Protein 5NLM (pdb70)

Organism: NCBI:txid96455

Nearest PDB structures (foldseek):
  5nlm-assembly2_B  TM=1.002E+00  e=1.110E-93  Persicaria tinctoria
  6su7-assembly3_C  TM=9.812E-01  e=5.086E-82  Persicaria tinctoria
  6su7-assembly2_B  TM=9.659E-01  e=2.021E-81  Persicaria tinctoria
  6lg0-assembly1_B  TM=8.823E-01  e=2.483E-30  Scutellaria baicalensis
  6lg0-assembly1_F  TM=8.723E-01  e=7.404E-30  Scutellaria baicalensis

Solvent-accessible surface area: 38593 Å² total; per-residue (Å²): 92,82,77,6,18,3,0,0,0,2,4,4,44,30,61,36,39,3,30,0,0,0,13,0,0,75,99,5,12,42,81,0,6,1,1,0,0,6,14,10,56,18,121,30,53,86,61,34,121,94,34,5,82,72,8,22,21,3,7,65,34,31,49,7,91,108,19,100,25,101,101,17,84,131,114,21,54,101,13,4,47,11,0,33,19,5,57,89,2,32,87,24,2,85,103,26,2,49,49,10,61,92,64,66,36,103,17,4,0,0,0,0,0,11,18,0,0,12,0,0,59,0,0,90,121,79,72,10,43,3,0,0,0,0,12,8,0,0,1,3,0,6,0,3,47,31,0,66,130,9,37,133,94,28,112,41,54,0,58,125,50,104,112,53,9,106,0,57,34,11,50,56,1,89,2,136,13,2,7,50,3,0,61,61,31,158,37,69,0,7,116,50,0,23,66,0,7,85,33,0,101,68,8,71,0,0,0,0,0,0,2,78,40,2,5,18,30,13,1,139,66,8,80,101,115,78,140,52,46,10,172,9,14,21,0,0,0,0,14,59,68,30,55,95,116,174,79,64,147,62,146,7,8,83,36,0,75,145,30,64,183,19,16,1,0,0,0,10,4,17,96,62,3,58,16,31,56,91,10,5,64,48,0,0,29,24,0,10,154,28,163,21,81,0,0,3,2,1,27,33,18,95,136,163,123,52,153,129,53,95,70,18,1,38,128,75,17,52,171,28,2,74,145,89,3,82,65,33,10,49,17,30,58,81,181,5,22,34,18,15,0,2,58,29,113,6,6,3,0,0,0,0,16,0,12,10,30,14,0,0,12,0,0,55,41,3,5,2,0,0,0,7,15,51,87,40,24,5,69,0,0,0,7,13,0,15,106,42,31,140,0,1,18,66,4,73,87,31,222,92,49,15,12,96,11,84,38,1,47,97,1,8,33,58,10,35,121,52,127,60,2,149,153,6,85,60,72,0,43,82,6,86,146,31,0,62,60,18,40,50,194,140,5,66,1,46,145,5,13,62,73,0,0,118,41,0,64,48,210,183,106,30,62,13,15,26,6,0,0,0,3,4,1,44,27,59,37,35,2,29,0,0,0,18,0,0,70,95,5,17,53,52,0,5,1,2,0,0,7,14,11,55,16,121,34,54,77,66,32,105,91,36,2,72,84,21,55,55,6,6,63,44,33,53,10,89,104,24,85,34,99,101,17,67,124,106,16,71,92,19,2,45,11,0,25,19,6,52,101,4,15,79,25,4,82,103,30,13,59,42,14,82,94,0,49,29,98,21,4,0,0,0,0,0,13,20,0,0,10,0,0,58,0,0,92,99,84,75,15,40,2,0,0,0,0,13,10,0,0,8,4,0,3,1,3,43,21,0,64,115,15,38,119,92,45,113,66,40,11,44,146,119,18,138,9,53,40,18,72,85,28,107,6,142,56,1,6,39,7,0,57,66,36,151,30,52,0,10,104,50,0,28,73,1,6,73,31,1,101,68,6,73,0,0,0,0,0,0,3,78,42,1,6,16,35,11,0,119,44,6,84,94,132,74,146,55,39,15,164,8,16,19,0,0,1,2,18,58,55,74,163,105,139,10,13,127,52,0,75,164,27,66,182,15,9,0,0,0,0,8,3,14,99,56,2,52,18,29,36,88,15,3,59,29,0,0,28,23,2,13,146,29,176,20,80,0,0,2,2,2,24,62,15,101,82,17,178,94,133,112,7,43,156,44,15,50,180,36,5,69,143,98,5,66,73,51,8,51,15,20,58,101,185,9,25,28,25,54,0,1,68,40,98,3,10,10,0,0,2,0,16,0,12,11,34,10,0,0,12,0,0,34,30,13,3,4,0,1,0,10,23,53,95,32,30,6,72,11,0,0,28,17,0,25,116,45,29,151,0,3,19,99,4,69,84,43,221,71,56,23,14,106,18,80,39,2,52,114,1,10,32,47,10,23,126,20,129,73,5,128,143,5,112,75,71,0,40,99,5,79,153,27,0,48,68,16,33,68,200,84,7,74,1,36,140,8,10,85,76,0,0,129,38,0,66,43,200

InterPro domains:
  IPR002213 UDP-glucuronosyl/UDP-glucosyltransferase [PF00201] (276-403)
  IPR002213 UDP-glucuronosyl/UDP-glucosyltransferase [cd03784] (16-455)
  IPR035595 UDP-glycosyltransferase family, conserved site [PS00375] (353-396)

Structure (mmCIF, N/CA/C/O backbone):
data_5NLM
#
_entry.id   5NLM
#
_cell.length_a   121.000
_cell.length_b   172.820
_cell.length_c   48.410
_cell.angle_alpha   90.00
_cell.angle_beta   90.00
_cell.angle_gamma   90.00
#
_symmetry.space_group_name_H-M   'P 21 21 2'
#
loop_
_entity.id
_entity.type
_entity.pdbx_description
1 polymer 'indoxyl UDP-glucosyltransferase'
2 non-polymer 3-SULFOOXY-1H-INDOLE
3 non-polymer 'MAGNESIUM ION'
4 water water
#
loop_
_atom_site.group_PDB
_atom_site.id
_atom_site.type_symbol
_atom_site.label_atom_id
_atom_site.label_alt_id
_atom_site.label_comp_id
_atom_site.label_asym_id
_atom_site.label_entity_id
_atom_site.label_seq_id
_atom_site.pdbx_PDB_ins_code
_atom_site.Cartn_x
_atom_site.Cartn_y
_atom_site.Cartn_z
_atom_site.occupancy
_atom_site.B_iso_or_equiv
_atom_site.auth_seq_id
_atom_site.auth_comp_id
_atom_site.auth_asym_id
_atom_site.auth_atom_id
_atom_site.pdbx_PDB_model_num
ATOM 1 N N . THR A 1 11 ? -52.870 65.976 -0.514 1.00 80.37 10 THR A N 1
ATOM 2 C CA . THR A 1 11 ? -51.845 65.097 0.034 1.00 77.73 10 THR A CA 1
ATOM 3 C C . THR A 1 11 ? -52.311 63.646 -0.018 1.00 72.67 10 THR A C 1
ATOM 4 O O . THR A 1 11 ? -53.311 63.284 0.602 1.00 74.93 10 THR A O 1
ATOM 14 N N . ALA A 1 12 ? -51.582 62.822 -0.761 1.00 67.98 11 ALA A N 1
ATOM 15 C CA . ALA A 1 12 ? -51.939 61.423 -0.927 1.00 62.77 11 ALA A CA 1
ATOM 16 C C . ALA A 1 12 ? -51.357 60.583 0.201 1.00 58.06 11 ALA A C 1
ATOM 17 O O . ALA A 1 12 ? -50.357 60.959 0.819 1.00 61.31 11 ALA A O 1
ATOM 24 N N . PRO A 1 13 ? -51.959 59.434 0.500 1.00 54.13 12 PRO A N 1
ATOM 25 C CA . PRO A 1 13 ? -51.388 58.550 1.517 1.00 48.23 12 PRO A CA 1
ATOM 26 C C . PRO A 1 13 ? -50.106 57.922 1.008 1.00 48.93 12 PRO A C 1
ATOM 27 O O . PRO A 1 13 ? -50.052 57.457 -0.141 1.00 50.68 12 PRO A O 1
ATOM 38 N N . PRO A 1 14 ? -49.052 57.889 1.817 1.00 48.33 13 PRO A N 1
ATOM 39 C CA . PRO A 1 14 ? -47.808 57.277 1.367 1.00 40.20 13 PRO A CA 1
ATOM 40 C C . PRO A 1 14 ? -47.966 55.772 1.238 1.00 41.81 13 PRO A C 1
ATOM 41 O O . PRO A 1 14 ? -48.438 55.110 2.174 1.00 43.11 13 PRO A O 1
ATOM 52 N N . PRO A 1 15 ? -47.622 55.197 0.086 1.00 41.04 14 PRO A N 1
ATOM 53 C CA . PRO A 1 15 ? -47.547 53.736 -0.003 1.00 39.51 14 PRO A CA 1
ATOM 54 C C . PRO A 1 15 ? -46.464 53.196 0.917 1.00 40.58 14 PRO A C 1
ATOM 55 O O . PRO A 1 15 ? -45.501 53.886 1.258 1.00 39.72 14 PRO A O 1
ATOM 66 N N . HIS A 1 16 ? -46.624 51.937 1.315 1.00 37.31 15 HIS A N 1
ATOM 67 C CA . HIS A 1 16 ? -45.693 51.299 2.235 1.00 35.78 15 HIS A CA 1
ATOM 68 C C . HIS A 1 16 ? -44.766 50.350 1.485 1.00 38.39 15 HIS A C 1
ATOM 69 O O . HIS A 1 16 ? -45.180 49.679 0.533 1.00 40.18 15 HIS A O 1
ATOM 83 N N . VAL A 1 17 ? -43.508 50.298 1.923 1.00 35.23 16 VAL A N 1
ATOM 84 C CA . VAL A 1 17 ? -42.480 49.464 1.311 1.00 33.15 16 VAL A CA 1
ATOM 85 C C . VAL A 1 17 ? -41.797 48.652 2.402 1.00 31.68 16 VAL A C 1
ATOM 86 O O . VAL A 1 17 ? -41.366 49.208 3.418 1.00 31.71 16 VAL A O 1
ATOM 99 N N . ILE A 1 18 ? -41.681 47.344 2.185 1.00 35.74 17 ILE A N 1
ATOM 100 C CA . ILE A 1 18 ? -41.000 46.446 3.114 1.00 33.69 17 ILE A CA 1
ATOM 101 C C . ILE A 1 18 ? -39.602 46.168 2.579 1.00 34.47 17 ILE A C 1
ATOM 102 O O . ILE A 1 18 ? -39.432 45.855 1.394 1.00 33.74 17 ILE A O 1
ATOM 118 N N . ILE A 1 19 ? -38.601 46.271 3.452 1.00 33.56 18 ILE A N 1
ATOM 119 C CA . ILE A 1 19 ? -37.210 45.993 3.106 1.00 30.29 18 ILE A CA 1
ATOM 120 C C . ILE A 1 19 ? -36.759 44.768 3.886 1.00 32.00 18 ILE A C 1
ATOM 121 O O . ILE A 1 19 ? -36.866 44.734 5.118 1.00 36.42 18 ILE A O 1
ATOM 137 N N . VAL A 1 20 ? -36.245 43.773 3.172 1.00 27.51 19 VAL A N 1
ATOM 138 C CA . VAL A 1 20 ? -35.698 42.573 3.799 1.00 32.42 19 VAL A CA 1
ATOM 139 C C . VAL A 1 20 ? -34.185 42.579 3.601 1.00 33.11 19 VAL A C 1
ATOM 140 O O . VAL A 1 20 ? -33.703 42.212 2.518 1.00 31.92 19 VAL A O 1
ATOM 153 N N . PRO A 1 21 ? -33.402 42.983 4.596 1.00 31.59 20 PRO A N 1
ATOM 154 C CA . PRO A 1 21 ? -31.950 43.028 4.420 1.00 34.48 20 PRO A CA 1
ATOM 155 C C . PRO A 1 21 ? -31.303 41.669 4.631 1.00 42.44 20 PRO A C 1
ATOM 156 O O . PRO A 1 21 ? -31.838 40.787 5.305 1.00 43.98 20 PRO A O 1
ATOM 167 N N . SER A 1 22 ? -30.127 41.517 4.030 1.00 48.58 21 SER A N 1
ATOM 168 C CA . SER A 1 22 ? -29.233 40.434 4.397 1.00 48.96 21 SER A CA 1
ATOM 169 C C . SER A 1 22 ? -28.418 40.841 5.620 1.00 53.25 21 SER A C 1
ATOM 170 O O . SER A 1 22 ? -28.235 42.027 5.911 1.00 54.41 21 SER A O 1
ATOM 178 N N . ALA A 1 23 ? -27.931 39.839 6.345 1.00 54.08 22 ALA A N 1
ATOM 179 C CA . ALA A 1 23 ? -27.275 40.090 7.620 1.00 56.17 22 ALA A CA 1
ATOM 180 C C . ALA A 1 23 ? -26.084 41.025 7.443 1.00 56.27 22 ALA A C 1
ATOM 181 O O . ALA A 1 23 ? -25.270 40.849 6.532 1.00 56.79 22 ALA A O 1
ATOM 188 N N . GLY A 1 24 ? -25.993 42.028 8.316 1.00 54.09 23 GLY A N 1
ATOM 189 C CA . GLY A 1 24 ? -24.822 42.882 8.369 1.00 55.10 23 GLY A CA 1
ATOM 190 C C . GLY A 1 24 ? -25.112 44.369 8.369 1.00 50.67 23 GLY A C 1
ATOM 191 O O . GLY A 1 24 ? -25.953 44.850 7.605 1.00 50.01 23 GLY A O 1
ATOM 195 N N . MET A 1 25 ? -24.407 45.110 9.229 1.00 50.49 24 MET A N 1
ATOM 196 C CA . MET A 1 25 ? -24.489 46.568 9.198 1.00 46.18 24 MET A CA 1
ATOM 197 C C . MET A 1 25 ? -24.086 47.104 7.830 1.00 46.42 24 MET A C 1
ATOM 198 O O . MET A 1 25 ? -24.654 48.092 7.349 1.00 45.79 24 MET A O 1
ATOM 212 N N . GLY A 1 26 ? -23.109 46.462 7.185 1.00 41.19 25 GLY A N 1
ATOM 213 C CA . GLY A 1 26 ? -22.694 46.864 5.854 1.00 40.52 25 GLY A CA 1
ATOM 214 C C . GLY A 1 26 ? -23.820 46.879 4.843 1.00 41.17 25 GLY A C 1
ATOM 215 O O . GLY A 1 26 ? -23.720 47.573 3.826 1.00 42.46 25 GLY A O 1
ATOM 219 N N . HIS A 1 27 ? -24.888 46.125 5.091 1.00 37.09 26 HIS A N 1
ATOM 220 C CA . HIS A 1 27 ? -26.050 46.125 4.212 1.00 37.78 26 HIS A CA 1
ATOM 221 C C . HIS A 1 27 ? -27.137 47.087 4.663 1.00 36.53 26 HIS A C 1
ATOM 222 O O . HIS A 1 27 ? -27.853 47.634 3.819 1.00 40.36 26 HIS A O 1
ATOM 236 N N . LEU A 1 28 ? -27.276 47.312 5.970 1.00 34.20 27 LEU A N 1
ATOM 237 C CA . LEU A 1 28 ? -28.268 48.267 6.446 1.00 36.60 27 LEU A CA 1
ATOM 238 C C . LEU A 1 28 ? -27.929 49.684 5.999 1.00 39.09 27 LEU A C 1
ATOM 239 O O . LEU A 1 28 ? -28.828 50.471 5.680 1.00 39.66 27 LEU A O 1
ATOM 255 N N . ILE A 1 29 ? -26.644 50.025 5.966 1.00 37.67 28 ILE A N 1
ATOM 256 C CA . ILE A 1 29 ? -26.207 51.388 5.669 1.00 38.53 28 ILE A CA 1
ATOM 257 C C . ILE A 1 29 ? -26.727 51.815 4.299 1.00 38.45 28 ILE A C 1
ATOM 258 O O . ILE A 1 29 ? -27.536 52.750 4.222 1.00 38.31 28 ILE A O 1
ATOM 274 N N . PRO A 1 30 ? -26.316 51.176 3.200 1.00 40.61 29 PRO A N 1
ATOM 275 C CA . PRO A 1 30 ? -26.810 51.622 1.886 1.00 38.61 29 PRO A CA 1
ATOM 276 C C . PRO A 1 30 ? -28.313 51.474 1.717 1.00 36.02 29 PRO A C 1
ATOM 277 O O . PRO A 1 30 ? -28.911 52.219 0.931 1.00 32.32 29 PRO A O 1
ATOM 288 N N . LEU A 1 31 ? -28.945 50.532 2.425 1.00 35.83 30 LEU A N 1
ATOM 289 C CA . LEU A 1 31 ? -30.392 50.370 2.313 1.00 33.37 30 LEU A CA 1
ATOM 290 C C . LEU A 1 31 ? -31.129 51.516 2.993 1.00 35.74 30 LEU A C 1
ATOM 291 O O . LEU A 1 31 ? -32.186 51.950 2.519 1.00 34.91 30 LEU A O 1
ATOM 307 N N . ALA A 1 32 ? -30.590 52.017 4.107 1.00 41.46 31 ALA A N 1
ATOM 308 C CA . ALA A 1 32 ? -31.193 53.167 4.773 1.00 42.00 31 ALA A CA 1
ATOM 309 C C . ALA A 1 32 ? -31.015 54.436 3.949 1.00 44.00 31 ALA A C 1
ATOM 310 O O . ALA A 1 32 ? -31.922 55.276 3.889 1.00 40.50 31 ALA A O 1
ATOM 317 N N . GLU A 1 33 ? -29.852 54.601 3.315 1.00 39.94 32 GLU A N 1
ATOM 318 C CA . GLU A 1 33 ? -29.647 55.754 2.443 1.00 42.76 32 GLU A CA 1
ATOM 319 C C . GLU A 1 33 ? -30.597 55.708 1.255 1.00 41.81 32 GLU A C 1
ATOM 320 O O . GLU A 1 33 ? -31.162 56.734 0.858 1.00 40.26 32 GLU A O 1
ATOM 332 N N . PHE A 1 34 ? -30.776 54.523 0.670 1.00 40.67 33 PHE A N 1
ATOM 333 C CA . PHE A 1 34 ? -31.749 54.354 -0.403 1.00 43.45 33 PHE A CA 1
ATOM 334 C C . PHE A 1 34 ? -33.138 54.788 0.049 1.00 45.26 33 PHE A C 1
ATOM 335 O O . PHE A 1 34 ? -33.808 55.576 -0.629 1.00 41.47 33 PHE A O 1
ATOM 352 N N . ALA A 1 35 ? -33.584 54.287 1.203 1.00 42.63 34 ALA A N 1
ATOM 353 C CA . ALA A 1 35 ? -34.905 54.645 1.707 1.00 43.78 34 ALA A CA 1
ATOM 354 C C . ALA A 1 35 ? -34.997 56.136 2.008 1.00 45.19 34 ALA A C 1
ATOM 355 O O . ALA A 1 35 ? -35.996 56.785 1.671 1.00 40.58 34 ALA A O 1
ATOM 362 N N . LYS A 1 36 ? -33.961 56.701 2.636 1.00 42.19 35 LYS A N 1
ATOM 363 C CA . LYS A 1 36 ? -33.997 58.112 3.010 1.00 47.32 35 LYS A CA 1
ATOM 364 C C . LYS A 1 36 ? -34.165 59.011 1.794 1.00 49.21 35 LYS A C 1
ATOM 365 O O . LYS A 1 36 ? -34.760 60.090 1.898 1.00 50.31 35 LYS A O 1
ATOM 384 N N . ARG A 1 37 ? -33.666 58.588 0.636 1.00 49.18 36 ARG A N 1
ATOM 385 C CA . ARG A 1 37 ? -33.789 59.385 -0.576 1.00 55.53 36 ARG A CA 1
ATOM 386 C C . ARG A 1 37 ? -35.147 59.238 -1.250 1.00 54.24 36 ARG A C 1
ATOM 387 O O . ARG A 1 37 ? -35.391 59.904 -2.262 1.00 54.54 36 ARG A O 1
ATOM 408 N N . LEU A 1 38 ? -36.030 58.392 -0.721 1.00 50.23 37 LEU A N 1
ATOM 409 C CA . LEU A 1 38 ? -37.392 58.264 -1.221 1.00 48.26 37 LEU A CA 1
ATOM 410 C C . LEU A 1 38 ? -38.423 58.800 -0.238 1.00 48.21 37 LEU A C 1
ATOM 411 O O . LEU A 1 38 ? -39.627 58.659 -0.477 1.00 51.58 37 LEU A O 1
ATOM 427 N N . LEU A 1 39 ? -37.986 59.402 0.863 1.00 49.50 38 LEU A N 1
ATOM 428 C CA . LEU A 1 39 ? -38.914 60.028 1.786 1.00 51.62 38 LEU A CA 1
ATOM 429 C C . LEU A 1 39 ? -39.298 61.420 1.286 1.00 56.59 38 LEU A C 1
ATOM 430 O O . LEU A 1 39 ? -38.515 62.072 0.590 1.00 57.59 38 LEU A O 1
ATOM 446 N N . PRO A 1 40 ? -40.504 61.904 1.630 1.00 55.83 39 PRO A N 1
ATOM 447 C CA . PRO A 1 40 ? -41.549 61.215 2.393 1.00 53.41 39 PRO A CA 1
ATOM 448 C C . PRO A 1 40 ? -42.573 60.507 1.503 1.00 53.11 39 PRO A C 1
ATOM 449 O O . PRO A 1 40 ? -43.663 60.181 1.973 1.00 53.96 39 PRO A O 1
ATOM 460 N N . ARG A 1 41 ? -42.220 60.269 0.236 1.00 49.71 40 ARG A N 1
ATOM 461 C CA . ARG A 1 41 ? -43.171 59.682 -0.705 1.00 51.80 40 ARG A CA 1
ATOM 462 C C . ARG A 1 41 ? -43.652 58.312 -0.248 1.00 48.47 40 ARG A C 1
ATOM 463 O O . ARG A 1 41 ? -44.756 57.890 -0.609 1.00 49.68 40 ARG A O 1
ATOM 484 N N . PHE A 1 42 ? -42.843 57.599 0.528 1.00 45.04 41 PHE A N 1
ATOM 485 C CA . PHE A 1 42 ? -43.212 56.288 1.032 1.00 40.46 41 PHE A CA 1
ATOM 486 C C . PHE A 1 42 ? -42.875 56.204 2.511 1.00 40.46 41 PHE A C 1
ATOM 487 O O . PHE A 1 42 ? -42.117 57.017 3.047 1.00 39.43 41 PHE A O 1
ATOM 504 N N . THR A 1 43 ? -43.467 55.215 3.171 1.00 38.12 42 THR A N 1
ATOM 505 C CA . THR A 1 43 ? -43.001 54.757 4.468 1.00 38.26 42 THR A CA 1
ATOM 506 C C . THR A 1 43 ? -42.331 53.403 4.282 1.00 35.49 42 THR A C 1
ATOM 507 O O . THR A 1 43 ? -42.615 52.682 3.321 1.00 35.67 42 THR A O 1
ATOM 518 N N . PHE A 1 44 ? -41.424 53.069 5.191 1.00 37.78 43 PHE A N 1
ATOM 519 C CA . PHE A 1 44 ? -40.649 51.845 5.082 1.00 35.38 43 PHE A CA 1
ATOM 520 C C . PHE A 1 44 ? -40.678 51.089 6.400 1.00 37.04 43 PHE A C 1
ATOM 521 O O . PHE A 1 44 ? -40.816 51.681 7.474 1.00 39.47 43 PHE A O 1
ATOM 538 N N . THR A 1 45 ? -40.549 49.769 6.302 1.00 37.75 44 THR A N 1
ATOM 539 C CA . THR A 1 45 ? -40.296 48.917 7.454 1.00 38.01 44 THR A CA 1
ATOM 540 C C . THR A 1 45 ? -39.125 48.008 7.120 1.00 36.84 44 THR A C 1
ATOM 541 O O . THR A 1 45 ? -39.187 47.245 6.150 1.00 33.43 44 THR A O 1
ATOM 552 N N . PHE A 1 46 ? -38.054 48.111 7.901 1.00 35.75 45 PHE A N 1
ATOM 553 C CA . PHE A 1 46 ? -36.993 47.113 7.855 1.00 35.13 45 PHE A CA 1
ATOM 554 C C . PHE A 1 46 ? -37.493 45.852 8.545 1.00 35.17 45 PHE A C 1
ATOM 555 O O . PHE A 1 46 ? -37.652 45.830 9.770 1.00 37.16 45 PHE A O 1
ATOM 572 N N . ALA A 1 47 ? -37.768 44.810 7.766 1.00 33.75 46 ALA A N 1
ATOM 573 C CA . ALA A 1 47 ? -38.150 43.513 8.319 1.00 32.95 46 ALA A CA 1
ATOM 574 C C . ALA A 1 47 ? -36.877 42.685 8.423 1.00 35.42 46 ALA A C 1
ATOM 575 O O . ALA A 1 47 ? -36.432 42.084 7.444 1.00 36.33 46 ALA A O 1
ATOM 582 N N . VAL A 1 48 ? -36.296 42.652 9.617 1.00 36.60 47 VAL A N 1
ATOM 583 C CA . VAL A 1 48 ? -34.928 42.183 9.821 1.00 35.34 47 VAL A CA 1
ATOM 584 C C . VAL A 1 48 ? -34.991 40.738 10.313 1.00 36.33 47 VAL A C 1
ATOM 585 O O . VAL A 1 48 ? -35.432 40.505 11.449 1.00 38.68 47 VAL A O 1
ATOM 598 N N . PRO A 1 49 ? -34.562 39.756 9.519 1.00 33.69 48 PRO A N 1
ATOM 599 C CA . PRO A 1 49 ? -34.426 38.398 10.058 1.00 36.44 48 PRO A CA 1
ATOM 600 C C . PRO A 1 49 ? -33.347 38.354 11.128 1.00 40.90 48 PRO A C 1
ATOM 601 O O . PRO A 1 49 ? -32.338 39.058 11.046 1.00 41.62 48 PRO A O 1
ATOM 612 N N . THR A 1 50 ? -33.571 37.521 12.143 1.00 42.51 49 THR A N 1
ATOM 613 C CA . THR A 1 50 ? -32.639 37.396 13.252 1.00 42.97 49 THR A CA 1
ATOM 614 C C . THR A 1 50 ? -32.458 35.928 13.607 1.00 48.15 49 THR A C 1
ATOM 615 O O . THR A 1 50 ? -33.356 35.107 13.405 1.00 48.18 49 THR A O 1
ATOM 626 N N . SER A 1 51 ? -31.273 35.608 14.125 1.00 50.50 50 SER A N 1
ATOM 627 C CA . SER A 1 51 ? -30.988 34.307 14.715 1.00 55.13 50 SER A CA 1
ATOM 628 C C . SER A 1 51 ? -30.726 34.418 16.210 1.00 59.28 50 SER A C 1
ATOM 629 O O . SER A 1 51 ? -30.320 33.436 16.840 1.00 62.94 50 SER A O 1
ATOM 637 N N . GLY A 1 52 ? -30.952 35.595 16.785 1.00 61.18 51 GLY A N 1
ATOM 638 C CA . GLY A 1 52 ? -30.756 35.837 18.191 1.00 65.77 51 GLY A CA 1
ATOM 639 C C . GLY A 1 52 ? -31.200 37.245 18.530 1.00 66.75 51 GLY A C 1
ATOM 640 O O . GLY A 1 52 ? -31.782 37.948 17.698 1.00 62.61 51 GLY A O 1
ATOM 644 N N . PRO A 1 53 ? -30.940 37.687 19.755 1.00 70.93 52 PRO A N 1
ATOM 645 C CA . PRO A 1 53 ? -31.304 39.054 20.138 1.00 71.86 52 PRO A CA 1
ATOM 646 C C . PRO A 1 53 ? -30.637 40.066 19.224 1.00 69.89 52 PRO A C 1
ATOM 647 O O . PRO A 1 53 ? -29.421 39.989 18.989 1.00 69.52 52 PRO A O 1
ATOM 658 N N . PRO A 1 54 ? -31.388 41.024 18.678 1.00 68.26 53 PRO A N 1
ATOM 659 C CA . PRO A 1 54 ? -30.754 42.054 17.848 1.00 66.34 53 PRO A CA 1
ATOM 660 C C . PRO A 1 54 ? -29.701 42.817 18.638 1.00 67.45 53 PRO A C 1
ATOM 661 O O . PRO A 1 54 ? -29.897 43.154 19.806 1.00 72.33 53 PRO A O 1
ATOM 672 N N . SER A 1 55 ? -28.575 43.088 17.986 1.00 64.42 54 SER A N 1
ATOM 673 C CA . SER A 1 55 ? -27.474 43.765 18.651 1.00 65.11 54 SER A CA 1
ATOM 674 C C . SER A 1 55 ? -27.836 45.216 18.954 1.00 64.20 54 SER A C 1
ATOM 675 O O . SER A 1 55 ? -28.745 45.800 18.358 1.00 61.81 54 SER A O 1
ATOM 683 N N . SER A 1 56 ? -27.102 45.798 19.905 1.00 64.60 55 SER A N 1
ATOM 684 C CA . SER A 1 56 ? -27.293 47.209 20.219 1.00 64.96 55 SER A CA 1
ATOM 685 C C . SER A 1 56 ? -26.923 48.091 19.036 1.00 60.27 55 SER A C 1
ATOM 686 O O . SER A 1 56 ? -27.505 49.167 18.857 1.00 60.54 55 SER A O 1
ATOM 694 N N . SER A 1 57 ? -25.964 47.655 18.217 1.00 55.52 56 SER A N 1
ATOM 695 C CA . SER A 1 57 ? -25.586 48.439 17.046 1.00 55.35 56 SER A CA 1
ATOM 696 C C . SER A 1 57 ? -26.717 48.477 16.025 1.00 51.52 56 SER A C 1
ATOM 697 O O . SER A 1 57 ? -26.995 49.529 15.438 1.00 52.13 56 SER A O 1
ATOM 705 N N . GLN A 1 58 ? -27.386 47.344 15.802 1.00 51.79 57 GLN A N 1
ATOM 706 C CA . GLN A 1 58 ? -28.530 47.333 14.896 1.00 48.60 57 GLN A CA 1
ATOM 707 C C . GLN A 1 58 ? -29.650 48.223 15.421 1.00 49.36 57 GLN A C 1
ATOM 708 O O . GLN A 1 58 ? -30.187 49.061 14.688 1.00 48.16 57 GLN A O 1
ATOM 722 N N . ARG A 1 59 ? -30.015 48.056 16.694 1.00 54.42 58 ARG A N 1
ATOM 723 C CA . ARG A 1 59 ? -31.081 48.870 17.271 1.00 56.41 58 ARG A CA 1
ATOM 724 C C . ARG A 1 59 ? -30.745 50.353 17.184 1.00 59.12 58 ARG A C 1
ATOM 725 O O . ARG A 1 59 ? -31.569 51.164 16.744 1.00 57.38 58 ARG A O 1
ATOM 746 N N . ASP A 1 60 ? -29.535 50.727 17.603 1.00 60.45 59 ASP A N 1
ATOM 747 C CA . ASP A 1 60 ? -29.164 52.138 17.629 1.00 62.89 59 ASP A CA 1
ATOM 748 C C . ASP A 1 60 ? -29.196 52.747 16.233 1.00 57.35 59 ASP A C 1
ATOM 749 O O . ASP A 1 60 ? -29.691 53.865 16.048 1.00 58.93 59 ASP A O 1
ATOM 758 N N . PHE A 1 61 ? -28.671 52.034 15.236 1.00 51.07 60 PHE A N 1
ATOM 759 C CA . PHE A 1 61 ? -28.638 52.585 13.886 1.00 50.19 60 PHE A CA 1
ATOM 760 C C . PHE A 1 61 ? -30.041 52.709 13.304 1.00 47.05 60 PHE A C 1
ATOM 761 O O . PHE A 1 61 ? -30.411 53.760 12.767 1.00 48.09 60 PHE A O 1
ATOM 778 N N . LEU A 1 62 ? -30.836 51.642 13.392 1.00 45.18 61 LEU A N 1
ATOM 779 C CA . LEU A 1 62 ? -32.171 51.667 12.800 1.00 45.86 61 LEU A CA 1
ATOM 780 C C . LEU A 1 62 ? -33.083 52.653 13.522 1.00 48.26 61 LEU A C 1
ATOM 781 O O . LEU A 1 62 ? -33.919 53.308 12.890 1.00 48.37 61 LEU A O 1
ATOM 797 N N . SER A 1 63 ? -32.934 52.782 14.842 1.00 52.52 62 SER A N 1
ATOM 798 C CA . SER A 1 63 ? -33.764 53.718 15.591 1.00 56.02 62 SER A CA 1
ATOM 799 C C . SER A 1 63 ? -33.391 55.169 15.316 1.00 56.85 62 SER A C 1
ATOM 800 O O . SER A 1 63 ? -34.203 56.064 15.575 1.00 57.94 62 SER A O 1
ATOM 808 N N . SER A 1 64 ? -32.191 55.423 14.792 1.00 54.68 63 SER A N 1
ATOM 809 C CA . SER A 1 64 ? -31.765 56.785 14.494 1.00 56.15 63 SER A CA 1
ATOM 810 C C . SER A 1 64 ? -32.308 57.295 13.166 1.00 52.12 63 SER A C 1
ATOM 811 O O . SER A 1 64 ? -32.120 58.475 12.852 1.00 56.07 63 SER A O 1
ATOM 819 N N . LEU A 1 65 ? -32.969 56.450 12.387 1.00 48.81 64 LEU A N 1
ATOM 820 C CA . LEU A 1 65 ? -33.461 56.853 11.083 1.00 45.73 64 LEU A CA 1
ATOM 821 C C . LEU A 1 65 ? -34.704 57.726 11.224 1.00 46.63 64 LEU A C 1
ATOM 822 O O . LEU A 1 65 ? -35.315 57.790 12.294 1.00 48.00 64 LEU A O 1
ATOM 838 N N . PRO A 1 66 ? -35.093 58.423 10.157 1.00 47.29 65 PRO A N 1
ATOM 839 C CA . PRO A 1 66 ? -36.315 59.233 10.219 1.00 49.30 65 PRO A CA 1
ATOM 840 C C . PRO A 1 66 ? -37.528 58.382 10.569 1.00 49.07 65 PRO A C 1
ATOM 841 O O . PRO A 1 66 ? -37.533 57.157 10.413 1.00 45.30 65 PRO A O 1
ATOM 852 N N . ALA A 1 67 ? -38.573 59.059 11.054 1.00 48.77 66 ALA A N 1
ATOM 853 C CA . ALA A 1 67 ? -39.746 58.355 11.563 1.00 48.31 66 ALA A CA 1
ATOM 854 C C . ALA A 1 67 ? -40.411 57.511 10.486 1.00 49.93 66 ALA A C 1
ATOM 855 O O . ALA A 1 67 ? -40.989 56.461 10.790 1.00 50.75 66 ALA A O 1
ATOM 862 N N . SER A 1 68 ? -40.337 57.942 9.227 1.00 50.13 67 SER A N 1
ATOM 863 C CA . SER A 1 68 ? -40.995 57.212 8.151 1.00 44.86 67 SER A CA 1
ATOM 864 C C . SER A 1 68 ? -40.370 55.848 7.892 1.00 43.98 67 SER A C 1
ATOM 865 O O . SER A 1 68 ? -40.941 55.066 7.124 1.00 39.16 67 SER A O 1
ATOM 873 N N . ILE A 1 69 ? -39.227 55.543 8.501 1.00 45.06 68 ILE A N 1
ATOM 874 C CA . ILE A 1 69 ? -38.577 54.244 8.361 1.00 43.07 68 ILE A CA 1
ATOM 875 C C . ILE A 1 69 ? -38.698 53.541 9.707 1.00 47.16 68 ILE A C 1
ATOM 876 O O . ILE A 1 69 ? -37.978 53.865 10.658 1.00 48.63 68 ILE A O 1
ATOM 892 N N . ASP A 1 70 ? -39.605 52.574 9.791 1.00 44.85 69 ASP A N 1
ATOM 893 C CA . ASP A 1 70 ? -39.777 51.788 11.000 1.00 47.53 69 ASP A CA 1
ATOM 894 C C . ASP A 1 70 ? -38.950 50.508 10.907 1.00 44.02 69 ASP A C 1
ATOM 895 O O . ASP A 1 70 ? -38.385 50.175 9.864 1.00 42.63 69 ASP A O 1
ATOM 904 N N . THR A 1 71 ? -38.881 49.784 12.021 1.00 44.34 70 THR A N 1
ATOM 905 C CA . THR A 1 71 ? -38.135 48.537 12.077 1.00 44.57 70 THR A CA 1
ATOM 906 C C . THR A 1 71 ? -38.939 47.484 12.819 1.00 42.09 70 THR A C 1
ATOM 907 O O . THR A 1 71 ? -39.532 47.762 13.865 1.00 45.63 70 THR A O 1
ATOM 918 N N . SER A 1 72 ? -38.945 46.271 12.270 1.00 39.66 71 SER A N 1
ATOM 919 C CA . SER A 1 72 ? -39.520 45.104 12.928 1.00 42.32 71 SER A CA 1
ATOM 920 C C . SER A 1 72 ? -38.478 43.994 12.904 1.00 40.51 71 SER A C 1
ATOM 921 O O . SER A 1 72 ? -38.135 43.483 11.833 1.00 37.74 71 SER A O 1
ATOM 929 N N . PHE A 1 73 ? -37.965 43.634 14.078 1.00 40.84 72 PHE A N 1
ATOM 930 C CA . PHE A 1 73 ? -37.048 42.506 14.195 1.00 45.22 72 PHE A CA 1
ATOM 931 C C . PHE A 1 73 ? -37.870 41.223 14.242 1.00 44.17 72 PHE A C 1
ATOM 932 O O . PHE A 1 73 ? -38.548 40.944 15.237 1.00 45.13 72 PHE A O 1
ATOM 949 N N . LEU A 1 74 ? -37.817 40.447 13.163 1.00 42.39 73 LEU A N 1
ATOM 950 C CA . LEU A 1 74 ? -38.620 39.241 13.071 1.00 44.25 73 LEU A CA 1
ATOM 951 C C . LEU A 1 74 ? -38.218 38.252 14.165 1.00 47.75 73 LEU A C 1
ATOM 952 O O . LEU A 1 74 ? -37.063 38.237 14.604 1.00 47.88 73 LEU A O 1
ATOM 968 N N . PRO A 1 75 ? -39.150 37.417 14.628 1.00 49.72 74 PRO A N 1
ATOM 969 C CA . PRO A 1 75 ? -38.805 36.427 15.655 1.00 52.22 74 PRO A CA 1
ATOM 970 C C . PRO A 1 75 ? -37.626 35.566 15.224 1.00 50.73 74 PRO A C 1
ATOM 971 O O . PRO A 1 75 ? -37.550 35.107 14.081 1.00 47.98 74 PRO A O 1
ATOM 982 N N . GLU A 1 76 ? -36.707 35.337 16.158 1.00 54.36 75 GLU A N 1
ATOM 983 C CA . GLU A 1 76 ? -35.442 34.701 15.819 1.00 57.20 75 GLU A CA 1
ATOM 984 C C . GLU A 1 76 ? -35.655 33.256 15.388 1.00 54.81 75 GLU A C 1
ATOM 985 O O . GLU A 1 76 ? -36.497 32.541 15.937 1.00 55.60 75 GLU A O 1
ATOM 997 N N . VAL A 1 77 ? -34.883 32.835 14.392 1.00 52.79 76 VAL A N 1
ATOM 998 C CA . VAL A 1 77 ? -34.919 31.473 13.895 1.00 55.48 76 VAL A CA 1
ATOM 999 C C . VAL A 1 77 ? -33.741 30.711 14.487 1.00 59.21 76 VAL A C 1
ATOM 1000 O O . VAL A 1 77 ? -32.792 31.292 15.021 1.00 60.49 76 VAL A O 1
ATOM 1013 N N . ASP A 1 78 ? -33.800 29.386 14.390 1.00 62.04 77 ASP A N 1
ATOM 1014 C CA . ASP A 1 78 ? -32.799 28.506 14.979 1.00 65.80 77 ASP A CA 1
ATOM 1015 C C . ASP A 1 78 ? -31.867 28.000 13.884 1.00 63.61 77 ASP A C 1
ATOM 1016 O O . ASP A 1 78 ? -32.303 27.287 12.973 1.00 63.07 77 ASP A O 1
ATOM 1025 N N . LEU A 1 79 ? -30.589 28.368 13.977 1.00 64.61 78 LEU A N 1
ATOM 1026 C CA . LEU A 1 79 ? -29.579 27.955 13.012 1.00 65.09 78 LEU A CA 1
ATOM 1027 C C . LEU A 1 79 ? -28.551 27.002 13.611 1.00 66.86 78 LEU A C 1
ATOM 1028 O O . LEU A 1 79 ? -27.580 26.648 12.934 1.00 65.40 78 LEU A O 1
ATOM 1044 N N . SER A 1 80 ? -28.739 26.574 14.862 1.00 71.26 79 SER A N 1
ATOM 1045 C CA . SER A 1 80 ? -27.781 25.673 15.494 1.00 76.52 79 SER A CA 1
ATOM 1046 C C . SER A 1 80 ? -27.654 24.350 14.749 1.00 77.23 79 SER A C 1
ATOM 1047 O O . SER A 1 80 ? -26.676 23.625 14.961 1.00 81.52 79 SER A O 1
ATOM 1055 N N . ASP A 1 81 ? -28.615 24.019 13.885 1.00 73.04 80 ASP A N 1
ATOM 1056 C CA . ASP A 1 81 ? -28.552 22.785 13.115 1.00 72.23 80 ASP A CA 1
ATOM 1057 C C . ASP A 1 81 ? -27.563 22.862 11.960 1.00 70.85 80 ASP A C 1
ATOM 1058 O O . ASP A 1 81 ? -27.182 21.818 11.418 1.00 72.45 80 ASP A O 1
ATOM 1067 N N . ALA A 1 82 ? -27.145 24.062 11.570 1.00 66.52 81 ALA A N 1
ATOM 1068 C CA . ALA A 1 82 ? -26.226 24.202 10.455 1.00 64.13 81 ALA A CA 1
ATOM 1069 C C . ALA A 1 82 ? -24.809 23.817 10.878 1.00 67.01 81 ALA A C 1
ATOM 1070 O O . ALA A 1 82 ? -24.444 23.959 12.048 1.00 68.58 81 ALA A O 1
ATOM 1077 N N . PRO A 1 83 ? -23.992 23.322 9.948 1.00 67.53 82 PRO A N 1
ATOM 1078 C CA . PRO A 1 83 ? -22.601 23.007 10.290 1.00 71.75 82 PRO A CA 1
ATOM 1079 C C . PRO A 1 83 ? -21.898 24.221 10.878 1.00 70.90 82 PRO A C 1
ATOM 1080 O O . PRO A 1 83 ? -22.090 25.352 10.427 1.00 66.40 82 PRO A O 1
ATOM 1091 N N . SER A 1 84 ? -21.074 23.982 11.901 1.00 74.35 83 SER A N 1
ATOM 1092 C CA . SER A 1 84 ? -20.339 25.076 12.522 1.00 74.95 83 SER A CA 1
ATOM 1093 C C . SER A 1 84 ? -19.347 25.725 11.567 1.00 73.29 83 SER A C 1
ATOM 1094 O O . SER A 1 84 ? -18.843 26.812 11.871 1.00 71.18 83 SER A O 1
ATOM 1102 N N . ASP A 1 85 ? -19.056 25.092 10.430 1.00 74.47 84 ASP A N 1
ATOM 1103 C CA . ASP A 1 85 ? -18.185 25.659 9.410 1.00 72.85 84 ASP A CA 1
ATOM 1104 C C . ASP A 1 85 ? -18.966 26.281 8.257 1.00 66.25 84 ASP A C 1
ATOM 1105 O O . ASP A 1 85 ? -18.363 26.668 7.251 1.00 64.01 84 ASP A O 1
ATOM 1114 N N . ALA A 1 86 ? -20.288 26.386 8.382 1.00 62.90 85 ALA A N 1
ATOM 1115 C CA . ALA A 1 86 ? -21.104 26.942 7.310 1.00 58.91 85 ALA A CA 1
ATOM 1116 C C . ALA A 1 86 ? -20.700 28.383 7.030 1.00 56.04 85 ALA A C 1
ATOM 1117 O O . ALA A 1 86 ? -20.521 29.182 7.953 1.00 55.07 85 ALA A O 1
ATOM 1124 N N . GLN A 1 87 ? -20.553 28.711 5.749 1.00 56.11 86 GLN A N 1
ATOM 1125 C CA . GLN A 1 87 ? -20.182 30.062 5.366 1.00 53.95 86 GLN A CA 1
ATOM 1126 C C . GLN A 1 87 ? -21.340 31.025 5.625 1.00 55.36 86 GLN A C 1
ATOM 1127 O O . GLN A 1 87 ? -22.476 30.627 5.901 1.00 52.92 86 GLN A O 1
ATOM 1141 N N . ILE A 1 88 ? -21.035 32.319 5.523 1.00 52.13 87 ILE A N 1
ATOM 1142 C CA . ILE A 1 88 ? -22.008 33.336 5.905 1.00 51.41 87 ILE A CA 1
ATOM 1143 C C . ILE A 1 88 ? -23.166 33.393 4.913 1.00 48.06 87 ILE A C 1
ATOM 1144 O O . ILE A 1 88 ? -24.297 33.718 5.293 1.00 45.94 87 ILE A O 1
ATOM 1160 N N . GLU A 1 89 ? -22.920 33.080 3.638 1.00 46.18 88 GLU A N 1
ATOM 1161 C CA . GLU A 1 89 ? -24.009 33.083 2.664 1.00 44.31 88 GLU A CA 1
ATOM 1162 C C . GLU A 1 89 ? -25.044 32.019 3.001 1.00 42.89 88 GLU A C 1
ATOM 1163 O O . GLU A 1 89 ? -26.250 32.242 2.848 1.00 40.33 88 GLU A O 1
ATOM 1175 N N . THR A 1 90 ? -24.588 30.851 3.455 1.00 45.34 89 THR A N 1
ATOM 1176 C CA . THR A 1 90 ? -25.507 29.782 3.826 1.00 44.82 89 THR A CA 1
ATOM 1177 C C . THR A 1 90 ? -26.371 30.195 5.011 1.00 43.04 89 THR A C 1
ATOM 1178 O O . THR A 1 90 ? -27.601 30.074 4.972 1.00 41.55 89 THR A O 1
ATOM 1189 N N . LEU A 1 91 ? -25.741 30.699 6.075 1.00 43.74 90 LEU A N 1
ATOM 1190 C CA . LEU A 1 91 ? -26.500 31.110 7.250 1.00 45.97 90 LEU A CA 1
ATOM 1191 C C . LEU A 1 91 ? -27.470 32.234 6.911 1.00 43.76 90 LEU A C 1
ATOM 1192 O O . LEU A 1 91 ? -28.577 32.295 7.457 1.00 46.13 90 LEU A O 1
ATOM 1208 N N . MET A 1 92 ? -27.072 33.134 6.009 1.00 43.52 91 MET A N 1
ATOM 1209 C CA . MET A 1 92 ? -27.951 34.228 5.611 1.00 41.05 91 MET A CA 1
ATOM 1210 C C . MET A 1 92 ? -29.165 33.713 4.850 1.00 42.77 91 MET A C 1
ATOM 1211 O O . MET A 1 92 ? -30.292 34.162 5.090 1.00 40.58 91 MET A O 1
ATOM 1225 N N . SER A 1 93 ? -28.957 32.775 3.926 1.00 44.99 92 SER A N 1
ATOM 1226 C CA . SER A 1 93 ? -30.078 32.207 3.188 1.00 43.26 92 SER A CA 1
ATOM 1227 C C . SER A 1 93 ? -31.008 31.433 4.115 1.00 45.45 92 SER A C 1
ATOM 1228 O O . SER A 1 93 ? -32.235 31.565 4.027 1.00 43.34 92 SER A O 1
ATOM 1236 N N . LEU A 1 94 ? -30.442 30.623 5.013 1.00 45.05 93 LEU A N 1
ATOM 1237 C CA . LEU A 1 94 ? -31.265 29.881 5.962 1.00 45.44 93 LEU A CA 1
ATOM 1238 C C . LEU A 1 94 ? -32.083 30.824 6.835 1.00 45.79 93 LEU A C 1
ATOM 1239 O O . LEU A 1 94 ? -33.237 30.533 7.165 1.00 45.12 93 LEU A O 1
ATOM 1255 N N . MET A 1 95 ? -31.501 31.962 7.217 1.00 45.27 94 MET A N 1
ATOM 1256 C CA . MET A 1 95 ? -32.209 32.901 8.080 1.00 44.80 94 MET A CA 1
ATOM 1257 C C . MET A 1 95 ? -33.450 33.453 7.390 1.00 41.89 94 MET A C 1
ATOM 1258 O O . MET A 1 95 ? -34.512 33.579 8.011 1.00 41.81 94 MET A O 1
ATOM 1272 N N . VAL A 1 96 ? -33.336 33.791 6.105 1.00 39.80 95 VAL A N 1
ATOM 1273 C CA . VAL A 1 96 ? -34.473 34.347 5.378 1.00 38.80 95 VAL A CA 1
ATOM 1274 C C . VAL A 1 96 ? -35.556 33.292 5.200 1.00 41.01 95 VAL A C 1
ATOM 1275 O O . VAL A 1 96 ? -36.716 33.505 5.568 1.00 42.82 95 VAL A O 1
ATOM 1288 N N . VAL A 1 97 ? -35.191 32.136 4.637 1.00 42.90 96 VAL A N 1
ATOM 1289 C CA . VAL A 1 97 ? -36.171 31.088 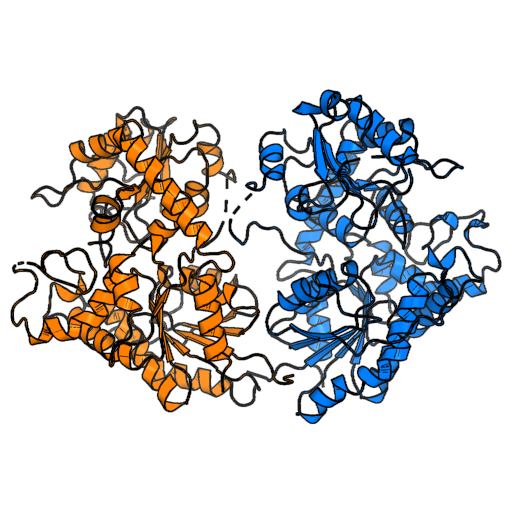4.353 1.00 44.79 96 VAL A CA 1
ATOM 1290 C C . VAL A 1 97 ? -36.996 30.770 5.592 1.00 44.35 96 VAL A C 1
ATOM 1291 O O . VAL A 1 97 ? -38.222 30.624 5.521 1.00 46.26 96 VAL A O 1
ATOM 1304 N N . ARG A 1 98 ? -36.341 30.654 6.745 1.00 45.25 97 ARG A N 1
ATOM 1305 C CA . ARG A 1 98 ? -37.032 30.282 7.972 1.00 46.40 97 ARG A CA 1
ATOM 1306 C C . ARG A 1 98 ? -37.781 31.445 8.610 1.00 43.92 97 ARG A C 1
ATOM 1307 O O . ARG A 1 98 ? -38.515 31.228 9.579 1.00 46.17 97 ARG A O 1
ATOM 1328 N N . SER A 1 99 ? -37.622 32.661 8.093 1.00 41.95 98 SER A N 1
ATOM 1329 C CA . SER A 1 99 ? -38.340 33.828 8.588 1.00 40.91 98 SER A CA 1
ATOM 1330 C C . SER A 1 99 ? -39.517 34.217 7.703 1.00 38.30 98 SER A C 1
ATOM 1331 O O . SER A 1 99 ? -40.164 35.234 7.972 1.00 38.11 98 SER A O 1
ATOM 1339 N N . LEU A 1 100 ? -39.808 33.446 6.658 1.00 37.35 99 LEU A N 1
ATOM 1340 C CA . LEU A 1 100 ? -40.846 33.833 5.710 1.00 39.86 99 LEU A CA 1
ATOM 1341 C C . LEU A 1 100 ? -42.225 33.856 6.362 1.00 37.28 99 LEU A C 1
ATOM 1342 O O . LEU A 1 100 ? -43.002 34.786 6.109 1.00 34.53 99 LEU A O 1
ATOM 1358 N N . PRO A 1 101 ? -42.587 32.866 7.185 1.00 39.44 100 PRO A N 1
ATOM 1359 C CA . PRO A 1 101 ? -43.876 32.972 7.890 1.00 42.96 100 PRO A CA 1
ATOM 1360 C C . PRO A 1 101 ? -44.006 34.262 8.679 1.00 44.25 100 PRO A C 1
ATOM 1361 O O . PRO A 1 101 ? -45.075 34.887 8.678 1.00 42.47 100 PRO A O 1
ATOM 1372 N N . SER A 1 102 ? -42.935 34.683 9.353 1.00 40.47 101 SER A N 1
ATOM 1373 C CA . SER A 1 102 ? -42.979 35.936 10.097 1.00 40.26 101 SER A CA 1
ATOM 1374 C C . SER A 1 102 ? -43.088 37.127 9.154 1.00 38.75 101 SER A C 1
ATOM 1375 O O . SER A 1 102 ? -43.803 38.094 9.445 1.00 36.64 101 SER A O 1
ATOM 1383 N N . LEU A 1 103 ? -42.397 37.072 8.013 1.00 34.84 102 LEU A N 1
ATOM 1384 C CA . LEU A 1 103 ? -42.532 38.134 7.023 1.00 38.20 102 LEU A CA 1
ATOM 1385 C C . LEU A 1 103 ? -43.972 38.239 6.533 1.00 39.63 102 LEU A C 1
ATOM 1386 O O . LEU A 1 103 ? -44.491 39.345 6.340 1.00 36.22 102 LEU A O 1
ATOM 1402 N N . ARG A 1 104 ? -44.628 37.094 6.319 1.00 38.17 103 ARG A N 1
ATOM 1403 C CA A ARG A 1 104 ? -46.027 37.102 5.905 0.60 39.69 103 ARG A CA 1
ATOM 1404 C CA B ARG A 1 104 ? -46.027 37.105 5.904 0.40 39.85 103 ARG A CA 1
ATOM 1405 C C . ARG A 1 104 ? -46.909 37.750 6.965 1.00 40.41 103 ARG A C 1
ATOM 1406 O O . ARG A 1 104 ? -47.792 38.554 6.643 1.00 39.16 103 ARG A O 1
ATOM 1445 N N . ASP A 1 105 ? -46.689 37.406 8.237 1.00 39.48 104 ASP A N 1
ATOM 1446 C CA . ASP A 1 105 ? -47.488 37.985 9.312 1.00 41.03 104 ASP A CA 1
ATOM 1447 C C . ASP A 1 105 ? -47.276 39.492 9.407 1.00 42.11 104 ASP A C 1
ATOM 1448 O O . ASP A 1 105 ? -48.210 40.240 9.718 1.00 40.77 104 ASP A O 1
ATOM 1457 N N . LEU A 1 106 ? -46.052 39.956 9.146 1.00 36.25 105 LEU A N 1
ATOM 1458 C CA . LEU A 1 106 ? -45.774 41.388 9.200 1.00 39.31 105 LEU A CA 1
ATOM 1459 C C . LEU A 1 106 ? -46.504 42.128 8.086 1.00 36.31 105 LEU A C 1
ATOM 1460 O O . LEU A 1 106 ? -47.148 43.155 8.327 1.00 37.71 105 LEU A O 1
ATOM 1476 N N . ILE A 1 107 ? -46.407 41.624 6.854 1.00 35.51 106 ILE A N 1
ATOM 1477 C CA . ILE A 1 107 ? -47.102 42.253 5.736 1.00 40.07 106 ILE A CA 1
ATOM 1478 C C . ILE A 1 107 ? -48.605 42.235 5.968 1.00 42.60 106 ILE A C 1
ATOM 1479 O O . ILE A 1 107 ? -49.323 43.135 5.515 1.00 43.59 106 ILE A O 1
ATOM 1495 N N . ALA A 1 108 ? -49.108 41.218 6.673 1.00 42.22 107 ALA A N 1
ATOM 1496 C CA . ALA A 1 108 ? -50.541 41.126 6.926 1.00 43.26 107 ALA A CA 1
ATOM 1497 C C . ALA A 1 108 ? -51.006 42.223 7.875 1.00 45.04 107 ALA A C 1
ATOM 1498 O O . ALA A 1 108 ? -52.117 42.745 7.731 1.00 44.44 107 ALA A O 1
ATOM 1505 N N . SER A 1 109 ? -50.176 42.582 8.857 1.00 43.33 108 SER A N 1
ATOM 1506 C CA . SER A 1 109 ? -50.558 43.646 9.779 1.00 45.66 108 SER A CA 1
ATOM 1507 C C . SER A 1 109 ? -50.762 44.960 9.039 1.00 45.15 108 SER A C 1
ATOM 1508 O O . SER A 1 109 ? -51.668 45.734 9.368 1.00 47.88 108 SER A O 1
ATOM 1516 N N . TYR A 1 110 ? -49.935 45.226 8.026 1.00 44.65 109 TYR A N 1
ATOM 1517 C CA . TYR A 1 110 ? -50.073 46.460 7.259 1.00 47.79 109 TYR A CA 1
ATOM 1518 C C . TYR A 1 110 ? -51.242 46.378 6.286 1.00 44.75 109 TYR A C 1
ATOM 1519 O O . TYR A 1 110 ? -52.060 47.301 6.208 1.00 46.41 109 TYR A O 1
ATOM 1537 N N . SER A 1 111 ? -51.340 45.277 5.539 1.00 44.45 110 SER A N 1
ATOM 1538 C CA . SER A 1 111 ? -52.416 45.145 4.562 1.00 43.49 110 SER A CA 1
ATOM 1539 C C . SER A 1 111 ? -53.778 45.096 5.246 1.00 39.67 110 SER A C 1
ATOM 1540 O O . SER A 1 111 ? -54.757 45.649 4.731 1.00 42.68 110 SER A O 1
ATOM 1548 N N . ALA A 1 112 ? -53.859 44.452 6.413 1.00 38.60 111 ALA A N 1
ATOM 1549 C CA . ALA A 1 112 ? -55.134 44.346 7.114 1.00 43.05 111 ALA A CA 1
ATOM 1550 C C . ALA A 1 112 ? -55.607 45.697 7.633 1.00 44.32 111 ALA A C 1
ATOM 1551 O O . ALA A 1 112 ? -56.812 45.905 7.807 1.00 44.62 111 ALA A O 1
ATOM 1558 N N . SER A 1 113 ? -54.682 46.620 7.895 1.00 45.92 112 SER A N 1
ATOM 1559 C CA . SER A 1 113 ? -55.049 47.952 8.356 1.00 45.49 112 SER A CA 1
ATOM 1560 C C . SER A 1 113 ? -55.493 48.869 7.225 1.00 45.10 112 SER A C 1
ATOM 1561 O O . SER A 1 113 ? -55.926 49.992 7.497 1.00 48.37 112 SER A O 1
ATOM 1569 N N . GLY A 1 114 ? -55.383 48.429 5.973 1.00 45.06 113 GLY A N 1
ATOM 1570 C CA . GLY A 1 114 ? -55.767 49.231 4.833 1.00 45.59 113 GLY A CA 1
ATOM 1571 C C . GLY A 1 114 ? -54.610 49.841 4.070 1.00 46.23 113 GLY A C 1
ATOM 1572 O O . GLY A 1 114 ? -54.831 50.386 2.982 1.00 48.12 113 GLY A O 1
ATOM 1576 N N . ARG A 1 115 ? -53.391 49.767 4.605 1.00 43.88 114 ARG A N 1
ATOM 1577 C CA . ARG A 1 115 ? -52.233 50.320 3.916 1.00 43.62 114 ARG A CA 1
ATOM 1578 C C . ARG A 1 115 ? -51.983 49.570 2.615 1.00 41.75 114 ARG A C 1
ATOM 1579 O O . ARG A 1 115 ? -52.089 48.343 2.555 1.00 36.99 114 ARG A O 1
ATOM 1600 N N . ARG A 1 116 ? -51.627 50.312 1.572 1.00 42.63 115 ARG A N 1
ATOM 1601 C CA . ARG A 1 116 ? -51.157 49.698 0.338 1.00 43.22 115 ARG A CA 1
ATOM 1602 C C . ARG A 1 116 ? -49.669 49.400 0.468 1.00 40.25 115 ARG A C 1
ATOM 1603 O O . ARG A 1 116 ? -48.868 50.311 0.703 1.00 40.21 115 ARG A O 1
ATOM 1624 N N . VAL A 1 117 ? -49.300 48.132 0.322 1.00 39.63 116 VAL A N 1
ATOM 1625 C CA . VAL A 1 117 ? -47.900 47.723 0.312 1.00 40.76 116 VAL A CA 1
ATOM 1626 C C . VAL A 1 117 ? -47.448 47.690 -1.143 1.00 39.50 116 VAL A 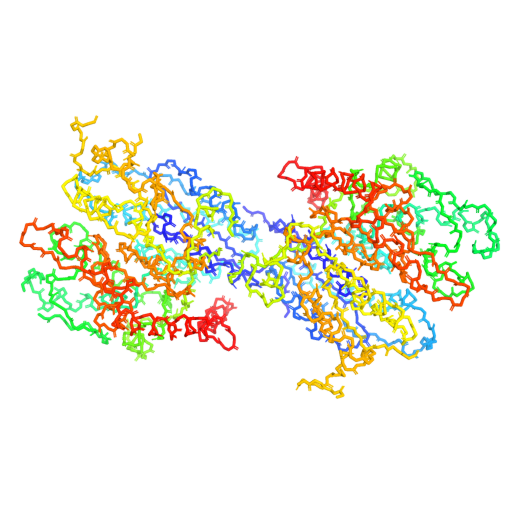C 1
ATOM 1627 O O . VAL A 1 117 ? -47.813 46.784 -1.896 1.00 43.28 116 VAL A O 1
ATOM 1640 N N . ALA A 1 118 ? -46.645 48.677 -1.539 1.00 40.45 117 ALA A N 1
ATOM 1641 C CA . ALA A 1 118 ? -46.328 48.889 -2.947 1.00 40.82 117 ALA A CA 1
ATOM 1642 C C . ALA A 1 118 ? -45.137 48.072 -3.440 1.00 40.64 117 ALA A C 1
ATOM 1643 O O . ALA A 1 118 ? -45.077 47.748 -4.632 1.00 41.66 117 ALA A O 1
ATOM 1650 N N . ALA A 1 119 ? -44.183 47.735 -2.576 1.00 36.53 118 ALA A N 1
ATOM 1651 C CA . ALA A 1 119 ? -43.005 47.014 -3.041 1.00 34.19 118 ALA A CA 1
ATOM 1652 C C . ALA A 1 119 ? -42.366 46.248 -1.895 1.00 31.24 118 ALA A C 1
ATOM 1653 O O . ALA A 1 119 ? -42.486 46.628 -0.727 1.00 30.05 118 ALA A O 1
ATOM 1660 N N . LEU A 1 120 ? -41.678 45.165 -2.253 1.00 30.29 119 LEU A N 1
ATOM 1661 C CA . LEU A 1 120 ? -40.836 44.408 -1.334 1.00 26.44 119 LEU A CA 1
ATOM 1662 C C . LEU A 1 120 ? -39.416 44.487 -1.879 1.00 31.54 119 LEU A C 1
ATOM 1663 O O . LEU A 1 120 ? -39.139 43.992 -2.977 1.00 30.65 119 LEU A O 1
ATOM 1679 N N . VAL A 1 121 ? -38.533 45.143 -1.133 1.00 31.21 120 VAL A N 1
ATOM 1680 C CA . VAL A 1 121 ? -37.131 45.284 -1.506 1.00 31.81 120 VAL A CA 1
ATOM 1681 C C . VAL A 1 121 ? -36.334 44.257 -0.716 1.00 28.27 120 VAL A C 1
ATOM 1682 O O . VAL A 1 121 ? -36.301 44.305 0.518 1.00 27.35 120 VAL A O 1
ATOM 1695 N N . VAL A 1 122 ? -35.694 43.325 -1.421 1.00 28.91 121 VAL A N 1
ATOM 1696 C CA . VAL A 1 122 ? -34.920 42.256 -0.799 1.00 28.47 121 VAL A CA 1
ATOM 1697 C C . VAL A 1 122 ? -33.448 42.438 -1.139 1.00 28.45 121 VAL A C 1
ATOM 1698 O O . VAL A 1 122 ? -33.098 42.824 -2.260 1.00 28.88 121 VAL A O 1
ATOM 1711 N N . ASP A 1 123 ? -32.586 42.143 -0.169 1.00 30.62 122 ASP A N 1
ATOM 1712 C CA . ASP A 1 123 ? -31.148 42.202 -0.377 1.00 32.67 122 ASP A CA 1
ATOM 1713 C C . ASP A 1 123 ? -30.710 41.075 -1.316 1.00 33.50 122 ASP A C 1
ATOM 1714 O O . ASP A 1 123 ? -31.513 40.255 -1.772 1.00 33.71 122 ASP A O 1
ATOM 1723 N N . LEU A 1 124 ? -29.404 41.018 -1.592 1.00 33.67 123 LEU A N 1
ATOM 1724 C CA . LEU A 1 124 ? -28.917 40.171 -2.676 1.00 35.25 123 LEU A CA 1
ATOM 1725 C C . LEU A 1 124 ? -29.018 38.680 -2.365 1.00 33.99 123 LEU A C 1
ATOM 1726 O O . LEU A 1 124 ? -29.079 37.876 -3.301 1.00 35.04 123 LEU A O 1
ATOM 1742 N N . PHE A 1 125 ? -29.041 38.285 -1.090 1.00 30.73 124 PHE A N 1
ATOM 1743 C CA . PHE A 1 125 ? -29.189 36.880 -0.724 1.00 34.72 124 PHE A CA 1
ATOM 1744 C C . PHE A 1 125 ? -30.533 36.591 -0.060 1.00 35.98 124 PHE A C 1
ATOM 1745 O O . PHE A 1 125 ? -30.663 35.596 0.660 1.00 37.32 124 PHE A O 1
ATOM 1762 N N . ALA A 1 126 ? -31.542 37.431 -0.302 1.00 36.79 125 ALA A N 1
ATOM 1763 C CA . ALA A 1 126 ? -32.861 37.268 0.298 1.00 30.85 125 ALA A CA 1
ATOM 1764 C C . ALA A 1 126 ? -33.930 37.018 -0.761 1.00 32.77 125 ALA A C 1
ATOM 1765 O O . ALA A 1 126 ? -35.099 37.355 -0.562 1.00 32.68 125 ALA A O 1
ATOM 1772 N N . THR A 1 127 ? -33.546 36.407 -1.885 1.00 30.43 126 THR A N 1
ATOM 1773 C CA . THR A 1 127 ? -34.472 36.239 -2.998 1.00 31.28 126 THR A CA 1
ATOM 1774 C C . THR A 1 127 ? -35.620 35.297 -2.663 1.00 34.37 126 THR A C 1
ATOM 1775 O O . THR A 1 127 ? -36.630 35.295 -3.375 1.00 36.11 126 THR A O 1
ATOM 1786 N N . ASP A 1 128 ? -35.489 34.488 -1.611 1.00 32.23 127 ASP A N 1
ATOM 1787 C CA . ASP A 1 128 ? -36.568 33.577 -1.254 1.00 38.28 127 ASP A CA 1
ATOM 1788 C C . ASP A 1 128 ? -37.805 34.320 -0.770 1.00 37.35 127 ASP A C 1
ATOM 1789 O O . ASP A 1 128 ? -38.906 33.762 -0.818 1.00 38.50 127 ASP A O 1
ATOM 1798 N N . ALA A 1 129 ? -37.648 35.564 -0.314 1.00 34.54 128 ALA A N 1
ATOM 1799 C CA . ALA A 1 129 ? -38.787 36.395 0.050 1.00 33.92 128 ALA A CA 1
ATOM 1800 C C . ALA A 1 129 ? -39.548 36.908 -1.162 1.00 34.09 128 ALA A C 1
ATOM 1801 O O . ALA A 1 129 ? -40.664 37.412 -1.003 1.00 35.70 128 ALA A O 1
ATOM 1808 N N . ILE A 1 130 ? -38.978 36.798 -2.364 1.00 32.49 129 ILE A N 1
ATOM 1809 C CA . ILE A 1 130 ? -39.693 37.224 -3.562 1.00 30.14 129 ILE A CA 1
ATOM 1810 C C . ILE A 1 130 ? -40.961 36.403 -3.756 1.00 35.72 129 ILE A C 1
ATOM 1811 O O . ILE A 1 130 ? -41.958 36.906 -4.288 1.00 32.58 129 ILE A O 1
ATOM 1827 N N . ASP A 1 131 ? -40.950 35.132 -3.343 1.00 34.77 130 ASP A N 1
ATOM 1828 C CA . ASP A 1 131 ? -42.149 34.307 -3.472 1.00 42.41 130 ASP A CA 1
ATOM 1829 C C . ASP A 1 131 ? -43.317 34.915 -2.706 1.00 40.27 130 ASP A C 1
ATOM 1830 O O . ASP A 1 131 ? -44.451 34.931 -3.198 1.00 41.25 130 ASP A O 1
ATOM 1839 N N . VAL A 1 132 ? -43.061 35.413 -1.494 1.00 38.90 131 VAL A N 1
ATOM 1840 C CA . VAL A 1 132 ? -44.107 36.076 -0.720 1.00 40.01 131 VAL A CA 1
ATOM 1841 C C . VAL A 1 132 ? -44.675 37.252 -1.503 1.00 39.98 131 VAL A C 1
ATOM 1842 O O . VAL A 1 132 ? -45.896 37.421 -1.609 1.00 39.94 131 VAL A O 1
ATOM 1855 N N . ALA A 1 133 ? -43.796 38.086 -2.061 1.00 36.66 132 ALA A N 1
ATOM 1856 C CA . ALA A 1 133 ? -44.252 39.262 -2.795 1.00 34.01 132 ALA A CA 1
ATOM 1857 C C . ALA A 1 133 ? -45.127 38.872 -3.977 1.00 34.81 132 ALA A C 1
ATOM 1858 O O . ALA A 1 133 ? -46.174 39.487 -4.213 1.00 36.04 132 ALA A O 1
ATOM 1865 N N . LEU A 1 134 ? -44.713 37.858 -4.739 1.00 32.97 133 LEU A N 1
ATOM 1866 C CA . LEU A 1 134 ? -45.491 37.450 -5.903 1.00 38.58 133 LEU A CA 1
ATOM 1867 C C . LEU A 1 134 ? -46.869 36.940 -5.497 1.00 39.84 133 LEU A C 1
ATOM 1868 O O . LEU A 1 134 ? -47.867 37.232 -6.165 1.00 39.27 133 LEU A O 1
ATOM 1884 N N . GLU A 1 135 ? -46.947 36.180 -4.401 1.00 42.20 134 GLU A N 1
ATOM 1885 C CA . GLU A 1 135 ? -48.236 35.657 -3.957 1.00 45.67 134 GLU A CA 1
ATOM 1886 C C . GLU A 1 135 ? -49.182 36.768 -3.525 1.00 45.41 134 GLU A C 1
ATOM 1887 O O . GLU A 1 135 ? -50.404 36.620 -3.643 1.00 46.32 134 GLU A O 1
ATOM 1899 N N . LEU A 1 136 ? -48.647 37.881 -3.022 1.00 41.19 135 LEU A N 1
ATOM 1900 C CA . LEU A 1 136 ? -49.461 38.945 -2.453 1.00 40.61 135 LEU A CA 1
ATOM 1901 C C . LEU A 1 136 ? -49.639 40.129 -3.393 1.00 39.98 135 LEU A C 1
ATOM 1902 O O . LEU A 1 136 ? -50.135 41.175 -2.964 1.00 43.29 135 LEU A O 1
ATOM 1918 N N . GLY A 1 137 ? -49.257 39.992 -4.660 1.00 37.86 136 GLY A N 1
ATOM 1919 C CA . GLY A 1 137 ? -49.388 41.093 -5.597 1.00 38.69 136 GLY A CA 1
ATOM 1920 C C . GLY A 1 137 ? -48.510 42.287 -5.285 1.00 39.98 136 GLY A C 1
ATOM 1921 O O . GLY A 1 137 ? -48.869 43.418 -5.625 1.00 42.40 136 GLY A O 1
ATOM 1925 N N . ILE A 1 138 ? -47.364 42.064 -4.650 1.00 37.05 137 ILE A N 1
ATOM 1926 C CA . ILE A 1 138 ? -46.439 43.132 -4.285 1.00 37.81 137 ILE A CA 1
ATOM 1927 C C . ILE A 1 138 ? -45.263 43.097 -5.250 1.00 39.57 137 ILE A C 1
ATOM 1928 O O . ILE A 1 138 ? -44.724 42.023 -5.546 1.00 40.39 137 ILE A O 1
ATOM 1944 N N . ARG A 1 139 ? -44.866 44.266 -5.740 1.00 42.05 138 ARG A N 1
ATOM 1945 C CA . ARG A 1 139 ? -43.765 44.360 -6.697 1.00 39.63 138 ARG A CA 1
ATOM 1946 C C . ARG A 1 139 ? -42.451 43.948 -6.046 1.00 33.84 138 ARG A C 1
ATOM 1947 O O . ARG A 1 139 ? -41.994 44.628 -5.117 1.00 36.23 138 ARG A O 1
ATOM 1968 N N . PRO A 1 140 ? -41.800 42.869 -6.496 1.00 33.08 139 PRO A N 1
ATOM 1969 C CA . PRO A 1 140 ? -40.510 42.499 -5.901 1.00 30.37 139 PRO A CA 1
ATOM 1970 C C . PRO A 1 140 ? -39.337 43.212 -6.554 1.00 30.07 139 PRO A C 1
ATOM 1971 O O . PRO A 1 140 ? -39.207 43.226 -7.783 1.00 29.74 139 PRO A O 1
ATOM 1982 N N . PHE A 1 141 ? -38.484 43.815 -5.733 1.00 28.63 140 PHE A N 1
ATOM 1983 C CA . PHE A 1 141 ? -37.249 44.431 -6.193 1.00 34.28 140 PHE A CA 1
ATOM 1984 C C . PHE A 1 141 ? -36.084 43.866 -5.396 1.00 31.39 140 PHE A C 1
ATOM 1985 O O . PHE A 1 141 ? -36.218 43.548 -4.211 1.00 30.96 140 PHE A O 1
ATOM 2002 N N . ILE A 1 142 ? -34.943 43.732 -6.064 1.00 28.51 141 ILE A N 1
ATOM 2003 C CA . ILE A 1 142 ? -33.701 43.317 -5.424 1.00 28.56 141 ILE A CA 1
ATOM 2004 C C . ILE A 1 142 ? -32.801 44.534 -5.280 1.00 31.11 141 ILE A C 1
ATOM 2005 O O . ILE A 1 142 ? -32.577 45.268 -6.252 1.00 30.57 141 ILE A O 1
ATOM 2021 N N . PHE A 1 143 ? -32.282 44.749 -4.076 1.00 29.00 142 PHE A N 1
ATOM 2022 C CA . PHE A 1 143 ? -31.267 45.766 -3.837 1.00 30.33 142 PHE A CA 1
ATOM 2023 C C . PHE A 1 143 ? -29.902 45.097 -3.786 1.00 31.73 142 PHE A C 1
ATOM 2024 O O . PHE A 1 143 ? -29.695 44.154 -3.015 1.00 33.60 142 PHE A O 1
ATOM 2041 N N . PHE A 1 144 ? -28.976 45.592 -4.603 1.00 28.99 143 PHE A N 1
ATOM 2042 C CA . PHE A 1 144 ? -27.664 44.978 -4.759 1.00 33.13 143 PHE A CA 1
ATOM 2043 C C . PHE A 1 144 ? -26.612 45.925 -4.197 1.00 31.70 143 PHE A C 1
ATOM 2044 O O . PHE A 1 144 ? -26.251 46.913 -4.856 1.00 33.26 143 PHE A O 1
ATOM 2061 N N . PRO A 1 145 ? -26.097 45.685 -2.990 1.00 31.94 144 PRO A N 1
ATOM 2062 C CA . PRO A 1 145 ? -25.201 46.666 -2.368 1.00 36.79 144 PRO A CA 1
ATOM 2063 C C . PRO A 1 145 ? -23.751 46.532 -2.804 1.00 33.47 144 PRO A C 1
ATOM 2064 O O . PRO A 1 145 ? -22.853 47.030 -2.117 1.00 36.19 144 PRO A O 1
ATOM 2075 N N . SER A 1 146 ? -23.504 45.873 -3.936 1.00 33.58 145 SER A N 1
ATOM 2076 C CA . SER A 1 146 ? -22.140 45.680 -4.418 1.00 38.68 145 SER A CA 1
ATOM 2077 C C . SER A 1 146 ? -21.978 46.226 -5.833 1.00 39.15 145 SER A C 1
ATOM 2078 O O . SER A 1 146 ? -22.813 47.007 -6.300 1.00 39.44 145 SER A O 1
ATOM 2086 N N . THR A 1 147 ? -20.915 45.819 -6.523 1.00 39.01 146 THR A N 1
ATOM 2087 C CA . THR A 1 147 ? -20.577 46.402 -7.812 1.00 39.86 146 THR A CA 1
ATOM 2088 C C . THR A 1 147 ? -21.479 45.869 -8.921 1.00 38.90 146 THR A C 1
ATOM 2089 O O . THR A 1 147 ? -22.022 44.764 -8.848 1.00 36.76 146 THR A O 1
ATOM 2100 N N . ALA A 1 148 ? -21.619 46.680 -9.973 1.00 37.94 147 ALA A N 1
ATOM 2101 C CA . ALA A 1 148 ? -22.263 46.204 -11.190 1.00 39.51 147 ALA A CA 1
ATOM 2102 C C . ALA A 1 148 ? -21.500 45.030 -11.782 1.00 41.03 147 ALA A C 1
ATOM 2103 O O . ALA A 1 148 ? -22.101 44.136 -12.385 1.00 41.87 147 ALA A O 1
ATOM 2110 N N . MET A 1 149 ? -20.175 45.024 -11.624 1.00 39.85 148 MET A N 1
ATOM 2111 C CA . MET A 1 149 ? -19.373 43.887 -12.057 1.00 40.74 148 MET A CA 1
ATOM 2112 C C . MET A 1 149 ? -19.798 42.611 -11.341 1.00 34.61 148 MET A C 1
ATOM 2113 O O . MET A 1 149 ? -19.931 41.554 -11.967 1.00 34.12 148 MET A O 1
ATOM 2127 N N . THR A 1 150 ? -20.008 42.689 -10.026 1.00 34.14 149 THR A N 1
ATOM 2128 C CA . THR A 1 150 ? -20.448 41.520 -9.274 1.00 38.13 149 THR A CA 1
ATOM 2129 C C . THR A 1 150 ? -21.874 41.123 -9.636 1.00 38.73 149 THR A C 1
ATOM 2130 O O . THR A 1 150 ? -22.202 39.931 -9.636 1.00 39.56 149 THR A O 1
ATOM 2141 N N . LEU A 1 151 ? -22.735 42.096 -9.943 1.00 35.71 150 LEU A N 1
ATOM 2142 C CA . LEU A 1 151 ? -24.083 41.765 -10.394 1.00 36.49 150 LEU A CA 1
ATOM 2143 C C . LEU A 1 151 ? -24.039 41.011 -11.713 1.00 35.76 150 LEU A C 1
ATOM 2144 O O . LEU A 1 151 ? -24.779 40.040 -11.908 1.00 36.69 150 LEU A O 1
ATOM 2160 N N . SER A 1 152 ? -23.172 41.439 -12.631 1.00 36.68 151 SER A N 1
ATOM 2161 C CA . SER A 1 152 ? -23.025 40.723 -13.892 1.00 38.66 151 SER A CA 1
ATOM 2162 C C . SER A 1 152 ? -22.527 39.303 -13.660 1.00 40.99 151 SER A C 1
ATOM 2163 O O . SER A 1 152 ? -22.959 38.366 -14.342 1.00 41.57 151 SER A O 1
ATOM 2171 N N . PHE A 1 153 ? -21.616 39.122 -12.700 1.00 40.15 152 PHE A N 1
ATOM 2172 C CA . PHE A 1 153 ? -21.156 37.778 -12.368 1.00 40.65 152 PHE A CA 1
ATOM 2173 C C . PHE A 1 153 ? -22.317 36.914 -11.894 1.00 38.35 152 PHE A C 1
ATOM 2174 O O . PHE A 1 153 ? -22.461 35.761 -12.314 1.00 38.88 152 PHE A O 1
ATOM 2191 N N . PHE A 1 154 ? -23.161 37.461 -11.016 1.00 37.65 153 PHE A N 1
ATOM 2192 C CA . PHE A 1 154 ? -24.338 36.730 -10.556 1.00 39.52 153 PHE A CA 1
ATOM 2193 C C . PHE A 1 154 ? -25.200 36.290 -11.732 1.00 38.89 153 PHE A C 1
ATOM 2194 O O . PHE A 1 154 ? -25.550 35.111 -11.854 1.00 41.52 153 PHE A O 1
ATOM 2211 N N . LEU A 1 155 ? -25.553 37.229 -12.613 1.00 39.60 154 LEU A N 1
ATOM 2212 C CA . LEU A 1 155 ? -26.437 36.904 -13.727 1.00 38.77 154 LEU A CA 1
ATOM 2213 C C . LEU A 1 155 ? -25.792 35.915 -14.687 1.00 41.14 154 LEU A C 1
ATOM 2214 O O . LEU A 1 155 ? -26.500 35.174 -15.379 1.00 45.52 154 LEU A O 1
ATOM 2230 N N . HIS A 1 156 ? -24.462 35.883 -14.744 1.00 44.88 155 HIS A N 1
ATOM 2231 C CA . HIS A 1 156 ? -23.743 34.982 -15.635 1.00 44.63 155 HIS A CA 1
ATOM 2232 C C . HIS A 1 156 ? -23.355 33.668 -14.967 1.00 43.64 155 HIS A C 1
ATOM 2233 O O . HIS A 1 156 ? -22.869 32.762 -15.653 1.00 47.52 155 HIS A O 1
ATOM 2247 N N . LEU A 1 157 ? -23.572 33.535 -13.656 1.00 43.44 156 LEU A N 1
ATOM 2248 C CA . LEU A 1 157 ? -23.083 32.363 -12.934 1.00 46.72 156 LEU A CA 1
ATOM 2249 C C . LEU A 1 157 ? -23.695 31.076 -13.472 1.00 50.86 156 LEU A C 1
ATOM 2250 O O . LEU A 1 157 ? -23.014 30.047 -13.555 1.00 54.02 156 LEU A O 1
ATOM 2266 N N . GLU A 1 158 ? -24.981 31.105 -13.830 1.00 51.00 157 GLU A N 1
ATOM 2267 C CA . GLU A 1 158 ? -25.628 29.905 -14.352 1.00 54.62 157 GLU A CA 1
ATOM 2268 C C . GLU A 1 158 ? -24.902 29.392 -15.589 1.00 55.58 157 GLU A C 1
ATOM 2269 O O . GLU A 1 158 ? -24.577 28.203 -15.686 1.00 57.24 157 GLU A O 1
ATOM 2281 N N . LYS A 1 159 ? -24.641 30.280 -16.549 1.00 57.45 158 LYS A N 1
ATOM 2282 C CA . LYS A 1 159 ? -23.904 29.885 -17.743 1.00 59.78 158 LYS A CA 1
ATOM 2283 C C . LYS A 1 159 ? -22.493 29.430 -17.393 1.00 58.88 158 LYS A C 1
ATOM 2284 O O . LYS A 1 159 ? -22.014 28.413 -17.908 1.00 61.58 158 LYS A O 1
ATOM 2303 N N . LEU A 1 160 ? -21.810 30.171 -16.516 1.00 54.57 159 LEU A N 1
ATOM 2304 C CA . LEU A 1 160 ? -20.460 29.785 -16.114 1.00 55.67 159 LEU A CA 1
ATOM 2305 C C . LEU A 1 160 ? -20.462 28.427 -15.426 1.00 55.19 159 LEU A C 1
ATOM 2306 O O . LEU A 1 160 ? -19.567 27.604 -15.655 1.00 54.92 159 LEU A O 1
ATOM 2322 N N . ASP A 1 161 ? -21.461 28.173 -14.579 1.00 54.06 160 ASP A N 1
ATOM 2323 C CA . ASP A 1 161 ? -21.526 26.897 -13.874 1.00 56.44 160 ASP A CA 1
ATOM 2324 C C . ASP A 1 161 ? -21.684 25.733 -14.845 1.00 61.20 160 ASP A C 1
ATOM 2325 O O . ASP A 1 161 ? -21.132 24.650 -14.621 1.00 64.47 160 ASP A O 1
ATOM 2334 N N . GLU A 1 162 ? -22.437 25.935 -15.927 1.00 65.31 161 GLU A N 1
ATOM 2335 C CA . GLU A 1 162 ? -22.696 24.871 -16.889 1.00 72.11 161 GLU A CA 1
ATOM 2336 C C . GLU A 1 162 ? -21.585 24.712 -17.919 1.00 74.91 161 GLU A C 1
ATOM 2337 O O . GLU A 1 162 ? -21.548 23.687 -18.608 1.00 79.41 161 GLU A O 1
ATOM 2349 N N . THR A 1 163 ? -20.687 25.689 -18.041 1.00 71.82 162 THR A N 1
ATOM 2350 C CA . THR A 1 163 ? -19.595 25.627 -19.003 1.00 73.54 162 THR A CA 1
ATOM 2351 C C . THR A 1 163 ? -18.251 25.308 -18.363 1.00 73.30 162 THR A C 1
ATOM 2352 O O . THR A 1 163 ? -17.280 25.069 -19.089 1.00 76.41 162 THR A O 1
ATOM 2363 N N . VAL A 1 164 ? -18.170 25.296 -17.034 1.00 70.25 163 VAL A N 1
ATOM 2364 C CA . VAL A 1 164 ? -16.928 25.040 -16.316 1.00 71.03 163 VAL A CA 1
ATOM 2365 C C . VAL A 1 164 ? -17.205 23.994 -15.246 1.00 71.56 163 VAL A C 1
ATOM 2366 O O . VAL A 1 164 ? -18.126 24.157 -14.438 1.00 69.14 163 VAL A O 1
ATOM 2379 N N . SER A 1 165 ? -16.408 22.927 -15.239 1.00 75.39 164 SER A N 1
ATOM 2380 C CA . SER A 1 165 ? -16.588 21.832 -14.294 1.00 76.15 164 SER A CA 1
ATOM 2381 C C . SER A 1 165 ? -15.619 21.881 -13.123 1.00 74.98 164 SER A C 1
ATOM 2382 O O . SER A 1 165 ? -15.996 21.507 -12.007 1.00 73.72 164 SER A O 1
ATOM 2390 N N . CYS A 1 166 ? -14.389 22.334 -13.344 1.00 74.05 165 CYS A N 1
ATOM 2391 C CA . CYS A 1 166 ? -13.383 22.360 -12.296 1.00 72.32 165 CYS A CA 1
ATOM 2392 C C . CYS A 1 166 ? -13.615 23.539 -11.352 1.00 66.22 165 CYS A C 1
ATOM 2393 O O . CYS A 1 166 ? -14.400 24.450 -11.626 1.00 65.92 165 CYS A O 1
ATOM 2401 N N . GLU A 1 167 ? -12.915 23.512 -10.220 1.00 66.85 166 GLU A N 1
ATOM 2402 C CA . GLU A 1 167 ? -12.907 24.662 -9.327 1.00 65.79 166 GLU A CA 1
ATOM 2403 C C . GLU A 1 167 ? -12.279 25.853 -10.040 1.00 65.66 166 GLU A C 1
ATOM 2404 O O . GLU A 1 167 ? -11.261 25.723 -10.725 1.00 68.05 166 GLU A O 1
ATOM 2416 N N . PHE A 1 168 ? -12.896 27.025 -9.873 1.00 60.82 167 PHE A N 1
ATOM 2417 C CA . PHE A 1 168 ? -12.542 28.173 -10.703 1.00 59.64 167 PHE A CA 1
ATOM 2418 C C . PHE A 1 168 ? -11.076 28.557 -10.540 1.00 62.18 167 PHE A C 1
ATOM 2419 O O . PHE A 1 168 ? -10.424 28.963 -11.510 1.00 62.90 167 PHE A O 1
ATOM 2436 N N . ALA A 1 169 ? -10.533 28.431 -9.328 1.00 62.60 168 ALA A N 1
ATOM 2437 C CA . ALA A 1 169 ? -9.133 28.776 -9.111 1.00 63.82 168 ALA A CA 1
ATOM 2438 C C . ALA A 1 169 ? -8.181 27.874 -9.887 1.00 70.33 168 ALA A C 1
ATOM 2439 O O . ALA A 1 169 ? -6.989 28.188 -9.971 1.00 73.06 168 ALA A O 1
ATOM 2446 N N . GLU A 1 170 ? -8.672 26.770 -10.452 1.00 72.77 169 GLU A N 1
ATOM 2447 C CA . GLU A 1 170 ? -7.838 25.897 -11.267 1.00 80.20 169 GLU A CA 1
ATOM 2448 C C . GLU A 1 170 ? -7.738 26.369 -12.711 1.00 79.48 169 GLU A C 1
ATOM 2449 O O . GLU A 1 170 ? -6.823 25.945 -13.425 1.00 84.22 169 GLU A O 1
ATOM 2461 N N . LEU A 1 171 ? -8.650 27.232 -13.153 1.00 73.26 170 LEU A N 1
ATOM 2462 C CA . LEU A 1 171 ? -8.612 27.734 -14.519 1.00 72.42 170 LEU A CA 1
ATOM 2463 C C . LEU A 1 171 ? -7.278 28.413 -14.803 1.00 74.31 170 LEU A C 1
ATOM 2464 O O . LEU A 1 171 ? -6.708 29.089 -13.942 1.00 73.17 170 LEU A O 1
ATOM 2480 N N . SER A 1 172 ? -6.779 28.229 -16.024 1.00 77.94 171 SER A N 1
ATOM 2481 C CA . SER A 1 172 ? -5.574 28.920 -16.463 1.00 79.45 171 SER A CA 1
ATOM 2482 C C . SER A 1 172 ? -5.903 30.301 -17.022 1.00 77.96 171 SER A C 1
ATOM 2483 O O . SER A 1 172 ? -5.271 31.293 -16.646 1.00 76.33 171 SER A O 1
ATOM 2491 N N . ASP A 1 173 ? -6.894 30.379 -17.912 1.00 77.99 172 ASP A N 1
ATOM 2492 C CA . ASP A 1 173 ? -7.310 31.652 -18.474 1.00 75.94 172 ASP A CA 1
ATOM 2493 C C . ASP A 1 173 ? -8.245 32.381 -17.510 1.00 70.71 172 ASP A C 1
ATOM 2494 O O . ASP A 1 173 ? -8.986 31.747 -16.754 1.00 67.93 172 ASP A O 1
ATOM 2503 N N . PRO A 1 174 ? -8.228 33.712 -17.514 1.00 68.51 173 PRO A N 1
ATOM 2504 C CA . PRO A 1 174 ? -9.144 34.456 -16.644 1.00 63.75 173 PRO A CA 1
ATOM 2505 C C . PRO A 1 174 ? -10.590 34.310 -17.093 1.00 62.76 173 PRO A C 1
ATOM 2506 O O . PRO A 1 174 ? -10.887 34.123 -18.276 1.00 65.60 173 PRO A O 1
ATOM 2517 N N . VAL A 1 175 ? -11.493 34.398 -16.123 1.00 57.08 174 VAL A N 1
ATOM 2518 C CA . VAL A 1 175 ? -12.923 34.285 -16.387 1.00 59.51 174 VAL A CA 1
ATOM 2519 C C . VAL A 1 175 ? -13.418 35.583 -17.010 1.00 59.53 174 VAL A C 1
ATOM 2520 O O . VAL A 1 175 ? -13.126 36.677 -16.513 1.00 57.89 174 VAL A O 1
ATOM 2533 N N . GLN A 1 176 ? -14.175 35.463 -18.098 1.00 61.62 175 GLN A N 1
ATOM 2534 C CA . GLN A 1 176 ? -14.732 36.612 -18.800 1.00 63.37 175 GLN A CA 1
ATOM 2535 C C . GLN A 1 176 ? -16.207 36.748 -18.441 1.00 61.42 175 GLN A C 1
ATOM 2536 O O . GLN A 1 176 ? -16.992 35.820 -18.663 1.00 63.39 175 GLN A O 1
ATOM 2550 N N . ILE A 1 177 ? -16.577 37.901 -17.891 1.00 58.86 176 ILE A N 1
ATOM 2551 C CA . ILE A 1 177 ? -17.969 38.198 -17.563 1.00 52.84 176 ILE A CA 1
ATOM 2552 C C . ILE A 1 177 ? -18.458 39.243 -18.560 1.00 54.36 176 ILE A C 1
ATOM 2553 O O . ILE A 1 177 ? -17.718 40.192 -18.861 1.00 55.32 176 ILE A O 1
ATOM 2569 N N . PRO A 1 178 ? -19.679 39.121 -19.102 1.00 55.96 177 PRO A N 1
ATOM 2570 C CA . PRO A 1 178 ? -20.143 40.106 -20.091 1.00 56.64 177 PRO A CA 1
ATOM 2571 C C . PRO A 1 178 ? -19.996 41.544 -19.614 1.00 53.84 177 PRO A C 1
ATOM 2572 O O . PRO A 1 178 ? -20.543 41.926 -18.574 1.00 48.68 177 PRO A O 1
ATOM 2583 N N . GLY A 1 179 ? -19.243 42.344 -20.369 1.00 56.58 178 GLY A N 1
ATOM 2584 C CA . GLY A 1 179 ? -19.062 43.747 -20.067 1.00 55.44 178 GLY A CA 1
ATOM 2585 C C . GLY A 1 179 ? -18.027 44.058 -19.007 1.00 54.38 178 GLY A C 1
ATOM 2586 O O . GLY A 1 179 ? -17.876 45.231 -18.645 1.00 54.09 178 GLY A O 1
ATOM 2590 N N . CYS A 1 180 ? -17.306 43.059 -18.503 1.00 53.87 179 CYS A N 1
ATOM 2591 C CA . CYS A 1 180 ? -16.371 43.251 -17.405 1.00 52.77 179 CYS A CA 1
ATOM 2592 C C . CYS A 1 180 ? -14.944 42.957 -17.849 1.00 54.59 179 CYS A C 1
ATOM 2593 O O . CYS A 1 180 ? -14.703 42.277 -18.850 1.00 57.36 179 CYS A O 1
ATOM 2601 N N . ILE A 1 181 ? -14.000 43.486 -17.077 1.00 55.77 180 ILE A N 1
ATOM 2602 C CA . ILE A 1 181 ? -12.584 43.157 -17.221 1.00 59.21 180 ILE A CA 1
ATOM 2603 C C . ILE A 1 181 ? -12.409 41.691 -16.839 1.00 58.56 180 ILE A C 1
ATOM 2604 O O . ILE A 1 181 ? -13.127 41.200 -15.955 1.00 55.53 180 ILE A O 1
ATOM 2620 N N . PRO A 1 182 ? -11.491 40.951 -17.464 1.00 57.63 181 PRO A N 1
ATOM 2621 C CA . PRO A 1 182 ? -11.280 39.559 -17.050 1.00 56.91 181 PRO A CA 1
ATOM 2622 C C . PRO A 1 182 ? -10.803 39.473 -15.608 1.00 55.89 181 PRO A C 1
ATOM 2623 O O . PRO A 1 182 ? -10.167 40.390 -15.083 1.00 55.59 181 PRO A O 1
ATOM 2634 N N . VAL A 1 183 ? -11.127 38.352 -14.965 1.00 55.37 182 VAL A N 1
ATOM 2635 C CA . VAL A 1 183 ? -10.723 38.080 -13.589 1.00 51.46 182 VAL A CA 1
ATOM 2636 C C . VAL A 1 183 ? -10.283 36.627 -13.497 1.00 54.95 182 VAL A C 1
ATOM 2637 O O . VAL A 1 183 ? -10.979 35.731 -13.987 1.00 57.20 182 VAL A O 1
ATOM 2650 N N . HIS A 1 184 ? -9.140 36.390 -12.859 1.00 54.65 183 HIS A N 1
ATOM 2651 C CA . HIS A 1 184 ? -8.683 35.025 -12.641 1.00 53.17 183 HIS A CA 1
ATOM 2652 C C . HIS A 1 184 ? -9.559 34.338 -11.600 1.00 51.29 183 HIS A C 1
ATOM 2653 O O . HIS A 1 184 ? -10.033 34.966 -10.650 1.00 44.40 183 HIS A O 1
ATOM 2667 N N . GLY A 1 185 ? -9.779 33.034 -11.791 1.00 56.19 184 GLY A N 1
ATOM 2668 C CA . GLY A 1 185 ? -10.662 32.297 -10.901 1.00 54.44 184 GLY A CA 1
ATOM 2669 C C . GLY A 1 185 ? -10.318 32.465 -9.435 1.00 53.56 184 GLY A C 1
ATOM 2670 O O . GLY A 1 185 ? -11.205 32.439 -8.578 1.00 51.80 184 GLY A O 1
ATOM 2674 N N . LYS A 1 186 ? -9.032 32.642 -9.123 1.00 52.59 185 LYS A N 1
ATOM 2675 C CA . LYS A 1 186 ? -8.611 32.779 -7.734 1.00 51.97 185 LYS A CA 1
ATOM 2676 C C . LYS A 1 186 ? -9.106 34.072 -7.099 1.00 50.73 185 LYS A C 1
ATOM 2677 O O . LYS A 1 186 ? -9.095 34.180 -5.868 1.00 52.53 185 LYS A O 1
ATOM 2696 N N . ASP A 1 187 ? -9.540 35.047 -7.899 1.00 48.18 186 ASP A N 1
ATOM 2697 C CA . ASP A 1 187 ? -10.042 36.316 -7.388 1.00 46.50 186 ASP A CA 1
ATOM 2698 C C . ASP A 1 187 ? -11.565 36.408 -7.421 1.00 46.28 186 ASP A C 1
ATOM 2699 O O . ASP A 1 187 ? -12.116 37.461 -7.083 1.00 42.15 186 ASP A O 1
ATOM 2708 N N . LEU A 1 188 ? -12.256 35.340 -7.812 1.00 45.63 187 LEU A N 1
ATOM 2709 C CA . LEU A 1 188 ? -13.711 35.362 -7.794 1.00 46.91 187 LEU A CA 1
ATOM 2710 C C . LEU A 1 188 ? -14.221 35.324 -6.356 1.00 46.35 187 LEU A C 1
ATOM 2711 O O . LEU A 1 188 ? -13.515 34.918 -5.427 1.00 48.69 187 LEU A O 1
ATOM 2727 N N . ILE A 1 189 ? -15.469 35.759 -6.180 1.00 40.37 188 ILE A N 1
ATOM 2728 C CA . ILE A 1 189 ? -16.044 35.961 -4.854 1.00 41.50 188 ILE A CA 1
ATOM 2729 C C . ILE A 1 189 ? -15.864 34.707 -4.008 1.00 42.23 188 ILE A C 1
ATOM 2730 O O . ILE A 1 189 ? -15.877 33.586 -4.527 1.00 41.97 188 ILE A O 1
ATOM 2746 N N . ASP A 1 190 ? -15.698 34.893 -2.699 1.00 40.76 189 ASP A N 1
ATOM 2747 C CA . ASP A 1 190 ? -15.396 33.787 -1.791 1.00 45.11 189 ASP A CA 1
ATOM 2748 C C . ASP A 1 190 ? -16.310 32.580 -1.962 1.00 45.66 189 ASP A C 1
ATOM 2749 O O . ASP A 1 190 ? -15.793 31.454 -2.044 1.00 49.14 189 ASP A O 1
ATOM 2758 N N . PRO A 1 191 ? -17.640 32.720 -2.004 1.00 45.88 190 PRO A N 1
ATOM 2759 C CA . PRO A 1 191 ? -18.508 31.531 -1.982 1.00 47.18 190 PRO A CA 1
ATOM 2760 C C . PRO A 1 191 ? -18.466 30.676 -3.242 1.00 48.16 190 PRO A C 1
ATOM 2761 O O . PRO A 1 191 ? -19.119 29.627 -3.265 1.00 48.03 190 PRO A O 1
ATOM 2772 N N . VAL A 1 192 ? -17.734 31.064 -4.291 1.00 44.73 191 VAL A N 1
ATOM 2773 C CA . VAL A 1 192 ? -17.559 30.191 -5.449 1.00 46.86 191 VAL A CA 1
ATOM 2774 C C . VAL A 1 192 ? -16.219 29.477 -5.437 1.00 46.70 191 VAL A C 1
ATOM 2775 O O . VAL A 1 192 ? -15.903 28.759 -6.395 1.00 45.76 191 VAL A O 1
ATOM 2788 N N . GLN A 1 193 ? -15.421 29.645 -4.381 1.00 47.91 192 GLN A N 1
ATOM 2789 C CA . GLN A 1 193 ? -14.116 29.000 -4.306 1.00 48.15 192 GLN A CA 1
ATOM 2790 C C . GLN A 1 193 ? -14.197 27.542 -3.873 1.00 52.62 192 GLN A C 1
ATOM 2791 O O . GLN A 1 193 ? -13.175 26.848 -3.907 1.00 55.96 192 GLN A O 1
ATOM 2805 N N . ASP A 1 194 ? -15.376 27.061 -3.470 1.00 52.07 193 ASP A N 1
ATOM 2806 C CA . ASP A 1 194 ? -15.571 25.660 -3.080 1.00 57.00 193 ASP A CA 1
ATOM 2807 C C . ASP A 1 194 ? -16.954 25.257 -3.590 1.00 55.91 193 ASP A C 1
ATOM 2808 O O . ASP A 1 194 ? -17.958 25.409 -2.889 1.00 55.80 193 ASP A O 1
ATOM 2817 N N . ARG A 1 195 ? -16.995 24.745 -4.821 1.00 55.39 194 ARG A N 1
ATOM 2818 C CA . ARG A 1 195 ? -18.269 24.474 -5.476 1.00 57.01 194 ARG A CA 1
ATOM 2819 C C . ARG A 1 195 ? -19.052 23.356 -4.798 1.00 57.69 194 ARG A C 1
ATOM 2820 O O . ARG A 1 195 ? -20.260 23.236 -5.031 1.00 58.40 194 ARG A O 1
ATOM 2841 N N . LYS A 1 196 ? -18.403 22.545 -3.962 1.00 61.45 195 LYS A N 1
ATOM 2842 C CA . LYS A 1 196 ? -19.111 21.509 -3.219 1.00 64.35 195 LYS A CA 1
ATOM 2843 C C . LYS A 1 196 ? -19.820 22.058 -1.988 1.00 60.85 195 LYS A C 1
ATOM 2844 O O . LYS A 1 196 ? -20.683 21.374 -1.429 1.00 62.53 195 LYS A O 1
ATOM 2863 N N . ASN A 1 197 ? -19.478 23.269 -1.561 1.00 56.99 196 ASN A N 1
ATOM 2864 C CA . ASN A 1 197 ? -20.019 23.839 -0.339 1.00 56.86 196 ASN A CA 1
ATOM 2865 C C . ASN A 1 197 ? -21.432 24.365 -0.567 1.00 56.34 196 ASN A C 1
ATOM 2866 O O . ASN A 1 197 ? -21.776 24.832 -1.656 1.00 54.34 196 ASN A O 1
ATOM 2877 N N . ASP A 1 198 ? -22.254 24.286 0.485 1.00 55.43 197 ASP A N 1
ATOM 2878 C CA . ASP A 1 198 ? -23.608 24.826 0.413 1.00 52.38 197 ASP A CA 1
ATOM 2879 C C . ASP A 1 198 ? -23.612 26.294 0.004 1.00 49.44 197 ASP A C 1
ATOM 2880 O O . ASP A 1 198 ? -24.595 26.773 -0.575 1.00 47.20 197 ASP A O 1
ATOM 2889 N N . ALA A 1 199 ? -22.539 27.027 0.313 1.00 48.01 198 ALA A N 1
ATOM 2890 C CA . ALA A 1 199 ? -22.488 28.447 -0.027 1.00 45.37 198 ALA A CA 1
ATOM 2891 C C . ALA A 1 199 ? -22.584 28.658 -1.532 1.00 44.72 198 ALA A C 1
ATOM 2892 O O . ALA A 1 199 ? -23.233 29.605 -1.993 1.00 39.65 198 ALA A O 1
ATOM 2899 N N . TYR A 1 200 ? -21.938 27.792 -2.315 1.00 43.55 199 TYR A N 1
ATOM 2900 C CA . TYR A 1 200 ? -22.015 27.916 -3.766 1.00 44.83 199 TYR A CA 1
ATOM 2901 C C . TYR A 1 200 ? -23.402 27.549 -4.277 1.00 46.52 199 TYR A C 1
ATOM 2902 O O . TYR A 1 200 ? -23.926 28.199 -5.188 1.00 42.31 199 TYR A O 1
ATOM 2920 N N . LYS A 1 201 ? -24.008 26.505 -3.710 1.00 47.51 200 LYS A N 1
ATOM 2921 C CA . LYS A 1 201 ? -25.354 26.127 -4.124 1.00 50.01 200 LYS A CA 1
ATOM 2922 C C . LYS A 1 201 ? -26.349 27.243 -3.829 1.00 43.39 200 LYS A C 1
ATOM 2923 O O . LYS A 1 201 ? -27.210 27.552 -4.661 1.00 43.17 200 LYS A O 1
ATOM 2942 N N . TRP A 1 202 ? -26.239 27.869 -2.656 1.00 41.74 201 TRP A N 1
ATOM 2943 C CA . TRP A 1 202 ? -27.126 28.983 -2.331 1.00 44.06 201 TRP A CA 1
ATOM 2944 C C . TRP A 1 202 ? -26.910 30.153 -3.282 1.00 44.09 201 TRP A C 1
ATOM 2945 O O . TRP A 1 202 ? -27.874 30.765 -3.755 1.00 44.99 201 TRP A O 1
ATOM 2966 N N . LEU A 1 203 ? -25.650 30.480 -3.573 1.00 42.93 202 LEU A N 1
ATOM 2967 C CA . LEU A 1 203 ? -25.362 31.553 -4.519 1.00 43.87 202 LEU A CA 1
ATOM 2968 C C . LEU A 1 203 ? -25.964 31.249 -5.885 1.00 44.40 202 LEU A C 1
ATOM 2969 O O . LEU A 1 203 ? -26.591 32.114 -6.508 1.00 42.06 202 LEU A O 1
ATOM 2985 N N . LEU A 1 204 ? -25.774 30.022 -6.374 1.00 44.38 203 LEU A N 1
ATOM 2986 C CA . LEU A 1 204 ? -26.421 29.614 -7.617 1.00 46.01 203 LEU A CA 1
ATOM 2987 C C . LEU A 1 204 ? -27.932 29.773 -7.517 1.00 43.68 203 LEU A C 1
ATOM 2988 O O . LEU A 1 204 ? -28.578 30.284 -8.439 1.00 40.53 203 LEU A O 1
ATOM 3004 N N . HIS A 1 205 ? -28.511 29.330 -6.399 1.00 41.96 204 HIS A N 1
ATOM 3005 C CA . HIS A 1 205 ? -29.954 29.426 -6.204 1.00 43.64 204 HIS A CA 1
ATOM 3006 C C . HIS A 1 205 ? -30.439 30.864 -6.363 1.00 40.03 204 HIS A C 1
ATOM 3007 O O . HIS A 1 205 ? -31.379 31.135 -7.119 1.00 36.96 204 HIS A O 1
ATOM 3021 N N . HIS A 1 206 ? -29.798 31.805 -5.665 1.00 39.13 205 HIS A N 1
ATOM 3022 C CA . HIS A 1 206 ? -30.247 33.195 -5.703 1.00 38.96 205 HIS A CA 1
ATOM 3023 C C . HIS A 1 206 ? -30.024 33.822 -7.073 1.00 41.24 205 HIS A C 1
ATOM 3024 O O . HIS A 1 206 ? -30.857 34.606 -7.546 1.00 41.30 205 HIS A O 1
ATOM 3038 N N . SER A 1 207 ? -28.902 33.504 -7.721 1.00 39.17 206 SER A N 1
ATOM 3039 C CA . SER A 1 207 ? -28.586 34.133 -8.998 1.00 40.18 206 SER A CA 1
ATOM 3040 C C . SER A 1 207 ? -29.617 33.791 -10.065 1.00 41.36 206 SER A C 1
ATOM 3041 O O . SER A 1 207 ? -29.899 34.617 -10.939 1.00 42.47 206 SER A O 1
ATOM 3049 N N . LYS A 1 208 ? -30.196 32.591 -10.011 1.00 44.58 207 LYS A N 1
ATOM 3050 C CA . LYS A 1 208 ? -31.220 32.206 -10.974 1.00 49.67 207 LYS A CA 1
ATOM 3051 C C . LYS A 1 208 ? -32.566 32.867 -10.705 1.00 45.83 207 LYS A C 1
ATOM 3052 O O . LYS A 1 208 ? -33.453 32.793 -11.561 1.00 45.63 207 LYS A O 1
ATOM 3071 N N . ARG A 1 209 ? -32.738 33.502 -9.548 1.00 44.39 208 ARG A N 1
ATOM 3072 C CA . ARG A 1 209 ? -34.011 34.091 -9.155 1.00 43.50 208 ARG A CA 1
ATOM 3073 C C . ARG A 1 209 ? -34.054 35.602 -9.345 1.00 43.66 208 ARG A C 1
ATOM 3074 O O . ARG A 1 209 ? -35.093 36.213 -9.079 1.00 42.59 208 ARG A O 1
ATOM 3095 N N . TYR A 1 210 ? -32.959 36.219 -9.800 1.00 42.74 209 TYR A N 1
ATOM 3096 C CA . TYR A 1 210 ? -32.970 37.660 -10.034 1.00 41.77 209 TYR A CA 1
ATOM 3097 C C . TYR A 1 210 ? -33.949 38.039 -11.135 1.00 42.07 209 TYR A C 1
ATOM 3098 O O . TYR A 1 210 ? -34.448 39.169 -11.158 1.00 42.11 209 TYR A O 1
ATOM 3116 N N . LYS A 1 211 ? -34.233 37.115 -12.054 1.00 42.42 210 LYS A N 1
ATOM 3117 C CA . LYS A 1 211 ? -35.199 37.379 -13.111 1.00 43.21 210 LYS A CA 1
ATOM 3118 C C . LYS A 1 211 ? -36.632 37.420 -12.597 1.00 42.29 210 LYS A C 1
ATOM 3119 O O . LYS A 1 211 ? -37.526 37.841 -13.340 1.00 41.69 210 LYS A O 1
ATOM 3138 N N . LEU A 1 212 ? -36.874 36.998 -11.355 1.00 41.91 211 LEU A N 1
ATOM 3139 C CA . LEU A 1 212 ? -38.203 37.081 -10.763 1.00 42.57 211 LEU A CA 1
ATOM 3140 C C . LEU A 1 212 ? -38.547 38.485 -10.286 1.00 42.67 211 LEU A C 1
ATOM 3141 O O . LEU A 1 212 ? -39.720 38.755 -10.009 1.00 44.15 211 LEU A O 1
ATOM 3157 N N . ALA A 1 213 ? -37.564 39.371 -10.174 1.00 41.42 212 ALA A N 1
ATOM 3158 C CA . ALA A 1 213 ? -37.794 40.727 -9.703 1.00 41.17 212 ALA A CA 1
ATOM 3159 C C . ALA A 1 213 ? -38.139 41.644 -10.868 1.00 41.90 212 ALA A C 1
ATOM 3160 O O . ALA A 1 213 ? -37.674 41.451 -11.995 1.00 44.94 212 ALA A O 1
ATOM 3167 N N . GLU A 1 214 ? -38.964 42.652 -10.585 1.00 42.67 213 GLU A N 1
ATOM 3168 C CA . GLU A 1 214 ? -39.277 43.660 -11.590 1.00 44.32 213 GLU A CA 1
ATOM 3169 C C . GLU A 1 214 ? -38.114 44.608 -11.837 1.00 43.24 213 GLU A C 1
ATOM 3170 O O . GLU A 1 214 ? -38.139 45.350 -12.824 1.00 45.87 213 GLU A O 1
ATOM 3182 N N . GLY A 1 215 ? -37.107 44.601 -10.970 1.00 39.61 214 GLY A N 1
ATOM 3183 C CA . GLY A 1 215 ? -35.935 45.426 -11.163 1.00 41.05 214 GLY A CA 1
ATOM 3184 C C . GLY A 1 215 ? -34.873 45.167 -10.117 1.00 38.65 214 GLY A C 1
ATOM 3185 O O . GLY A 1 215 ? -35.191 44.826 -8.974 1.00 38.23 214 GLY A O 1
ATOM 3189 N N . VAL A 1 216 ? -33.608 45.312 -10.499 1.00 40.03 215 VAL A N 1
ATOM 3190 C CA . VAL A 1 216 ? -32.488 45.257 -9.569 1.00 38.64 215 VAL A CA 1
ATOM 3191 C C . VAL A 1 216 ? -31.984 46.678 -9.365 1.00 35.82 215 VAL A C 1
ATOM 3192 O O . VAL A 1 216 ? -31.693 47.386 -10.336 1.00 37.83 215 VAL A O 1
ATOM 3205 N N . ILE A 1 217 ? -31.904 47.098 -8.108 1.00 33.38 216 ILE A N 1
ATOM 3206 C CA . ILE A 1 217 ? -31.376 48.405 -7.738 1.00 37.35 216 ILE A CA 1
ATOM 3207 C C . ILE A 1 217 ? -29.937 48.186 -7.289 1.00 37.32 216 ILE A C 1
ATOM 3208 O O . ILE A 1 217 ? -29.691 47.526 -6.274 1.00 37.91 216 ILE A O 1
ATOM 3224 N N . VAL A 1 218 ? -28.982 48.725 -8.043 1.00 33.18 217 VAL A N 1
ATOM 3225 C CA . VAL A 1 218 ? -27.564 48.477 -7.810 1.00 35.50 217 VAL A CA 1
ATOM 3226 C C . VAL A 1 218 ? -26.905 49.770 -7.350 1.00 33.10 217 VAL A C 1
ATOM 3227 O O . VAL A 1 218 ? -27.145 50.841 -7.920 1.00 30.61 217 VAL A O 1
ATOM 3240 N N . ASN A 1 219 ? -26.064 49.666 -6.319 1.00 34.30 218 ASN A N 1
ATOM 3241 C CA . ASN A 1 219 ? -25.398 50.832 -5.736 1.00 34.03 218 ASN A CA 1
ATOM 3242 C C . ASN A 1 219 ? -24.098 51.117 -6.489 1.00 35.77 218 ASN A C 1
ATOM 3243 O O . ASN A 1 219 ? -22.989 51.008 -5.964 1.00 36.01 218 ASN A O 1
ATOM 3254 N N . SER A 1 220 ? -24.263 51.495 -7.754 1.00 34.24 219 SER A N 1
ATOM 3255 C CA . SER A 1 220 ? -23.156 51.919 -8.598 1.00 36.14 219 SER A CA 1
ATOM 3256 C C . SER A 1 220 ? -23.713 52.871 -9.649 1.00 38.63 219 SER A C 1
ATOM 3257 O O . SER A 1 220 ? -24.922 53.111 -9.717 1.00 43.81 219 SER A O 1
ATOM 3265 N N . PHE A 1 221 ? -22.823 53.419 -10.473 1.00 40.20 220 PHE A N 1
ATOM 3266 C CA . PHE A 1 221 ? -23.233 54.343 -11.521 1.00 44.24 220 PHE A CA 1
ATOM 3267 C C . PHE A 1 221 ? -22.294 54.202 -12.710 1.00 47.04 220 PHE A C 1
ATOM 3268 O O . PHE A 1 221 ? -21.175 53.694 -12.590 1.00 45.80 220 PHE A O 1
ATOM 3285 N N . GLU A 1 222 ? -22.766 54.670 -13.868 1.00 51.59 221 GLU A N 1
ATOM 3286 C CA . GLU A 1 222 ? -22.086 54.381 -15.127 1.00 54.01 221 GLU A CA 1
ATOM 3287 C C . GLU A 1 222 ? -20.699 55.009 -15.190 1.00 56.97 221 GLU A C 1
ATOM 3288 O O . GLU A 1 222 ? -19.794 54.439 -15.810 1.00 58.78 221 GLU A O 1
ATOM 3300 N N . GLY A 1 223 ? -20.509 56.176 -14.572 1.00 57.33 222 GLY A N 1
ATOM 3301 C CA . GLY A 1 223 ? -19.201 56.809 -14.584 1.00 57.25 222 GLY A CA 1
ATOM 3302 C C . GLY A 1 223 ? -18.129 56.000 -13.886 1.00 55.36 222 GLY A C 1
ATOM 3303 O O . GLY A 1 223 ? -16.938 56.208 -14.142 1.00 58.06 222 GLY A O 1
ATOM 3307 N N . LEU A 1 224 ? -18.524 55.078 -13.011 1.00 51.88 223 LEU A N 1
ATOM 3308 C CA . LEU A 1 224 ? -17.585 54.241 -12.279 1.00 50.46 223 LEU A CA 1
ATOM 3309 C C . LEU A 1 224 ? -17.432 52.854 -12.883 1.00 49.17 223 LEU A C 1
ATOM 3310 O O . LEU A 1 224 ? -16.338 52.282 -12.825 1.00 46.28 223 LEU A O 1
ATOM 3326 N N . GLU A 1 225 ? -18.505 52.306 -13.478 1.00 48.67 224 GLU A N 1
ATOM 3327 C CA . GLU A 1 225 ? -18.500 50.978 -14.080 1.00 46.46 224 GLU A CA 1
ATOM 3328 C C . GLU A 1 225 ? -19.232 51.061 -15.423 1.00 49.42 224 GLU A C 1
ATOM 3329 O O . GLU A 1 225 ? -20.332 50.545 -15.602 1.00 47.57 224 GLU A O 1
ATOM 3341 N N . GLY A 1 226 ? -18.607 51.727 -16.393 1.00 50.32 225 GLY A N 1
ATOM 3342 C CA . GLY A 1 226 ? -19.250 51.902 -17.686 1.00 56.58 225 GLY A CA 1
ATOM 3343 C C . GLY A 1 226 ? -19.546 50.583 -18.373 1.00 57.08 225 GLY A C 1
ATOM 3344 O O . GLY A 1 226 ? -20.675 50.331 -18.801 1.00 56.30 225 GLY A O 1
ATOM 3348 N N . GLY A 1 227 ? -18.536 49.725 -18.489 1.00 57.19 226 GLY A N 1
ATOM 3349 C CA . GLY A 1 227 ? -18.684 48.451 -19.151 1.00 57.64 226 GLY A CA 1
ATOM 3350 C C . GLY A 1 227 ? -19.828 47.630 -18.592 1.00 55.30 226 GLY A C 1
ATOM 3351 O O . GLY A 1 227 ? -20.778 47.284 -19.301 1.00 55.33 226 GLY A O 1
ATOM 3355 N N . PRO A 1 228 ? -19.754 47.293 -17.303 1.00 51.86 227 PRO A N 1
ATOM 3356 C CA . PRO A 1 228 ? -20.828 46.481 -16.707 1.00 49.53 227 PRO A CA 1
ATOM 3357 C C . PRO A 1 228 ? -22.195 47.144 -16.755 1.00 47.96 227 PRO A C 1
ATOM 3358 O O . PRO A 1 228 ? -23.192 46.464 -17.024 1.00 47.87 227 PRO A O 1
ATOM 3369 N N . ILE A 1 229 ? -22.275 48.452 -16.503 1.00 46.99 228 ILE A N 1
ATOM 3370 C CA . ILE A 1 229 ? -23.575 49.119 -16.440 1.00 48.82 228 ILE A CA 1
ATOM 3371 C C . ILE A 1 229 ? -24.258 49.081 -17.801 1.00 49.17 228 ILE A C 1
ATOM 3372 O O . ILE A 1 229 ? -25.442 48.741 -17.912 1.00 48.52 228 ILE A O 1
ATOM 3388 N N . ARG A 1 230 ? -23.523 49.428 -18.859 1.00 50.02 229 ARG A N 1
ATOM 3389 C CA . ARG A 1 230 ? -24.128 49.470 -20.186 1.00 56.49 229 ARG A CA 1
ATOM 3390 C C . ARG A 1 230 ? -24.538 48.082 -20.660 1.00 55.93 229 ARG A C 1
ATOM 3391 O O . ARG A 1 230 ? -25.550 47.941 -21.355 1.00 58.91 229 ARG A O 1
ATOM 3412 N N . GLU A 1 231 ? -23.771 47.051 -20.302 1.00 52.20 230 GLU A N 1
ATOM 3413 C CA . GLU A 1 231 ? -24.189 45.686 -20.603 1.00 54.50 230 GLU A CA 1
ATOM 3414 C C . GLU A 1 231 ? -25.465 45.331 -19.849 1.00 51.87 230 GLU A C 1
ATOM 3415 O O . GLU A 1 231 ? -26.393 44.745 -20.418 1.00 53.76 230 GLU A O 1
ATOM 3427 N N . LEU A 1 232 ? -25.530 45.684 -18.563 1.00 47.30 231 LEU A N 1
ATOM 3428 C CA . LEU A 1 232 ? -26.696 45.350 -17.752 1.00 46.37 231 LEU A CA 1
ATOM 3429 C C . LEU A 1 232 ? -27.947 46.059 -18.257 1.00 49.94 231 LEU A C 1
ATOM 3430 O O . LEU A 1 232 ? -29.040 45.480 -18.252 1.00 47.61 231 LEU A O 1
ATOM 3446 N N . LEU A 1 233 ? -27.810 47.311 -18.700 1.00 52.76 232 LEU A N 1
ATOM 3447 C CA . LEU A 1 233 ? -28.969 48.067 -19.161 1.00 56.53 232 LEU A CA 1
ATOM 3448 C C . LEU A 1 233 ? -29.509 47.557 -20.490 1.00 58.70 232 LEU A C 1
ATOM 3449 O O . LEU A 1 233 ? -30.648 47.876 -20.843 1.00 60.40 232 LEU A O 1
ATOM 3465 N N . HIS A 1 234 ? -28.729 46.782 -21.230 1.00 58.90 233 HIS A N 1
ATOM 3466 C CA . HIS A 1 234 ? -29.179 46.272 -22.520 1.00 61.13 233 HIS A CA 1
ATOM 3467 C C . HIS A 1 234 ? -30.293 45.250 -22.316 1.00 60.30 233 HIS A C 1
ATOM 3468 O O . HIS A 1 234 ? -30.050 44.203 -21.700 1.00 55.60 233 HIS A O 1
ATOM 3482 N N . PRO A 1 235 ? -31.511 45.497 -22.801 1.00 64.39 234 PRO A N 1
ATOM 3483 C CA . PRO A 1 235 ? -32.599 44.539 -22.567 1.00 63.11 234 PRO A CA 1
ATOM 3484 C C . PRO A 1 235 ? -32.302 43.180 -23.185 1.00 66.04 234 PRO A C 1
ATOM 3485 O O . PRO A 1 235 ? -31.808 43.080 -24.310 1.00 69.41 234 PRO A O 1
ATOM 3496 N N . GLU A 1 236 ? -32.618 42.129 -22.433 1.00 64.79 235 GLU A N 1
ATOM 3497 C CA . GLU A 1 236 ? -32.492 40.757 -22.902 1.00 69.94 235 GLU A CA 1
ATOM 3498 C C . GLU A 1 236 ? -33.564 39.923 -22.222 1.00 71.09 235 GLU A C 1
ATOM 3499 O O . GLU A 1 236 ? -33.973 40.243 -21.100 1.00 69.69 235 GLU A O 1
ATOM 3511 N N . PRO A 1 237 ? -34.037 38.856 -22.865 1.00 75.63 236 PRO A N 1
ATOM 3512 C CA . PRO A 1 237 ? -35.047 38.008 -22.224 1.00 72.79 236 PRO A CA 1
ATOM 3513 C C . PRO A 1 237 ? -34.443 37.201 -21.087 1.00 68.51 236 PRO A C 1
ATOM 3514 O O . PRO A 1 237 ? -33.339 36.663 -21.198 1.00 69.70 236 PRO A O 1
ATOM 3525 N N . GLY A 1 238 ? -35.184 37.117 -19.985 1.00 63.01 237 GLY A N 1
ATOM 3526 C CA . GLY A 1 238 ? -34.699 36.451 -18.798 1.00 58.81 237 GLY A CA 1
ATOM 3527 C C . GLY A 1 238 ? -33.767 37.279 -17.942 1.00 55.95 237 GLY A C 1
ATOM 3528 O O . GLY A 1 238 ? -33.245 36.761 -16.946 1.00 54.50 237 GLY A O 1
ATOM 3532 N N . LYS A 1 239 ? -33.540 38.543 -18.293 1.00 54.47 238 LYS A N 1
ATOM 3533 C CA . LYS A 1 239 ? -32.681 39.426 -17.522 1.00 52.82 238 LYS A CA 1
ATOM 3534 C C . LYS A 1 239 ? -33.510 40.553 -16.930 1.00 49.08 238 LYS A C 1
ATOM 3535 O O . LYS A 1 239 ? -34.307 41.167 -17.652 1.00 51.75 238 LYS A O 1
ATOM 3554 N N . PRO A 1 240 ? -33.370 40.855 -15.642 1.00 46.72 239 PRO A N 1
ATOM 3555 C CA . PRO A 1 240 ? -34.199 41.902 -15.042 1.00 46.10 239 PRO A CA 1
ATOM 3556 C C . PRO A 1 240 ? -33.706 43.297 -15.389 1.00 46.71 239 PRO A C 1
ATOM 3557 O O . PRO A 1 240 ? -32.527 43.518 -15.677 1.00 44.24 239 PRO A O 1
ATOM 3568 N N . ARG A 1 241 ? -34.638 44.246 -15.365 1.00 48.75 240 ARG A N 1
ATOM 3569 C CA . ARG A 1 241 ? -34.273 45.649 -15.494 1.00 51.63 240 ARG A CA 1
ATOM 3570 C C . ARG A 1 241 ? -33.364 46.056 -14.339 1.00 46.94 240 ARG A C 1
ATOM 3571 O O . ARG A 1 241 ? -33.471 45.540 -13.222 1.00 46.71 240 ARG A O 1
ATOM 3592 N N . VAL A 1 242 ? -32.457 46.989 -14.615 1.00 43.95 241 VAL A N 1
ATOM 3593 C CA . VAL A 1 242 ? -31.449 47.419 -13.653 1.00 41.41 241 VAL A CA 1
ATOM 3594 C C . VAL A 1 242 ? -31.545 48.927 -13.472 1.00 40.35 241 VAL A C 1
ATOM 3595 O O . VAL A 1 242 ? -31.782 49.665 -14.434 1.00 42.70 241 VAL A O 1
ATOM 3608 N N . TYR A 1 243 ? -31.343 49.382 -12.234 1.00 39.64 242 TYR A N 1
ATOM 3609 C CA . TYR A 1 243 ? -31.474 50.794 -11.875 1.00 39.90 242 TYR A CA 1
ATOM 3610 C C . TYR A 1 243 ? -30.233 51.228 -11.105 1.00 39.22 242 TYR A C 1
ATOM 3611 O O . TYR A 1 243 ? -30.154 51.049 -9.881 1.00 37.90 242 TYR A O 1
ATOM 3629 N N . PRO A 1 244 ? -29.237 51.792 -11.791 1.00 40.98 243 PRO A N 1
ATOM 3630 C CA . PRO A 1 244 ? -28.061 52.322 -11.083 1.00 39.85 243 PRO A CA 1
ATOM 3631 C C . PRO A 1 244 ? -28.418 53.593 -10.328 1.00 40.31 243 PRO A C 1
ATOM 3632 O O . PRO A 1 244 ? -28.798 54.602 -10.929 1.00 43.17 243 PRO A O 1
ATOM 3643 N N . VAL A 1 245 ? -28.293 53.539 -9.002 1.00 40.52 244 VAL A N 1
ATOM 3644 C CA . VAL A 1 245 ? -28.649 54.650 -8.129 1.00 41.61 244 VAL A CA 1
ATOM 3645 C C . VAL A 1 245 ? -27.489 55.121 -7.263 1.00 42.77 244 VAL A C 1
ATOM 3646 O O . VAL A 1 245 ? -27.689 55.985 -6.405 1.00 44.29 244 VAL A O 1
ATOM 3659 N N . GLY A 1 246 ? -26.290 54.580 -7.445 1.00 40.95 245 GLY A N 1
ATOM 3660 C CA . GLY A 1 246 ? -25.169 54.938 -6.604 1.00 41.54 245 GLY A CA 1
ATOM 3661 C C . GLY A 1 246 ? -24.558 56.263 -7.001 1.00 41.96 245 GLY A C 1
ATOM 3662 O O . GLY A 1 246 ? -24.874 56.852 -8.045 1.00 40.94 245 GLY A O 1
ATOM 3666 N N . PRO A 1 247 ? -23.632 56.756 -6.163 1.00 41.16 246 PRO A N 1
ATOM 3667 C CA . PRO A 1 247 ? -23.147 56.156 -4.916 1.00 40.96 246 PRO A CA 1
ATOM 3668 C C . PRO A 1 247 ? -23.956 56.566 -3.686 1.00 44.81 246 PRO A C 1
ATOM 3669 O O . PRO A 1 247 ? -23.966 57.744 -3.323 1.00 50.13 246 PRO A O 1
ATOM 3680 N N . LEU A 1 248 ? -24.622 55.600 -3.056 1.00 41.61 247 LEU A N 1
ATOM 3681 C CA . LEU A 1 248 ? -25.374 55.836 -1.828 1.00 42.91 247 LEU A CA 1
ATOM 3682 C C . LEU A 1 248 ? -24.441 55.613 -0.644 1.00 41.79 247 LEU A C 1
ATOM 3683 O O . LEU A 1 248 ? -24.000 54.485 -0.399 1.00 40.22 247 LEU A O 1
ATOM 3699 N N . ILE A 1 249 ? -24.139 56.686 0.090 1.00 44.63 248 ILE A N 1
ATOM 3700 C CA . ILE A 1 249 ? -23.236 56.625 1.231 1.00 45.58 248 ILE A CA 1
ATOM 3701 C C . ILE A 1 249 ? -23.734 57.574 2.311 1.00 45.94 248 ILE A C 1
ATOM 3702 O O . ILE A 1 249 ? -24.490 58.511 2.049 1.00 47.39 248 ILE A O 1
ATOM 3718 N N . GLN A 1 250 ? -23.293 57.319 3.541 1.00 48.45 249 GLN A N 1
ATOM 3719 C CA . GLN A 1 250 ? -23.562 58.227 4.642 1.00 55.35 249 GLN A CA 1
ATOM 3720 C C . GLN A 1 250 ? -22.863 59.567 4.405 1.00 59.16 249 GLN A C 1
ATOM 3721 O O . GLN A 1 250 ? -22.083 59.738 3.465 1.00 58.43 249 GLN A O 1
ATOM 3735 N N . ALA A 1 251 ? -23.148 60.522 5.284 1.00 61.21 250 ALA A N 1
ATOM 3736 C CA . ALA A 1 251 ? -22.569 61.855 5.212 1.00 63.67 250 ALA A CA 1
ATOM 3737 C C . ALA A 1 251 ? -21.631 62.088 6.390 1.00 66.61 250 ALA A C 1
ATOM 3738 O O . ALA A 1 251 ? -21.529 61.273 7.311 1.00 67.37 250 ALA A O 1
ATOM 3745 N N . GLY A 1 252 ? -20.937 63.223 6.346 1.00 69.01 251 GLY A N 1
ATOM 3746 C CA . GLY A 1 252 ? -20.009 63.585 7.393 1.00 73.49 251 GLY A CA 1
ATOM 3747 C C . GLY A 1 252 ? -20.707 64.133 8.623 1.00 78.42 251 GLY A C 1
ATOM 3748 O O . GLY A 1 252 ? -21.933 64.176 8.723 1.00 81.43 251 GLY A O 1
ATOM 3752 N N . SER A 1 253 ? -19.890 64.566 9.582 1.00 81.38 252 SER A N 1
ATOM 3753 C CA . SER A 1 253 ? -20.379 65.082 10.852 1.00 84.94 252 SER A CA 1
ATOM 3754 C C . SER A 1 253 ? -20.440 66.604 10.889 1.00 89.43 252 SER A C 1
ATOM 3755 O O . SER A 1 253 ? -20.680 67.176 11.958 1.00 94.49 252 SER A O 1
ATOM 3763 N N . CYS A 1 254 ? -20.236 67.275 9.753 1.00 90.68 253 CYS A N 1
ATOM 3764 C CA . CYS A 1 254 ? -20.319 68.736 9.703 1.00 96.54 253 CYS A CA 1
ATOM 3765 C C . CYS A 1 254 ? -21.746 69.255 9.834 1.00 101.87 253 CYS A C 1
ATOM 3766 O O . CYS A 1 254 ? -21.951 70.471 9.709 1.00 106.00 253 CYS A O 1
ATOM 3774 N N . GLU A 1 255 ? -22.720 68.380 10.081 1.00 103.64 254 GLU A N 1
ATOM 3775 C CA . GLU A 1 255 ? -24.120 68.762 10.191 1.00 108.41 254 GLU A CA 1
ATOM 3776 C C . GLU A 1 255 ? -24.614 68.793 11.632 1.00 110.79 254 GLU A C 1
ATOM 3777 O O . GLU A 1 255 ? -25.765 69.170 11.868 1.00 113.37 254 GLU A O 1
ATOM 3789 N N . LYS A 1 256 ? -23.777 68.407 12.595 1.00 110.73 255 LYS A N 1
ATOM 3790 C CA . LYS A 1 256 ? -24.170 68.395 13.999 1.00 112.89 255 LYS A CA 1
ATOM 3791 C C . LYS A 1 256 ? -23.567 69.584 14.737 1.00 114.22 255 LYS A C 1
ATOM 3792 O O . LYS A 1 256 ? -24.275 70.541 15.066 1.00 118.05 255 LYS A O 1
ATOM 3811 N N . GLY A 1 257 ? -22.265 69.532 15.001 1.00 111.38 256 GLY A N 1
ATOM 3812 C CA . GLY A 1 257 ? -21.586 70.602 15.709 1.00 113.09 256 GLY A CA 1
ATOM 3813 C C . GLY A 1 257 ? -20.355 70.121 16.454 1.00 111.50 256 GLY A C 1
ATOM 3814 O O . GLY A 1 257 ? -19.355 70.833 16.546 1.00 112.99 256 GLY A O 1
ATOM 3818 N N . ALA A 1 260 ? -13.626 69.555 11.758 1.00 88.01 259 ALA A N 1
ATOM 3819 C CA . ALA A 1 260 ? -12.363 68.898 12.073 1.00 88.31 259 ALA A CA 1
ATOM 3820 C C . ALA A 1 260 ? -11.984 69.120 13.536 1.00 93.55 259 ALA A C 1
ATOM 3821 O O . ALA A 1 260 ? -10.838 69.449 13.845 1.00 95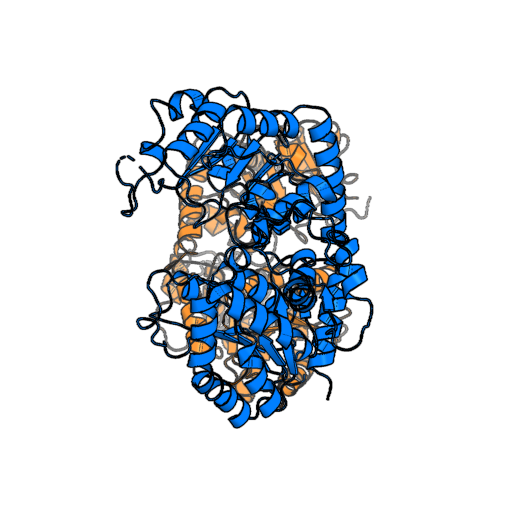.35 259 ALA A O 1
ATOM 3827 N N . ARG A 1 261 ? -12.956 68.941 14.431 1.00 96.70 260 ARG A N 1
ATOM 3828 C CA . ARG A 1 261 ? -12.744 69.128 15.862 1.00 102.55 260 ARG A CA 1
ATOM 3829 C C . ARG A 1 261 ? -12.541 67.809 16.610 1.00 100.80 260 ARG A C 1
ATOM 3830 O O . ARG A 1 261 ? -11.978 67.823 17.712 1.00 104.60 260 ARG A O 1
ATOM 3851 N N . PRO A 1 262 ? -12.974 66.659 16.083 1.00 96.89 261 PRO A N 1
ATOM 3852 C CA . PRO A 1 262 ? -12.552 65.393 16.692 1.00 95.59 261 PRO A CA 1
ATOM 3853 C C . PRO A 1 262 ? -11.035 65.301 16.780 1.00 97.44 261 PRO A C 1
ATOM 3854 O O . PRO A 1 262 ? -10.299 65.942 16.026 1.00 96.56 261 PRO A O 1
ATOM 3865 N N . GLU A 1 263 ? -10.571 64.481 17.724 1.00 99.57 262 GLU A N 1
ATOM 3866 C CA . GLU A 1 263 ? -9.146 64.409 18.031 1.00 103.35 262 GLU A CA 1
ATOM 3867 C C . GLU A 1 263 ? -8.316 64.133 16.781 1.00 95.76 262 GLU A C 1
ATOM 3868 O O . GLU A 1 263 ? -7.398 64.890 16.447 1.00 96.53 262 GLU A O 1
ATOM 3880 N N . CYS A 1 264 ? -8.627 63.044 16.075 1.00 88.54 263 CYS A N 1
ATOM 3881 C CA . CYS A 1 264 ? -7.811 62.654 14.930 1.00 81.15 263 CYS A CA 1
ATOM 3882 C C . CYS A 1 264 ? -7.889 63.674 13.802 1.00 78.46 263 CYS A C 1
ATOM 3883 O O . CYS A 1 264 ? -6.947 63.789 13.010 1.00 76.61 263 CYS A O 1
ATOM 3891 N N . LEU A 1 265 ? -8.992 64.419 13.705 1.00 78.73 264 LEU A N 1
ATOM 3892 C CA . LEU A 1 265 ? -9.106 65.428 12.658 1.00 76.43 264 LEU A CA 1
ATOM 3893 C C . LEU A 1 265 ? -8.293 66.673 12.981 1.00 80.61 264 LEU A C 1
ATOM 3894 O O . LEU A 1 265 ? -7.852 67.374 12.064 1.00 79.16 264 LEU A O 1
ATOM 3910 N N . LYS A 1 266 ? -8.090 66.968 14.268 1.00 87.41 265 LYS A N 1
ATOM 3911 C CA . LYS A 1 266 ? -7.177 68.043 14.639 1.00 92.26 265 LYS A CA 1
ATOM 3912 C C . LYS A 1 266 ? -5.771 67.755 14.134 1.00 90.96 265 LYS A C 1
ATOM 3913 O O . LYS A 1 266 ? -5.076 68.657 13.651 1.00 93.11 265 LYS A O 1
ATOM 3932 N N . TRP A 1 267 ? -5.337 66.499 14.240 1.00 88.85 266 TRP A N 1
ATOM 3933 C CA . TRP A 1 267 ? -4.025 66.122 13.728 1.00 88.51 266 TRP A CA 1
ATOM 3934 C C . TRP A 1 267 ? -3.955 66.308 12.218 1.00 84.66 266 TRP A C 1
ATOM 3935 O O . TRP A 1 267 ? -2.941 66.778 11.691 1.00 83.13 266 TRP A O 1
ATOM 3956 N N . LEU A 1 268 ? -5.032 65.963 11.506 1.00 77.79 267 LEU A N 1
ATOM 3957 C CA . LEU A 1 268 ? -5.034 66.103 10.054 1.00 75.11 267 LEU A CA 1
ATOM 3958 C C . LEU A 1 268 ? -4.957 67.566 9.633 1.00 79.74 267 LEU A C 1
ATOM 3959 O O . LEU A 1 268 ? -4.345 67.889 8.609 1.00 77.89 267 LEU A O 1
ATOM 3975 N N . ASP A 1 269 ? -5.576 68.466 10.403 1.00 81.63 268 ASP A N 1
ATOM 3976 C CA . ASP A 1 269 ? -5.530 69.885 10.064 1.00 84.54 268 ASP A CA 1
ATOM 3977 C C . ASP A 1 269 ? -4.098 70.397 9.993 1.00 87.72 268 ASP A C 1
ATOM 3978 O O . ASP A 1 269 ? -3.790 71.267 9.171 1.00 89.21 268 ASP A O 1
ATOM 3987 N N . GLN A 1 270 ? -3.213 69.872 10.841 1.00 91.41 269 GLN A N 1
ATOM 3988 C CA . GLN A 1 270 ? -1.835 70.344 10.881 1.00 105.57 269 GLN A CA 1
ATOM 3989 C C . GLN A 1 270 ? -0.998 69.790 9.735 1.00 102.70 269 GLN A C 1
ATOM 3990 O O . GLN A 1 270 ? -0.039 70.441 9.306 1.00 108.47 269 GLN A O 1
ATOM 4004 N N . GLN A 1 271 ? -1.338 68.609 9.224 1.00 87.17 270 GLN A N 1
ATOM 4005 C CA . GLN A 1 271 ? -0.516 67.973 8.211 1.00 83.27 270 GLN A CA 1
ATOM 4006 C C . GLN A 1 271 ? -0.699 68.659 6.858 1.00 82.68 270 GLN A C 1
ATOM 4007 O O . GLN A 1 271 ? -1.697 69.346 6.628 1.00 82.63 270 GLN A O 1
ATOM 4021 N N . PRO A 1 272 ? 0.255 68.487 5.944 1.00 82.62 271 PRO A N 1
ATOM 4022 C CA . PRO A 1 272 ? 0.132 69.109 4.621 1.00 82.70 271 PRO A CA 1
ATOM 4023 C C . PRO A 1 272 ? -0.996 68.488 3.808 1.00 82.65 271 PRO A C 1
ATOM 4024 O O . PRO A 1 272 ? -1.537 67.429 4.128 1.00 74.85 271 PRO A O 1
ATOM 4035 N N . ARG A 1 273 ? -1.332 69.177 2.720 1.00 85.33 272 ARG A N 1
ATOM 4036 C CA . ARG A 1 273 ? -2.440 68.768 1.868 1.00 81.61 272 ARG A CA 1
ATOM 4037 C C . ARG A 1 273 ? -2.163 67.419 1.212 1.00 74.89 272 ARG A C 1
ATOM 4038 O O . ARG A 1 273 ? -1.087 67.195 0.652 1.00 72.58 272 ARG A O 1
ATOM 4059 N N . GLY A 1 274 ? -3.147 66.528 1.283 1.00 71.12 273 GLY A N 1
ATOM 4060 C CA . GLY A 1 274 ? -3.058 65.246 0.587 1.00 65.07 273 GLY A CA 1
ATOM 4061 C C . GLY A 1 274 ? -1.810 64.454 0.905 1.00 65.08 273 GLY A C 1
ATOM 4062 O O . GLY A 1 274 ? -1.253 63.791 0.021 1.00 65.31 273 GLY A O 1
ATOM 4066 N N . SER A 1 275 ? -1.367 64.487 2.163 1.00 66.60 274 SER A N 1
ATOM 4067 C CA . SER A 1 275 ? -0.093 63.898 2.549 1.00 68.73 274 SER A CA 1
ATOM 4068 C C . SER A 1 275 ? -0.213 62.691 3.470 1.00 66.17 274 SER A C 1
ATOM 4069 O O . SER A 1 275 ? 0.809 62.056 3.755 1.00 66.94 274 SER A O 1
ATOM 4077 N N . VAL A 1 276 ? -1.409 62.352 3.942 1.00 63.64 275 VAL A N 1
ATOM 4078 C CA . VAL A 1 276 ? -1.585 61.325 4.963 1.00 62.54 275 VAL A CA 1
ATOM 4079 C C . VAL A 1 276 ? -2.226 60.098 4.331 1.00 59.85 275 VAL A C 1
ATOM 4080 O O . VAL A 1 276 ? -3.184 60.216 3.558 1.00 56.54 275 VAL A O 1
ATOM 4093 N N . LEU A 1 277 ? -1.694 58.923 4.663 1.00 58.14 276 LEU A N 1
ATOM 4094 C CA . LEU A 1 277 ? -2.282 57.653 4.255 1.00 54.92 276 LEU A CA 1
ATOM 4095 C C . LEU A 1 277 ? -3.192 57.147 5.369 1.00 53.98 276 LEU A C 1
ATOM 4096 O O . LEU A 1 277 ? -2.738 56.928 6.496 1.00 55.95 276 LEU A O 1
ATOM 4112 N N . PHE A 1 278 ? -4.469 56.962 5.053 1.00 51.30 277 PHE A N 1
ATOM 4113 C CA . PHE A 1 278 ? -5.425 56.404 6.000 1.00 50.33 277 PHE A CA 1
ATOM 4114 C C . PHE A 1 278 ? -5.466 54.890 5.836 1.00 48.36 277 PHE A C 1
ATOM 4115 O O . PHE A 1 278 ? -5.679 54.387 4.729 1.00 46.19 277 PHE A O 1
ATOM 4132 N N . VAL A 1 279 ? -5.240 54.171 6.933 1.00 50.61 278 VAL A N 1
ATOM 4133 C CA . VAL A 1 279 ? -5.262 52.712 6.949 1.00 50.66 278 VAL A CA 1
ATOM 4134 C C . VAL A 1 279 ? -6.465 52.269 7.770 1.00 52.99 278 VAL A C 1
ATOM 4135 O O . VAL A 1 279 ? -6.604 52.651 8.939 1.00 55.81 278 VAL A O 1
ATOM 4148 N N . ASN A 1 280 ? -7.327 51.456 7.163 1.00 39.85 279 ASN A N 1
ATOM 4149 C CA . ASN A 1 280 ? -8.504 50.935 7.848 1.00 44.27 279 ASN A CA 1
ATOM 4150 C C . ASN A 1 280 ? -9.102 49.774 7.062 1.00 43.72 279 ASN A C 1
ATOM 4151 O O . ASN A 1 280 ? -9.629 49.966 5.961 1.00 42.69 279 ASN A O 1
ATOM 4162 N N . PHE A 1 281 ? -9.015 48.566 7.615 1.00 43.36 280 PHE A N 1
ATOM 4163 C CA . PHE A 1 281 ? -9.582 47.377 6.995 1.00 42.56 280 PHE A CA 1
ATOM 4164 C C . PHE A 1 281 ? -11.031 47.138 7.399 1.00 44.63 280 PHE A C 1
ATOM 4165 O O . PHE A 1 281 ? -11.620 46.134 6.981 1.00 41.37 280 PHE A O 1
ATOM 4182 N N . GLY A 1 282 ? -11.613 48.024 8.197 1.00 45.13 281 GLY A N 1
ATOM 4183 C CA . GLY A 1 282 ? -12.989 47.888 8.622 1.00 46.41 281 GLY A CA 1
ATOM 4184 C C . GLY A 1 282 ? -13.165 46.821 9.688 1.00 48.88 281 GLY A C 1
ATOM 4185 O O . GLY A 1 282 ? -12.338 45.928 9.868 1.00 52.33 281 GLY A O 1
ATOM 4189 N N . SER A 1 283 ? -14.274 46.931 10.416 1.00 52.36 282 SER A N 1
ATOM 4190 C CA . SER A 1 283 ? -14.606 45.927 11.416 1.00 54.18 282 SER A CA 1
ATOM 4191 C C . SER A 1 283 ? -14.673 44.552 10.766 1.00 54.90 282 SER A C 1
ATOM 4192 O O . SER A 1 283 ? -15.174 44.398 9.650 1.00 55.27 282 SER A O 1
ATOM 4200 N N . GLY A 1 284 ? -14.165 43.546 11.471 1.00 56.99 283 GLY A N 1
ATOM 4201 C CA . GLY A 1 284 ? -14.004 42.238 10.879 1.00 59.22 283 GLY A CA 1
ATOM 4202 C C . GLY A 1 284 ? -12.856 42.124 9.901 1.00 58.03 283 GLY A C 1
ATOM 4203 O O . GLY A 1 284 ? -12.612 41.027 9.385 1.00 58.28 283 GLY A O 1
ATOM 4207 N N . GLY A 1 285 ? -12.147 43.217 9.621 1.00 55.55 284 GLY A N 1
ATOM 4208 C CA . GLY A 1 285 ? -10.967 43.165 8.783 1.00 53.76 284 GLY A CA 1
ATOM 4209 C C . GLY A 1 285 ? -9.721 42.940 9.611 1.00 55.31 284 GLY A C 1
ATOM 4210 O O . GLY A 1 285 ? -8.786 43.745 9.580 1.00 57.97 284 GLY A O 1
ATOM 4214 N N . VAL A 1 286 ? -9.702 41.844 10.359 1.00 56.05 285 VAL A N 1
ATOM 4215 C CA . VAL A 1 286 ? -8.609 41.560 11.279 1.00 59.04 285 VAL A CA 1
ATOM 4216 C C . VAL A 1 286 ? -7.456 40.918 10.521 1.00 58.92 285 VAL A C 1
ATOM 4217 O O . VAL A 1 286 ? -7.651 40.164 9.560 1.00 58.59 285 VAL A O 1
ATOM 4230 N N . LEU A 1 287 ? -6.240 41.229 10.955 1.00 58.63 286 LEU A N 1
ATOM 4231 C CA . LEU A 1 287 ? -5.029 40.648 10.403 1.00 56.17 286 LEU A CA 1
ATOM 4232 C C . LEU A 1 287 ? -4.436 39.659 11.397 1.00 56.98 286 LEU A C 1
ATOM 4233 O O . LEU A 1 287 ? -4.708 39.713 12.599 1.00 58.58 286 LEU A O 1
ATOM 4249 N N . SER A 1 288 ? -3.625 38.743 10.879 1.00 58.11 287 SER A N 1
ATOM 4250 C CA . SER A 1 288 ? -2.836 37.886 11.748 1.00 60.29 287 SER A CA 1
ATOM 4251 C C . SER A 1 288 ? -1.688 38.686 12.358 1.00 60.02 287 SER A C 1
ATOM 4252 O O . SER A 1 288 ? -1.309 39.753 11.867 1.00 58.53 287 SER A O 1
ATOM 4260 N N . THR A 1 289 ? -1.138 38.163 13.456 1.00 62.52 288 THR A N 1
ATOM 4261 C CA . THR A 1 289 ? -0.016 38.833 14.107 1.00 62.38 288 THR A CA 1
ATOM 4262 C C . THR A 1 289 ? 1.136 39.027 13.130 1.00 61.32 288 THR A C 1
ATOM 4263 O O . THR A 1 289 ? 1.735 40.107 13.064 1.00 59.11 288 THR A O 1
ATOM 4274 N N . GLU A 1 290 ? 1.459 37.986 12.360 1.00 62.54 289 GLU A N 1
ATOM 4275 C CA . GLU A 1 290 ? 2.532 38.095 11.378 1.00 60.98 289 GLU A CA 1
ATOM 4276 C C . GLU A 1 290 ? 2.231 39.185 10.358 1.00 57.75 289 GLU A C 1
ATOM 4277 O O . GLU A 1 290 ? 3.112 39.978 10.005 1.00 57.02 289 GLU A O 1
ATOM 4289 N N . GLN A 1 291 ? 0.987 39.246 9.878 1.00 56.09 290 GLN A N 1
ATOM 4290 C CA . GLN A 1 291 ? 0.636 40.222 8.851 1.00 54.68 290 GLN A CA 1
ATOM 4291 C C . GLN A 1 291 ? 0.683 41.644 9.396 1.00 52.77 290 GLN A C 1
ATOM 4292 O O . GLN A 1 291 ? 1.156 42.561 8.713 1.00 48.75 290 GLN A O 1
ATOM 4306 N N . GLN A 1 292 ? 0.189 41.854 10.619 1.00 54.06 291 GLN A N 1
ATOM 4307 C CA . GLN A 1 292 ? 0.208 43.193 11.197 1.00 54.46 291 GLN A CA 1
ATOM 4308 C C . GLN A 1 292 ? 1.632 43.665 11.467 1.00 54.16 291 GLN A C 1
ATOM 4309 O O . GLN A 1 292 ? 1.918 44.861 11.344 1.00 50.31 291 GLN A O 1
ATOM 4323 N N . ASN A 1 293 ? 2.536 42.751 11.828 1.00 54.71 292 ASN A N 1
ATOM 4324 C CA . ASN A 1 293 ? 3.922 43.142 12.066 1.00 55.88 292 ASN A CA 1
ATOM 4325 C C . ASN A 1 293 ? 4.597 43.591 10.776 1.00 51.90 292 ASN A C 1
ATOM 4326 O O . ASN A 1 293 ? 5.389 44.541 10.783 1.00 51.38 292 ASN A O 1
ATOM 4337 N N . GLU A 1 294 ? 4.297 42.924 9.658 1.00 51.67 293 GLU A N 1
ATOM 4338 C CA . GLU A 1 294 ? 4.844 43.351 8.374 1.00 51.82 293 GLU A CA 1
ATOM 4339 C C . GLU A 1 294 ? 4.407 44.772 8.043 1.00 49.46 293 GLU A C 1
ATOM 4340 O O . GLU A 1 294 ? 5.210 45.584 7.568 1.00 46.38 293 GLU A O 1
ATOM 4352 N N . LEU A 1 295 ? 3.136 45.090 8.293 1.00 49.77 294 LEU A N 1
ATOM 4353 C CA . LEU A 1 295 ? 2.630 46.429 8.010 1.00 48.13 294 LEU A CA 1
ATOM 4354 C C . LEU A 1 295 ? 3.227 47.459 8.962 1.00 48.75 294 LEU A C 1
ATOM 4355 O O . LEU A 1 295 ? 3.576 48.568 8.544 1.00 49.22 294 LEU A O 1
ATOM 4371 N N . ALA A 1 296 ? 3.352 47.110 10.246 1.00 49.04 295 ALA A N 1
ATOM 4372 C CA . ALA A 1 296 ? 3.876 48.057 11.225 1.00 51.19 295 ALA A CA 1
ATOM 4373 C C . ALA A 1 296 ? 5.347 48.365 10.970 1.00 52.78 295 ALA A C 1
ATOM 4374 O O . ALA A 1 296 ? 5.793 49.502 11.171 1.00 53.38 295 ALA A O 1
ATOM 4381 N N . GLY A 1 297 ? 6.119 47.368 10.532 1.00 50.62 296 GLY A N 1
ATOM 4382 C CA . GLY A 1 297 ? 7.531 47.592 10.273 1.00 52.71 296 GLY A CA 1
ATOM 4383 C C . GLY A 1 297 ? 7.783 48.525 9.107 1.00 50.93 296 GLY A C 1
ATOM 4384 O O . GLY A 1 297 ? 8.769 49.268 9.105 1.00 54.49 296 GLY A O 1
ATOM 4388 N N . VAL A 1 298 ? 6.907 48.499 8.102 1.00 49.27 297 VAL A N 1
ATOM 4389 C CA . VAL A 1 298 ? 7.052 49.397 6.960 1.00 48.49 297 VAL A CA 1
ATOM 4390 C C . VAL A 1 298 ? 6.715 50.826 7.367 1.00 47.21 297 VAL A C 1
ATOM 4391 O O . VAL A 1 298 ? 7.435 51.772 7.031 1.00 48.84 297 VAL A O 1
ATOM 4404 N N . LEU A 1 299 ? 5.611 51.004 8.095 1.00 49.53 298 LEU A N 1
ATOM 4405 C CA . LEU A 1 299 ? 5.235 52.338 8.553 1.00 50.28 298 LEU A CA 1
ATOM 4406 C C . LEU A 1 299 ? 6.259 52.905 9.525 1.00 51.39 298 LEU A C 1
ATOM 4407 O O . LEU A 1 299 ? 6.443 54.125 9.590 1.00 54.87 298 LEU A O 1
ATOM 4423 N N . ALA A 1 300 ? 6.931 52.040 10.288 1.00 52.76 299 ALA A N 1
ATOM 4424 C CA . ALA A 1 300 ? 7.910 52.510 11.263 1.00 55.01 299 ALA A CA 1
ATOM 4425 C C . ALA A 1 300 ? 9.141 53.092 10.580 1.00 56.13 299 ALA A C 1
ATOM 4426 O O . ALA A 1 300 ? 9.727 54.064 11.072 1.00 60.29 299 ALA A O 1
ATOM 4433 N N . HIS A 1 301 ? 9.555 52.510 9.456 1.00 54.32 300 HIS A N 1
ATOM 4434 C CA . HIS A 1 301 ? 10.741 52.961 8.739 1.00 56.82 300 HIS A CA 1
ATOM 4435 C C . HIS A 1 301 ? 10.417 53.900 7.585 1.00 54.95 300 HIS A C 1
ATOM 4436 O O . HIS A 1 301 ? 11.338 54.373 6.913 1.00 55.23 300 HIS A O 1
ATOM 4450 N N . SER A 1 302 ? 9.142 54.187 7.344 1.00 52.76 301 SER A N 1
ATOM 4451 C CA . SER A 1 302 ? 8.753 55.078 6.265 1.00 51.29 301 SER A CA 1
ATOM 4452 C C . SER A 1 302 ? 8.866 56.534 6.708 1.00 56.87 301 SER A C 1
ATOM 4453 O O . SER A 1 302 ? 8.966 56.846 7.897 1.00 59.71 301 SER A O 1
ATOM 4461 N N . GLN A 1 303 ? 8.871 57.431 5.724 1.00 56.75 302 GLN A N 1
ATOM 4462 C CA . GLN A 1 303 ? 8.685 58.854 5.969 1.00 60.83 302 GLN A CA 1
ATOM 4463 C C . GLN A 1 303 ? 7.278 59.305 5.599 1.00 61.37 302 GLN A C 1
ATOM 4464 O O . GLN A 1 303 ? 7.018 60.510 5.519 1.00 64.86 302 GLN A O 1
ATOM 4478 N N . GLN A 1 304 ? 6.368 58.361 5.383 1.00 56.83 303 GLN A N 1
ATOM 4479 C CA . GLN A 1 304 ? 4.996 58.659 5.006 1.00 55.09 303 GLN A CA 1
ATOM 4480 C C . GLN A 1 304 ? 4.166 58.912 6.258 1.00 54.93 303 GLN A C 1
ATOM 4481 O O . GLN A 1 304 ? 4.204 58.121 7.206 1.00 52.94 303 GLN A O 1
ATOM 4495 N N . ARG A 1 305 ? 3.435 60.022 6.268 1.00 57.46 304 ARG A N 1
ATOM 4496 C CA . ARG A 1 305 ? 2.465 60.256 7.327 1.00 57.63 304 ARG A CA 1
ATOM 4497 C C . ARG A 1 305 ? 1.294 59.297 7.159 1.00 54.71 304 ARG A C 1
ATOM 4498 O O . ARG A 1 305 ? 0.828 59.056 6.041 1.00 52.63 304 ARG A O 1
ATOM 4519 N N . PHE A 1 306 ? 0.828 58.728 8.269 1.00 54.38 305 PHE A N 1
ATOM 4520 C CA . PHE A 1 306 ? -0.250 57.752 8.212 1.00 51.45 305 PHE A CA 1
ATOM 4521 C C . PHE A 1 306 ? -1.208 57.953 9.377 1.00 56.78 305 PHE A C 1
ATOM 4522 O O . PHE A 1 306 ? -0.857 58.513 10.419 1.00 59.35 305 PHE A O 1
ATOM 4539 N N . LEU A 1 307 ? -2.439 57.492 9.166 1.00 54.35 306 LEU A N 1
ATOM 4540 C CA . LEU A 1 307 ? -3.474 57.436 10.192 1.00 57.32 306 LEU A CA 1
ATOM 4541 C C . LEU A 1 307 ? -4.047 56.026 10.143 1.00 54.40 306 LEU A C 1
ATOM 4542 O O . LEU A 1 307 ? -4.730 55.663 9.179 1.00 51.06 306 LEU A O 1
ATOM 4558 N N . TRP A 1 308 ? -3.755 55.227 11.167 1.00 53.84 307 TRP A N 1
ATOM 4559 C CA . TRP A 1 308 ? -3.949 53.783 11.117 1.00 50.59 307 TRP A CA 1
ATOM 4560 C C . TRP A 1 308 ? -4.932 53.350 12.195 1.00 51.14 307 TRP A C 1
ATOM 4561 O O . TRP A 1 308 ? -4.687 53.564 13.387 1.00 52.30 307 TRP A O 1
ATOM 4582 N N . VAL A 1 309 ? -6.030 52.731 11.772 1.00 50.81 308 VAL A N 1
ATOM 4583 C CA . VAL A 1 309 ? -6.985 52.108 12.682 1.00 50.56 308 VAL A CA 1
ATOM 4584 C C . VAL A 1 309 ? -6.521 50.678 12.926 1.00 51.17 308 VAL A C 1
ATOM 4585 O O . VAL A 1 309 ? -6.426 49.882 11.987 1.00 51.06 308 VAL A O 1
ATOM 4598 N N . VAL A 1 310 ? -6.235 50.350 14.183 1.00 55.96 309 VAL A N 1
ATOM 4599 C CA . VAL A 1 310 ? -5.611 49.081 14.543 1.00 58.48 309 VAL A CA 1
ATOM 4600 C C . VAL A 1 310 ? -6.606 48.237 15.325 1.00 59.91 309 VAL A C 1
ATOM 4601 O O . VAL A 1 310 ? -7.388 48.761 16.126 1.00 60.10 309 VAL A O 1
ATOM 4614 N N . ARG A 1 311 ? -6.566 46.928 15.093 1.00 61.21 310 ARG A N 1
ATOM 4615 C CA . ARG A 1 311 ? -7.408 45.968 15.787 1.00 65.34 310 ARG A CA 1
ATOM 4616 C C . ARG A 1 311 ? -6.569 44.785 16.243 1.00 67.29 310 ARG A C 1
ATOM 4617 O O . ARG A 1 311 ? -5.588 44.424 15.583 1.00 65.97 310 ARG A O 1
ATOM 4638 N N . PRO A 1 312 ? -6.926 44.160 17.363 1.00 70.22 311 PRO A N 1
ATOM 4639 C CA . PRO A 1 312 ? -6.101 43.072 17.904 1.00 72.34 311 PRO A CA 1
ATOM 4640 C C . PRO A 1 312 ? -6.008 41.915 16.925 1.00 71.46 311 PRO A C 1
ATOM 4641 O O . PRO A 1 312 ? -7.036 41.428 16.432 1.00 71.08 311 PRO A O 1
ATOM 4652 N N . PRO A 1 313 ? -4.799 41.444 16.613 1.00 74.04 312 PRO A N 1
ATOM 4653 C CA . PRO A 1 313 ? -4.673 40.329 15.668 1.00 73.13 312 PRO A CA 1
ATOM 4654 C C . PRO A 1 313 ? -5.314 39.055 16.198 1.00 75.23 312 PRO A C 1
ATOM 4655 O O . PRO A 1 313 ? -5.475 38.855 17.404 1.00 76.97 312 PRO A O 1
ATOM 4666 N N . ASN A 1 314 ? -5.678 38.179 15.262 1.00 75.33 313 ASN A N 1
ATOM 4667 C CA . ASN A 1 314 ? -6.216 36.865 15.592 1.00 79.75 313 ASN A CA 1
ATOM 4668 C C . ASN A 1 314 ? -5.130 35.832 15.865 1.00 83.43 313 ASN A C 1
ATOM 4669 O O . ASN A 1 314 ? -5.455 34.656 16.060 1.00 85.27 313 ASN A O 1
ATOM 4680 N N . ASP A 1 315 ? -3.863 36.236 15.880 1.00 87.18 314 ASP A N 1
ATOM 4681 C CA . ASP A 1 315 ? -2.755 35.317 16.120 1.00 91.65 314 ASP A CA 1
ATOM 4682 C C . ASP A 1 315 ? -2.670 34.271 15.015 1.00 92.68 314 ASP A C 1
ATOM 4683 O O . ASP A 1 315 ? -2.007 34.483 13.999 1.00 90.33 314 ASP A O 1
ATOM 4692 N N . TYR A 1 322 ? -2.368 45.959 28.743 1.00 119.56 321 TYR A N 1
ATOM 4693 C CA . TYR A 1 322 ? -2.926 44.833 28.005 1.00 115.62 321 TYR A CA 1
ATOM 4694 C C . TYR A 1 322 ? -4.339 45.163 27.534 1.00 113.30 321 TYR A C 1
ATOM 4695 O O . TYR A 1 322 ? -4.722 44.838 26.410 1.00 108.23 321 TYR A O 1
ATOM 4712 N N . PHE A 1 323 ? -5.106 45.816 28.403 1.00 117.49 322 PHE A N 1
ATOM 4713 C CA . PHE A 1 323 ? -6.495 46.157 28.138 1.00 115.91 322 PHE A CA 1
ATOM 4714 C C . PHE A 1 323 ? -6.677 47.669 28.190 1.00 116.82 322 PHE A C 1
ATOM 4715 O O . PHE A 1 323 ? -5.790 48.414 28.616 1.00 119.56 322 PHE A O 1
ATOM 4732 N N . SER A 1 324 ? -7.853 48.118 27.749 1.00 114.90 323 SER A N 1
ATOM 4733 C CA . SER A 1 324 ? -8.155 49.543 27.677 1.00 115.06 323 SER A CA 1
ATOM 4734 C C . SER A 1 324 ? -9.033 49.972 28.848 1.00 121.55 323 SER A C 1
ATOM 4735 O O . SER A 1 324 ? -8.976 49.371 29.925 1.00 127.89 323 SER A O 1
ATOM 4743 N N . VAL A 1 325 ? -9.847 51.008 28.646 1.00 120.66 324 VAL A N 1
ATOM 4744 C CA . VAL A 1 325 ? -10.663 51.548 29.727 1.00 126.82 324 VAL A CA 1
ATOM 4745 C C . VAL A 1 325 ? -12.028 50.867 29.817 1.00 127.12 324 VAL A C 1
ATOM 4746 O O . VAL A 1 325 ? -12.593 50.763 30.911 1.00 133.65 324 VAL A O 1
ATOM 4759 N N . ASP A 1 326 ? -12.574 50.401 28.693 1.00 120.79 325 ASP A N 1
ATOM 4760 C CA . ASP A 1 326 ? -13.891 49.773 28.686 1.00 121.45 325 ASP A CA 1
ATOM 4761 C C . ASP A 1 326 ? -13.823 48.275 28.960 1.00 122.48 325 ASP A C 1
ATOM 4762 O O . ASP A 1 326 ? -14.704 47.731 29.636 1.00 126.74 325 ASP A O 1
ATOM 4771 N N . GLY A 1 327 ? -12.797 47.596 28.451 1.00 118.91 326 GLY A N 1
ATOM 4772 C CA . GLY A 1 327 ? -12.657 46.169 28.669 1.00 120.48 326 GLY A CA 1
ATOM 4773 C C . GLY A 1 327 ? -12.058 45.434 27.488 1.00 114.68 326 GLY A C 1
ATOM 4774 O O . GLY A 1 327 ? -11.556 44.316 27.639 1.00 115.28 326 GLY A O 1
ATOM 4778 N N . GLU A 1 328 ? -12.102 46.046 26.308 1.00 109.77 327 GLU A N 1
ATOM 4779 C CA . GLU A 1 328 ? -11.559 45.406 25.119 1.00 105.23 327 GLU A CA 1
ATOM 4780 C C . GLU A 1 328 ? -10.035 45.411 25.162 1.00 105.61 327 GLU A C 1
ATOM 4781 O O . GLU A 1 328 ? -9.409 46.295 25.755 1.00 108.33 327 GLU A O 1
ATOM 4793 N N . ILE A 1 329 ? -9.436 44.402 24.525 1.00 103.06 328 ILE A N 1
ATOM 4794 C CA . ILE A 1 329 ? -7.983 44.327 24.461 1.00 102.90 328 ILE A CA 1
ATOM 4795 C C . ILE A 1 329 ? -7.447 45.587 23.798 1.00 99.47 328 ILE A C 1
ATOM 4796 O O . ILE A 1 329 ? -8.066 46.144 22.882 1.00 94.98 328 ILE A O 1
ATOM 4812 N N . ASP A 1 330 ? -6.289 46.049 24.268 1.00 101.19 329 ASP A N 1
ATOM 4813 C CA . ASP A 1 330 ? -5.686 47.263 23.735 1.00 98.85 329 ASP A CA 1
ATOM 4814 C C . ASP A 1 330 ? -4.749 46.900 22.588 1.00 94.05 329 ASP A C 1
ATOM 4815 O O . ASP A 1 330 ? -3.634 46.419 22.829 1.00 94.72 329 ASP A O 1
ATOM 4824 N N . PRO A 1 331 ? -5.156 47.111 21.332 1.00 90.16 330 PRO A N 1
ATOM 4825 C CA . PRO A 1 331 ? -4.310 46.657 20.216 1.00 85.54 330 PRO A CA 1
ATOM 4826 C C . PRO A 1 331 ? -2.987 47.394 20.111 1.00 84.38 330 PRO A C 1
ATOM 4827 O O . PRO A 1 331 ? -1.989 46.785 19.705 1.00 83.94 330 PRO A O 1
ATOM 4838 N N . LEU A 1 332 ? -2.939 48.682 20.458 1.00 83.31 331 LEU A N 1
ATOM 4839 C CA . LEU A 1 332 ? -1.704 49.440 20.294 1.00 81.52 331 LEU A CA 1
ATOM 4840 C C . LEU A 1 332 ? -0.636 49.059 21.312 1.00 84.50 331 LEU A C 1
ATOM 4841 O O . LEU A 1 332 ? 0.492 49.552 21.209 1.00 84.27 331 LEU A O 1
ATOM 4857 N N . LYS A 1 333 ? -0.955 48.203 22.283 1.00 87.44 332 LYS A N 1
ATOM 4858 C CA . LYS A 1 333 ? 0.066 47.574 23.110 1.00 90.80 332 LYS A CA 1
ATOM 4859 C C . LYS A 1 333 ? 0.551 46.256 22.527 1.00 88.04 332 LYS A C 1
ATOM 4860 O O . LYS A 1 333 ? 1.545 45.707 23.015 1.00 91.23 332 LYS A O 1
ATOM 4879 N N . LEU A 1 334 ? -0.126 45.738 21.505 1.00 83.73 333 LEU A N 1
ATOM 4880 C CA . LEU A 1 334 ? 0.324 44.561 20.779 1.00 81.19 333 LEU A CA 1
ATOM 4881 C C . LEU A 1 334 ? 1.223 44.912 19.602 1.00 75.87 333 LEU A C 1
ATOM 4882 O O . LEU A 1 334 ? 1.691 44.005 18.905 1.00 74.77 333 LEU A O 1
ATOM 4898 N N . LEU A 1 335 ? 1.469 46.197 19.361 1.00 73.51 334 LEU A N 1
ATOM 4899 C CA . LEU A 1 335 ? 2.357 46.623 18.294 1.00 69.72 334 LEU A CA 1
ATOM 4900 C C . LEU A 1 335 ? 3.812 46.375 18.685 1.00 70.70 334 LEU A C 1
ATOM 4901 O O . LEU A 1 335 ? 4.148 46.322 19.872 1.00 74.61 334 LEU A O 1
ATOM 4917 N N . PRO A 1 336 ? 4.700 46.219 17.703 1.00 70.94 335 PRO A N 1
ATOM 4918 C CA . PRO A 1 336 ? 6.074 45.799 18.008 1.00 72.80 335 PRO A CA 1
ATOM 4919 C C . PRO A 1 336 ? 6.811 46.807 18.880 1.00 77.27 335 PRO A C 1
ATOM 4920 O O . PRO A 1 336 ? 6.328 47.898 19.191 1.00 77.70 335 PRO A O 1
ATOM 4931 N N . GLU A 1 337 ? 8.020 46.407 19.272 1.00 82.55 336 GLU A N 1
ATOM 4932 C CA . GLU A 1 337 ? 8.846 47.172 20.200 1.00 88.51 336 GLU A CA 1
ATOM 4933 C C . GLU A 1 337 ? 8.975 48.625 19.767 1.00 86.49 336 GLU A C 1
ATOM 4934 O O . GLU A 1 337 ? 9.471 48.919 18.675 1.00 82.37 336 GLU A O 1
ATOM 4946 N N . GLY A 1 338 ? 8.531 49.530 20.636 1.00 90.07 337 GLY A N 1
ATOM 4947 C CA . GLY A 1 338 ? 8.710 50.953 20.427 1.00 90.19 337 GLY A CA 1
ATOM 4948 C C . GLY A 1 338 ? 8.241 51.457 19.078 1.00 84.01 337 GLY A C 1
ATOM 4949 O O . GLY A 1 338 ? 8.782 52.439 18.560 1.00 83.55 337 GLY A O 1
ATOM 4953 N N . PHE A 1 339 ? 7.238 50.798 18.493 1.00 78.98 338 PHE A N 1
ATOM 4954 C CA . PHE A 1 339 ? 6.663 51.300 17.249 1.00 73.71 338 PHE A CA 1
ATOM 4955 C C . PHE A 1 339 ? 6.178 52.733 17.418 1.00 74.33 338 PHE A C 1
ATOM 4956 O O . PHE A 1 339 ? 6.426 53.588 16.559 1.00 72.47 338 PHE A O 1
ATOM 4973 N N . LEU A 1 340 ? 5.489 53.016 18.524 1.00 77.92 339 LEU A N 1
ATOM 4974 C CA . LEU A 1 340 ? 4.973 54.356 18.766 1.00 81.21 339 LEU A CA 1
ATOM 4975 C C . LEU A 1 340 ? 6.087 55.375 18.960 1.00 86.63 339 LEU A C 1
ATOM 4976 O O . LEU A 1 340 ? 5.837 56.579 18.837 1.00 87.56 339 LEU A O 1
ATOM 4992 N N . GLU A 1 341 ? 7.307 54.922 19.256 1.00 91.50 340 GLU A N 1
ATOM 4993 C CA . GLU A 1 341 ? 8.442 55.833 19.354 1.00 96.37 340 GLU A CA 1
ATOM 4994 C C . GLU A 1 341 ? 8.958 56.224 17.973 1.00 93.46 340 GLU A C 1
ATOM 4995 O O . GLU A 1 341 ? 9.296 57.389 17.739 1.00 95.30 340 GLU A O 1
ATOM 5007 N N . GLN A 1 342 ? 9.017 55.264 17.047 1.00 89.12 341 GLN A N 1
ATOM 5008 C CA . GLN A 1 342 ? 9.547 55.519 15.712 1.00 86.12 341 GLN A CA 1
ATOM 5009 C C . GLN A 1 342 ? 8.605 56.360 14.856 1.00 83.09 341 GLN A C 1
ATOM 5010 O O . GLN A 1 342 ? 9.041 56.904 13.835 1.00 80.23 341 GLN A O 1
ATOM 5024 N N . THR A 1 343 ? 7.328 56.472 15.241 1.00 82.42 342 THR A N 1
ATOM 5025 C CA . THR A 1 343 ? 6.312 57.150 14.441 1.00 80.04 342 THR A CA 1
ATOM 5026 C C . THR A 1 343 ? 5.679 58.341 15.154 1.00 83.67 342 THR A C 1
ATOM 5027 O O . THR A 1 343 ? 4.701 58.896 14.642 1.00 83.94 342 THR A O 1
ATOM 5038 N N . ALA A 1 344 ? 6.222 58.768 16.297 1.00 90.21 343 ALA A N 1
ATOM 5039 C CA . ALA A 1 344 ? 5.473 59.615 17.225 1.00 95.10 343 ALA A CA 1
ATOM 5040 C C . ALA A 1 344 ? 4.843 60.819 16.531 1.00 95.15 343 ALA A C 1
ATOM 5041 O O . ALA A 1 344 ? 3.646 61.086 16.691 1.00 96.77 343 ALA A O 1
ATOM 5048 N N . GLY A 1 345 ? 5.634 61.565 15.762 1.00 94.04 344 GLY A N 1
ATOM 5049 C CA . GLY A 1 345 ? 5.147 62.785 15.144 1.00 93.08 344 GLY A CA 1
ATOM 5050 C C . GLY A 1 345 ? 4.621 62.640 13.734 1.00 86.58 344 GLY A C 1
ATOM 5051 O O . GLY A 1 345 ? 3.938 63.541 13.239 1.00 87.55 344 GLY A O 1
ATOM 5055 N N . ARG A 1 346 ? 4.906 61.513 13.085 1.00 78.61 345 ARG A N 1
ATOM 5056 C CA . ARG A 1 346 ? 4.592 61.305 11.677 1.00 70.90 345 ARG A CA 1
ATOM 5057 C C . ARG A 1 346 ? 3.302 60.521 11.460 1.00 67.96 345 ARG A C 1
ATOM 5058 O O . ARG A 1 346 ? 2.594 60.770 10.480 1.00 63.44 345 ARG A O 1
ATOM 5079 N N . GLY A 1 347 ? 2.969 59.594 12.358 1.00 66.14 346 GLY A N 1
ATOM 5080 C CA . GLY A 1 347 ? 1.786 58.780 12.198 1.00 65.26 346 GLY A CA 1
ATOM 5081 C C . GLY A 1 347 ? 0.941 58.772 13.459 1.00 67.90 346 GLY A C 1
ATOM 5082 O O . GLY A 1 347 ? 1.424 59.015 14.565 1.00 71.17 346 GLY A O 1
ATOM 5086 N N . LEU A 1 348 ? -0.341 58.468 13.268 1.00 65.63 347 LEU A N 1
ATOM 5087 C CA . LEU A 1 348 ? -1.314 58.444 14.352 1.00 69.65 347 LEU A CA 1
ATOM 5088 C C . LEU A 1 348 ? -2.054 57.115 14.329 1.00 66.28 347 LEU A C 1
ATOM 5089 O O . LEU A 1 348 ? -2.610 56.727 13.297 1.00 60.63 347 LEU A O 1
ATOM 5105 N N . VAL A 1 349 ? -2.058 56.425 15.466 1.00 69.12 348 VAL A N 1
ATOM 5106 C CA . VAL A 1 349 ? -2.674 55.111 15.598 1.00 68.20 348 VAL A CA 1
ATOM 5107 C C . VAL A 1 349 ? -3.977 55.255 16.371 1.00 70.34 348 VAL A C 1
ATOM 5108 O O . VAL A 1 349 ? -4.039 55.972 17.377 1.00 74.52 348 VAL A O 1
ATOM 5121 N N . LEU A 1 350 ? -5.016 54.565 15.901 1.00 65.59 349 LEU A N 1
ATOM 5122 C CA . LEU A 1 350 ? -6.330 54.608 16.520 1.00 65.85 349 LEU A CA 1
ATOM 5123 C C . LEU A 1 350 ? -6.820 53.194 16.803 1.00 63.97 349 LEU A C 1
ATOM 5124 O O . LEU A 1 350 ? -6.701 52.313 15.942 1.00 60.61 349 LEU A O 1
ATOM 5140 N N . PRO A 1 351 ? -7.378 52.943 17.990 1.00 67.68 350 PRO A N 1
ATOM 5141 C CA . PRO A 1 351 ? -7.899 51.601 18.275 1.00 69.47 350 PRO A CA 1
ATOM 5142 C C . PRO A 1 351 ? -9.335 51.404 17.812 1.00 70.02 350 PRO A C 1
ATOM 5143 O O . PRO A 1 351 ? -10.234 52.156 18.201 1.00 71.16 350 PRO A O 1
ATOM 5154 N N . MET A 1 352 ? -9.544 50.403 16.955 1.00 68.45 351 MET A N 1
ATOM 5155 C CA . MET A 1 352 ? -10.868 49.868 16.650 1.00 69.49 351 MET A CA 1
ATOM 5156 C C . MET A 1 352 ? -11.653 50.712 15.649 1.00 66.74 351 MET A C 1
ATOM 5157 O O . MET A 1 352 ? -12.107 50.186 14.627 1.00 64.86 351 MET A O 1
ATOM 5171 N N . TRP A 1 353 ? -11.833 52.005 15.918 1.00 69.65 352 TRP A N 1
ATOM 5172 C CA . TRP A 1 353 ? -12.781 52.808 15.155 1.00 68.84 352 TRP A CA 1
ATOM 5173 C C . TRP A 1 353 ? -12.186 54.167 14.812 1.00 66.68 352 TRP A C 1
ATOM 5174 O O . TRP A 1 353 ? -11.298 54.670 15.505 1.00 67.67 352 TRP A O 1
ATOM 5195 N N . ALA A 1 354 ? -12.693 54.754 13.727 1.00 63.78 353 ALA A N 1
ATOM 5196 C CA . ALA A 1 354 ? -12.321 56.101 13.321 1.00 63.55 353 ALA A CA 1
ATOM 5197 C C . ALA A 1 354 ? -13.454 56.680 12.485 1.00 61.92 353 ALA A C 1
ATOM 5198 O O . ALA A 1 354 ? -14.147 55.928 11.790 1.00 58.99 353 ALA A O 1
ATOM 5205 N N . PRO A 1 355 ? -13.680 58.005 12.535 1.00 61.83 354 PRO A N 1
ATOM 5206 C CA . PRO A 1 355 ? -14.695 58.610 11.659 1.00 60.93 354 PRO A CA 1
ATOM 5207 C C . PRO A 1 355 ? -14.254 58.613 10.205 1.00 56.46 354 PRO A C 1
ATOM 5208 O O . PRO A 1 355 ? -13.641 59.576 9.733 1.00 59.03 354 PRO A O 1
ATOM 5219 N N . GLN A 1 356 ? -14.581 57.539 9.483 1.00 51.69 355 GLN A N 1
ATOM 5220 C CA . GLN A 1 356 ? -13.967 57.291 8.182 1.00 46.66 355 GLN A CA 1
ATOM 5221 C C . GLN A 1 356 ? -14.329 58.372 7.169 1.00 47.58 355 GLN A C 1
ATOM 5222 O O . GLN A 1 356 ? -13.454 58.912 6.483 1.00 45.51 355 GLN A O 1
ATOM 5236 N N . ILE A 1 357 ? -15.619 58.692 7.048 1.00 46.90 356 ILE A N 1
ATOM 5237 C CA . ILE A 1 357 ? -16.050 59.661 6.042 1.00 47.39 356 ILE A CA 1
ATOM 5238 C C . ILE A 1 357 ? -15.428 61.025 6.312 1.00 51.90 356 ILE A C 1
ATOM 5239 O O . ILE A 1 357 ? -15.056 61.750 5.380 1.00 51.15 356 ILE A O 1
ATOM 5255 N N . ASP A 1 358 ? -15.318 61.404 7.587 1.00 53.94 357 ASP A N 1
ATOM 5256 C CA . ASP A 1 358 ? -14.694 62.679 7.920 1.00 56.04 357 ASP A CA 1
ATOM 5257 C C . ASP A 1 358 ? -13.196 62.658 7.633 1.00 56.73 357 ASP A C 1
ATOM 5258 O O . ASP A 1 358 ? -12.610 63.706 7.342 1.00 59.88 357 ASP A O 1
ATOM 5267 N N . VAL A 1 359 ? -12.561 61.486 7.708 1.00 53.79 358 VAL A N 1
ATOM 5268 C CA . VAL A 1 359 ? -11.148 61.378 7.354 1.00 53.82 358 VAL A CA 1
ATOM 5269 C C . VAL A 1 359 ? -10.968 61.412 5.841 1.00 52.05 358 VAL A C 1
ATOM 5270 O O . VAL A 1 359 ? -10.054 62.068 5.328 1.00 54.02 358 VAL A O 1
ATOM 5283 N N . LEU A 1 360 ? -11.829 60.709 5.103 1.00 48.69 359 LEU A N 1
ATOM 5284 C CA . LEU A 1 360 ? -11.708 60.681 3.649 1.00 47.01 359 LEU A CA 1
ATOM 5285 C C . LEU A 1 360 ? -12.039 62.032 3.031 1.00 48.27 359 LEU A C 1
ATOM 5286 O O . LEU A 1 360 ? -11.530 62.359 1.953 1.00 49.09 359 LEU A O 1
ATOM 5302 N N . SER A 1 361 ? -12.886 62.824 3.688 1.00 51.96 360 SER A N 1
ATOM 5303 C CA . SER A 1 361 ? -13.211 64.152 3.189 1.00 56.51 360 SER A CA 1
ATOM 5304 C C . SER A 1 361 ? -12.162 65.189 3.565 1.00 60.83 360 SER A C 1
ATOM 5305 O O . SER A 1 361 ? -12.136 66.269 2.963 1.00 64.80 360 SER A O 1
ATOM 5313 N N . HIS A 1 362 ? -11.308 64.893 4.540 1.00 63.56 361 HIS A N 1
ATOM 5314 C CA . HIS A 1 362 ? -10.287 65.844 4.956 1.00 65.37 361 HIS A CA 1
ATOM 5315 C C . HIS A 1 362 ? -9.289 66.075 3.828 1.00 64.85 361 HIS A C 1
ATOM 5316 O O . HIS A 1 362 ? -8.869 65.138 3.143 1.00 61.06 361 HIS A O 1
ATOM 5330 N N . GLU A 1 363 ? -8.907 67.340 3.639 1.00 67.72 362 GLU A N 1
ATOM 5331 C CA . GLU A 1 363 ? -8.022 67.702 2.539 1.00 68.32 362 GLU A CA 1
ATOM 5332 C C . GLU A 1 363 ? -6.613 67.153 2.723 1.00 65.05 362 GLU A C 1
ATOM 5333 O O . GLU A 1 363 ? -5.889 66.998 1.735 1.00 63.69 362 GLU A O 1
ATOM 5345 N N . SER A 1 364 ? -6.212 66.853 3.959 1.00 62.47 363 SER A N 1
ATOM 5346 C CA . SER A 1 364 ? -4.891 66.295 4.219 1.00 62.61 363 SER A CA 1
ATOM 5347 C C . SER A 1 364 ? -4.790 64.820 3.853 1.00 59.74 363 SER A C 1
ATOM 5348 O O . SER A 1 364 ? -3.676 64.297 3.759 1.00 59.25 363 SER A O 1
ATOM 5356 N N . THR A 1 365 ? -5.916 64.138 3.649 1.00 52.45 364 THR A N 1
ATOM 5357 C CA . THR A 1 365 ? -5.899 62.711 3.344 1.00 49.95 364 THR A CA 1
ATOM 5358 C C . THR A 1 365 ? -5.564 62.498 1.873 1.00 51.69 364 THR A C 1
ATOM 5359 O O . THR A 1 365 ? -6.305 62.946 0.990 1.00 52.15 364 THR A O 1
ATOM 5370 N N . GLY A 1 366 ? -4.465 61.791 1.611 1.00 50.20 365 GLY A N 1
ATOM 5371 C CA . GLY A 1 366 ? -3.990 61.595 0.255 1.00 47.95 365 GLY A CA 1
ATOM 5372 C C . GLY A 1 366 ? -4.137 60.178 -0.260 1.00 45.26 365 GLY A C 1
ATOM 5373 O O . GLY A 1 366 ? -4.063 59.947 -1.470 1.00 47.09 365 GLY A O 1
ATOM 5377 N N . GLY A 1 367 ? -4.344 59.218 0.639 1.00 45.29 366 GLY A N 1
ATOM 5378 C CA . GLY A 1 367 ? -4.483 57.833 0.232 1.00 40.71 366 GLY A CA 1
ATOM 5379 C C . GLY A 1 367 ? -5.275 57.046 1.247 1.00 39.47 366 GLY A C 1
ATOM 5380 O O . GLY A 1 367 ? -5.419 57.453 2.404 1.00 41.40 366 GLY A O 1
ATOM 5384 N N . PHE A 1 368 ? -5.784 55.898 0.800 1.00 38.73 367 PHE A N 1
ATOM 5385 C CA . PHE A 1 368 ? -6.662 55.057 1.611 1.00 38.22 367 PHE A CA 1
ATOM 5386 C C . PHE A 1 368 ? -6.270 53.600 1.398 1.00 37.34 367 PHE A C 1
ATOM 5387 O O . PHE A 1 368 ? -6.526 53.038 0.329 1.00 35.73 367 PHE A O 1
ATOM 5404 N N . LEU A 1 369 ? -5.644 52.993 2.405 1.00 34.58 368 LEU A N 1
ATOM 5405 C CA . LEU A 1 369 ? -5.401 51.554 2.403 1.00 36.47 368 LEU A CA 1
ATOM 5406 C C . LEU A 1 369 ? -6.642 50.872 2.964 1.00 36.06 368 LEU A C 1
ATOM 5407 O O . LEU A 1 369 ? -6.919 50.967 4.165 1.00 36.90 368 LEU A O 1
ATOM 5423 N N . THR A 1 370 ? -7.386 50.182 2.099 1.00 33.22 369 THR A N 1
ATOM 5424 C CA . THR A 1 370 ? -8.706 49.664 2.431 1.00 35.16 369 THR A CA 1
ATOM 5425 C C . THR A 1 370 ? -8.803 48.191 2.059 1.00 33.52 369 THR A C 1
ATOM 5426 O O . THR A 1 370 ? -8.008 47.673 1.271 1.00 34.18 369 THR A O 1
ATOM 5437 N N . HIS A 1 371 ? -9.796 47.517 2.639 1.00 33.41 370 HIS A N 1
ATOM 5438 C CA . HIS A 1 371 ? -10.087 46.136 2.278 1.00 35.64 370 HIS A CA 1
ATOM 5439 C C . HIS A 1 371 ? -11.000 46.024 1.062 1.00 36.23 370 HIS A C 1
ATOM 5440 O O . HIS A 1 371 ? -11.324 44.905 0.654 1.00 33.10 370 HIS A O 1
ATOM 5454 N N . CYS A 1 372 ? -11.418 47.148 0.480 1.00 34.77 371 CYS A N 1
ATOM 5455 C CA . CYS A 1 372 ? -12.209 47.186 -0.746 1.00 38.46 371 CYS A CA 1
ATOM 5456 C C . CYS A 1 372 ? -13.657 46.764 -0.534 1.00 38.59 371 CYS A C 1
ATOM 5457 O O . CYS A 1 372 ? -14.340 46.395 -1.495 1.00 38.00 371 CYS A O 1
ATOM 5465 N N . GLY A 1 373 ? -14.149 46.799 0.703 1.00 35.09 372 GLY A N 1
ATOM 5466 C CA . GLY A 1 373 ? -15.582 46.750 0.911 1.00 37.54 372 GLY A CA 1
ATOM 5467 C C . GLY A 1 373 ? -16.215 47.831 0.061 1.00 35.78 372 GLY A C 1
ATOM 5468 O O . GLY A 1 373 ? -15.617 48.896 -0.120 1.00 35.45 372 GLY A O 1
ATOM 5472 N N . TRP A 1 374 ? -17.406 47.584 -0.486 1.00 33.90 373 TRP A N 1
ATOM 5473 C CA . TRP A 1 374 ? -17.941 48.516 -1.474 1.00 35.47 373 TRP A CA 1
ATOM 5474 C C . TRP A 1 374 ? -18.367 49.829 -0.828 1.00 35.19 373 TRP A C 1
ATOM 5475 O O . TRP A 1 374 ? -18.194 50.900 -1.422 1.00 34.40 373 TRP A O 1
ATOM 5496 N N . ASN A 1 375 ? -18.931 49.775 0.380 1.00 36.08 374 ASN A N 1
ATOM 5497 C CA . ASN A 1 375 ? -19.267 51.007 1.086 1.00 36.85 374 ASN A CA 1
ATOM 5498 C C . ASN A 1 375 ? -18.038 51.899 1.240 1.00 41.18 374 ASN A C 1
ATOM 5499 O O . ASN A 1 375 ? -18.095 53.106 0.980 1.00 38.66 374 ASN A O 1
ATOM 5510 N N . SER A 1 376 ? -16.911 51.315 1.658 1.00 40.43 375 SER A N 1
ATOM 5511 C CA . SER A 1 376 ? -15.688 52.093 1.843 1.00 39.46 375 SER A CA 1
ATOM 5512 C C . SER A 1 376 ? -15.154 52.615 0.515 1.00 38.65 375 SER A C 1
ATOM 5513 O O . SER A 1 376 ? -14.690 53.758 0.435 1.00 38.20 375 SER A O 1
ATOM 5521 N N . THR A 1 377 ? -15.193 51.789 -0.532 1.00 33.97 376 THR A N 1
ATOM 5522 C CA . THR A 1 377 ? -14.723 52.231 -1.841 1.00 37.49 376 THR A CA 1
ATOM 5523 C C . THR A 1 377 ? -15.545 53.410 -2.346 1.00 39.33 376 THR A C 1
ATOM 5524 O O . THR A 1 377 ? -14.993 54.410 -2.820 1.00 37.94 376 THR A O 1
ATOM 5535 N N . LEU A 1 378 ? -16.873 53.310 -2.256 1.00 36.24 377 LEU A N 1
ATOM 5536 C CA . LEU A 1 378 ? -17.724 54.405 -2.713 1.00 38.51 377 LEU A CA 1
ATOM 5537 C C . LEU A 1 378 ? -17.434 55.687 -1.945 1.00 37.97 377 LEU A C 1
ATOM 5538 O O . LEU A 1 378 ? -17.439 56.779 -2.524 1.00 41.26 377 LEU A O 1
ATOM 5554 N N . GLU A 1 379 ? -17.191 55.575 -0.637 1.00 36.70 378 GLU A N 1
ATOM 5555 C CA . GLU A 1 379 ? -16.866 56.752 0.161 1.00 43.01 378 GLU A CA 1
ATOM 5556 C C . GLU A 1 379 ? -15.540 57.359 -0.277 1.00 43.79 378 GLU A C 1
ATOM 5557 O O . GLU A 1 379 ? -15.371 58.583 -0.258 1.00 44.33 378 GLU A O 1
ATOM 5569 N N . SER A 1 380 ? -14.585 56.516 -0.670 1.00 39.51 379 SER A N 1
ATOM 5570 C CA . SER A 1 380 ? -13.300 57.017 -1.142 1.00 41.14 379 SER A CA 1
ATOM 5571 C C . SER A 1 380 ? -13.432 57.646 -2.524 1.00 43.75 379 SER A C 1
ATOM 5572 O O . SER A 1 380 ? -12.843 58.699 -2.793 1.00 45.31 379 SER A O 1
ATOM 5580 N N . VAL A 1 381 ? -14.204 57.017 -3.412 1.00 43.64 380 VAL A N 1
ATOM 5581 C CA . VAL A 1 381 ? -14.416 57.579 -4.742 1.00 47.76 380 VAL A CA 1
ATOM 5582 C C . VAL A 1 381 ? -15.128 58.923 -4.646 1.00 49.06 380 VAL A C 1
ATOM 5583 O O . VAL A 1 381 ? -14.753 59.891 -5.318 1.00 50.13 380 VAL A O 1
ATOM 5596 N N . PHE A 1 382 ? -16.166 59.007 -3.809 1.00 46.19 381 PHE A N 1
ATOM 5597 C CA . PHE A 1 382 ? -16.930 60.245 -3.701 1.00 50.17 381 PHE A CA 1
ATOM 5598 C C . PHE A 1 382 ? -16.061 61.409 -3.243 1.00 52.46 381 PHE A C 1
ATOM 5599 O O . PHE A 1 382 ? -16.333 62.562 -3.597 1.00 51.36 381 PHE A O 1
ATOM 5616 N N . HIS A 1 383 ? -15.020 61.134 -2.457 1.00 52.05 382 HIS A N 1
ATOM 5617 C CA . HIS A 1 383 ? -14.129 62.166 -1.946 1.00 53.68 382 HIS A CA 1
ATOM 5618 C C . HIS A 1 383 ? -12.780 62.185 -2.653 1.00 51.76 382 HIS A C 1
ATOM 5619 O O . HIS A 1 383 ? -11.864 62.875 -2.198 1.00 56.34 382 HIS A O 1
ATOM 5633 N N . GLY A 1 384 ? -12.636 61.441 -3.747 1.00 52.25 383 GLY A N 1
ATOM 5634 C CA . GLY A 1 384 ? -11.458 61.549 -4.589 1.00 51.90 383 GLY A CA 1
ATOM 5635 C C . GLY A 1 384 ? -10.161 61.086 -3.961 1.00 51.21 383 GLY A C 1
ATOM 5636 O O . GLY A 1 384 ? -9.101 61.624 -4.293 1.00 53.46 383 GLY A O 1
ATOM 5640 N N . VAL A 1 385 ? -10.208 60.095 -3.082 1.00 46.74 384 VAL A N 1
ATOM 5641 C CA . VAL A 1 385 ? -9.028 59.610 -2.370 1.00 46.08 384 VAL A CA 1
ATOM 5642 C C . VAL A 1 385 ? -8.562 58.321 -3.041 1.00 43.94 384 VAL A C 1
ATOM 5643 O O . VAL A 1 385 ? -9.306 57.328 -3.023 1.00 40.36 384 VAL A O 1
ATOM 5656 N N . PRO A 1 386 ? -7.365 58.280 -3.627 1.00 45.99 385 PRO A N 1
ATOM 5657 C CA . PRO A 1 386 ? -6.908 57.044 -4.271 1.00 42.31 385 PRO A CA 1
ATOM 5658 C C . PRO A 1 386 ? -6.584 55.964 -3.248 1.00 39.49 385 PRO A C 1
ATOM 5659 O O . PRO A 1 386 ? -6.388 56.227 -2.059 1.00 37.18 385 PRO A O 1
ATOM 5670 N N . LEU A 1 387 ? -6.512 54.727 -3.741 1.00 39.55 386 LEU A N 1
ATOM 5671 C CA . LEU A 1 387 ? -6.602 53.541 -2.904 1.00 38.54 386 LEU A CA 1
ATOM 5672 C C . LEU A 1 387 ? -5.343 52.686 -2.963 1.00 37.21 386 LEU A C 1
ATOM 5673 O O . LEU A 1 387 ? -4.654 52.622 -3.985 1.00 39.08 386 LEU A O 1
ATOM 5689 N N . ILE A 1 388 ? -5.070 52.014 -1.847 1.00 37.49 387 ILE A N 1
ATOM 5690 C CA . ILE A 1 388 ? -4.265 50.798 -1.816 1.00 36.37 387 ILE A CA 1
ATOM 5691 C C . ILE A 1 388 ? -5.248 49.659 -1.578 1.00 38.12 387 ILE A C 1
ATOM 5692 O O . ILE A 1 388 ? -5.833 49.552 -0.493 1.00 36.12 387 ILE A O 1
ATOM 5708 N N . THR A 1 389 ? -5.452 48.820 -2.593 1.00 37.20 388 THR A N 1
ATOM 5709 C CA . THR A 1 389 ? -6.471 47.773 -2.544 1.00 39.21 388 THR A CA 1
ATOM 5710 C C . THR A 1 389 ? -5.891 46.539 -1.860 1.00 37.61 388 THR A C 1
ATOM 5711 O O . THR A 1 389 ? -5.019 45.866 -2.414 1.00 34.06 388 THR A O 1
ATOM 5722 N N . TRP A 1 390 ? -6.393 46.233 -0.662 1.00 37.39 389 TRP A N 1
ATOM 5723 C CA . TRP A 1 390 ? -5.939 45.102 0.143 1.00 37.44 389 TRP A CA 1
ATOM 5724 C C . TRP A 1 390 ? -7.147 44.214 0.426 1.00 35.21 389 TRP A C 1
ATOM 5725 O O . TRP A 1 390 ? -7.646 44.160 1.559 1.00 33.20 389 TRP A O 1
ATOM 5746 N N . PRO A 1 391 ? -7.638 43.499 -0.582 1.00 36.52 390 PRO A N 1
ATOM 5747 C CA . PRO A 1 391 ? -8.894 42.759 -0.417 1.00 39.93 390 PRO A CA 1
ATOM 5748 C C . PRO A 1 391 ? -8.738 41.585 0.537 1.00 41.16 390 PRO A C 1
ATOM 5749 O O . PRO A 1 391 ? -7.679 40.959 0.626 1.00 37.68 390 PRO A O 1
ATOM 5760 N N . LEU A 1 392 ? -9.822 41.289 1.256 1.00 40.54 391 LEU A N 1
ATOM 5761 C CA . LEU A 1 392 ? -9.809 40.256 2.286 1.00 42.70 391 LEU A CA 1
ATOM 5762 C C . LEU A 1 392 ? -10.856 39.173 2.070 1.00 44.78 391 LEU A C 1
ATOM 5763 O O . LEU A 1 392 ? -10.521 37.984 2.137 1.00 48.52 391 LEU A O 1
ATOM 5779 N N . TYR A 1 393 ? -12.117 39.529 1.819 1.00 43.46 392 TYR A N 1
ATOM 5780 C CA . TYR A 1 393 ? -13.175 38.524 1.759 1.00 44.36 392 TYR A CA 1
ATOM 5781 C C . TYR A 1 393 ? -14.312 39.014 0.867 1.00 40.92 392 TYR A C 1
ATOM 5782 O O . TYR A 1 393 ? -14.238 40.081 0.251 1.00 35.10 392 TYR A O 1
ATOM 5800 N N . ALA A 1 394 ? -15.369 38.206 0.793 1.00 43.83 393 ALA A N 1
ATOM 5801 C CA . ALA A 1 394 ? -16.577 38.519 0.014 1.00 45.09 393 ALA A CA 1
ATOM 5802 C C . ALA A 1 394 ? -16.144 38.753 -1.432 1.00 44.62 393 ALA A C 1
ATOM 5803 O O . ALA A 1 394 ? -15.382 37.935 -1.973 1.00 42.85 393 ALA A O 1
ATOM 5810 N N . GLU A 1 395 ? -16.593 39.822 -2.091 1.00 41.68 394 GLU A N 1
ATOM 5811 C CA . GLU A 1 395 ? -16.218 40.115 -3.467 1.00 45.75 394 GLU A CA 1
ATOM 5812 C C . GLU A 1 395 ? -15.059 41.101 -3.557 1.00 41.10 3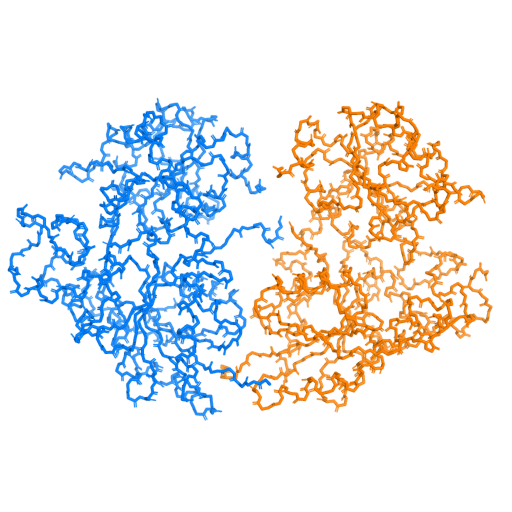94 GLU A C 1
ATOM 5813 O O . GLU A 1 395 ? -14.796 41.639 -4.636 1.00 40.75 394 GLU A O 1
ATOM 5825 N N . GLN A 1 396 ? -14.351 41.337 -2.452 1.00 41.06 395 GLN A N 1
ATOM 5826 C CA . GLN A 1 396 ? -13.376 42.422 -2.414 1.00 41.79 395 GLN A CA 1
ATOM 5827 C C . GLN A 1 396 ? -12.257 42.223 -3.427 1.00 37.82 395 GLN A C 1
ATOM 5828 O O . GLN A 1 396 ? -11.752 43.202 -3.988 1.00 38.03 395 GLN A O 1
ATOM 5842 N N . LYS A 1 397 ? -11.862 40.976 -3.690 1.00 37.25 396 LYS A N 1
ATOM 5843 C CA . LYS A 1 397 ? -10.810 40.742 -4.675 1.00 43.86 396 LYS A CA 1
ATOM 5844 C C . LYS A 1 397 ? -11.263 41.159 -6.070 1.00 43.56 396 LYS A C 1
ATOM 5845 O O . LYS A 1 397 ? -10.490 41.762 -6.823 1.00 40.17 396 LYS A O 1
ATOM 5864 N N . MET A 1 398 ? -12.513 40.854 -6.432 1.00 43.26 397 MET A N 1
ATOM 5865 C CA . MET A 1 398 ? -13.045 41.337 -7.704 1.00 47.05 397 MET A CA 1
ATOM 5866 C C . MET A 1 398 ? -13.051 42.859 -7.752 1.00 44.13 397 MET A C 1
ATOM 5867 O O . MET A 1 398 ? -12.750 43.455 -8.793 1.00 44.07 397 MET A O 1
ATOM 5881 N N . ASN A 1 399 ? -13.399 43.507 -6.637 1.00 39.35 398 ASN A N 1
ATOM 5882 C CA . ASN A 1 399 ? -13.356 44.965 -6.585 1.00 43.66 398 ASN A CA 1
ATOM 5883 C C . ASN A 1 399 ? -11.933 45.478 -6.782 1.00 41.30 398 ASN A C 1
ATOM 5884 O O . ASN A 1 399 ? -11.717 46.487 -7.463 1.00 41.69 398 ASN A O 1
ATOM 5895 N N . ALA A 1 400 ? -10.948 44.795 -6.193 1.00 40.62 399 ALA A N 1
ATOM 5896 C CA . ALA A 1 400 ? -9.559 45.227 -6.329 1.00 41.98 399 ALA A CA 1
ATOM 5897 C C . ALA A 1 400 ? -9.109 45.193 -7.783 1.00 41.60 399 ALA A C 1
ATOM 5898 O O . ALA A 1 400 ? -8.436 46.116 -8.255 1.00 41.72 399 ALA A O 1
ATOM 5905 N N . VAL A 1 401 ? -9.461 44.130 -8.508 1.00 44.26 400 VAL A N 1
ATOM 5906 C CA . VAL A 1 401 ? -9.071 44.020 -9.911 1.00 47.34 400 VAL A CA 1
ATOM 5907 C C . VAL A 1 401 ? -9.681 45.158 -10.719 1.00 50.33 400 VAL A C 1
ATOM 5908 O O . VAL A 1 401 ? -9.000 45.816 -11.515 1.00 49.68 400 VAL A O 1
ATOM 5921 N N . MET A 1 402 ? -10.977 45.411 -10.520 1.00 51.07 401 MET A N 1
ATOM 5922 C CA . MET A 1 402 ? -11.647 46.478 -11.256 1.00 54.11 401 MET A CA 1
ATOM 5923 C C . MET A 1 402 ? -11.048 47.838 -10.923 1.00 50.99 401 MET A C 1
ATOM 5924 O O . MET A 1 402 ? -10.882 48.687 -11.807 1.00 52.14 401 MET A O 1
ATOM 5938 N N . LEU A 1 403 ? -10.711 48.063 -9.653 1.00 45.77 402 LEU A N 1
ATOM 5939 C CA . LEU A 1 403 ? -10.215 49.371 -9.240 1.00 47.56 402 LEU A CA 1
ATOM 5940 C C . LEU A 1 403 ? -8.805 49.627 -9.756 1.00 49.25 402 LEU A C 1
ATOM 5941 O O . LEU A 1 403 ? -8.488 50.746 -10.175 1.00 48.02 402 LEU A O 1
ATOM 5957 N N . THR A 1 404 ? -7.948 48.606 -9.733 1.00 45.29 403 THR A N 1
ATOM 5958 C CA . THR A 1 404 ? -6.529 48.777 -10.022 1.00 49.02 403 THR A CA 1
ATOM 5959 C C . THR A 1 404 ? -6.196 48.528 -11.490 1.00 52.37 403 THR A C 1
ATOM 5960 O O . THR A 1 404 ? -5.468 49.313 -12.104 1.00 56.76 403 THR A O 1
ATOM 5971 N N . GLU A 1 405 ? -6.705 47.439 -12.065 1.00 52.62 404 GLU A N 1
ATOM 5972 C CA . GLU A 1 405 ? -6.437 47.126 -13.463 1.00 55.47 404 GLU A CA 1
ATOM 5973 C C . GLU A 1 405 ? -7.438 47.754 -14.422 1.00 56.85 404 GLU A C 1
ATOM 5974 O O . GLU A 1 405 ? -7.119 47.916 -15.606 1.00 58.34 404 GLU A O 1
ATOM 5986 N N . GLY A 1 406 ? -8.630 48.108 -13.950 1.00 58.08 405 GLY A N 1
ATOM 5987 C CA . GLY A 1 406 ? -9.630 48.719 -14.804 1.00 59.71 405 GLY A CA 1
ATOM 5988 C C . GLY A 1 406 ? -9.614 50.231 -14.734 1.00 60.37 405 GLY A C 1
ATOM 5989 O O . GLY A 1 406 ? -9.121 50.900 -15.647 1.00 62.21 405 GLY A O 1
ATOM 5993 N N . LEU A 1 407 ? -10.155 50.783 -13.645 1.00 58.83 406 LEU A N 1
ATOM 5994 C CA . LEU A 1 407 ? -10.187 52.232 -13.485 1.00 60.11 406 LEU A CA 1
ATOM 5995 C C . LEU A 1 407 ? -8.794 52.804 -13.258 1.00 58.24 406 LEU A C 1
ATOM 5996 O O . LEU A 1 407 ? -8.539 53.965 -13.601 1.00 58.17 406 LEU A O 1
ATOM 6012 N N . ARG A 1 408 ? -7.885 52.013 -12.692 1.00 55.98 407 ARG A N 1
ATOM 6013 C CA . ARG A 1 408 ? -6.544 52.476 -12.345 1.00 56.55 407 ARG A CA 1
ATOM 6014 C C . ARG A 1 408 ? -6.620 53.676 -11.400 1.00 54.06 407 ARG A C 1
ATOM 6015 O O . ARG A 1 408 ? -6.079 54.753 -11.660 1.00 54.43 407 ARG A O 1
ATOM 6036 N N . VAL A 1 409 ? -7.324 53.466 -10.287 1.00 49.25 408 VAL A N 1
ATOM 6037 C CA . VAL A 1 409 ? -7.420 54.440 -9.211 1.00 48.16 408 VAL A CA 1
ATOM 6038 C C . VAL A 1 409 ? -6.826 53.908 -7.915 1.00 44.95 408 VAL A C 1
ATOM 6039 O O . VAL A 1 409 ? -7.047 54.489 -6.851 1.00 40.62 408 VAL A O 1
ATOM 6052 N N . GLY A 1 410 ? -6.083 52.806 -7.981 1.00 44.99 409 GLY A N 1
ATOM 6053 C CA . GLY A 1 410 ? -5.420 52.259 -6.814 1.00 44.01 409 GLY A CA 1
ATOM 6054 C C . GLY A 1 410 ? -4.328 51.295 -7.221 1.00 42.52 409 GLY A C 1
ATOM 6055 O O . GLY A 1 410 ? -4.144 50.988 -8.401 1.00 44.32 409 GLY A O 1
ATOM 6059 N N . LEU A 1 411 ? -3.596 50.817 -6.216 1.00 41.01 410 LEU A N 1
ATOM 6060 C CA . LEU A 1 411 ? -2.543 49.829 -6.404 1.00 42.61 410 LEU A CA 1
ATOM 6061 C C . LEU A 1 411 ? -2.791 48.654 -5.469 1.00 39.62 410 LEU A C 1
ATOM 6062 O O . LEU A 1 411 ? -3.237 48.840 -4.333 1.00 39.06 410 LEU A O 1
ATOM 6078 N N . ARG A 1 412 ? -2.497 47.446 -5.950 1.00 41.36 411 ARG A N 1
ATOM 6079 C CA . ARG A 1 412 ? -2.740 46.229 -5.188 1.00 41.11 411 ARG A CA 1
ATOM 6080 C C . ARG A 1 412 ? -1.415 45.583 -4.816 1.00 40.38 411 ARG A C 1
ATOM 6081 O O . ARG A 1 412 ? -0.594 45.325 -5.710 1.00 42.23 411 ARG A O 1
ATOM 6102 N N . PRO A 1 413 ? -1.149 45.312 -3.539 1.00 40.84 412 PRO A N 1
ATOM 6103 C CA . PRO A 1 413 ? 0.047 44.540 -3.190 1.00 38.93 412 PRO A CA 1
ATOM 6104 C C . PRO A 1 413 ? -0.183 43.056 -3.417 1.00 40.83 412 PRO A C 1
ATOM 6105 O O . PRO A 1 413 ? -1.258 42.522 -3.129 1.00 39.17 412 PRO A O 1
ATOM 6116 N N . SER A 1 414 ? 0.839 42.389 -3.948 1.00 41.89 413 SER A N 1
ATOM 6117 C CA . SER A 1 414 ? 0.742 40.967 -4.245 1.00 40.91 413 SER A CA 1
ATOM 6118 C C . SER A 1 414 ? 0.924 40.144 -2.977 1.00 43.99 413 SER A C 1
ATOM 6119 O O . SER A 1 414 ? 1.799 40.425 -2.154 1.00 46.76 413 SER A O 1
ATOM 6127 N N . VAL A 1 415 ? 0.097 39.128 -2.828 1.00 43.88 414 VAL A N 1
ATOM 6128 C CA . VAL A 1 415 ? 0.160 38.234 -1.680 1.00 45.12 414 VAL A CA 1
ATOM 6129 C C . VAL A 1 415 ? 1.133 37.109 -1.997 1.00 45.59 414 VAL A C 1
ATOM 6130 O O . VAL A 1 415 ? 1.319 36.726 -3.157 1.00 44.41 414 VAL A O 1
ATOM 6143 N N . GLY A 1 416 ? 1.778 36.583 -0.954 1.00 47.32 415 GLY A N 1
ATOM 6144 C CA . GLY A 1 416 ? 2.663 35.448 -1.111 1.00 49.65 415 GLY A CA 1
ATOM 6145 C C . GLY A 1 416 ? 1.920 34.126 -1.010 1.00 51.85 415 GLY A C 1
ATOM 6146 O O . GLY A 1 416 ? 0.749 34.065 -0.640 1.00 48.14 415 GLY A O 1
ATOM 6150 N N . LYS A 1 417 ? 2.630 33.048 -1.352 1.00 53.11 416 LYS A N 1
ATOM 6151 C CA . LYS A 1 417 ? 2.020 31.724 -1.327 1.00 57.83 416 LYS A CA 1
ATOM 6152 C C . LYS A 1 417 ? 1.559 31.326 0.069 1.00 59.37 416 LYS A C 1
ATOM 6153 O O . LYS A 1 417 ? 0.648 30.500 0.195 1.00 61.89 416 LYS A O 1
ATOM 6172 N N . ASP A 1 418 ? 2.155 31.893 1.116 1.00 59.19 417 ASP A N 1
ATOM 6173 C CA . ASP A 1 418 ? 1.747 31.618 2.487 1.00 59.91 417 ASP A CA 1
ATOM 6174 C C . ASP A 1 418 ? 0.610 32.521 2.954 1.00 57.81 417 ASP A C 1
ATOM 6175 O O . ASP A 1 418 ? 0.237 32.467 4.130 1.00 60.61 417 ASP A O 1
ATOM 6184 N N . GLY A 1 419 ? 0.056 33.344 2.067 1.00 53.82 418 GLY A N 1
ATOM 6185 C CA . GLY A 1 419 ? -1.040 34.221 2.427 1.00 53.57 418 GLY A CA 1
ATOM 6186 C C . GLY A 1 419 ? -0.634 35.517 3.091 1.00 51.77 418 GLY A C 1
ATOM 6187 O O . GLY A 1 419 ? -1.513 36.274 3.517 1.00 49.22 418 GLY A O 1
ATOM 6191 N N . ILE A 1 420 ? 0.663 35.803 3.193 1.00 51.56 419 ILE A N 1
ATOM 6192 C CA . ILE A 1 420 ? 1.156 37.016 3.834 1.00 49.15 419 ILE A CA 1
ATOM 6193 C C . ILE A 1 420 ? 1.572 38.007 2.756 1.00 46.35 419 ILE A C 1
ATOM 6194 O O . ILE A 1 420 ? 2.267 37.643 1.798 1.00 47.37 419 ILE A O 1
ATOM 6210 N N . ILE A 1 421 ? 1.148 39.256 2.912 1.00 43.68 420 ILE A N 1
ATOM 6211 C CA . ILE A 1 421 ? 1.621 40.353 2.075 1.00 43.81 420 ILE A CA 1
ATOM 6212 C C . ILE A 1 421 ? 2.839 40.950 2.769 1.00 44.53 420 ILE A C 1
ATOM 6213 O O . ILE A 1 421 ? 2.722 41.546 3.842 1.00 46.26 420 ILE A O 1
ATOM 6229 N N . ARG A 1 422 ? 4.009 40.789 2.157 1.00 43.51 421 ARG A N 1
ATOM 6230 C CA . ARG A 1 422 ? 5.260 41.153 2.802 1.00 46.96 421 ARG A CA 1
ATOM 6231 C C . ARG A 1 422 ? 5.482 42.662 2.760 1.00 43.66 421 ARG A C 1
ATOM 6232 O O . ARG A 1 422 ? 4.865 43.390 1.978 1.00 41.27 421 ARG A O 1
ATOM 6253 N N . GLY A 1 423 ? 6.391 43.123 3.622 1.00 43.80 422 GLY A N 1
ATOM 6254 C CA . GLY A 1 423 ? 6.662 44.547 3.709 1.00 44.15 422 GLY A CA 1
ATOM 6255 C C . GLY A 1 423 ? 7.115 45.140 2.390 1.00 42.60 422 GLY A C 1
ATOM 6256 O O . GLY A 1 423 ? 6.743 46.264 2.044 1.00 42.77 422 GLY A O 1
ATOM 6260 N N . ALA A 1 424 ? 7.924 44.394 1.635 1.00 42.19 423 ALA A N 1
ATOM 6261 C CA . ALA A 1 424 ? 8.425 44.901 0.362 1.00 43.24 423 ALA A CA 1
ATOM 6262 C C . ALA A 1 424 ? 7.284 45.304 -0.564 1.00 41.66 423 ALA A C 1
ATOM 6263 O O . ALA A 1 424 ? 7.402 46.276 -1.319 1.00 39.72 423 ALA A O 1
ATOM 6270 N N . GLU A 1 425 ? 6.173 44.562 -0.529 1.00 36.89 424 GLU A N 1
ATOM 6271 C CA . GLU A 1 425 ? 5.013 44.915 -1.343 1.00 41.84 424 GLU A CA 1
ATOM 6272 C C . GLU A 1 425 ? 4.232 46.076 -0.744 1.00 34.44 424 GLU A C 1
ATOM 6273 O O . GLU A 1 425 ? 3.791 46.968 -1.474 1.00 41.39 424 GLU A O 1
ATOM 6285 N N . ILE A 1 426 ? 4.027 46.072 0.574 1.00 35.30 425 ILE A N 1
ATOM 6286 C CA . ILE A 1 426 ? 3.356 47.199 1.218 1.00 41.37 425 ILE A CA 1
ATOM 6287 C C . ILE A 1 426 ? 4.098 48.492 0.911 1.00 40.99 425 ILE A C 1
ATOM 6288 O O . ILE A 1 426 ? 3.496 49.502 0.526 1.00 39.36 425 ILE A O 1
ATOM 6304 N N . ALA A 1 427 ? 5.422 48.479 1.076 1.00 38.28 426 ALA A N 1
ATOM 6305 C CA . ALA A 1 427 ? 6.215 49.674 0.812 1.00 41.71 426 ALA A CA 1
ATOM 6306 C C . ALA A 1 427 ? 6.177 50.052 -0.663 1.00 41.13 426 ALA A C 1
ATOM 6307 O O . ALA A 1 427 ? 6.139 51.240 -1.001 1.00 41.01 426 ALA A O 1
ATOM 6314 N N . ARG A 1 428 ? 6.196 49.062 -1.558 1.00 40.24 427 ARG A N 1
ATOM 6315 C CA . ARG A 1 428 ? 6.177 49.367 -2.986 1.00 41.04 427 ARG A CA 1
ATOM 6316 C C . ARG A 1 428 ? 4.929 50.158 -3.360 1.00 37.65 427 ARG A C 1
ATOM 6317 O O . ARG A 1 428 ? 5.017 51.201 -4.017 1.00 41.70 427 ARG A O 1
ATOM 6338 N N . VAL A 1 429 ? 3.754 49.677 -2.949 1.00 38.68 428 VAL A N 1
ATOM 6339 C CA . VAL A 1 429 ? 2.510 50.315 -3.370 1.00 38.07 428 VAL A CA 1
ATOM 6340 C C . VAL A 1 429 ? 2.328 51.660 -2.672 1.00 39.93 428 VAL A C 1
ATOM 6341 O O . VAL A 1 429 ? 1.876 52.632 -3.287 1.00 41.31 428 VAL A O 1
ATOM 6354 N N . ILE A 1 430 ? 2.669 51.743 -1.384 1.00 39.81 429 ILE A N 1
ATOM 6355 C CA . ILE A 1 430 ? 2.595 53.023 -0.683 1.00 40.44 429 ILE A CA 1
ATOM 6356 C C . ILE A 1 430 ? 3.455 54.060 -1.393 1.00 45.36 429 ILE A C 1
ATOM 6357 O O . ILE A 1 430 ? 2.995 55.162 -1.717 1.00 47.42 429 ILE A O 1
ATOM 6373 N N . GLY A 1 431 ? 4.721 53.720 -1.643 1.00 42.17 430 GLY A N 1
ATOM 6374 C CA . GLY A 1 431 ? 5.612 54.657 -2.308 1.00 45.87 430 GLY A CA 1
ATOM 6375 C C . GLY A 1 431 ? 5.112 55.060 -3.680 1.00 48.70 430 GLY A C 1
ATOM 6376 O O . GLY A 1 431 ? 5.090 56.244 -4.024 1.00 51.84 430 GLY A O 1
ATOM 6380 N N . GLU A 1 432 ? 4.704 54.078 -4.487 1.00 50.35 431 GLU A N 1
ATOM 6381 C CA . GLU A 1 432 ? 4.210 54.386 -5.824 1.00 54.90 431 GLU A CA 1
ATOM 6382 C C . GLU A 1 432 ? 2.960 55.256 -5.775 1.00 57.13 431 GLU A C 1
ATOM 6383 O O . GLU A 1 432 ? 2.738 56.073 -6.677 1.00 57.31 431 GLU A O 1
ATOM 6395 N N . LEU A 1 433 ? 2.138 55.105 -4.735 1.00 51.48 432 LEU A N 1
ATOM 6396 C CA . LEU A 1 433 ? 0.895 55.865 -4.658 1.00 51.58 432 LEU A CA 1
ATOM 6397 C C . LEU A 1 433 ? 1.135 57.283 -4.154 1.00 54.09 432 LEU A C 1
ATOM 6398 O O . LEU A 1 433 ? 0.704 58.254 -4.787 1.00 57.88 432 LEU A O 1
ATOM 6414 N N . MET A 1 434 ? 1.809 57.421 -3.011 1.00 51.69 433 MET A N 1
ATOM 6415 C CA . MET A 1 434 ? 1.974 58.735 -2.399 1.00 57.17 433 MET A CA 1
ATOM 6416 C C . MET A 1 434 ? 3.071 59.539 -3.088 1.00 63.99 433 MET A C 1
ATOM 6417 O O . MET A 1 434 ? 2.942 60.757 -3.254 1.00 67.99 433 MET A O 1
ATOM 6431 N N . GLU A 1 435 ? 4.151 58.881 -3.491 1.00 67.86 434 GLU A N 1
ATOM 6432 C CA . GLU A 1 435 ? 5.159 59.464 -4.362 1.00 72.65 434 GLU A CA 1
ATOM 6433 C C . GLU A 1 435 ? 5.098 58.763 -5.716 1.00 73.28 434 GLU A C 1
ATOM 6434 O O . GLU A 1 435 ? 4.240 57.912 -5.961 1.00 76.47 434 GLU A O 1
ATOM 6446 N N . GLY A 1 436 ? 6.009 59.133 -6.609 1.00 77.53 435 GLY A N 1
ATOM 6447 C CA . GLY A 1 436 ? 6.081 58.479 -7.901 1.00 76.84 435 GLY A CA 1
ATOM 6448 C C . GLY A 1 436 ? 5.084 59.021 -8.902 1.00 76.44 435 GLY A C 1
ATOM 6449 O O . GLY A 1 436 ? 4.038 59.559 -8.525 1.00 76.01 435 GLY A O 1
ATOM 6453 N N . GLU A 1 437 ? 5.395 58.870 -10.191 1.00 87.18 436 GLU A N 1
ATOM 6454 C CA . GLU A 1 437 ? 4.575 59.482 -11.230 1.00 87.83 436 GLU A CA 1
ATOM 6455 C C . GLU A 1 437 ? 3.268 58.725 -11.433 1.00 83.82 436 GLU A C 1
ATOM 6456 O O . GLU A 1 437 ? 2.219 59.341 -11.652 1.00 84.34 436 GLU A O 1
ATOM 6468 N N . GLU A 1 438 ? 3.307 57.391 -11.373 1.00 77.98 437 GLU A N 1
ATOM 6469 C CA . GLU A 1 438 ? 2.079 56.620 -11.543 1.00 74.62 437 GLU A CA 1
ATOM 6470 C C . GLU A 1 438 ? 1.050 56.995 -10.485 1.00 70.10 437 GLU A C 1
ATOM 6471 O O . GLU A 1 438 ? -0.154 57.033 -10.765 1.00 66.37 437 GLU A O 1
ATOM 6483 N N . GLY A 1 439 ? 1.503 57.276 -9.262 1.00 69.59 438 GLY A N 1
ATOM 6484 C CA . GLY A 1 439 ? 0.587 57.712 -8.223 1.00 67.56 438 GLY A CA 1
ATOM 6485 C C . GLY A 1 439 ? -0.114 59.011 -8.565 1.00 69.28 438 GLY A C 1
ATOM 6486 O O . GLY A 1 439 ? -1.251 59.239 -8.142 1.00 68.84 438 GLY A O 1
ATOM 6490 N N . LYS A 1 440 ? 0.548 59.881 -9.331 1.00 70.19 439 LYS A N 1
ATOM 6491 C CA . LYS A 1 440 ? -0.082 61.131 -9.741 1.00 73.23 439 LYS A CA 1
ATOM 6492 C C . LYS A 1 440 ? -1.163 60.882 -10.785 1.00 71.05 439 LYS A C 1
ATOM 6493 O O . LYS A 1 440 ? -2.246 61.475 -10.718 1.00 71.28 439 LYS A O 1
ATOM 6512 N N . ARG A 1 441 ? -0.887 60.016 -11.764 1.00 69.23 440 ARG A N 1
ATOM 6513 C CA . ARG A 1 441 ? -1.921 59.629 -12.717 1.00 69.87 440 ARG A CA 1
ATOM 6514 C C . ARG A 1 441 ? -3.103 58.987 -12.005 1.00 66.64 440 ARG A C 1
ATOM 6515 O O . ARG A 1 441 ? -4.263 59.269 -12.328 1.00 67.05 440 ARG A O 1
ATOM 6536 N N . ILE A 1 442 ? -2.825 58.119 -11.032 1.00 64.02 441 ILE A N 1
ATOM 6537 C CA . ILE A 1 442 ? -3.893 57.505 -10.248 1.00 60.87 441 ILE A CA 1
ATOM 6538 C C . ILE A 1 442 ? -4.722 58.579 -9.557 1.00 61.87 441 ILE A C 1
ATOM 6539 O O . ILE A 1 442 ? -5.958 58.535 -9.561 1.00 60.11 441 ILE A O 1
ATOM 6555 N N . ARG A 1 443 ? -4.053 59.561 -8.953 1.00 64.07 442 ARG A N 1
ATOM 6556 C CA . ARG A 1 443 ? -4.773 60.641 -8.288 1.00 67.52 442 ARG A CA 1
ATOM 6557 C C . ARG A 1 443 ? -5.612 61.430 -9.285 1.00 68.17 442 ARG A C 1
ATOM 6558 O O . ARG A 1 443 ? -6.784 61.729 -9.029 1.00 65.62 442 ARG A O 1
ATOM 6579 N N . SER A 1 444 ? -5.029 61.774 -10.435 1.00 66.66 443 SER A N 1
ATOM 6580 C CA . SER A 1 444 ? -5.772 62.511 -11.454 1.00 70.13 443 SER A CA 1
ATOM 6581 C C . SER A 1 444 ? -7.030 61.759 -11.873 1.00 68.03 443 SER A C 1
ATOM 6582 O O . SER A 1 444 ? -8.115 62.344 -11.963 1.00 68.06 443 SER A O 1
ATOM 6590 N N . LYS A 1 445 ? -6.901 60.458 -12.140 1.00 66.29 444 LYS A N 1
ATOM 6591 C CA . LYS A 1 445 ? -8.059 59.668 -12.544 1.00 65.21 444 LYS A CA 1
ATOM 6592 C C . LYS A 1 445 ? -9.109 59.627 -11.442 1.00 63.19 444 LYS A C 1
ATOM 6593 O O . LYS A 1 445 ? -10.314 59.644 -11.720 1.00 63.30 444 LYS A O 1
ATOM 6612 N N . MET A 1 446 ? -8.672 59.575 -10.182 1.00 59.33 445 MET A N 1
ATOM 6613 C CA . MET A 1 446 ? -9.621 59.495 -9.078 1.00 55.45 445 MET A CA 1
ATOM 6614 C C . MET A 1 446 ? -10.397 60.796 -8.908 1.00 58.86 445 MET A C 1
ATOM 6615 O O . MET A 1 446 ? -11.555 60.769 -8.474 1.00 55.37 445 MET A O 1
ATOM 6629 N N . GLN A 1 447 ? -9.788 61.938 -9.239 1.00 63.20 446 GLN A N 1
ATOM 6630 C CA . GLN A 1 447 ? -10.516 63.202 -9.181 1.00 68.97 446 GLN A CA 1
ATOM 6631 C C . GLN A 1 447 ? -11.600 63.258 -10.250 1.00 69.66 446 GLN A C 1
ATOM 6632 O O . GLN A 1 447 ? -12.666 63.846 -10.031 1.00 69.70 446 GLN A O 1
ATOM 6646 N N . GLU A 1 448 ? -11.343 62.663 -11.416 1.00 70.00 447 GLU A N 1
ATOM 6647 C CA . GLU A 1 448 ? -12.373 62.588 -12.446 1.00 73.45 447 GLU A CA 1
ATOM 6648 C C . GLU A 1 448 ? -13.584 61.808 -11.951 1.00 69.18 447 GLU A C 1
ATOM 6649 O O . GLU A 1 448 ? -14.730 62.199 -12.203 1.00 71.22 447 GLU A O 1
ATOM 6661 N N . LEU A 1 449 ? -13.352 60.699 -11.241 1.00 64.13 448 LEU A N 1
ATOM 6662 C CA . LEU A 1 449 ? -14.461 59.939 -10.675 1.00 60.19 448 LEU A CA 1
ATOM 6663 C C . LEU A 1 449 ? -15.145 60.709 -9.556 1.00 57.00 448 LEU A C 1
ATOM 6664 O O . LEU A 1 449 ? -16.362 60.589 -9.377 1.00 58.59 448 LEU A O 1
ATOM 6680 N N . LYS A 1 450 ? -14.384 61.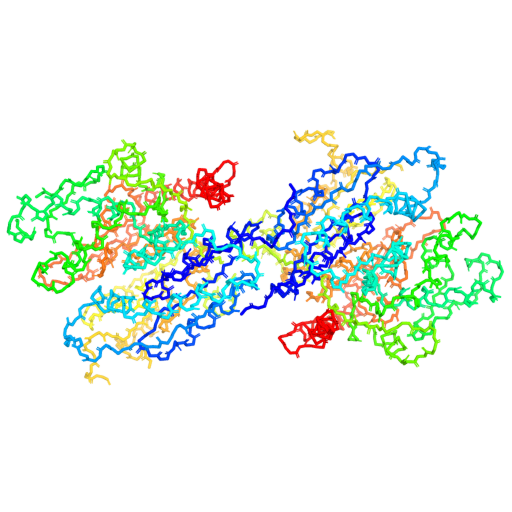494 -8.791 1.00 57.32 449 LYS A N 1
ATOM 6681 C CA . LYS A 1 450 ? -14.986 62.338 -7.765 1.00 58.91 449 LYS A CA 1
ATOM 6682 C C . LYS A 1 450 ? -16.008 63.287 -8.378 1.00 63.25 449 LYS A C 1
ATOM 6683 O O . LYS A 1 450 ? -17.137 63.409 -7.886 1.00 63.08 449 LYS A O 1
ATOM 6702 N N . ARG A 1 451 ? -15.629 63.967 -9.461 1.00 67.52 450 ARG A N 1
ATOM 6703 C CA . ARG A 1 451 ? -16.559 64.873 -10.126 1.00 72.26 450 ARG A CA 1
ATOM 6704 C C . ARG A 1 451 ? -17.747 64.113 -10.705 1.00 70.16 450 ARG A C 1
ATOM 6705 O O . ARG A 1 451 ? -18.894 64.560 -10.592 1.00 71.94 450 ARG A O 1
ATOM 6726 N N . ALA A 1 452 ? -17.494 62.958 -11.323 1.00 66.68 451 ALA A N 1
ATOM 6727 C CA . ALA A 1 452 ? -18.584 62.165 -11.882 1.00 64.80 451 ALA A CA 1
ATOM 6728 C C . ALA A 1 452 ? -19.548 61.689 -10.804 1.00 62.00 451 ALA A C 1
ATOM 6729 O O . ALA A 1 452 ? -20.745 61.530 -11.070 1.00 62.03 451 ALA A O 1
ATOM 6736 N N . ALA A 1 453 ? -19.053 61.456 -9.587 1.00 58.23 452 ALA A N 1
ATOM 6737 C CA . ALA A 1 453 ? -19.909 60.934 -8.527 1.00 57.44 452 ALA A CA 1
ATOM 6738 C C . ALA A 1 453 ? -20.919 61.978 -8.071 1.00 62.03 452 ALA A C 1
ATOM 6739 O O . ALA A 1 453 ? -22.114 61.687 -7.944 1.00 62.62 452 ALA A O 1
ATOM 6746 N N . SER A 1 454 ? -20.460 63.201 -7.807 1.00 65.87 453 SER A N 1
ATOM 6747 C CA . SER A 1 454 ? -21.381 64.258 -7.412 1.00 69.31 453 SER A CA 1
ATOM 6748 C C . SER A 1 454 ? -22.278 64.707 -8.559 1.00 73.81 453 SER A C 1
ATOM 6749 O O . SER A 1 454 ? -23.285 65.378 -8.308 1.00 77.51 453 SER A O 1
ATOM 6757 N N . ALA A 1 455 ? -21.947 64.348 -9.801 1.00 74.39 454 ALA A N 1
ATOM 6758 C CA . ALA A 1 455 ? -22.767 64.738 -10.941 1.00 78.49 454 ALA A CA 1
ATOM 6759 C C . ALA A 1 455 ? -24.002 63.855 -11.093 1.00 75.34 454 ALA A C 1
ATOM 6760 O O . ALA A 1 455 ? -25.036 64.327 -11.578 1.00 76.78 454 ALA A O 1
ATOM 6767 N N . VAL A 1 456 ? -23.920 62.582 -10.693 1.00 68.17 455 VAL A N 1
ATOM 6768 C CA . VAL A 1 456 ? -25.070 61.689 -10.804 1.00 64.48 455 VAL A CA 1
ATOM 6769 C C . VAL A 1 456 ? -26.022 61.813 -9.619 1.00 63.68 455 VAL A C 1
ATOM 6770 O O . VAL A 1 456 ? -27.175 61.367 -9.715 1.00 62.32 455 VAL A O 1
ATOM 6783 N N . LEU A 1 457 ? -25.584 62.411 -8.511 1.00 65.27 456 LEU A N 1
ATOM 6784 C CA . LEU A 1 457 ? -26.431 62.608 -7.342 1.00 65.23 456 LEU A CA 1
ATOM 6785 C C . LEU A 1 457 ? -27.071 63.990 -7.295 1.00 71.20 456 LEU A C 1
ATOM 6786 O O . LEU A 1 457 ? -27.872 64.253 -6.393 1.00 71.44 456 LEU A O 1
ATOM 6802 N N . SER A 1 458 ? -26.735 64.878 -8.228 1.00 76.08 457 SER A N 1
ATOM 6803 C CA . SER A 1 458 ? -27.322 66.208 -8.234 1.00 85.60 457 SER A CA 1
ATOM 6804 C C . SER A 1 458 ? -28.846 66.113 -8.328 1.00 88.10 457 SER A C 1
ATOM 6805 O O . SER A 1 458 ? -29.415 65.065 -8.639 1.00 83.71 457 SER A O 1
ATOM 6813 N N . LYS A 1 459 ? -29.511 67.237 -8.043 1.00 96.55 458 LYS A N 1
ATOM 6814 C CA . LYS A 1 459 ? -30.967 67.279 -8.140 1.00 99.13 458 LYS A CA 1
ATOM 6815 C C . LYS A 1 459 ? -31.449 66.761 -9.487 1.00 98.75 458 LYS A C 1
ATOM 6816 O O . LYS A 1 459 ? -32.538 66.182 -9.579 1.00 97.37 458 LYS A O 1
ATOM 6835 N N . ASP A 1 460 ? -30.657 66.960 -10.540 1.00 101.19 459 ASP A N 1
ATOM 6836 C CA . ASP A 1 460 ? -30.963 66.413 -11.855 1.00 101.26 459 ASP A CA 1
ATOM 6837 C C . ASP A 1 460 ? -29.830 65.503 -12.310 1.00 95.90 459 ASP A C 1
ATOM 6838 O O . ASP A 1 460 ? -29.242 65.716 -13.376 1.00 99.39 459 ASP A O 1
ATOM 6847 N N . GLY A 1 461 ? -29.514 64.490 -11.502 1.00 87.05 460 GLY A N 1
ATOM 6848 C CA . GLY A 1 461 ? -28.437 63.574 -11.798 1.00 83.34 460 GLY A CA 1
ATOM 6849 C C . GLY A 1 461 ? -28.935 62.231 -12.303 1.00 77.21 460 GLY A C 1
ATOM 6850 O O . GLY A 1 461 ? -30.086 61.852 -12.101 1.00 75.76 460 GLY A O 1
ATOM 6854 N N . SER A 1 462 ? -28.031 61.507 -12.969 1.00 73.67 461 SER A N 1
ATOM 6855 C CA . SER A 1 462 ? -28.388 60.220 -13.558 1.00 71.71 461 SER A CA 1
ATOM 6856 C C . SER A 1 462 ? -28.927 59.257 -12.507 1.00 70.62 461 SER A C 1
ATOM 6857 O O . SER A 1 462 ? -29.895 58.530 -12.759 1.00 68.53 461 SER A O 1
ATOM 6865 N N . SER A 1 463 ? -28.305 59.225 -11.326 1.00 69.91 462 SER A N 1
ATOM 6866 C CA . SER A 1 463 ? -28.779 58.337 -10.271 1.00 64.59 462 SER A CA 1
ATOM 6867 C C . SER A 1 463 ? -30.051 58.865 -9.624 1.00 66.50 462 SER A C 1
ATOM 6868 O O . SER A 1 463 ? -30.903 58.076 -9.200 1.00 62.20 462 SER A O 1
ATOM 6876 N N . THR A 1 464 ? -30.197 60.189 -9.536 1.00 70.80 463 THR A N 1
ATOM 6877 C CA . THR A 1 464 ? -31.432 60.758 -9.011 1.00 71.13 463 THR A CA 1
ATOM 6878 C C . THR A 1 464 ? -32.611 60.452 -9.925 1.00 71.45 463 THR A C 1
ATOM 6879 O O . THR A 1 464 ? -33.746 60.331 -9.451 1.00 71.21 463 THR A O 1
ATOM 6890 N N . ARG A 1 465 ? -32.362 60.315 -11.230 1.00 72.36 464 ARG A N 1
ATOM 6891 C CA . ARG A 1 465 ? -33.430 59.939 -12.150 1.00 75.19 464 ARG A CA 1
ATOM 6892 C C . ARG A 1 465 ? -33.834 58.483 -11.956 1.00 68.37 464 ARG A C 1
ATOM 6893 O O . ARG A 1 465 ? -35.024 58.152 -12.003 1.00 68.14 464 ARG A O 1
ATOM 6914 N N . ALA A 1 466 ? -32.857 57.597 -11.744 1.00 62.17 465 ALA A N 1
ATOM 6915 C CA . ALA A 1 466 ? -33.171 56.191 -11.513 1.00 58.42 465 ALA A CA 1
ATOM 6916 C C . ALA A 1 466 ? -34.059 56.020 -10.288 1.00 58.71 465 ALA A C 1
ATOM 6917 O O . ALA A 1 466 ? -34.998 55.215 -10.301 1.00 57.30 465 ALA A O 1
ATOM 6924 N N . LEU A 1 467 ? -33.770 56.757 -9.214 1.00 60.13 466 LEU A N 1
ATOM 6925 C CA . LEU A 1 467 ? -34.645 56.731 -8.047 1.00 59.85 466 LEU A CA 1
ATOM 6926 C C . LEU A 1 467 ? -36.056 57.167 -8.416 1.00 62.33 466 LEU A C 1
ATOM 6927 O O . LEU A 1 467 ? -37.038 56.612 -7.908 1.00 59.15 466 LEU A O 1
ATOM 6943 N N . GLU A 1 468 ? -36.177 58.158 -9.302 1.00 64.72 467 GLU A N 1
ATOM 6944 C CA . GLU A 1 468 ? -37.495 58.615 -9.725 1.00 67.41 467 GLU A CA 1
ATOM 6945 C C . GLU A 1 468 ? -38.235 57.523 -10.486 1.00 64.64 467 GLU A C 1
ATOM 6946 O O . GLU A 1 468 ? -39.426 57.292 -10.252 1.00 64.52 467 GLU A O 1
ATOM 6958 N N . GLU A 1 469 ? -37.546 56.840 -11.403 1.00 62.66 468 GLU A N 1
ATOM 6959 C CA . GLU A 1 469 ? -38.167 55.725 -12.112 1.00 62.59 468 GLU A CA 1
ATOM 6960 C C . GLU A 1 469 ? -38.694 54.686 -11.131 1.00 57.51 468 GLU A C 1
ATOM 6961 O O . GLU A 1 469 ? -39.840 54.234 -11.241 1.00 56.84 468 GLU A O 1
ATOM 6973 N N . VAL A 1 470 ? -37.866 54.295 -10.158 1.00 52.14 469 VAL A N 1
ATOM 6974 C CA . VAL A 1 470 ? -38.298 53.330 -9.150 1.00 50.58 469 VAL A CA 1
ATOM 6975 C C . VAL A 1 470 ? -39.521 53.851 -8.407 1.00 50.85 469 VAL A C 1
ATOM 6976 O O . VAL A 1 470 ? -40.526 53.146 -8.253 1.00 48.65 469 VAL A O 1
ATOM 6989 N N . ALA A 1 471 ? -39.454 55.097 -7.934 1.00 51.34 470 ALA A N 1
ATOM 6990 C CA . ALA A 1 471 ? -40.561 55.663 -7.170 1.00 54.62 470 ALA A CA 1
ATOM 6991 C C . ALA A 1 471 ? -41.855 55.631 -7.973 1.00 55.79 470 ALA A C 1
ATOM 6992 O O . ALA A 1 471 ? -42.904 55.219 -7.464 1.00 55.06 470 ALA A O 1
ATOM 6999 N N . LYS A 1 472 ? -41.798 56.049 -9.240 1.00 58.30 471 LYS A N 1
ATOM 7000 C CA . LYS A 1 472 ? -43.006 56.078 -10.058 1.00 62.53 471 LYS A CA 1
ATOM 7001 C C . LYS A 1 472 ? -43.545 54.674 -10.296 1.00 60.35 471 LYS A C 1
ATOM 7002 O O . LYS A 1 472 ? -44.763 54.462 -10.283 1.00 59.56 471 LYS A O 1
ATOM 7021 N N . ILE A 1 473 ? -42.657 53.703 -10.522 1.00 57.95 472 ILE A N 1
ATOM 7022 C CA . ILE A 1 473 ? -43.097 52.320 -10.685 1.00 58.01 472 ILE A CA 1
ATOM 7023 C C . ILE A 1 473 ? -43.835 51.854 -9.436 1.00 56.60 472 ILE A C 1
ATOM 7024 O O . ILE A 1 473 ? -44.905 51.239 -9.516 1.00 56.16 472 ILE A O 1
ATOM 7040 N N . TRP A 1 474 ? -43.272 52.141 -8.261 1.00 54.18 473 TRP A N 1
ATOM 7041 C CA . TRP A 1 474 ? -43.916 51.740 -7.016 1.00 51.67 473 TRP A CA 1
ATOM 7042 C C . TRP A 1 474 ? -45.287 52.388 -6.873 1.00 54.35 473 TRP A C 1
ATOM 7043 O O . TRP A 1 474 ? -46.228 51.765 -6.366 1.00 52.86 473 TRP A O 1
ATOM 7064 N N . GLU A 1 475 ? -45.419 53.638 -7.315 1.00 57.17 474 GLU A N 1
ATOM 7065 C CA . GLU A 1 475 ? -46.693 54.340 -7.239 1.00 59.51 474 GLU A CA 1
ATOM 7066 C C . GLU A 1 475 ? -47.657 53.943 -8.350 1.00 62.13 474 GLU A C 1
ATOM 7067 O O . GLU A 1 475 ? -48.869 54.120 -8.187 1.00 63.47 474 GLU A O 1
ATOM 7079 N N . SER A 1 476 ? -47.157 53.415 -9.465 1.00 64.39 475 SER A N 1
ATOM 7080 C CA . SER A 1 476 ? -48.031 53.065 -10.574 1.00 69.44 475 SER A CA 1
ATOM 7081 C C . SER A 1 476 ? -49.054 52.020 -10.135 1.00 74.30 475 SER A C 1
ATOM 7082 O O . SER A 1 476 ? -48.857 51.280 -9.168 1.00 71.95 475 SER A O 1
ATOM 7090 N N . LYS A 1 477 ? -50.156 51.962 -10.876 1.00 82.63 476 LYS A N 1
ATOM 7091 C CA . LYS A 1 477 ? -51.322 51.176 -10.487 1.00 88.46 476 LYS A CA 1
ATOM 7092 C C . LYS A 1 477 ? -51.725 51.480 -9.046 1.00 88.49 476 LYS A C 1
ATOM 7093 O O . LYS A 1 477 ? -52.000 52.628 -8.696 1.00 91.48 476 LYS A O 1
ATOM 7112 N N . PRO B 1 9 ? -47.079 48.342 18.355 1.00 88.67 8 PRO B N 1
ATOM 7113 C CA . PRO B 1 9 ? -46.617 48.192 16.973 1.00 84.99 8 PRO B CA 1
ATOM 7114 C C . PRO B 1 9 ? -47.573 48.831 15.971 1.00 80.45 8 PRO B C 1
ATOM 7115 O O . PRO B 1 9 ? -48.561 48.211 15.581 1.00 83.94 8 PRO B O 1
ATOM 7126 N N . THR B 1 10 ? -47.279 50.061 15.561 1.00 75.78 9 THR B N 1
ATOM 7127 C CA . THR B 1 10 ? -48.169 50.793 14.675 1.00 72.41 9 THR B CA 1
ATOM 7128 C C . THR B 1 10 ? -47.968 50.368 13.226 1.00 69.72 9 THR B C 1
ATOM 7129 O O . THR B 1 10 ? -46.898 49.895 12.833 1.00 69.56 9 THR B O 1
ATOM 7140 N N . THR B 1 11 ? -49.025 50.537 12.432 1.00 65.55 10 THR B N 1
ATOM 7141 C CA . THR B 1 11 ? -48.967 50.327 10.994 1.00 61.89 10 THR B CA 1
ATOM 7142 C C . THR B 1 11 ? -49.295 51.585 10.204 1.00 58.39 10 THR B C 1
ATOM 7143 O O . THR B 1 11 ? -49.209 51.563 8.971 1.00 59.66 10 THR B O 1
ATOM 7154 N N . ALA B 1 12 ? -49.678 52.669 10.870 1.00 54.24 11 ALA B N 1
ATOM 7155 C CA . ALA B 1 12 ? -49.989 53.920 10.202 1.00 55.19 11 ALA B CA 1
ATOM 7156 C C . ALA B 1 12 ? -48.724 54.738 9.990 1.00 51.24 11 ALA B C 1
ATOM 7157 O O . ALA B 1 12 ? -47.696 54.489 10.627 1.00 48.88 11 ALA B O 1
ATOM 7164 N N . PRO B 1 13 ? -48.762 55.723 9.097 1.00 52.50 12 PRO B N 1
ATOM 7165 C CA . PRO B 1 13 ? -47.611 56.615 8.930 1.00 54.30 12 PRO B CA 1
ATOM 7166 C C . PRO B 1 13 ? -47.272 57.308 10.236 1.00 51.11 12 PRO B C 1
ATOM 7167 O O . PRO B 1 13 ? -48.098 57.350 11.160 1.00 48.55 12 PRO B O 1
ATOM 7178 N N . PRO B 1 14 ? -46.076 57.873 10.350 1.00 52.02 13 PRO B N 1
ATOM 7179 C CA . PRO B 1 14 ? -45.674 58.506 11.605 1.00 51.02 13 PRO B CA 1
ATOM 7180 C C . PRO B 1 14 ? -46.486 59.763 11.862 1.00 50.95 13 PRO B C 1
ATOM 7181 O O . PRO B 1 14 ? -47.022 60.368 10.922 1.00 50.60 13 PRO B O 1
ATOM 7192 N N . PRO B 1 15 ? -46.602 60.188 13.121 1.00 51.94 14 PRO B N 1
ATOM 7193 C CA . PRO B 1 15 ? -47.338 61.425 13.410 1.00 51.33 14 PRO B CA 1
ATOM 7194 C C . PRO B 1 15 ? -46.732 62.615 12.682 1.00 49.27 14 PRO B C 1
ATOM 7195 O O . PRO B 1 15 ? -45.528 62.670 12.425 1.00 47.55 14 PRO B O 1
ATOM 7206 N N . HIS B 1 16 ? -47.589 63.577 12.350 1.00 47.98 15 HIS B N 1
ATOM 7207 C CA . HIS B 1 16 ? -47.202 64.747 11.576 1.00 48.88 15 HIS B CA 1
ATOM 7208 C C . HIS B 1 16 ? -47.371 66.002 12.421 1.00 50.72 15 HIS B C 1
ATOM 7209 O O . HIS B 1 16 ? -48.319 66.111 13.205 1.00 52.39 15 HIS B O 1
ATOM 7223 N N . VAL B 1 17 ? -46.450 66.949 12.255 1.00 48.65 16 VAL B N 1
ATOM 7224 C CA . VAL B 1 17 ? -46.448 68.193 13.016 1.00 49.49 16 VAL B CA 1
ATOM 7225 C C . VAL B 1 17 ? -46.376 69.360 12.042 1.00 53.08 16 VAL B C 1
ATOM 7226 O O . VAL B 1 17 ? -45.633 69.313 11.056 1.00 54.51 16 VAL B O 1
ATOM 7239 N N . ILE B 1 18 ? -47.143 70.410 12.318 1.00 52.63 17 ILE B N 1
ATOM 7240 C CA . ILE B 1 18 ? -47.183 71.595 11.472 1.00 54.83 17 ILE B CA 1
ATOM 7241 C C . ILE B 1 18 ? -46.652 72.779 12.265 1.00 54.33 17 ILE B C 1
ATOM 7242 O O . ILE B 1 18 ? -47.013 72.972 13.432 1.00 53.82 17 ILE B O 1
ATOM 7258 N N . ILE B 1 19 ? -45.796 73.570 11.625 1.00 55.44 18 ILE B N 1
ATOM 7259 C CA . ILE B 1 19 ? -45.129 74.703 12.254 1.00 56.58 18 ILE B CA 1
ATOM 7260 C C . ILE B 1 19 ? -45.602 75.978 11.575 1.00 56.64 18 ILE B C 1
ATOM 7261 O O . ILE B 1 19 ? -45.588 76.074 10.342 1.00 55.98 18 ILE B O 1
ATOM 7277 N N . VAL B 1 20 ? -46.010 76.953 12.376 1.00 58.20 19 VAL B N 1
ATOM 7278 C CA . VAL B 1 20 ? -46.441 78.257 11.894 1.00 59.78 19 VAL B CA 1
ATOM 7279 C C . VAL B 1 20 ? -45.474 79.303 12.436 1.00 60.16 19 VAL B C 1
ATOM 7280 O O . VAL B 1 20 ? -45.602 79.750 13.576 1.00 60.60 19 VAL B O 1
ATOM 7293 N N . PRO B 1 21 ? -44.484 79.714 11.649 1.00 59.88 20 PRO B N 1
ATOM 7294 C CA . PRO B 1 21 ? -43.520 80.703 12.134 1.00 61.02 20 PRO B CA 1
ATOM 7295 C C . PRO B 1 21 ? -44.070 82.120 12.070 1.00 65.64 20 PRO B C 1
ATOM 7296 O O . PRO B 1 21 ? -44.999 82.430 11.322 1.00 67.17 20 PRO B O 1
ATOM 7307 N N . SER B 1 22 ? -43.472 82.982 12.884 1.00 68.16 21 SER B N 1
ATOM 7308 C CA . SER B 1 22 ? -43.639 84.419 12.738 1.00 71.61 21 SER B CA 1
ATOM 7309 C C . SER B 1 22 ? -42.580 84.945 11.779 1.00 73.14 21 SER B C 1
ATOM 7310 O O . SER B 1 22 ? -41.462 84.427 11.716 1.00 72.38 21 SER B O 1
ATOM 7318 N N . ALA B 1 23 ? -42.949 85.976 11.021 1.00 76.75 22 ALA B N 1
ATOM 7319 C CA . ALA B 1 23 ? -42.093 86.504 9.965 1.00 78.34 22 ALA B CA 1
ATOM 7320 C C . ALA B 1 23 ? -40.649 86.628 10.433 1.00 76.79 22 ALA B C 1
ATOM 7321 O O . ALA B 1 23 ? -40.377 87.155 11.514 1.00 76.89 22 ALA B O 1
ATOM 7328 N N . GLY B 1 24 ? -39.726 86.126 9.613 1.00 75.02 23 GLY B N 1
ATOM 7329 C CA . GLY B 1 24 ? -38.311 86.299 9.877 1.00 73.88 23 GLY B CA 1
ATOM 7330 C C . GLY B 1 24 ? -37.470 85.053 9.680 1.00 70.47 23 GLY B C 1
ATOM 7331 O O . GLY B 1 24 ? -37.784 83.987 10.217 1.00 67.60 23 GLY B O 1
ATOM 7335 N N . MET B 1 25 ? -36.390 85.184 8.905 1.00 70.79 24 MET B N 1
ATOM 7336 C CA . MET B 1 25 ? -35.418 84.102 8.790 1.00 67.36 24 MET B CA 1
ATOM 7337 C C . MET B 1 25 ? -34.825 83.743 10.146 1.00 64.25 24 MET B C 1
ATOM 7338 O O . MET B 1 25 ? -34.416 82.597 10.362 1.00 62.33 24 MET B O 1
ATOM 7352 N N . GLY B 1 26 ? -34.763 84.707 11.067 1.00 65.52 25 GLY B N 1
ATOM 7353 C CA . GLY B 1 26 ? -34.268 84.435 12.405 1.00 62.43 25 GLY B CA 1
ATOM 7354 C C . GLY B 1 26 ? -35.142 83.490 13.197 1.00 59.49 25 GLY B C 1
ATOM 7355 O O . GLY B 1 26 ? -34.661 82.870 14.151 1.00 59.25 25 GLY B O 1
ATOM 7359 N N . HIS B 1 27 ? -36.417 83.371 12.831 1.00 59.89 26 HIS B N 1
ATOM 7360 C CA . HIS B 1 27 ? -37.303 82.401 13.460 1.00 59.18 26 HIS B CA 1
ATOM 7361 C C . HIS B 1 27 ? -37.234 81.036 12.792 1.00 57.58 26 HIS B C 1
ATOM 7362 O O . HIS B 1 27 ? -37.404 80.014 13.467 1.00 57.51 26 HIS B O 1
ATOM 7376 N N . LEU B 1 28 ? -36.986 80.997 11.481 1.00 58.64 27 LEU B N 1
ATOM 7377 C CA . LEU B 1 28 ? -36.934 79.723 10.771 1.00 56.40 27 LEU B CA 1
ATOM 7378 C C . LEU B 1 28 ? -35.738 78.885 11.200 1.00 55.56 27 LEU B C 1
ATOM 7379 O O . LEU B 1 28 ? -35.825 77.652 11.226 1.00 52.51 27 LEU B O 1
ATOM 7395 N N . ILE B 1 29 ? -34.623 79.525 11.539 1.00 53.96 28 ILE B N 1
ATOM 7396 C CA . ILE B 1 29 ? -33.390 78.812 11.862 1.00 52.55 28 ILE B CA 1
ATOM 7397 C C . ILE B 1 29 ? -33.600 77.954 13.105 1.00 50.12 28 ILE B C 1
ATOM 7398 O O . ILE B 1 29 ? -33.398 76.733 13.044 1.00 49.42 28 ILE B O 1
ATOM 7414 N N . PRO B 1 30 ? -33.992 78.525 14.249 1.00 50.94 29 PRO B N 1
ATOM 7415 C CA . PRO B 1 30 ? -34.207 77.676 15.433 1.00 51.05 29 PRO B CA 1
ATOM 7416 C C . PRO B 1 30 ? -35.360 76.698 15.278 1.00 50.46 29 PRO B C 1
ATOM 7417 O O . PRO B 1 30 ? -35.308 75.606 15.857 1.00 49.31 29 PRO B O 1
ATOM 7428 N N . LEU B 1 31 ? -36.403 77.049 14.522 1.00 51.66 30 LEU B N 1
ATOM 7429 C CA . LEU B 1 31 ? -37.497 76.107 14.303 1.00 50.15 30 LEU B CA 1
ATOM 7430 C C . LEU B 1 31 ? -37.031 74.905 13.493 1.00 49.91 30 LEU B C 1
ATOM 7431 O O . LEU B 1 31 ? -37.398 73.764 13.797 1.00 49.99 30 LEU B O 1
ATOM 7447 N N . ALA B 1 32 ? -36.223 75.140 12.458 1.00 50.59 31 ALA B N 1
ATOM 7448 C CA . ALA B 1 32 ? -35.711 74.039 11.651 1.00 50.75 31 ALA B CA 1
ATOM 7449 C C . ALA B 1 32 ? -34.861 73.097 12.494 1.00 51.74 31 ALA B C 1
ATOM 7450 O O . ALA B 1 32 ? -35.029 71.873 12.441 1.00 51.48 31 ALA B O 1
ATOM 7457 N N . GLU B 1 33 ? -33.941 73.652 13.287 1.00 53.13 32 GLU B N 1
ATOM 7458 C CA . GLU B 1 33 ? -33.098 72.814 14.135 1.00 54.35 32 GLU B CA 1
ATOM 7459 C C . GLU B 1 33 ? -33.938 72.037 15.139 1.00 51.73 32 GLU B C 1
ATOM 7460 O O . GLU B 1 33 ? -33.620 70.890 15.473 1.00 52.40 32 GLU B O 1
ATOM 7472 N N . PHE B 1 34 ? -35.017 72.647 15.630 1.00 50.05 33 PHE B N 1
ATOM 7473 C CA . PHE B 1 34 ? -35.939 71.937 16.507 1.00 48.53 33 PHE B CA 1
ATOM 7474 C C . PHE B 1 34 ? -36.568 70.752 15.784 1.00 49.16 33 PHE B C 1
ATOM 7475 O O . PHE B 1 34 ? -36.609 69.635 16.311 1.00 46.19 33 PHE B O 1
ATOM 7492 N N . ALA B 1 35 ? -37.048 70.977 14.558 1.00 48.24 34 ALA B N 1
ATOM 7493 C CA . ALA B 1 35 ? -37.663 69.899 13.792 1.00 50.07 34 ALA B CA 1
ATOM 7494 C C . ALA B 1 35 ? -36.656 68.800 13.482 1.00 50.51 34 ALA B C 1
ATOM 7495 O O . ALA B 1 35 ? -36.976 67.608 13.573 1.00 46.40 34 ALA B O 1
ATOM 7502 N N . LYS B 1 36 ? -35.430 69.181 13.116 1.00 50.95 35 LYS B N 1
ATOM 7503 C CA . LYS B 1 36 ? -34.423 68.190 12.755 1.00 52.65 35 LYS B CA 1
ATOM 7504 C C . LYS B 1 36 ? -34.147 67.237 13.910 1.00 52.99 35 LYS B C 1
ATOM 7505 O O . LYS B 1 36 ? -33.912 66.042 13.695 1.00 55.01 35 LYS B O 1
ATOM 7524 N N . ARG B 1 37 ? -34.185 67.741 15.144 1.00 54.05 36 ARG B N 1
ATOM 7525 C CA . ARG B 1 37 ? -33.921 66.885 16.295 1.00 55.16 36 ARG B CA 1
ATOM 7526 C C . ARG B 1 37 ? -35.059 65.903 16.549 1.00 53.51 36 ARG B C 1
ATOM 7527 O O . ARG B 1 37 ? -34.826 64.822 17.100 1.00 55.33 36 ARG B O 1
ATOM 7548 N N . LEU B 1 38 ? -36.284 66.253 16.161 1.00 50.11 37 LEU B N 1
ATOM 7549 C CA . LEU B 1 38 ? -37.438 65.378 16.324 1.00 50.12 37 LEU B CA 1
ATOM 7550 C C . LEU B 1 38 ? -37.743 64.574 15.066 1.00 48.07 37 LEU B C 1
ATOM 7551 O O . LEU B 1 38 ? -38.766 63.885 15.014 1.00 47.84 37 LEU B O 1
ATOM 7567 N N . LEU B 1 39 ? -36.877 64.643 14.057 1.00 50.37 38 LEU B N 1
ATOM 7568 C CA . LEU B 1 39 ? -37.158 63.970 12.796 1.00 51.51 38 LEU B CA 1
ATOM 7569 C C . LEU B 1 39 ? -37.236 62.451 12.920 1.00 51.35 38 LEU B C 1
ATOM 7570 O O . LEU B 1 39 ? -37.984 61.842 12.135 1.00 53.07 38 LEU B O 1
ATOM 7586 N N . PRO B 1 40 ? -36.524 61.789 13.838 1.00 50.33 39 PRO B N 1
ATOM 7587 C CA . PRO B 1 40 ? -36.723 60.343 14.015 1.00 54.07 39 PRO B CA 1
ATOM 7588 C C . PRO B 1 40 ? -38.091 59.969 14.556 1.00 53.74 39 PRO B C 1
ATOM 7589 O O . PRO B 1 40 ? -38.371 58.774 14.695 1.00 53.78 39 PRO B O 1
ATOM 7600 N N . ARG B 1 41 ? -38.956 60.937 14.864 1.00 52.29 40 ARG B N 1
ATOM 7601 C CA . ARG B 1 41 ? -40.237 60.621 15.482 1.00 53.28 40 ARG B CA 1
ATOM 7602 C C . ARG B 1 41 ? -41.420 61.377 14.896 1.00 50.59 40 ARG B C 1
ATOM 7603 O O . ARG B 1 41 ? -42.558 61.003 15.192 1.00 50.78 40 ARG B O 1
ATOM 7624 N N . PHE B 1 42 ? -41.207 62.409 14.080 1.00 48.80 41 PHE B N 1
ATOM 7625 C CA . PHE B 1 42 ? -42.304 63.125 13.446 1.00 48.20 41 PHE B CA 1
ATOM 7626 C C . PHE B 1 42 ? -41.860 63.622 12.079 1.00 47.93 41 PHE B C 1
ATOM 7627 O O . PHE B 1 42 ? -40.677 63.888 11.853 1.00 46.42 41 PHE B O 1
ATOM 7644 N N . THR B 1 43 ? -42.821 63.734 11.170 1.00 47.52 42 THR B N 1
ATOM 7645 C CA . THR B 1 43 ? -42.652 64.528 9.964 1.00 48.41 42 THR B CA 1
ATOM 7646 C C . THR B 1 43 ? -43.212 65.928 10.204 1.00 47.68 42 THR B C 1
ATOM 7647 O O . THR B 1 43 ? -44.083 66.133 11.052 1.00 47.57 42 THR B O 1
ATOM 7658 N N . PHE B 1 44 ? -42.696 66.899 9.451 1.00 46.99 43 PHE B N 1
ATOM 7659 C CA . PHE B 1 44 ? -43.009 68.300 9.694 1.00 49.77 43 PHE B CA 1
ATOM 7660 C C . PHE B 1 44 ? -43.408 69.000 8.404 1.00 51.38 43 PHE B C 1
ATOM 7661 O O . PHE B 1 44 ? -42.929 68.665 7.318 1.00 52.80 43 PHE B O 1
ATOM 7678 N N . THR B 1 45 ? -44.304 69.977 8.543 1.00 50.82 44 THR B N 1
ATOM 7679 C CA . THR B 1 45 ? -44.629 70.915 7.476 1.00 55.59 44 THR B CA 1
ATOM 7680 C C . THR B 1 45 ? -44.510 72.327 8.024 1.00 57.47 44 THR B C 1
ATOM 7681 O O . THR B 1 45 ? -45.181 72.672 9.002 1.00 56.06 44 THR B O 1
ATOM 7692 N N . PHE B 1 46 ? -43.657 73.136 7.403 1.00 60.30 45 PHE B N 1
ATOM 7693 C CA . PHE B 1 46 ? -43.639 74.568 7.670 1.00 61.46 45 PHE B CA 1
ATOM 7694 C C . PHE B 1 46 ? -44.783 75.224 6.907 1.00 63.38 45 PHE B C 1
ATOM 7695 O O . PHE B 1 46 ? -44.794 75.218 5.671 1.00 66.17 45 PHE B O 1
ATOM 7712 N N . ALA B 1 47 ? -45.751 75.773 7.637 1.00 63.03 46 ALA B N 1
ATOM 7713 C CA . ALA B 1 47 ? -46.852 76.532 7.048 1.00 63.92 46 ALA B CA 1
ATOM 7714 C C . ALA B 1 47 ? -46.529 78.009 7.242 1.00 65.09 46 ALA B C 1
ATOM 7715 O O . ALA B 1 47 ? -46.744 78.566 8.321 1.00 63.86 46 ALA B O 1
ATOM 7722 N N . VAL B 1 48 ? -46.016 78.642 6.191 1.00 66.94 47 VAL B N 1
ATOM 7723 C CA . VAL B 1 48 ? -45.396 79.960 6.291 1.00 68.85 47 VAL B CA 1
ATOM 7724 C C . VAL B 1 48 ? -46.416 80.999 5.834 1.00 70.46 47 VAL B C 1
ATOM 7725 O O . VAL B 1 48 ? -46.797 80.995 4.652 1.00 72.55 47 VAL B O 1
ATOM 7738 N N . PRO B 1 49 ? -46.879 81.892 6.707 1.00 69.29 48 PRO B N 1
ATOM 7739 C CA . PRO B 1 49 ? -47.677 83.027 6.234 1.00 73.79 48 PRO B CA 1
ATOM 7740 C C . PRO B 1 49 ? -46.835 83.959 5.379 1.00 75.86 48 PRO B C 1
ATOM 7741 O O . PRO B 1 49 ? -45.610 84.019 5.503 1.00 74.89 48 PRO B O 1
ATOM 7752 N N . THR B 1 50 ? -47.511 84.691 4.497 1.00 81.42 49 THR B N 1
ATOM 7753 C CA . THR B 1 50 ? -46.841 85.621 3.603 1.00 85.08 49 THR B CA 1
ATOM 7754 C C . THR B 1 50 ? -47.715 86.849 3.403 1.00 89.71 49 THR B C 1
ATOM 7755 O O . THR B 1 50 ? -48.946 86.763 3.408 1.00 91.24 49 THR B O 1
ATOM 7766 N N . SER B 1 51 ? -47.063 87.998 3.244 1.00 92.99 50 SER B N 1
ATOM 7767 C CA . SER B 1 51 ? -47.728 89.225 2.830 1.00 99.11 50 SER B CA 1
ATOM 7768 C C . SER B 1 51 ? -47.502 89.529 1.356 1.00 103.51 50 SER B C 1
ATOM 7769 O O . SER B 1 51 ? -48.016 90.534 0.855 1.00 106.77 50 SER B O 1
ATOM 7777 N N . GLY B 1 52 ? -46.749 88.683 0.658 1.00 103.69 51 GLY B N 1
ATOM 7778 C CA . GLY B 1 52 ? -46.478 88.854 -0.748 1.00 108.25 51 GLY B CA 1
ATOM 7779 C C . GLY B 1 52 ? -45.881 87.585 -1.325 1.00 106.94 51 GLY B C 1
ATOM 7780 O O . GLY B 1 52 ? -46.289 86.474 -0.973 1.00 105.36 51 GLY B O 1
ATOM 7784 N N . PRO B 1 53 ? -44.901 87.715 -2.215 1.00 107.25 52 PRO B N 1
ATOM 7785 C CA . PRO B 1 53 ? -44.197 86.533 -2.706 1.00 105.43 52 PRO B CA 1
ATOM 7786 C C . PRO B 1 53 ? -43.030 86.189 -1.799 1.00 101.33 52 PRO B C 1
ATOM 7787 O O . PRO B 1 53 ? -42.206 87.061 -1.483 1.00 100.89 52 PRO B O 1
ATOM 7798 N N . PRO B 1 54 ? -42.920 84.937 -1.353 1.00 98.67 53 PRO B N 1
ATOM 7799 C CA . PRO B 1 54 ? -41.844 84.593 -0.416 1.00 95.61 53 PRO B CA 1
ATOM 7800 C C . PRO B 1 54 ? -40.475 84.820 -1.037 1.00 96.39 53 PRO B C 1
ATOM 7801 O O . PRO B 1 54 ? -40.266 84.597 -2.231 1.00 98.26 53 PRO B O 1
ATOM 7812 N N . SER B 1 55 ? -39.538 85.272 -0.207 1.00 95.61 54 SER B N 1
ATOM 7813 C CA . SER B 1 55 ? -38.191 85.551 -0.672 1.00 97.69 54 SER B CA 1
ATOM 7814 C C . SER B 1 55 ? -37.502 84.261 -1.112 1.00 98.02 54 SER B C 1
ATOM 7815 O O . SER B 1 55 ? -37.984 83.148 -0.878 1.00 96.73 54 SER B O 1
ATOM 7823 N N . SER B 1 56 ? -36.351 84.424 -1.766 1.00 99.90 55 SER B N 1
ATOM 7824 C CA . SER B 1 56 ? -35.550 83.271 -2.156 1.00 98.27 55 SER B CA 1
ATOM 7825 C C . SER B 1 56 ? -34.759 82.725 -0.974 1.00 94.87 55 SER B C 1
ATOM 7826 O O . SER B 1 56 ? -34.597 81.506 -0.841 1.00 94.37 55 SER B O 1
ATOM 7834 N N . SER B 1 57 ? -34.266 83.611 -0.106 1.00 92.86 56 SER B N 1
ATOM 7835 C CA . SER B 1 57 ? -33.544 83.165 1.081 1.00 88.40 56 SER B CA 1
ATOM 7836 C C . SER B 1 57 ? -34.397 82.223 1.921 1.00 84.13 56 SER B C 1
ATOM 7837 O O . SER B 1 57 ? -33.886 81.248 2.486 1.00 80.63 56 SER B O 1
ATOM 7845 N N . GLN B 1 58 ? -35.699 82.499 2.018 1.00 85.01 57 GLN B N 1
ATOM 7846 C CA . GLN B 1 58 ? -36.591 81.617 2.764 1.00 83.45 57 GLN B CA 1
ATOM 7847 C C . GLN B 1 58 ? -36.817 80.309 2.017 1.00 81.92 57 GLN B C 1
ATOM 7848 O O . GLN B 1 58 ? -36.678 79.222 2.590 1.00 79.81 57 GLN B O 1
ATOM 7862 N N . ARG B 1 59 ? -37.170 80.394 0.732 1.00 84.59 58 ARG B N 1
ATOM 7863 C CA . ARG B 1 59 ? -37.405 79.183 -0.047 1.00 85.57 58 ARG B CA 1
ATOM 7864 C C . ARG B 1 59 ? -36.142 78.334 -0.137 1.00 83.94 58 ARG B C 1
ATOM 7865 O O . ARG B 1 59 ? -36.208 77.101 -0.064 1.00 82.60 58 ARG B O 1
ATOM 7886 N N . ASP B 1 60 ? -34.981 78.974 -0.291 1.00 83.69 59 ASP B N 1
ATOM 7887 C CA . ASP B 1 60 ? -33.737 78.221 -0.412 1.00 81.86 59 ASP B CA 1
ATOM 7888 C C . ASP B 1 60 ? -33.371 77.539 0.901 1.00 76.81 59 ASP B C 1
ATOM 7889 O O . ASP B 1 60 ? -32.825 76.429 0.898 1.00 75.48 59 ASP B O 1
ATOM 7898 N N . PHE B 1 61 ? -33.667 78.181 2.032 1.00 73.51 60 PHE B N 1
ATOM 7899 C CA . PHE B 1 61 ? -33.316 77.601 3.325 1.00 69.64 60 PHE B CA 1
ATOM 7900 C C . PHE B 1 61 ? -34.216 76.419 3.662 1.00 67.98 60 PHE B C 1
ATOM 7901 O O . PHE B 1 61 ? -33.733 75.351 4.057 1.00 66.10 60 PHE B O 1
ATOM 7918 N N . LEU B 1 62 ? -35.531 76.592 3.521 1.00 69.45 61 LEU B N 1
ATOM 7919 C CA . LEU B 1 62 ? -36.452 75.506 3.842 1.00 70.67 61 LEU B CA 1
ATOM 7920 C C . LEU B 1 62 ? -36.308 74.350 2.859 1.00 71.24 61 LEU B C 1
ATOM 7921 O O . LEU B 1 62 ? -36.360 73.180 3.257 1.00 70.14 61 LEU B O 1
ATOM 7937 N N . SER B 1 63 ? -36.121 74.654 1.573 1.00 74.53 62 SER B N 1
ATOM 7938 C CA . SER B 1 63 ? -35.948 73.604 0.578 1.00 76.75 62 SER B CA 1
ATOM 7939 C C . SER B 1 63 ? -34.667 72.809 0.790 1.00 74.71 62 SER B C 1
ATOM 7940 O O . SER B 1 63 ? -34.532 71.716 0.230 1.00 75.22 62 SER B O 1
ATOM 7948 N N . SER B 1 64 ? -33.730 73.327 1.580 1.00 72.22 63 SER B N 1
ATOM 7949 C CA . SER B 1 64 ? -32.487 72.629 1.875 1.00 69.59 63 SER B CA 1
ATOM 7950 C C . SER B 1 64 ? -32.583 71.757 3.119 1.00 64.74 63 SER B C 1
ATOM 7951 O O . SER B 1 64 ? -31.622 71.050 3.437 1.00 65.26 63 SER B O 1
ATOM 7959 N N . LEU B 1 65 ? -33.707 71.795 3.830 1.00 62.75 64 LEU B N 1
ATOM 7960 C CA . LEU B 1 65 ? -33.899 70.921 4.971 1.00 60.04 64 LEU B CA 1
ATOM 7961 C C . LEU B 1 65 ? -34.130 69.486 4.498 1.00 59.22 64 LEU B C 1
ATOM 7962 O O . LEU B 1 65 ? -34.421 69.249 3.323 1.00 62.03 64 LEU B O 1
ATOM 7978 N N . PRO B 1 66 ? -33.992 68.504 5.398 1.00 54.93 65 PRO B N 1
ATOM 7979 C CA . PRO B 1 66 ? -34.287 67.114 5.018 1.00 57.27 65 PRO B CA 1
ATOM 7980 C C . PRO B 1 66 ? -35.665 66.956 4.391 1.00 56.50 65 PRO B C 1
ATOM 7981 O O . PRO B 1 66 ? -36.561 67.772 4.628 1.00 56.37 65 PRO B O 1
ATOM 7992 N N . ALA B 1 67 ? -35.840 65.900 3.593 1.00 59.43 66 ALA B N 1
ATOM 7993 C CA . ALA B 1 67 ? -37.085 65.716 2.851 1.00 61.80 66 ALA B CA 1
ATOM 7994 C C . ALA B 1 67 ? -38.283 65.562 3.778 1.00 58.32 66 ALA B C 1
ATOM 7995 O O . ALA B 1 67 ? -39.398 65.958 3.419 1.00 58.93 66 ALA B O 1
ATOM 8002 N N . SER B 1 68 ? -38.082 64.994 4.966 1.00 54.50 67 SER B N 1
ATOM 8003 C CA . SER B 1 68 ? -39.173 64.827 5.918 1.00 54.23 67 SER B CA 1
ATOM 8004 C C . SER B 1 68 ? -39.695 66.150 6.466 1.00 55.27 67 SER B C 1
ATOM 8005 O O . SER B 1 68 ? -40.627 66.131 7.278 1.00 51.95 67 SER B O 1
ATOM 8013 N N . ILE B 1 69 ? -39.124 67.282 6.056 1.00 54.79 68 ILE B N 1
ATOM 8014 C CA . ILE B 1 69 ? -39.611 68.606 6.430 1.00 56.47 68 ILE B CA 1
ATOM 8015 C C . ILE B 1 69 ? -39.954 69.322 5.130 1.00 60.02 68 ILE B C 1
ATOM 8016 O O . ILE B 1 69 ? -39.067 69.850 4.449 1.00 61.35 68 ILE B O 1
ATOM 8032 N N . ASP B 1 70 ? -41.234 69.342 4.778 1.00 61.75 69 ASP B N 1
ATOM 8033 C CA . ASP B 1 70 ? -41.697 70.035 3.587 1.00 67.73 69 ASP B CA 1
ATOM 8034 C C . ASP B 1 70 ? -42.237 71.410 3.966 1.00 68.59 69 ASP B C 1
ATOM 8035 O O . ASP B 1 70 ? -42.407 71.739 5.142 1.00 64.97 69 ASP B O 1
ATOM 8044 N N . THR B 1 71 ? -42.506 72.219 2.945 1.00 73.46 70 THR B N 1
ATOM 8045 C CA . THR B 1 71 ? -42.930 73.598 3.138 1.00 75.36 70 THR B CA 1
ATOM 8046 C C . THR B 1 71 ? -44.149 73.891 2.280 1.00 76.79 70 THR B C 1
ATOM 8047 O O . THR B 1 71 ? -44.267 73.394 1.156 1.00 79.66 70 THR B O 1
ATOM 8058 N N . SER B 1 72 ? -45.054 74.704 2.822 1.00 74.84 71 SER B N 1
ATOM 8059 C CA . SER B 1 72 ? -46.220 75.190 2.093 1.00 76.57 71 SER B CA 1
ATOM 8060 C C . SER B 1 72 ? -46.355 76.682 2.363 1.00 76.70 71 SER B C 1
ATOM 8061 O O . SER B 1 72 ? -46.767 77.083 3.456 1.00 74.66 71 SER B O 1
ATOM 8069 N N . PHE B 1 73 ? -45.997 77.501 1.376 1.00 79.02 72 PHE B N 1
ATOM 8070 C CA . PHE B 1 73 ? -46.150 78.948 1.486 1.00 78.75 72 PHE B CA 1
ATOM 8071 C C . PHE B 1 73 ? -47.622 79.292 1.294 1.00 79.55 72 PHE B C 1
ATOM 8072 O O . PHE B 1 73 ? -48.169 79.123 0.200 1.00 82.27 72 PHE B O 1
ATOM 8089 N N . LEU B 1 74 ? -48.265 79.773 2.354 1.00 77.94 73 LEU B N 1
ATOM 8090 C CA . LEU B 1 74 ? -49.693 80.019 2.313 1.00 80.76 73 LEU B CA 1
ATOM 8091 C C . LEU B 1 74 ? -50.008 81.224 1.428 1.00 85.85 73 LEU B C 1
ATOM 8092 O O . LEU B 1 74 ? -49.148 82.074 1.188 1.00 86.34 73 LEU B O 1
ATOM 8108 N N . PRO B 1 75 ? -51.239 81.313 0.925 1.00 89.91 74 PRO B N 1
ATOM 8109 C CA . PRO B 1 75 ? -51.622 82.467 0.103 1.00 93.77 74 PRO B CA 1
ATOM 8110 C C . PRO B 1 75 ? -51.348 83.783 0.815 1.00 94.90 74 PRO B C 1
ATOM 8111 O O . PRO B 1 75 ? -51.689 83.962 1.987 1.00 92.90 74 PRO B O 1
ATOM 8122 N N . GLU B 1 76 ? -50.727 84.712 0.092 1.00 98.63 75 GLU B N 1
ATOM 8123 C CA . GLU B 1 76 ? -50.359 85.994 0.675 1.00 99.56 75 GLU B CA 1
ATOM 8124 C C . GLU B 1 76 ? -51.598 86.780 1.088 1.00 101.36 75 GLU B C 1
ATOM 8125 O O . GLU B 1 76 ? -52.678 86.634 0.511 1.00 104.10 75 GLU B O 1
ATOM 8137 N N . VAL B 1 77 ? -51.426 87.623 2.102 1.00 99.72 76 VAL B N 1
ATOM 8138 C CA . VAL B 1 77 ? -52.491 88.482 2.594 1.00 101.33 76 VAL B CA 1
ATOM 8139 C C . VAL B 1 77 ? -52.135 89.931 2.274 1.00 103.32 76 VAL B C 1
ATOM 8140 O O . VAL B 1 77 ? -51.029 90.245 1.834 1.00 102.62 76 VAL B O 1
ATOM 8153 N N . ASP B 1 78 ? -53.096 90.821 2.505 1.00 105.87 77 ASP B N 1
ATOM 8154 C CA . ASP B 1 78 ? -52.962 92.233 2.173 1.00 110.01 77 ASP B CA 1
ATOM 8155 C C . ASP B 1 78 ? -52.743 93.031 3.451 1.00 107.80 77 ASP B C 1
ATOM 8156 O O . ASP B 1 78 ? -53.616 93.061 4.326 1.00 108.34 77 ASP B O 1
ATOM 8165 N N . LEU B 1 79 ? -51.578 93.672 3.554 1.00 105.82 78 LEU B N 1
ATOM 8166 C CA . LEU B 1 79 ? -51.267 94.565 4.663 1.00 105.43 78 LEU B CA 1
ATOM 8167 C C . LEU B 1 79 ? -51.212 96.027 4.226 1.00 109.83 78 LEU B C 1
ATOM 8168 O O . LEU B 1 79 ? -50.544 96.840 4.873 1.00 109.52 78 LEU B O 1
ATOM 8184 N N . SER B 1 80 ? -51.908 96.379 3.140 1.00 114.51 79 SER B N 1
ATOM 8185 C CA . SER B 1 80 ? -51.917 97.763 2.679 1.00 119.63 79 SER B CA 1
ATOM 8186 C C . SER B 1 80 ? -52.793 98.640 3.563 1.00 122.72 79 SER B C 1
ATOM 8187 O O . SER B 1 80 ? -52.510 99.833 3.728 1.00 125.36 79 SER B O 1
ATOM 8195 N N . ASP B 1 81 ? -53.851 98.073 4.142 1.00 121.80 80 ASP B N 1
ATOM 8196 C CA . ASP B 1 81 ? -54.703 98.819 5.060 1.00 123.91 80 ASP B CA 1
ATOM 8197 C C . ASP B 1 81 ? -54.050 99.045 6.416 1.00 120.11 80 ASP B C 1
ATOM 8198 O O . ASP B 1 81 ? -54.669 99.675 7.281 1.00 121.98 80 ASP B O 1
ATOM 8207 N N . ALA B 1 82 ? -52.825 98.554 6.623 1.00 114.42 81 ALA B N 1
ATOM 8208 C CA . ALA B 1 82 ? -52.135 98.743 7.886 1.00 110.07 81 ALA B CA 1
ATOM 8209 C C . ALA B 1 82 ? -51.588 100.166 7.988 1.00 113.50 81 ALA B C 1
ATOM 8210 O O . ALA B 1 82 ? -51.291 100.799 6.970 1.00 116.24 81 ALA B O 1
ATOM 8217 N N . PRO B 1 83 ? -51.449 100.696 9.203 1.00 113.37 82 PRO B N 1
ATOM 8218 C CA . PRO B 1 83 ? -50.872 102.035 9.357 1.00 117.08 82 PRO B CA 1
ATOM 8219 C C . PRO B 1 83 ? -49.481 102.119 8.749 1.00 114.93 82 PRO B C 1
ATOM 8220 O O . PRO B 1 83 ? -48.762 101.125 8.624 1.00 110.17 82 PRO B O 1
ATOM 8231 N N . SER B 1 84 ? -49.106 103.342 8.369 1.00 117.92 83 SER B N 1
ATOM 8232 C CA . SER B 1 84 ? -47.788 103.564 7.785 1.00 117.26 83 SER B CA 1
ATOM 8233 C C . SER B 1 84 ? -46.688 103.240 8.788 1.00 112.76 83 SER B C 1
ATOM 8234 O O . SER B 1 84 ? -45.712 102.555 8.459 1.00 109.28 83 SER B O 1
ATOM 8242 N N . ASP B 1 85 ? -46.832 103.723 10.024 1.00 112.46 84 ASP B N 1
ATOM 8243 C CA . ASP B 1 85 ? -45.860 103.477 11.083 1.00 108.78 84 ASP B CA 1
ATOM 8244 C C . ASP B 1 85 ? -46.165 102.211 11.874 1.00 102.56 84 ASP B C 1
ATOM 8245 O O . ASP B 1 85 ? -45.758 102.099 13.039 1.00 99.74 84 ASP B O 1
ATOM 8254 N N . ALA B 1 86 ? -46.875 101.257 11.277 1.00 101.12 85 ALA B N 1
ATOM 8255 C CA . ALA B 1 86 ? -47.172 100.005 11.958 1.00 96.65 85 ALA B CA 1
ATOM 8256 C C . ALA B 1 86 ? -45.880 99.267 12.273 1.00 92.48 85 ALA B C 1
ATOM 8257 O O . ALA B 1 86 ? -45.080 98.986 11.375 1.00 91.79 85 ALA B O 1
ATOM 8264 N N . GLN B 1 87 ? -45.672 98.964 13.550 1.00 92.15 86 GLN B N 1
ATOM 8265 C CA . GLN B 1 87 ? -44.483 98.242 13.968 1.00 88.81 86 GLN B CA 1
ATOM 8266 C C . GLN B 1 87 ? -44.605 96.763 13.605 1.00 84.73 86 GLN B C 1
ATOM 8267 O O . GLN B 1 87 ? -45.697 96.240 13.366 1.00 85.30 86 GLN B O 1
ATOM 8281 N N . ILE B 1 88 ? -43.453 96.089 13.564 1.00 82.81 87 ILE B N 1
ATOM 8282 C CA . ILE B 1 88 ? -43.401 94.726 13.038 1.00 77.85 87 ILE B CA 1
ATOM 8283 C C . ILE B 1 88 ? -44.289 93.797 13.855 1.00 77.82 87 ILE B C 1
ATOM 8284 O O . ILE B 1 88 ? -44.935 92.894 13.308 1.00 75.64 87 ILE B O 1
ATOM 8300 N N . GLU B 1 89 ? -44.338 93.995 15.175 1.00 79.63 88 GLU B N 1
ATOM 8301 C CA . GLU B 1 89 ? -45.190 93.151 16.007 1.00 78.57 88 GLU B CA 1
ATOM 8302 C C . GLU B 1 89 ? -46.639 93.209 15.547 1.00 80.43 88 GLU B C 1
ATOM 8303 O O . GLU B 1 89 ? -47.367 92.216 15.655 1.00 78.79 88 GLU B O 1
ATOM 8315 N N . THR B 1 90 ? -47.073 94.362 15.032 1.00 82.90 89 THR B N 1
ATOM 8316 C CA . THR B 1 90 ? -48.419 94.486 14.483 1.00 84.22 89 THR B CA 1
ATOM 8317 C C . THR B 1 90 ? -48.521 93.809 13.122 1.00 81.45 89 THR B C 1
ATOM 8318 O O . THR B 1 90 ? -49.464 93.054 12.864 1.00 80.69 89 THR B O 1
ATOM 8329 N N . LEU B 1 91 ? -47.552 94.063 12.239 1.00 80.73 90 LEU B N 1
ATOM 8330 C CA . LEU B 1 91 ? -47.619 93.515 10.888 1.00 81.37 90 LEU B CA 1
ATOM 8331 C C . LEU B 1 91 ? -47.508 91.995 10.886 1.00 78.45 90 LEU B C 1
ATOM 8332 O O . LEU B 1 91 ? -48.039 91.340 9.982 1.00 78.75 90 LEU B O 1
ATOM 8348 N N . MET B 1 92 ? -46.828 91.416 11.878 1.00 78.04 91 MET B N 1
ATOM 8349 C CA . MET B 1 92 ? -46.742 89.962 11.960 1.00 74.66 91 MET B CA 1
ATOM 8350 C C . MET B 1 92 ? -48.031 89.360 12.505 1.00 75.03 91 MET B C 1
ATOM 8351 O O . MET B 1 92 ? -48.492 88.323 12.014 1.00 73.55 91 MET B O 1
ATOM 8365 N N . SER B 1 93 ? -48.623 89.995 13.520 1.00 76.09 92 SER B N 1
ATOM 8366 C CA . SER B 1 93 ? -49.876 89.497 14.076 1.00 74.25 92 SER B CA 1
ATOM 8367 C C . SER B 1 93 ? -50.981 89.502 13.028 1.00 76.91 92 SER B C 1
ATOM 8368 O O . SER B 1 93 ? -51.745 88.537 12.916 1.00 76.22 92 SER B O 1
ATOM 8376 N N . LEU B 1 94 ? -51.081 90.585 12.253 1.00 80.06 93 LEU B N 1
ATOM 8377 C CA . LEU B 1 94 ? -52.090 90.652 11.201 1.00 82.06 93 LEU B CA 1
ATOM 8378 C C . LEU B 1 94 ? -51.853 89.580 10.147 1.00 79.56 93 LEU B C 1
ATOM 8379 O O . LEU B 1 94 ? -52.803 88.976 9.639 1.00 80.25 93 LEU B O 1
ATOM 8395 N N . MET B 1 95 ? -50.588 89.335 9.799 1.00 78.38 94 MET B N 1
ATOM 8396 C CA . MET B 1 95 ? -50.278 88.302 8.817 1.00 77.12 94 MET B CA 1
ATOM 8397 C C . MET B 1 95 ? -50.833 86.950 9.249 1.00 76.06 94 MET B C 1
ATOM 8398 O O . MET B 1 95 ? -51.416 86.221 8.439 1.00 77.32 94 MET B O 1
ATOM 8412 N N . VAL B 1 96 ? -50.664 86.599 10.525 1.00 74.91 95 VAL B N 1
ATOM 8413 C CA . VAL B 1 96 ? -51.112 85.297 11.014 1.00 73.00 95 VAL B CA 1
ATOM 8414 C C . VAL B 1 96 ? -52.632 85.198 10.954 1.00 76.90 95 VAL B C 1
ATOM 8415 O O . VAL B 1 96 ? -53.190 84.287 10.333 1.00 76.16 95 VAL B O 1
ATOM 8428 N N . VAL B 1 97 ? -53.325 86.132 11.612 1.00 80.60 96 VAL B N 1
ATOM 8429 C CA . VAL B 1 97 ? -54.779 86.037 11.732 1.00 84.65 96 VAL B CA 1
ATOM 8430 C C . VAL B 1 97 ? -55.449 86.063 10.363 1.00 87.12 96 VAL B C 1
ATOM 8431 O O . VAL B 1 97 ? -56.476 85.404 10.153 1.00 88.14 96 VAL B O 1
ATOM 8444 N N . ARG B 1 98 ? -54.895 86.820 9.415 1.00 87.60 97 ARG B N 1
ATOM 8445 C CA . ARG B 1 98 ? -55.483 86.896 8.082 1.00 90.47 97 ARG B CA 1
ATOM 8446 C C . ARG B 1 98 ? -55.242 85.628 7.271 1.00 87.30 97 ARG B C 1
ATOM 8447 O O . ARG B 1 98 ? -55.920 85.415 6.260 1.00 90.19 97 ARG B O 1
ATOM 8468 N N . SER B 1 99 ? -54.299 84.786 7.690 1.00 85.00 98 SER B N 1
ATOM 8469 C CA . SER B 1 99 ? -53.978 83.555 6.982 1.00 83.36 98 SER B CA 1
ATOM 8470 C C . SER B 1 99 ? -54.632 82.326 7.598 1.00 81.85 98 SER B C 1
ATOM 8471 O O . SER B 1 99 ? -54.440 81.218 7.085 1.00 79.93 98 SER B O 1
ATOM 8479 N N . LEU B 1 100 ? -55.397 82.488 8.677 1.00 83.06 99 LEU B N 1
ATOM 8480 C CA . LEU B 1 100 ? -56.010 81.332 9.324 1.00 82.40 99 LEU B CA 1
ATOM 8481 C C . LEU B 1 100 ? -56.907 80.534 8.387 1.00 85.43 99 LEU B C 1
ATOM 8482 O O . LEU B 1 100 ? -56.878 79.294 8.462 1.00 84.21 99 LEU B O 1
ATOM 8498 N N . PRO B 1 101 ? -57.713 81.145 7.512 1.00 90.75 100 PRO B N 1
ATOM 8499 C CA . PRO B 1 101 ? -58.514 80.326 6.585 1.00 93.67 100 PRO B CA 1
ATOM 8500 C C . PRO B 1 101 ? -57.674 79.377 5.750 1.00 89.99 100 PRO B C 1
ATOM 8501 O O . PRO B 1 101 ? -58.081 78.233 5.518 1.00 89.27 100 PRO B O 1
ATOM 8512 N N . SER B 1 102 ? -56.500 79.821 5.294 1.00 88.61 101 SER B N 1
ATOM 8513 C CA . SER B 1 102 ? -55.646 78.957 4.487 1.00 86.29 101 SER B CA 1
ATOM 8514 C C . SER B 1 102 ? -54.973 77.882 5.331 1.00 81.19 101 SER B C 1
ATOM 8515 O O . SER B 1 102 ? -54.692 76.788 4.828 1.00 78.95 101 SER B O 1
ATOM 8523 N N . LEU B 1 103 ? -54.700 78.173 6.605 1.00 79.00 102 LEU B N 1
ATOM 8524 C CA . LEU B 1 103 ? -54.140 77.157 7.489 1.00 74.11 102 LEU B CA 1
ATOM 8525 C C . LEU B 1 103 ? -55.136 76.027 7.720 1.00 75.47 102 LEU B C 1
ATOM 8526 O O . LEU B 1 103 ? -54.747 74.855 7.795 1.00 72.48 102 LEU B O 1
ATOM 8542 N N . ARG B 1 104 ? -56.423 76.361 7.844 1.00 76.52 103 ARG B N 1
ATOM 8543 C CA . ARG B 1 104 ? -57.442 75.327 7.990 1.00 78.62 103 ARG B CA 1
ATOM 8544 C C . ARG B 1 104 ? -57.479 74.421 6.767 1.00 79.79 103 ARG B C 1
ATOM 8545 O O . ARG B 1 104 ? -57.586 73.195 6.895 1.00 78.52 103 ARG B O 1
ATOM 8566 N N . ASP B 1 105 ? -57.386 75.006 5.570 1.00 82.35 104 ASP B N 1
ATOM 8567 C CA . ASP B 1 105 ? -57.432 74.207 4.350 1.00 84.75 104 ASP B CA 1
ATOM 8568 C C . ASP B 1 105 ? -56.191 73.337 4.202 1.00 82.36 104 ASP B C 1
ATOM 8569 O O . ASP B 1 105 ? -56.258 72.265 3.590 1.00 83.32 104 ASP B O 1
ATOM 8578 N N . LEU B 1 106 ? -55.056 73.773 4.751 1.00 79.23 105 LEU B N 1
ATOM 8579 C CA . LEU B 1 106 ? -53.853 72.948 4.713 1.00 76.01 105 LEU B CA 1
ATOM 8580 C C . LEU B 1 106 ? -53.988 71.749 5.643 1.00 72.89 105 LEU B C 1
ATOM 8581 O O . LEU B 1 106 ? -53.742 70.606 5.240 1.00 71.79 105 LEU B O 1
ATOM 8597 N N . ILE B 1 107 ? -54.365 71.994 6.900 1.00 71.64 106 ILE B N 1
ATOM 8598 C CA . ILE B 1 107 ? -54.583 70.897 7.838 1.00 71.60 106 ILE B CA 1
ATOM 8599 C C . ILE B 1 107 ? -55.674 69.967 7.328 1.00 75.98 106 ILE B C 1
ATOM 8600 O O . ILE B 1 107 ? -55.615 68.749 7.539 1.00 75.86 106 ILE B O 1
ATOM 8616 N N . ALA B 1 108 ? -56.684 70.517 6.651 1.00 79.67 107 ALA B N 1
ATOM 8617 C CA . ALA B 1 108 ? -57.772 69.693 6.137 1.00 84.76 107 ALA B CA 1
ATOM 8618 C C . ALA B 1 108 ? -57.281 68.706 5.088 1.00 86.08 107 ALA B C 1
ATOM 8619 O O . ALA B 1 108 ? -57.834 67.607 4.963 1.00 86.94 107 ALA B O 1
ATOM 8626 N N . SER B 1 109 ? -56.246 69.072 4.326 1.00 86.65 108 SER B N 1
ATOM 8627 C CA . SER B 1 109 ? -55.766 68.204 3.258 1.00 88.68 108 SER B CA 1
ATOM 8628 C C . SER B 1 109 ? -55.050 66.969 3.788 1.00 84.08 108 SER B C 1
ATOM 8629 O O . SER B 1 109 ? -54.876 66.003 3.038 1.00 85.73 108 SER B O 1
ATOM 8637 N N . TYR B 1 110 ? -54.632 66.973 5.055 1.00 80.13 109 TYR B N 1
ATOM 8638 C CA . TYR B 1 110 ? -53.968 65.805 5.619 1.00 77.19 109 TYR B CA 1
ATOM 8639 C C . TYR B 1 110 ? -54.952 64.713 6.011 1.00 79.26 109 TYR B C 1
ATOM 8640 O O . TYR B 1 110 ? -54.532 63.573 6.240 1.00 78.69 109 TYR B O 1
ATOM 8658 N N . SER B 1 111 ? -56.242 65.027 6.092 1.00 80.14 110 SER B N 1
ATOM 8659 C CA . SER B 1 111 ? -57.247 63.978 6.147 1.00 81.75 110 SER B CA 1
ATOM 8660 C C . SER B 1 111 ? -57.197 63.165 4.860 1.00 81.57 110 SER B C 1
ATOM 8661 O O . SER B 1 111 ? -56.851 63.674 3.791 1.00 84.30 110 SER B O 1
ATOM 8669 N N . ALA B 1 112 ? -57.534 61.883 4.971 1.00 78.70 111 ALA B N 1
ATOM 8670 C CA . ALA B 1 112 ? -57.457 60.929 3.869 1.00 80.29 111 ALA B CA 1
ATOM 8671 C C . ALA B 1 112 ? -56.022 60.624 3.459 1.00 77.64 111 ALA B C 1
ATOM 8672 O O . ALA B 1 112 ? -55.810 59.975 2.428 1.00 79.67 111 ALA B O 1
ATOM 8679 N N . SER B 1 113 ? -55.029 61.082 4.225 1.00 71.82 112 SER B N 1
ATOM 8680 C CA . SER B 1 113 ? -53.635 60.747 3.967 1.00 69.26 112 SER B CA 1
ATOM 8681 C C . SER B 1 113 ? -53.085 59.713 4.938 1.00 67.62 112 SER B C 1
ATOM 8682 O O . SER B 1 113 ? -52.062 59.087 4.638 1.00 69.37 112 SER B O 1
ATOM 8690 N N . GLY B 1 114 ? -53.735 59.520 6.085 1.00 65.77 113 GLY B N 1
ATOM 8691 C CA . GLY B 1 114 ? -53.265 58.606 7.096 1.00 63.49 113 GLY B CA 1
ATOM 8692 C C . GLY B 1 114 ? -52.307 59.211 8.100 1.00 64.09 113 GLY B C 1
ATOM 8693 O O . GLY B 1 114 ? -52.081 58.612 9.157 1.00 65.12 113 GLY B O 1
ATOM 8697 N N . ARG B 1 115 ? -51.738 60.377 7.802 1.00 61.32 114 ARG B N 1
ATOM 8698 C CA . ARG B 1 115 ? -50.819 61.040 8.717 1.00 59.74 114 ARG B CA 1
ATOM 8699 C C . ARG B 1 115 ? -51.615 61.846 9.737 1.00 62.39 114 ARG B C 1
ATOM 8700 O O . ARG B 1 115 ? -52.297 62.811 9.376 1.00 60.60 114 ARG B O 1
ATOM 8721 N N . ARG B 1 116 ? -51.528 61.454 11.005 1.00 64.25 115 ARG B N 1
ATOM 8722 C CA . ARG B 1 116 ? -52.216 62.170 12.071 1.00 63.62 115 ARG B CA 1
ATOM 8723 C C . ARG B 1 116 ? -51.444 63.439 12.411 1.00 61.38 115 ARG B C 1
ATOM 8724 O O . ARG B 1 116 ? -50.248 63.381 12.719 1.00 59.63 115 ARG B O 1
ATOM 8745 N N . VAL B 1 117 ? -52.120 64.583 12.349 1.00 59.41 116 VAL B N 1
ATOM 8746 C CA . VAL B 1 117 ? -51.514 65.841 12.776 1.00 57.83 116 VAL B CA 1
ATOM 8747 C C . VAL B 1 117 ? -51.483 65.843 14.301 1.00 57.13 116 VAL B C 1
ATOM 8748 O O . VAL B 1 117 ? -52.514 66.029 14.952 1.00 57.72 116 VAL B O 1
ATOM 8761 N N . ALA B 1 118 ? -50.299 65.636 14.874 1.00 54.88 117 ALA B N 1
ATOM 8762 C CA . ALA B 1 118 ? -50.169 65.421 16.308 1.00 55.82 117 ALA B CA 1
ATOM 8763 C C . ALA B 1 118 ? -49.947 66.703 17.099 1.00 56.47 117 ALA B C 1
ATOM 8764 O O . ALA B 1 118 ? -50.082 66.680 18.328 1.00 56.62 117 ALA B O 1
ATOM 8771 N N . ALA B 1 119 ? -49.610 67.811 16.444 1.00 55.33 118 ALA B N 1
ATOM 8772 C CA . ALA B 1 119 ? -49.369 69.049 17.171 1.00 56.53 118 ALA B CA 1
ATOM 8773 C C . ALA B 1 119 ? -49.228 70.198 16.186 1.00 54.56 118 ALA B C 1
ATOM 8774 O O . ALA B 1 119 ? -48.760 70.014 15.058 1.00 52.25 118 ALA B O 1
ATOM 8781 N N . LEU B 1 120 ? -49.639 71.381 16.631 1.00 56.11 119 LEU B N 1
ATOM 8782 C CA . LEU B 1 120 ? -49.434 72.626 15.900 1.00 56.39 119 LEU B CA 1
ATOM 8783 C C . LEU B 1 120 ? -48.482 73.495 16.709 1.00 55.72 119 LEU B C 1
ATOM 8784 O O . LEU B 1 120 ? -48.799 73.883 17.838 1.00 56.79 119 LEU B O 1
ATOM 8800 N N . VAL B 1 121 ? -47.318 73.788 16.138 1.00 57.05 120 VAL B N 1
ATOM 8801 C CA . VAL B 1 121 ? -46.303 74.607 16.791 1.00 56.06 120 VAL B CA 1
ATOM 8802 C C . VAL B 1 121 ? -46.381 76.009 16.205 1.00 55.84 120 VAL B C 1
ATOM 8803 O O . VAL B 1 121 ? -46.129 76.208 15.010 1.00 54.39 120 VAL B O 1
ATOM 8816 N N . VAL B 1 122 ? -46.730 76.980 17.044 1.00 56.68 121 VAL B N 1
ATOM 8817 C CA . VAL B 1 122 ? -46.867 78.367 16.624 1.00 57.95 121 VAL B CA 1
ATOM 8818 C C . VAL B 1 122 ? -45.750 79.182 17.259 1.00 56.65 121 VAL B C 1
ATOM 8819 O O . VAL B 1 122 ? -45.322 78.919 18.389 1.00 55.88 121 VAL B O 1
ATOM 8832 N N . ASP B 1 123 ? -45.271 80.177 16.517 1.00 58.97 122 ASP B N 1
ATOM 8833 C CA . ASP B 1 123 ? -44.231 81.061 17.018 1.00 58.99 122 ASP B CA 1
ATOM 8834 C C . ASP B 1 123 ? -44.816 82.011 18.066 1.00 61.50 122 ASP B C 1
ATOM 8835 O O . ASP B 1 123 ? -46.009 81.982 18.380 1.00 61.96 122 ASP B O 1
ATOM 8844 N N . LEU B 1 124 ? -43.959 82.881 18.608 1.00 62.54 123 LEU B N 1
ATOM 8845 C CA . LEU B 1 124 ? -44.349 83.678 19.766 1.00 63.51 123 LEU B CA 1
ATOM 8846 C C . LEU B 1 124 ? -45.424 84.708 19.439 1.00 65.55 123 LEU B C 1
ATOM 8847 O O . LEU B 1 124 ? -46.158 85.120 20.344 1.00 68.33 123 LEU B O 1
ATOM 8863 N N . PHE B 1 125 ? -45.543 85.129 18.178 1.00 64.40 124 PHE B N 1
ATOM 8864 C CA . PHE B 1 125 ? -46.539 86.117 17.778 1.00 68.64 124 PHE B CA 1
ATOM 8865 C C . PHE B 1 125 ? -47.596 85.531 16.847 1.00 68.60 124 PHE B C 1
ATOM 8866 O O . PHE B 1 125 ? -48.286 86.280 16.147 1.00 69.78 124 PHE B O 1
ATOM 8883 N N . ALA B 1 126 ? -47.744 84.206 16.833 1.00 67.04 125 ALA B N 1
ATOM 8884 C CA . ALA B 1 126 ? -48.746 83.533 16.017 1.00 68.27 125 ALA B CA 1
ATOM 8885 C C . ALA B 1 126 ? -49.736 82.760 16.883 1.00 67.93 125 ALA B C 1
ATOM 8886 O O . ALA B 1 126 ? -50.246 81.716 16.475 1.00 66.86 125 ALA B O 1
ATOM 8893 N N . THR B 1 127 ? -50.023 83.270 18.083 1.00 69.53 126 THR B N 1
ATOM 8894 C CA . THR B 1 127 ? -50.881 82.546 19.014 1.00 69.91 126 THR B CA 1
ATOM 8895 C C . THR B 1 127 ? -52.315 82.435 18.514 1.00 72.69 126 THR B C 1
ATOM 8896 O O . THR B 1 127 ? -53.040 81.535 18.951 1.00 73.78 126 THR B O 1
ATOM 8907 N N . ASP B 1 128 ? -52.744 83.325 17.615 1.00 74.47 127 ASP B N 1
ATOM 8908 C CA . ASP B 1 128 ? -54.098 83.238 17.082 1.00 77.88 127 ASP B CA 1
ATOM 8909 C C . ASP B 1 128 ? -54.330 81.939 16.321 1.00 76.15 127 ASP B C 1
ATOM 8910 O O . ASP B 1 128 ? -55.485 81.536 16.143 1.00 78.21 127 ASP B O 1
ATOM 8919 N N . ALA B 1 129 ? -53.262 81.274 15.873 1.00 70.62 128 ALA B N 1
ATOM 8920 C CA . ALA B 1 129 ? -53.412 79.973 15.234 1.00 70.93 128 ALA B CA 1
ATOM 8921 C C . ALA B 1 129 ? -53.751 78.879 16.236 1.00 70.08 128 ALA B C 1
ATOM 8922 O O . ALA B 1 129 ? -54.185 77.796 15.828 1.00 71.08 128 ALA B O 1
ATOM 8929 N N . ILE B 1 130 ? -53.559 79.132 17.533 1.00 69.28 129 ILE B N 1
ATOM 8930 C CA . ILE B 1 130 ? -53.965 78.164 18.547 1.00 69.62 129 ILE B CA 1
ATOM 8931 C C . ILE B 1 130 ? -55.452 77.867 18.431 1.00 72.84 129 ILE B C 1
ATOM 8932 O O . ILE B 1 130 ? -55.899 76.760 18.753 1.00 72.89 129 ILE B O 1
ATOM 8948 N N . ASP B 1 131 ? -56.241 78.842 17.973 1.00 76.56 130 ASP B N 1
ATOM 8949 C CA . ASP B 1 131 ? -57.667 78.614 17.768 1.00 80.59 130 ASP B CA 1
ATOM 8950 C C . ASP B 1 131 ? -57.902 77.448 16.814 1.00 80.11 130 ASP B C 1
ATOM 8951 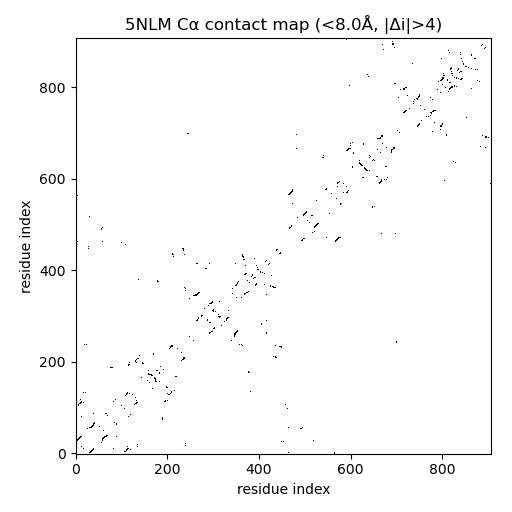O O . ASP B 1 131 ? -58.726 76.566 17.083 1.00 81.30 130 ASP B O 1
ATOM 8960 N N . VAL B 1 132 ? -57.180 77.427 15.690 1.00 77.88 131 VAL B N 1
ATOM 8961 C CA . VAL B 1 132 ? -57.357 76.357 14.711 1.00 77.75 131 VAL B CA 1
ATOM 8962 C C . VAL B 1 132 ? -56.998 75.010 15.323 1.00 75.09 131 VAL B C 1
ATOM 8963 O O . VAL B 1 132 ? -57.647 73.993 15.049 1.00 75.16 131 VAL B O 1
ATOM 8976 N N . ALA B 1 133 ? -55.956 74.976 16.154 1.00 72.62 132 ALA B N 1
ATOM 8977 C CA . ALA B 1 133 ? -55.559 73.724 16.790 1.00 71.96 132 ALA B CA 1
ATOM 8978 C C . ALA B 1 133 ? -56.638 73.230 17.745 1.00 73.73 132 ALA B C 1
ATOM 8979 O O . ALA B 1 133 ? -57.000 72.048 17.736 1.00 73.21 132 ALA B O 1
ATOM 8986 N N . LEU B 1 134 ? -57.170 74.128 18.576 1.00 75.72 133 LEU B N 1
ATOM 8987 C CA . LEU B 1 134 ? -58.164 73.723 19.564 1.00 80.46 133 LEU B CA 1
ATOM 8988 C C . LEU B 1 134 ? -59.445 73.234 18.899 1.00 85.07 133 LEU B C 1
ATOM 8989 O O . LEU B 1 134 ? -60.045 72.248 19.343 1.00 85.86 133 LEU B O 1
ATOM 9005 N N . GLU B 1 135 ? -59.884 73.909 17.834 1.00 86.89 134 GLU B N 1
ATOM 9006 C CA . GLU B 1 135 ? -61.129 73.530 17.175 1.00 92.22 134 GLU B CA 1
ATOM 9007 C C . GLU B 1 135 ? -61.020 72.210 16.423 1.00 89.95 134 GLU B C 1
ATOM 9008 O O . GLU B 1 135 ? -62.055 71.651 16.044 1.00 93.49 134 GLU B O 1
ATOM 9020 N N . LEU B 1 136 ? -59.807 71.701 16.202 1.00 81.82 135 LEU B N 1
ATOM 9021 C CA . LEU B 1 136 ? -59.603 70.450 15.481 1.00 76.39 135 LEU B CA 1
ATOM 9022 C C . LEU B 1 136 ? -59.006 69.361 16.363 1.00 74.64 135 LEU B C 1
ATOM 9023 O O . LEU B 1 136 ? -58.557 68.333 15.841 1.00 74.13 135 LEU B O 1
ATOM 9039 N N . GLY B 1 137 ? -58.984 69.556 17.680 1.00 74.65 136 GLY B N 1
ATOM 9040 C CA . GLY B 1 137 ? -58.441 68.554 18.575 1.00 74.05 136 GLY B CA 1
ATOM 9041 C C . GLY B 1 137 ? -56.948 68.347 18.469 1.00 68.75 136 GLY B C 1
ATOM 9042 O O . GLY B 1 137 ? -56.444 67.318 18.928 1.00 70.20 136 GLY B O 1
ATOM 9046 N N . ILE B 1 138 ? -56.222 69.290 17.876 1.00 65.30 137 ILE B N 1
ATOM 9047 C CA . ILE B 1 138 ? -54.773 69.193 17.746 1.00 62.93 137 ILE B CA 1
ATOM 9048 C C . ILE B 1 138 ? -54.125 69.875 18.941 1.00 64.75 137 ILE B C 1
ATOM 9049 O O . ILE B 1 138 ? -54.605 70.910 19.418 1.00 65.96 137 ILE B O 1
ATOM 9065 N N . ARG B 1 139 ? -53.025 69.308 19.418 1.00 61.76 138 ARG B N 1
ATOM 9066 C CA . ARG B 1 139 ? -52.324 69.875 20.566 1.00 63.54 138 ARG B CA 1
ATOM 9067 C C . ARG B 1 139 ? -51.645 71.181 20.173 1.00 60.69 138 ARG B C 1
ATOM 9068 O O . ARG B 1 139 ? -50.741 71.162 19.328 1.00 59.04 138 ARG B O 1
ATOM 9089 N N . PRO B 1 140 ? -52.030 72.330 20.746 1.00 61.97 139 PRO B N 1
ATOM 9090 C CA . PRO B 1 140 ? -51.305 73.572 20.436 1.00 60.76 139 PRO B CA 1
ATOM 9091 C C . PRO B 1 140 ? -50.064 73.766 21.298 1.00 60.30 139 PRO B C 1
ATOM 9092 O O . PRO B 1 140 ? -50.140 73.688 22.528 1.00 62.94 139 PRO B O 1
ATOM 9103 N N . PHE B 1 141 ? -48.921 74.032 20.668 1.00 59.70 140 PHE B N 1
ATOM 9104 C CA . PHE B 1 141 ? -47.689 74.337 21.380 1.00 58.79 140 PHE B CA 1
ATOM 9105 C C . PHE B 1 141 ? -47.117 75.646 20.861 1.00 59.01 140 PHE B C 1
ATOM 9106 O O . PHE B 1 141 ? -47.320 76.015 19.701 1.00 57.64 140 PHE B O 1
ATOM 9123 N N . ILE B 1 142 ? -46.402 76.349 21.736 1.00 58.10 141 ILE B N 1
ATOM 9124 C CA . ILE B 1 142 ? -45.742 77.601 21.394 1.00 58.06 141 ILE B CA 1
ATOM 9125 C C . ILE B 1 142 ? -44.239 77.372 21.433 1.00 55.58 141 ILE B C 1
ATOM 9126 O O . ILE B 1 142 ? -43.722 76.763 22.378 1.00 54.64 141 ILE B O 1
ATOM 9142 N N . PHE B 1 143 ? -43.542 77.855 20.410 1.00 54.63 142 PHE B N 1
ATOM 9143 C CA . PHE B 1 143 ? -42.087 77.848 20.374 1.00 53.89 142 PHE B CA 1
ATOM 9144 C C . PHE B 1 143 ? -41.598 79.273 20.598 1.00 55.92 142 PHE B C 1
ATOM 9145 O O . PHE B 1 143 ? -41.907 80.169 19.805 1.00 54.97 142 PHE B O 1
ATOM 9162 N N . PHE B 1 144 ? -40.843 79.478 21.678 1.00 55.99 143 PHE B N 1
ATOM 9163 C CA . PHE B 1 144 ? -40.367 80.802 22.049 1.00 57.32 143 PHE B CA 1
ATOM 9164 C C . PHE B 1 144 ? -38.902 80.929 21.643 1.00 57.23 143 PHE B C 1
ATOM 9165 O O . PHE B 1 144 ? -38.023 80.404 22.343 1.00 57.39 143 PHE B O 1
ATOM 9182 N N . PRO B 1 145 ? -38.582 81.601 20.531 1.00 56.49 144 PRO B N 1
ATOM 9183 C CA . PRO B 1 145 ? -37.191 81.626 20.060 1.00 58.16 144 PRO B CA 1
ATOM 9184 C C . PRO B 1 145 ? -36.332 82.684 20.736 1.00 60.76 144 PRO B C 1
ATOM 9185 O O . PRO B 1 145 ? -35.298 83.079 20.190 1.00 62.30 144 PRO B O 1
ATOM 9196 N N . SER B 1 146 ? -36.740 83.149 21.916 1.00 65.55 145 SER B N 1
ATOM 9197 C CA . SER B 1 146 ? -35.991 84.187 22.613 1.00 69.22 145 SER B CA 1
ATOM 9198 C C . SER B 1 146 ? -35.580 83.719 24.003 1.00 71.03 145 SER B C 1
ATOM 9199 O O . SER B 1 146 ? -35.429 82.516 24.240 1.00 72.43 145 SER B O 1
ATOM 9207 N N . THR B 1 147 ? -35.400 84.658 24.927 1.00 71.07 146 THR B N 1
ATOM 9208 C CA . THR B 1 147 ? -34.901 84.340 26.254 1.00 71.10 146 THR B CA 1
ATOM 9209 C C . THR B 1 147 ? -36.026 83.860 27.164 1.00 70.21 146 THR B C 1
ATOM 9210 O O . THR B 1 147 ? -37.208 84.136 26.943 1.00 70.31 146 THR B O 1
ATOM 9221 N N . ALA B 1 148 ? -35.635 83.126 28.209 1.00 69.52 147 ALA B N 1
ATOM 9222 C CA . ALA B 1 148 ? -36.565 82.827 29.290 1.00 69.54 147 ALA B CA 1
ATOM 9223 C C . ALA B 1 148 ? -36.909 84.085 30.074 1.00 72.07 147 ALA B C 1
ATOM 9224 O O . ALA B 1 148 ? -38.021 84.204 30.601 1.00 71.97 147 ALA B O 1
ATOM 9231 N N . MET B 1 149 ? -35.968 85.028 30.161 1.00 72.24 148 MET B N 1
ATOM 9232 C CA . MET B 1 149 ? -36.251 86.317 30.781 1.00 75.88 148 MET B CA 1
ATOM 9233 C C . MET B 1 149 ? -37.422 87.005 30.092 1.00 74.98 148 MET B C 1
ATOM 9234 O O . MET B 1 149 ? -38.319 87.542 30.751 1.00 76.27 148 MET B O 1
ATOM 9248 N N . THR B 1 150 ? -37.431 86.996 28.756 1.00 73.79 149 THR B N 1
ATOM 9249 C CA . THR B 1 150 ? -38.520 87.629 28.020 1.00 74.66 149 THR B CA 1
ATOM 9250 C C . THR B 1 150 ? -39.801 86.812 28.122 1.00 75.02 149 THR B C 1
ATOM 9251 O O . THR B 1 150 ? -40.900 87.376 28.178 1.00 75.81 149 THR B O 1
ATOM 9262 N N . LEU B 1 151 ? -39.684 85.483 28.143 1.00 73.52 150 LEU B N 1
ATOM 9263 C CA . LEU B 1 151 ? -40.860 84.640 28.332 1.00 74.24 150 LEU B CA 1
ATOM 9264 C C . LEU B 1 151 ? -41.515 84.923 29.678 1.00 76.98 150 LEU B C 1
ATOM 9265 O O . LEU B 1 151 ? -42.739 85.076 29.768 1.00 78.00 150 LEU B O 1
ATOM 9281 N N . SER B 1 152 ? -40.710 84.996 30.741 1.00 77.86 151 SER B N 1
ATOM 9282 C CA . SER B 1 152 ? -41.239 85.376 32.047 1.00 80.75 151 SER B CA 1
ATOM 9283 C C . SER B 1 152 ? -41.968 86.709 31.969 1.00 82.47 151 SER B C 1
ATOM 9284 O O . SER B 1 152 ? -43.020 86.891 32.594 1.00 84.68 151 SER B O 1
ATOM 9292 N N . PHE B 1 153 ? -41.422 87.657 31.204 1.00 79.95 152 PHE B N 1
ATOM 9293 C CA . PHE B 1 153 ? -42.075 88.951 31.043 1.00 82.27 152 PHE B CA 1
ATOM 9294 C C . PHE B 1 153 ? -43.407 88.806 30.318 1.00 82.83 152 PHE B C 1
ATOM 9295 O O . PHE B 1 153 ? -44.426 89.356 30.753 1.00 87.83 152 PHE B O 1
ATOM 9312 N N . PHE B 1 154 ? -43.419 88.071 29.204 1.00 81.72 153 PHE B N 1
ATOM 9313 C CA . PHE B 1 154 ? -44.666 87.814 28.490 1.00 82.88 153 PHE B CA 1
ATOM 9314 C C . PHE B 1 154 ? -45.737 87.275 29.432 1.00 85.50 153 PHE B C 1
ATOM 9315 O O . PHE B 1 154 ? -46.865 87.779 29.466 1.00 89.56 153 PHE B O 1
ATOM 9332 N N . LEU B 1 155 ? -45.396 86.245 30.210 1.00 84.46 154 LEU B N 1
ATOM 9333 C CA . LEU B 1 155 ? -46.364 85.665 31.135 1.00 85.67 154 LEU B CA 1
ATOM 9334 C C . LEU B 1 155 ? -46.775 86.660 32.212 1.00 90.04 154 LEU B C 1
ATOM 9335 O O . LEU B 1 155 ? -47.908 86.609 32.704 1.00 93.18 154 LEU B O 1
ATOM 9351 N N . HIS B 1 156 ? -45.879 87.570 32.586 1.00 90.76 155 HIS B N 1
ATOM 9352 C CA . HIS B 1 156 ? -46.138 88.535 33.646 1.00 95.51 155 HIS B CA 1
ATOM 9353 C C . HIS B 1 156 ? -46.744 89.837 33.132 1.00 97.69 155 HIS B C 1
ATOM 9354 O O . HIS B 1 156 ? -46.974 90.752 33.929 1.00 102.10 155 HIS B O 1
ATOM 9368 N N . LEU B 1 157 ? -47.019 89.941 31.830 1.00 94.38 156 LEU B N 1
ATOM 9369 C CA . LEU B 1 157 ? -47.520 91.197 31.281 1.00 95.45 156 LEU B CA 1
ATOM 9370 C C . LEU B 1 157 ? -48.961 91.463 31.697 1.00 99.85 156 LEU B C 1
ATOM 9371 O O . LEU B 1 157 ? -49.356 92.626 31.837 1.00 104.24 156 LEU B O 1
ATOM 9387 N N . GLU B 1 158 ? -49.759 90.411 31.893 1.00 100.48 157 GLU B N 1
ATOM 9388 C CA . GLU B 1 158 ? -51.153 90.601 32.282 1.00 105.34 157 GLU B CA 1
ATOM 9389 C C . GLU B 1 158 ? -51.262 91.373 33.591 1.00 110.90 157 GLU B C 1
ATOM 9390 O O . GLU B 1 158 ? -52.176 92.187 33.766 1.00 115.25 157 GLU B O 1
ATOM 9402 N N . LYS B 1 159 ? -50.338 91.134 34.524 1.00 110.88 158 LYS B N 1
ATOM 9403 C CA . LYS B 1 159 ? -50.395 91.808 35.815 1.00 116.42 158 LYS B CA 1
ATOM 9404 C C . LYS B 1 159 ? -49.936 93.257 35.724 1.00 118.62 158 LYS B C 1
ATOM 9405 O O . LYS B 1 159 ? -50.409 94.100 36.494 1.00 124.26 158 LYS B O 1
ATOM 9424 N N . LEU B 1 160 ? -49.023 93.566 34.800 1.00 114.59 159 LEU B N 1
ATOM 9425 C CA . LEU B 1 160 ? -48.525 94.933 34.683 1.00 117.31 159 LEU B CA 1
ATOM 9426 C C . LEU B 1 160 ? -49.560 95.846 34.036 1.00 118.32 159 LEU B C 1
ATOM 9427 O O . LEU B 1 160 ? -49.699 97.010 34.426 1.00 123.85 159 LEU B O 1
ATOM 9443 N N . ASP B 1 161 ? -50.295 95.336 33.045 1.00 115.01 160 ASP B N 1
ATOM 9444 C CA . ASP B 1 161 ? -51.274 96.164 32.348 1.00 116.54 160 ASP B CA 1
ATOM 9445 C C . ASP B 1 161 ? -52.385 96.634 33.280 1.00 123.13 160 ASP B C 1
ATOM 9446 O O . ASP B 1 161 ? -52.932 97.726 33.090 1.00 126.75 160 ASP B O 1
ATOM 9455 N N . GLU B 1 162 ? -52.730 95.832 34.287 1.00 124.38 161 GLU B N 1
ATOM 9456 C CA . GLU B 1 162 ? -53.849 96.151 35.167 1.00 130.34 161 GLU B CA 1
ATOM 9457 C C . GLU B 1 162 ? -53.412 96.900 36.421 1.00 134.47 161 GLU B C 1
ATOM 9458 O O . GLU B 1 162 ? -54.118 97.807 36.873 1.00 140.05 161 GLU B O 1
ATOM 9470 N N . THR B 1 163 ? -52.263 96.541 36.996 1.00 131.68 162 THR B N 1
ATOM 9471 C CA . THR B 1 163 ? -51.788 97.207 38.203 1.00 136.23 162 THR B CA 1
ATOM 9472 C C . THR B 1 163 ? -51.099 98.534 37.911 1.00 138.84 162 THR B C 1
ATOM 9473 O O . THR B 1 163 ? -51.039 99.391 38.799 1.00 144.90 162 THR B O 1
ATOM 9484 N N . VAL B 1 164 ? -50.585 98.724 36.699 1.00 134.29 163 VAL B N 1
ATOM 9485 C CA . VAL B 1 164 ? -49.908 99.955 36.307 1.00 134.91 163 VAL B CA 1
ATOM 9486 C C . VAL B 1 164 ? -50.759 100.642 35.249 1.00 135.50 163 VAL B C 1
ATOM 9487 O O . VAL B 1 164 ? -50.972 100.094 34.160 1.00 132.53 163 VAL B O 1
ATOM 9500 N N . SER B 1 165 ? -51.242 101.843 35.568 1.00 140.16 164 SER B N 1
ATOM 9501 C CA . SER B 1 165 ? -52.061 102.613 34.640 1.00 140.16 164 SER B CA 1
ATOM 9502 C C . SER B 1 165 ? -51.236 103.547 33.767 1.00 137.31 164 SER B C 1
ATOM 9503 O O . SER B 1 165 ? -51.671 103.896 32.663 1.00 136.47 164 SER B O 1
ATOM 9511 N N . CYS B 1 166 ? -50.058 103.956 34.232 1.00 136.00 165 CYS B N 1
ATOM 9512 C CA . CYS B 1 166 ? -49.227 104.910 33.517 1.00 134.94 165 CYS B CA 1
ATOM 9513 C C . CYS B 1 166 ? -48.325 104.191 32.515 1.00 128.27 165 CYS B C 1
ATOM 9514 O O . CYS B 1 166 ? -48.331 102.963 32.394 1.00 123.63 165 CYS B O 1
ATOM 9522 N N . GLU B 1 167 ? -47.539 104.973 31.780 1.00 127.58 166 GLU B N 1
ATOM 9523 C CA . GLU B 1 167 ? -46.543 104.409 30.882 1.00 121.85 166 GLU B CA 1
ATOM 9524 C C . GLU B 1 167 ? -45.428 103.745 31.681 1.00 119.62 166 GLU B C 1
ATOM 9525 O O . GLU B 1 167 ? -45.089 104.168 32.789 1.00 122.60 166 GLU B O 1
ATOM 9537 N N . PHE B 1 168 ? -44.853 102.689 31.102 1.00 114.40 167 PHE B N 1
ATOM 9538 C CA . PHE B 1 168 ? -43.821 101.937 31.808 1.00 112.12 167 PHE B CA 1
ATOM 9539 C C . PHE B 1 168 ? -42.537 102.744 31.959 1.00 113.81 167 PHE B C 1
ATOM 9540 O O . PHE B 1 168 ? -41.769 102.511 32.899 1.00 114.33 167 PHE B O 1
ATOM 9557 N N . ALA B 1 169 ? -42.292 103.702 31.061 1.00 114.12 168 ALA B N 1
ATOM 9558 C CA . ALA B 1 169 ? -41.059 104.481 31.119 1.00 117.46 168 ALA B CA 1
ATOM 9559 C C . ALA B 1 169 ? -40.840 105.128 32.480 1.00 123.35 168 ALA B C 1
ATOM 9560 O O . ALA B 1 169 ? -39.696 105.441 32.828 1.00 123.55 168 ALA B O 1
ATOM 9567 N N . GLU B 1 170 ? -41.901 105.334 33.254 1.00 128.28 169 GLU B N 1
ATOM 9568 C CA . GLU B 1 170 ? -41.782 105.923 34.583 1.00 134.58 169 GLU B CA 1
ATOM 9569 C C . GLU B 1 170 ? -42.347 104.989 35.649 1.00 135.05 169 GLU B C 1
ATOM 9570 O O . GLU B 1 170 ? -43.561 104.848 35.786 1.00 136.50 169 GLU B O 1
ATOM 9582 N N . PRO B 1 174 ? -38.937 100.543 38.832 1.00 125.06 173 PRO B N 1
ATOM 9583 C CA . PRO B 1 174 ? -38.355 99.229 39.124 1.00 122.14 173 PRO B CA 1
ATOM 9584 C C . PRO B 1 174 ? -39.334 98.083 38.882 1.00 118.57 173 PRO B C 1
ATOM 9585 O O . PRO B 1 174 ? -40.258 97.889 39.673 1.00 121.73 173 PRO B O 1
ATOM 9596 N N . VAL B 1 175 ? -39.130 97.337 37.799 1.00 112.44 174 VAL B N 1
ATOM 9597 C CA . VAL B 1 175 ? -40.006 96.227 37.435 1.00 109.59 174 VAL B CA 1
ATOM 9598 C C . VAL B 1 175 ? -39.442 94.939 38.015 1.00 108.57 174 VAL B C 1
ATOM 9599 O O . VAL B 1 175 ? -38.223 94.725 38.030 1.00 107.05 174 VAL B O 1
ATOM 9612 N N . GLN B 1 176 ? -40.333 94.070 38.486 1.00 109.67 175 GLN B N 1
ATOM 9613 C CA . GLN B 1 176 ? -39.963 92.832 39.169 1.00 110.60 175 GLN B CA 1
ATOM 9614 C C . GLN B 1 176 ? -40.609 91.669 38.424 1.00 108.24 175 GLN B C 1
ATOM 9615 O O . GLN B 1 176 ? -41.704 91.223 38.777 1.00 109.68 175 GLN B O 1
ATOM 9629 N N . ILE B 1 177 ? -39.929 91.176 37.394 1.00 105.40 176 ILE B N 1
ATOM 9630 C CA . ILE B 1 177 ? -40.412 90.023 36.639 1.00 103.34 176 ILE B CA 1
ATOM 9631 C C . ILE B 1 177 ? -40.059 88.767 37.428 1.00 103.66 176 ILE B C 1
ATOM 9632 O O . ILE B 1 177 ? -38.944 88.672 37.962 1.00 105.13 176 ILE B O 1
ATOM 9648 N N . PRO B 1 178 ? -40.965 87.782 37.539 1.00 102.68 177 PRO B N 1
ATOM 9649 C CA . PRO B 1 178 ? -40.660 86.588 38.341 1.00 104.02 177 PRO B CA 1
ATOM 9650 C C . PRO B 1 178 ? -39.344 85.924 37.968 1.00 99.73 177 PRO B C 1
ATOM 9651 O O . PRO B 1 178 ? -39.153 85.497 36.826 1.00 94.77 177 PRO B O 1
ATOM 9662 N N . GLY B 1 179 ? -38.431 85.831 38.934 1.00 102.76 178 GLY B N 1
ATOM 9663 C CA . GLY B 1 179 ? -37.176 85.134 38.734 1.00 100.81 178 GLY B CA 1
ATOM 9664 C C . GLY B 1 179 ? -36.167 85.846 37.865 1.00 98.24 178 GLY B C 1
ATOM 9665 O O . GLY B 1 179 ? -35.150 85.243 37.507 1.00 96.22 178 GLY B O 1
ATOM 9669 N N . CYS B 1 180 ? -36.404 87.106 37.514 1.00 98.30 179 CYS B N 1
ATOM 9670 C CA . CYS B 1 180 ? -35.510 87.856 36.647 1.00 96.12 179 CYS B CA 1
ATOM 9671 C C . CYS B 1 180 ? -34.794 88.945 37.432 1.00 102.92 179 CYS B C 1
ATOM 9672 O O . CYS B 1 180 ? -35.286 89.426 38.457 1.00 106.69 179 CYS B O 1
ATOM 9680 N N . ILE B 1 181 ? -33.618 89.321 36.941 1.00 104.09 180 ILE B N 1
ATOM 9681 C CA . ILE B 1 181 ? -32.959 90.531 37.441 1.00 108.98 180 ILE B CA 1
ATOM 9682 C C . ILE B 1 181 ? -33.909 91.712 37.269 1.00 109.33 180 ILE B C 1
ATOM 9683 O O . ILE B 1 181 ? -34.483 91.888 36.176 1.00 105.55 180 ILE B O 1
ATOM 9699 N N . PRO B 1 182 ? -34.133 92.538 38.290 1.00 114.13 181 PRO B N 1
ATOM 9700 C CA . PRO B 1 182 ? -35.014 93.697 38.109 1.00 115.41 181 PRO B CA 1
ATOM 9701 C C . PRO B 1 182 ? -34.452 94.656 37.071 1.00 114.30 181 PRO B C 1
ATOM 9702 O O . PRO B 1 182 ? -33.282 94.596 36.686 1.00 112.97 181 PRO B O 1
ATOM 9713 N N . VAL B 1 183 ? -35.316 95.557 36.607 1.00 115.26 182 VAL B N 1
ATOM 9714 C CA . VAL B 1 183 ? -34.917 96.574 35.641 1.00 115.39 182 VAL B CA 1
ATOM 9715 C C . VAL B 1 183 ? -36.049 97.582 35.488 1.00 117.85 182 VAL B C 1
ATOM 9716 O O . VAL B 1 183 ? -37.230 97.221 35.544 1.00 117.49 182 VAL B O 1
ATOM 9729 N N . HIS B 1 184 ? -35.696 98.851 35.294 1.00 121.02 183 HIS B N 1
ATOM 9730 C CA . HIS B 1 184 ? -36.699 99.904 35.208 1.00 124.49 183 HIS B CA 1
ATOM 9731 C C . HIS B 1 184 ? -37.613 99.686 34.008 1.00 121.45 183 HIS B C 1
ATOM 9732 O O . HIS B 1 184 ? -37.238 99.061 33.012 1.00 116.86 183 HIS B O 1
ATOM 9746 N N . GLY B 1 185 ? -38.834 100.218 34.113 1.00 124.20 184 GLY B N 1
ATOM 9747 C CA . GLY B 1 185 ? -39.789 100.091 33.026 1.00 120.44 184 GLY B CA 1
ATOM 9748 C C . GLY B 1 185 ? -39.329 100.770 31.753 1.00 117.78 184 GLY B C 1
ATOM 9749 O O . GLY B 1 185 ? -39.693 100.348 30.652 1.00 113.63 184 GLY B O 1
ATOM 9753 N N . LYS B 1 186 ? -38.526 101.829 31.880 1.00 119.37 185 LYS B N 1
ATOM 9754 C CA . LYS B 1 186 ? -37.926 102.466 30.714 1.00 116.93 185 LYS B CA 1
ATOM 9755 C C . LYS B 1 186 ? -37.002 101.526 29.950 1.00 111.76 185 LYS B C 1
ATOM 9756 O O . LYS B 1 186 ? -36.607 101.852 28.825 1.00 111.09 185 LYS B O 1
ATOM 9775 N N . ASP B 1 187 ? -36.660 100.371 30.521 1.00 107.27 186 ASP B N 1
ATOM 9776 C CA . ASP B 1 187 ? -35.718 99.441 29.914 1.00 103.63 186 ASP B CA 1
ATOM 9777 C C . ASP B 1 187 ? -36.394 98.188 29.370 1.00 99.03 186 ASP B C 1
ATOM 9778 O O . ASP B 1 187 ? -35.701 97.226 29.021 1.00 95.68 186 ASP B O 1
ATOM 9787 N N . LEU B 1 188 ? -37.722 98.170 29.288 1.00 98.34 187 LEU B N 1
ATOM 9788 C CA . LEU B 1 188 ? -38.430 97.007 28.774 1.00 94.27 187 LEU B CA 1
ATOM 9789 C C . LEU B 1 188 ? -38.384 96.996 27.247 1.00 89.78 187 LEU B C 1
ATOM 9790 O O . LEU B 1 188 ? -37.844 97.900 26.604 1.00 91.69 187 LEU B O 1
ATOM 9806 N N . ILE B 1 189 ? -38.964 95.953 26.658 1.00 84.88 188 ILE B N 1
ATOM 9807 C CA . ILE B 1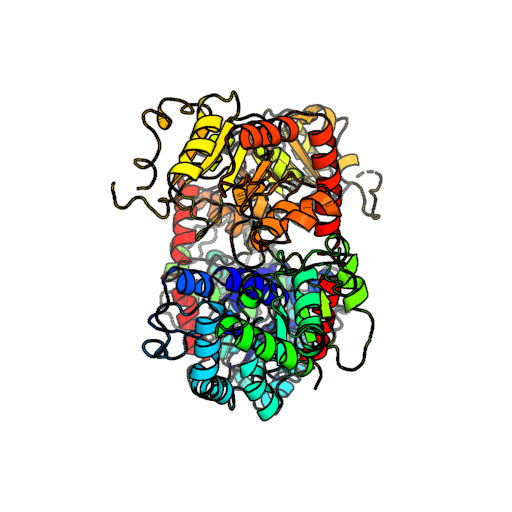 189 ? -38.899 95.739 25.214 1.00 82.22 188 ILE B CA 1
ATOM 9808 C C . ILE B 1 189 ? -39.577 96.887 24.473 1.00 85.39 188 ILE B C 1
ATOM 9809 O O . ILE B 1 189 ? -40.267 97.713 25.081 1.00 90.00 188 ILE B O 1
ATOM 9825 N N . ASP B 1 190 ? -39.382 96.953 23.152 1.00 85.07 189 ASP B N 1
ATOM 9826 C CA . ASP B 1 190 ? -39.937 98.068 22.384 1.00 88.68 189 ASP B CA 1
ATOM 9827 C C . ASP B 1 190 ? -41.458 98.100 22.437 1.00 88.90 189 ASP B C 1
ATOM 9828 O O . ASP B 1 190 ? -42.021 99.166 22.742 1.00 92.29 189 ASP B O 1
ATOM 9837 N N . PRO B 1 191 ? -42.177 97.003 22.173 1.00 83.55 190 PRO B N 1
ATOM 9838 C CA . PRO B 1 191 ? -43.637 97.100 22.002 1.00 83.45 190 PRO B CA 1
ATOM 9839 C C . PRO B 1 191 ? -44.385 97.607 23.224 1.00 85.57 190 PRO B C 1
ATOM 9840 O O . PRO B 1 191 ? -45.569 97.936 23.093 1.00 89.91 190 PRO B O 1
ATOM 9851 N N . VAL B 1 192 ? -43.754 97.673 24.399 1.00 86.27 191 VAL B N 1
ATOM 9852 C CA . VAL B 1 192 ? -44.434 98.162 25.596 1.00 92.23 191 VAL B CA 1
ATOM 9853 C C . VAL B 1 192 ? -44.114 99.619 25.902 1.00 95.54 191 VAL B C 1
ATOM 9854 O O . VAL B 1 192 ? -44.747 100.203 26.796 1.00 100.15 191 VAL B O 1
ATOM 9867 N N . GLN B 1 193 ? -43.161 100.228 25.192 1.00 95.22 192 GLN B N 1
ATOM 9868 C CA . GLN B 1 193 ? -42.801 101.612 25.481 1.00 99.17 192 GLN B CA 1
ATOM 9869 C C . GLN B 1 193 ? -43.880 102.584 25.025 1.00 102.87 192 GLN B C 1
ATOM 9870 O O . GLN B 1 193 ? -44.017 103.668 25.604 1.00 107.36 192 GLN B O 1
ATOM 9884 N N . ASP B 1 194 ? -44.648 102.222 24.001 1.00 101.86 193 ASP B N 1
ATOM 9885 C CA . ASP B 1 194 ? -45.752 103.040 23.503 1.00 105.98 193 ASP B CA 1
ATOM 9886 C C . ASP B 1 194 ? -47.034 102.233 23.680 1.00 104.99 193 ASP B C 1
ATOM 9887 O O . ASP B 1 194 ? -47.513 101.584 22.747 1.00 102.24 193 ASP B O 1
ATOM 9896 N N . ARG B 1 195 ? -47.595 102.282 24.891 1.00 107.84 194 ARG B N 1
ATOM 9897 C CA . ARG B 1 195 ? -48.808 101.533 25.197 1.00 108.45 194 ARG B CA 1
ATOM 9898 C C . ARG B 1 195 ? -49.990 101.942 24.330 1.00 111.17 194 ARG B C 1
ATOM 9899 O O . ARG B 1 195 ? -51.024 101.265 24.365 1.00 111.46 194 ARG B O 1
ATOM 9920 N N . LYS B 1 196 ? -49.867 103.021 23.553 1.00 113.46 195 LYS B N 1
ATOM 9921 C CA . LYS B 1 196 ? -50.953 103.449 22.680 1.00 116.73 195 LYS B CA 1
ATOM 9922 C C . LYS B 1 196 ? -50.935 102.712 21.347 1.00 112.45 195 LYS B C 1
ATOM 9923 O O . LYS B 1 196 ? -51.998 102.441 20.779 1.00 113.23 195 LYS B O 1
ATOM 9942 N N . ASN B 1 197 ? -49.750 102.387 20.837 1.00 106.66 196 ASN B N 1
ATOM 9943 C CA . ASN B 1 197 ? -49.624 101.797 19.513 1.00 102.81 196 ASN B CA 1
ATOM 9944 C C . ASN B 1 197 ? -50.226 100.394 19.484 1.00 99.65 196 ASN B C 1
ATOM 9945 O O . ASN B 1 197 ? -50.367 99.723 20.511 1.00 98.27 196 ASN B O 1
ATOM 9956 N N . ASP B 1 198 ? -50.585 99.953 18.276 1.00 99.05 197 ASP B N 1
ATOM 9957 C CA . ASP B 1 198 ? -51.109 98.604 18.095 1.00 96.97 197 ASP B CA 1
ATOM 9958 C C . ASP B 1 198 ? -50.117 97.540 18.542 1.00 90.86 197 ASP B C 1
ATOM 9959 O O . ASP B 1 198 ? -50.528 96.416 18.853 1.00 89.45 197 ASP B O 1
ATOM 9968 N N . ALA B 1 199 ? -48.823 97.866 18.579 1.00 87.85 198 ALA B N 1
ATOM 9969 C CA . ALA B 1 199 ? -47.820 96.884 18.978 1.00 83.46 198 ALA B CA 1
ATOM 9970 C C . ALA B 1 199 ? -48.070 96.391 20.397 1.00 82.66 198 ALA B C 1
ATOM 9971 O O . ALA B 1 199 ? -48.131 95.181 20.645 1.00 80.62 198 ALA B O 1
ATOM 9978 N N . TYR B 1 200 ? -48.217 97.317 21.348 1.00 86.12 199 TYR B N 1
ATOM 9979 C CA . TYR B 1 200 ? -48.477 96.918 22.728 1.00 86.97 199 TYR B CA 1
ATOM 9980 C C . TYR B 1 200 ? -49.755 96.098 22.832 1.00 88.15 199 TYR B C 1
ATOM 9981 O O . TYR B 1 200 ? -49.813 95.116 23.581 1.00 85.87 199 TYR B O 1
ATOM 9999 N N . LYS B 1 201 ? -50.793 96.490 22.091 1.00 92.70 200 LYS B N 1
ATOM 10000 C CA . LYS B 1 201 ? -52.062 95.772 22.152 1.00 95.24 200 LYS B CA 1
ATOM 10001 C C . LYS B 1 201 ? -51.885 94.317 21.741 1.00 89.91 200 LYS B C 1
ATOM 10002 O O . LYS B 1 201 ? -52.287 93.401 22.468 1.00 88.13 200 LYS B O 1
ATOM 10021 N N . TRP B 1 202 ? -51.279 94.084 20.573 1.00 88.05 201 TRP B N 1
ATOM 10022 C CA . TRP B 1 202 ? -51.033 92.716 20.131 1.00 85.89 201 TRP B CA 1
ATOM 10023 C C . TRP B 1 202 ? -50.166 91.965 21.130 1.00 83.38 201 TRP B C 1
ATOM 10024 O O . TRP B 1 202 ? -50.362 90.765 21.354 1.00 81.93 201 TRP B O 1
ATOM 10045 N N . LEU B 1 203 ? -49.213 92.659 21.754 1.00 84.89 202 LEU B N 1
ATOM 10046 C CA . LEU B 1 203 ? -48.336 92.006 22.717 1.00 83.74 202 LEU B CA 1
ATOM 10047 C C . LEU B 1 203 ? -49.130 91.481 23.906 1.00 84.86 202 LEU B C 1
ATOM 10048 O O . LEU B 1 203 ? -48.991 90.316 24.296 1.00 82.78 202 LEU B O 1
ATOM 10064 N N . LEU B 1 204 ? -49.968 92.333 24.502 1.00 86.41 203 LEU B N 1
ATOM 10065 C CA . LEU B 1 204 ? -50.821 91.886 25.598 1.00 88.05 203 LEU B CA 1
ATOM 10066 C C . LEU B 1 204 ? -51.766 90.783 25.139 1.00 84.74 203 LEU B C 1
ATOM 10067 O O . LEU B 1 204 ? -51.998 89.810 25.866 1.00 83.23 203 LEU B O 1
ATOM 10083 N N . HIS B 1 205 ? -52.323 90.920 23.934 1.00 83.49 204 HIS B N 1
ATOM 10084 C CA . HIS B 1 205 ? -53.221 89.904 23.394 1.00 83.99 204 HIS B CA 1
ATOM 10085 C C . HIS B 1 205 ? -52.533 88.545 23.323 1.00 77.17 204 HIS B C 1
ATOM 10086 O O . HIS B 1 205 ? -53.003 87.561 23.906 1.00 75.41 204 HIS B O 1
ATOM 10100 N N . HIS B 1 206 ? -51.410 88.472 22.604 1.00 74.97 205 HIS B N 1
ATOM 10101 C CA . HIS B 1 206 ? -50.664 87.221 22.524 1.00 72.40 205 HIS B CA 1
ATOM 10102 C C . HIS B 1 206 ? -50.227 86.752 23.906 1.00 73.41 205 HIS B C 1
ATOM 10103 O O . HIS B 1 206 ? -50.191 85.546 24.180 1.00 73.57 205 HIS B O 1
ATOM 10117 N N . SER B 1 207 ? -49.893 87.692 24.793 1.00 74.36 206 SER B N 1
ATOM 10118 C CA . SER B 1 207 ? -49.400 87.331 26.118 1.00 74.06 206 SER B CA 1
ATOM 10119 C C . SER B 1 207 ? -50.424 86.508 26.891 1.00 77.01 206 SER B C 1
ATOM 10120 O O . SER B 1 207 ? -50.074 85.503 27.521 1.00 77.75 206 SER B O 1
ATOM 10128 N N . LYS B 1 208 ? -51.694 86.914 26.856 1.00 80.73 207 LYS B N 1
ATOM 10129 C CA . LYS B 1 208 ? -52.731 86.225 27.613 1.00 83.98 207 LYS B CA 1
ATOM 10130 C C . LYS B 1 208 ? -53.193 84.930 26.958 1.00 81.27 207 LYS B C 1
ATOM 10131 O O . LYS B 1 208 ? -53.962 84.186 27.576 1.00 82.33 207 LYS B O 1
ATOM 10150 N N . ARG B 1 209 ? -52.754 84.645 25.735 1.00 77.64 208 ARG B N 1
ATOM 10151 C CA . ARG B 1 209 ? -53.122 83.418 25.044 1.00 76.40 208 ARG B CA 1
ATOM 10152 C C . ARG B 1 209 ? -52.102 82.303 25.234 1.00 75.24 208 ARG B C 1
ATOM 10153 O O . ARG B 1 209 ? -52.308 81.201 24.715 1.00 74.03 208 ARG B O 1
ATOM 10174 N N . TYR B 1 210 ? -51.011 82.560 25.959 1.00 76.19 209 TYR B N 1
ATOM 10175 C CA . TYR B 1 210 ? -50.016 81.524 26.212 1.00 74.78 209 TYR B CA 1
ATOM 10176 C C . TYR B 1 210 ? -50.547 80.418 27.115 1.00 77.13 209 TYR B C 1
ATOM 10177 O O . TYR B 1 210 ? -50.006 79.307 27.095 1.00 76.24 209 TYR B O 1
ATOM 10195 N N . LYS B 1 211 ? -51.588 80.693 27.904 1.00 80.00 210 LYS B N 1
ATOM 10196 C CA . LYS B 1 211 ? -52.184 79.666 28.748 1.00 82.17 210 LYS B CA 1
ATOM 10197 C C . LYS B 1 211 ? -53.076 78.712 27.965 1.00 80.43 210 LYS B C 1
ATOM 10198 O O . LYS B 1 211 ? -53.427 77.647 28.486 1.00 81.38 210 LYS B O 1
ATOM 10217 N N . LEU B 1 212 ? -53.455 79.069 26.736 1.00 78.69 211 LEU B N 1
ATOM 10218 C CA . LEU B 1 212 ? -54.220 78.157 25.894 1.00 79.30 211 LEU B CA 1
ATOM 10219 C C . LEU B 1 212 ? -53.359 77.027 25.346 1.00 74.54 211 LEU B C 1
ATOM 10220 O O . LEU B 1 212 ? -53.899 75.984 24.962 1.00 75.03 211 LEU B O 1
ATOM 10236 N N . ALA B 1 213 ? -52.043 77.211 25.299 1.00 72.21 212 ALA B N 1
ATOM 10237 C CA . ALA B 1 213 ? -51.149 76.198 24.764 1.00 69.97 212 ALA B CA 1
ATOM 10238 C C . ALA B 1 213 ? -50.835 75.146 25.820 1.00 70.38 212 ALA B C 1
ATOM 10239 O O . ALA B 1 213 ? -50.757 75.437 27.017 1.00 73.77 212 ALA B O 1
ATOM 10246 N N . GLU B 1 214 ? -50.652 73.907 25.361 1.00 68.02 213 GLU B N 1
ATOM 10247 C CA . GLU B 1 214 ? -50.294 72.828 26.271 1.00 70.36 213 GLU B CA 1
ATOM 10248 C C . GLU B 1 214 ? -48.861 72.950 26.770 1.00 68.92 213 GLU B C 1
ATOM 10249 O O . GLU B 1 214 ? -48.531 72.380 27.815 1.00 71.39 213 GLU B O 1
ATOM 10261 N N . GLY B 1 215 ? -48.010 73.677 26.058 1.00 67.58 214 GLY B N 1
ATOM 10262 C CA . GLY B 1 215 ? -46.643 73.867 26.497 1.00 66.47 214 GLY B CA 1
ATOM 10263 C C . GLY B 1 215 ? -45.969 74.955 25.697 1.00 62.38 214 GLY B C 1
ATOM 10264 O O . GLY B 1 215 ? -46.361 75.257 24.565 1.00 60.75 214 GLY B O 1
ATOM 10268 N N . VAL B 1 216 ? -44.948 75.548 26.310 1.00 61.93 215 VAL B N 1
ATOM 10269 C CA . VAL B 1 216 ? -44.106 76.546 25.663 1.00 59.37 215 VAL B CA 1
ATOM 10270 C C . VAL B 1 216 ? -42.702 75.971 25.566 1.00 57.12 215 VAL B C 1
ATOM 10271 O O . VAL B 1 216 ? -42.107 75.595 26.584 1.00 58.55 215 VAL B O 1
ATOM 10284 N N . ILE B 1 217 ? -42.179 75.898 24.349 1.00 55.78 216 ILE B N 1
ATOM 10285 C CA . ILE B 1 217 ? -40.824 75.424 24.097 1.00 55.88 216 ILE B CA 1
ATOM 10286 C C . ILE B 1 217 ? -39.933 76.648 23.943 1.00 55.26 216 ILE B C 1
ATOM 10287 O O . ILE B 1 217 ? -40.114 77.443 23.013 1.00 53.77 216 ILE B O 1
ATOM 10303 N N . VAL B 1 218 ? -38.978 76.806 24.856 1.00 56.33 217 VAL B N 1
ATOM 10304 C CA . VAL B 1 218 ? -38.117 77.982 24.906 1.00 58.18 217 VAL B CA 1
ATOM 10305 C C . VAL B 1 218 ? -36.701 77.567 24.534 1.00 58.16 217 VAL B C 1
ATOM 10306 O O . VAL B 1 218 ? -36.196 76.542 25.008 1.00 60.54 217 VAL B O 1
ATOM 10319 N N . ASN B 1 219 ? -36.061 78.369 23.685 1.00 56.92 218 ASN B N 1
ATOM 10320 C CA . ASN B 1 219 ? -34.715 78.069 23.194 1.00 57.14 218 ASN B CA 1
ATOM 10321 C C . ASN B 1 219 ? -33.660 78.617 24.158 1.00 60.31 218 ASN B C 1
ATOM 10322 O O . ASN B 1 219 ? -32.796 79.419 23.805 1.00 60.51 218 ASN B O 1
ATOM 10333 N N . SER B 1 220 ? -33.754 78.161 25.404 1.00 64.04 219 SER B N 1
ATOM 10334 C CA . SER B 1 220 ? -32.805 78.527 26.445 1.00 68.12 219 SER B CA 1
ATOM 10335 C C . SER B 1 220 ? -32.670 77.345 27.396 1.00 70.84 219 SER B C 1
ATOM 10336 O O . SER B 1 220 ? -33.361 76.332 27.257 1.00 70.95 219 SER B O 1
ATOM 10344 N N . PHE B 1 221 ? -31.770 77.475 28.369 1.00 73.96 220 PHE B N 1
ATOM 10345 C CA . PHE B 1 221 ? -31.564 76.415 29.345 1.00 77.61 220 PHE B CA 1
ATOM 10346 C C . PHE B 1 221 ? -31.130 77.029 30.668 1.00 81.67 220 PHE B C 1
ATOM 10347 O O . PHE B 1 221 ? -30.765 78.205 30.746 1.00 82.74 220 PHE B O 1
ATOM 10364 N N . GLU B 1 222 ? -31.172 76.205 31.718 1.00 83.37 221 GLU B N 1
ATOM 10365 C CA . GLU B 1 222 ? -30.960 76.705 33.073 1.00 86.60 221 GLU B CA 1
ATOM 10366 C C . GLU B 1 222 ? -29.553 77.264 33.250 1.00 88.71 221 GLU B C 1
ATOM 10367 O O . GLU B 1 222 ? -29.368 78.301 33.898 1.00 91.36 221 GLU B O 1
ATOM 10379 N N . GLY B 1 223 ? -28.548 76.590 32.689 1.00 88.36 222 GLY B N 1
ATOM 10380 C CA . GLY B 1 223 ? -27.178 77.061 32.813 1.00 90.21 222 GLY B CA 1
ATOM 10381 C C . GLY B 1 223 ? -26.971 78.481 32.328 1.00 89.49 222 GLY B C 1
ATOM 10382 O O . GLY B 1 223 ? -26.022 79.142 32.762 1.00 93.32 222 GLY B O 1
ATOM 10386 N N . LEU B 1 224 ? -27.839 78.967 31.441 1.00 85.92 223 LEU B N 1
ATOM 10387 C CA . LEU B 1 224 ? -27.728 80.314 30.897 1.00 85.58 223 LEU B CA 1
ATOM 10388 C C . LEU B 1 224 ? -28.714 81.292 31.519 1.00 87.19 223 LEU B C 1
ATOM 10389 O O . LEU B 1 224 ? -28.408 82.486 31.612 1.00 89.41 223 LEU B O 1
ATOM 10405 N N . GLU B 1 225 ? -29.885 80.818 31.949 1.00 87.83 224 GLU B N 1
ATOM 10406 C CA . GLU B 1 225 ? -30.906 81.663 32.558 1.00 89.70 224 GLU B CA 1
ATOM 10407 C C . GLU B 1 225 ? -31.512 80.940 33.763 1.00 91.73 224 GLU B C 1
ATOM 10408 O O . GLU B 1 225 ? -32.691 80.605 33.800 1.00 90.64 224 GLU B O 1
ATOM 10420 N N . GLY B 1 226 ? -30.685 80.703 34.782 1.00 95.41 225 GLY B N 1
ATOM 10421 C CA . GLY B 1 226 ? -31.145 79.944 35.934 1.00 97.61 225 GLY B CA 1
ATOM 10422 C C . GLY B 1 226 ? -32.313 80.597 36.648 1.00 98.08 225 GLY B C 1
ATOM 10423 O O . GLY B 1 226 ? -33.220 79.913 37.129 1.00 98.01 225 GLY B O 1
ATOM 10427 N N . GLY B 1 227 ? -32.310 81.926 36.728 1.00 98.02 226 GLY B N 1
ATOM 10428 C CA . GLY B 1 227 ? -33.330 82.649 37.449 1.00 99.04 226 GLY B CA 1
ATOM 10429 C C . GLY B 1 227 ? -34.728 82.368 36.937 1.00 94.64 226 GLY B C 1
ATOM 10430 O O . GLY B 1 227 ? -35.524 81.678 37.582 1.00 96.07 226 GLY B O 1
ATOM 10434 N N . PRO B 1 228 ? -35.057 82.905 35.758 1.00 90.14 227 PRO B N 1
ATOM 10435 C CA . PRO B 1 228 ? -36.419 82.716 35.232 1.00 87.31 227 PRO B CA 1
ATOM 10436 C C . PRO B 1 228 ? -36.739 81.277 34.865 1.00 84.14 227 PRO B C 1
ATOM 10437 O O . PRO B 1 228 ? -37.907 80.878 34.962 1.00 85.02 227 PRO B O 1
ATOM 10448 N N . ILE B 1 229 ? -35.751 80.486 34.442 1.00 82.39 228 ILE B N 1
ATOM 10449 C CA . ILE B 1 229 ? -36.015 79.091 34.086 1.00 80.55 228 ILE B CA 1
ATOM 10450 C C . ILE B 1 229 ? -36.637 78.356 35.268 1.00 85.52 228 ILE B C 1
ATOM 10451 O O . ILE B 1 229 ? -37.734 77.796 35.169 1.00 85.81 228 ILE B O 1
ATOM 10467 N N . ARG B 1 230 ? -35.938 78.345 36.406 1.00 90.12 229 ARG B N 1
ATOM 10468 C CA . ARG B 1 230 ? -36.472 77.681 37.590 1.00 94.67 229 ARG B CA 1
ATOM 10469 C C . ARG B 1 230 ? -37.832 78.248 37.971 1.00 96.95 229 ARG B C 1
ATOM 10470 O O . ARG B 1 230 ? -38.758 77.495 38.296 1.00 98.72 229 ARG B O 1
ATOM 10491 N N . GLU B 1 231 ? -37.975 79.575 37.939 1.00 97.00 230 GLU B N 1
ATOM 10492 C CA . GLU B 1 231 ? -39.275 80.180 38.201 1.00 99.04 230 GLU B CA 1
ATOM 10493 C C . GLU B 1 231 ? -40.316 79.717 37.192 1.00 94.40 230 GLU B C 1
ATOM 10494 O O . GLU B 1 231 ? -41.496 79.581 37.535 1.00 96.18 230 GLU B O 1
ATOM 10506 N N . LEU B 1 232 ? -39.901 79.469 35.949 1.00 89.35 231 LEU B N 1
ATOM 10507 C CA . LEU B 1 232 ? -40.838 79.039 34.918 1.00 86.98 231 LEU B CA 1
ATOM 10508 C C . LEU B 1 232 ? -41.231 77.576 35.089 1.00 87.66 231 LEU B C 1
ATOM 10509 O O . LEU B 1 232 ? -42.402 77.222 34.912 1.00 87.35 231 LEU B O 1
ATOM 10525 N N . LEU B 1 233 ? -40.272 76.713 35.434 1.00 90.44 232 LEU B N 1
ATOM 10526 C CA . LEU B 1 233 ? -40.571 75.293 35.592 1.00 92.50 232 LEU B CA 1
ATOM 10527 C C . LEU B 1 233 ? -41.435 75.012 36.814 1.00 97.08 232 LEU B C 1
ATOM 10528 O O . LEU B 1 233 ? -42.058 73.948 36.883 1.00 97.00 232 LEU B O 1
ATOM 10544 N N . HIS B 1 234 ? -41.488 75.930 37.771 1.00 100.32 233 HIS B N 1
ATOM 10545 C CA . HIS B 1 234 ? -42.283 75.725 38.975 1.00 105.97 233 HIS B CA 1
ATOM 10546 C C . HIS B 1 234 ? -43.762 75.612 38.616 1.00 104.70 233 HIS B C 1
ATOM 10547 O O . HIS B 1 234 ? -44.305 76.528 37.979 1.00 102.47 233 HIS B O 1
ATOM 10561 N N . PRO B 1 235 ? -44.447 74.531 38.994 1.00 106.33 234 PRO B N 1
ATOM 10562 C CA . PRO B 1 235 ? -45.868 74.408 38.641 1.00 106.07 234 PRO B CA 1
ATOM 10563 C C . PRO B 1 235 ? -46.691 75.540 39.239 1.00 110.59 234 PRO B C 1
ATOM 10564 O O . PRO B 1 235 ? -46.552 75.880 40.416 1.00 115.55 234 PRO B O 1
ATOM 10575 N N . GLU B 1 236 ? -47.552 76.126 38.411 1.00 109.70 235 GLU B N 1
ATOM 10576 C CA . GLU B 1 236 ? -48.458 77.180 38.847 1.00 115.19 235 GLU B CA 1
ATOM 10577 C C . GLU B 1 236 ? -49.723 77.138 37.997 1.00 114.86 235 GLU B C 1
ATOM 10578 O O . GLU B 1 236 ? -49.636 77.200 36.764 1.00 109.76 235 GLU B O 1
ATOM 10590 N N . PRO B 1 237 ? -50.908 77.023 38.599 1.00 121.05 236 PRO B N 1
ATOM 10591 C CA . PRO B 1 237 ? -52.136 77.066 37.796 1.00 120.75 236 PRO B CA 1
ATOM 10592 C C . PRO B 1 237 ? -52.214 78.348 36.981 1.00 117.81 236 PRO B C 1
ATOM 10593 O O . PRO B 1 237 ? -51.843 79.427 37.447 1.00 119.81 236 PRO B O 1
ATOM 10604 N N . GLY B 1 238 ? -52.701 78.218 35.747 1.00 113.26 237 GLY B N 1
ATOM 10605 C CA . GLY B 1 238 ? -52.747 79.324 34.817 1.00 109.02 237 GLY B CA 1
ATOM 10606 C C . GLY B 1 238 ? -51.471 79.552 34.038 1.00 102.76 237 GLY B C 1
ATOM 10607 O O . GLY B 1 238 ? -51.503 80.249 33.017 1.00 99.78 237 GLY B O 1
ATOM 10611 N N . LYS B 1 239 ? -50.342 78.987 34.487 1.00 101.06 238 LYS B N 1
ATOM 10612 C CA . LYS B 1 239 ? -49.070 79.103 33.785 1.00 94.85 238 LYS B CA 1
ATOM 10613 C C . LYS B 1 239 ? -48.792 77.821 33.017 1.00 90.59 238 LYS B C 1
ATOM 10614 O O . LYS B 1 239 ? -48.826 76.735 33.614 1.00 91.99 238 LYS B O 1
ATOM 10633 N N . PRO B 1 240 ? -48.514 77.882 31.717 1.00 85.89 239 PRO B N 1
ATOM 10634 C CA . PRO B 1 240 ? -48.307 76.649 30.950 1.00 81.95 239 PRO B CA 1
ATOM 10635 C C . PRO B 1 240 ? -46.979 75.993 31.295 1.00 80.40 239 PRO B C 1
ATOM 10636 O O . PRO B 1 240 ? -46.097 76.578 31.928 1.00 80.02 239 PRO B O 1
ATOM 10647 N N . ARG B 1 241 ? -46.850 74.741 30.864 1.00 79.33 240 ARG B N 1
ATOM 10648 C CA . ARG B 1 241 ? -45.600 74.016 31.032 1.00 79.21 240 ARG B CA 1
ATOM 10649 C C . ARG B 1 241 ? -44.544 74.569 30.084 1.00 73.41 240 ARG B C 1
ATOM 10650 O O . ARG B 1 241 ? -44.825 74.854 28.916 1.00 70.79 240 ARG B O 1
ATOM 10671 N N . VAL B 1 242 ? -43.324 74.720 30.590 1.00 72.79 241 VAL B N 1
ATOM 10672 C CA . VAL B 1 242 ? -42.208 75.246 29.814 1.00 69.88 241 VAL B CA 1
ATOM 10673 C C . VAL B 1 242 ? -41.187 74.135 29.619 1.00 67.80 241 VAL B C 1
ATOM 10674 O O . VAL B 1 242 ? -40.861 73.403 30.561 1.00 70.48 241 VAL B O 1
ATOM 10687 N N . TYR B 1 243 ? -40.684 74.013 28.391 1.00 63.96 242 TYR B N 1
ATOM 10688 C CA . TYR B 1 243 ? -39.738 72.964 28.013 1.00 63.00 242 TYR B CA 1
ATOM 10689 C C . TYR B 1 243 ? -38.484 73.618 27.448 1.00 61.00 242 TYR B C 1
ATOM 10690 O O . TYR B 1 243 ? -38.411 73.901 26.242 1.00 58.90 242 TYR B O 1
ATOM 10708 N N . PRO B 1 244 ? -37.477 73.889 28.280 1.00 62.88 243 PRO B N 1
ATOM 10709 C CA . PRO B 1 244 ? -36.215 74.448 27.766 1.00 62.34 243 PRO B CA 1
ATOM 10710 C C . PRO B 1 244 ? -35.467 73.412 26.939 1.00 60.73 243 PRO B C 1
ATOM 10711 O O . PRO B 1 244 ? -35.087 72.354 27.445 1.00 62.96 243 PRO B O 1
ATOM 10722 N N . VAL B 1 245 ? -35.254 73.726 25.661 1.00 58.35 244 VAL B N 1
ATOM 10723 C CA . VAL B 1 245 ? -34.592 72.828 24.727 1.00 54.36 244 VAL B CA 1
ATOM 10724 C C . VAL B 1 245 ? -33.318 73.435 24.151 1.00 58.33 244 VAL B C 1
ATOM 10725 O O . VAL B 1 245 ? -32.738 72.874 23.221 1.00 57.06 244 VAL B O 1
ATOM 10738 N N . GLY B 1 246 ? -32.868 74.569 24.681 1.00 59.61 245 GLY B N 1
ATOM 10739 C CA . GLY B 1 246 ? -31.731 75.263 24.120 1.00 61.65 245 GLY B CA 1
ATOM 10740 C C . GLY B 1 246 ? -30.419 74.679 24.591 1.00 64.24 245 GLY B C 1
ATOM 10741 O O . GLY B 1 246 ? -30.347 73.906 25.557 1.00 66.27 245 GLY B O 1
ATOM 10745 N N . PRO B 1 247 ? -29.329 75.059 23.903 1.00 65.87 246 PRO B N 1
ATOM 10746 C CA . PRO B 1 247 ? -29.280 75.974 22.758 1.00 63.22 246 PRO B CA 1
ATOM 10747 C C . PRO B 1 247 ? -29.448 75.274 21.410 1.00 64.08 246 PRO B C 1
ATOM 10748 O O . PRO B 1 247 ? -28.702 74.341 21.110 1.00 66.15 246 PRO B O 1
ATOM 10759 N N . LEU B 1 248 ? -30.413 75.724 20.611 1.00 62.32 247 LEU B N 1
ATOM 10760 C CA . LEU B 1 248 ? -30.635 75.200 19.267 1.00 62.32 247 LEU B CA 1
ATOM 10761 C C . LEU B 1 248 ? -30.039 76.183 18.266 1.00 63.69 247 LEU B C 1
ATOM 10762 O O . LEU B 1 248 ? -30.555 77.292 18.094 1.00 63.78 247 LEU B O 1
ATOM 10778 N N . ILE B 1 249 ? -28.957 75.772 17.602 1.00 64.58 248 ILE B N 1
ATOM 10779 C CA . ILE B 1 249 ? -28.217 76.630 16.685 1.00 65.58 248 ILE B CA 1
ATOM 10780 C C . ILE B 1 249 ? -27.850 75.827 15.443 1.00 68.53 248 ILE B C 1
ATOM 10781 O O . ILE B 1 249 ? -27.974 74.602 15.405 1.00 69.08 248 ILE B O 1
ATOM 10797 N N . GLN B 1 250 ? -27.390 76.539 14.420 1.00 72.39 249 GLN B N 1
ATOM 10798 C CA . GLN B 1 250 ? -26.951 75.914 13.179 1.00 76.73 249 GLN B CA 1
ATOM 10799 C C . GLN B 1 250 ? -25.617 75.203 13.407 1.00 81.22 249 GLN B C 1
ATOM 10800 O O . GLN B 1 250 ? -25.148 75.037 14.536 1.00 83.00 249 GLN B O 1
ATOM 10814 N N . ALA B 1 251 ? -24.990 74.777 12.315 1.00 84.21 250 ALA B N 1
ATOM 10815 C CA . ALA B 1 251 ? -23.663 74.176 12.362 1.00 88.34 250 ALA B CA 1
ATOM 10816 C C . ALA B 1 251 ? -22.800 74.721 11.230 1.00 91.06 250 ALA B C 1
ATOM 10817 O O . ALA B 1 251 ? -21.602 74.444 11.160 1.00 94.10 250 ALA B O 1
ATOM 10824 N N . ALA B 1 260 ? -10.945 76.328 8.094 1.00 126.92 259 ALA B N 1
ATOM 10825 C CA . ALA B 1 260 ? -10.935 77.559 7.312 1.00 129.58 259 ALA B CA 1
ATOM 10826 C C . ALA B 1 260 ? -11.208 77.260 5.842 1.00 133.02 259 ALA B C 1
ATOM 10827 O O . ALA B 1 260 ? -10.425 76.586 5.174 1.00 137.38 259 ALA B O 1
ATOM 10833 N N . ARG B 1 261 ? -12.328 77.776 5.349 1.00 132.91 260 ARG B N 1
ATOM 10834 C CA . ARG B 1 261 ? -12.809 77.500 4.001 1.00 136.53 260 ARG B CA 1
ATOM 10835 C C . ARG B 1 261 ? -12.630 78.725 3.101 1.00 141.06 260 ARG B C 1
ATOM 10836 O O . ARG B 1 261 ? -12.009 79.708 3.522 1.00 144.54 260 ARG B O 1
ATOM 10857 N N . PRO B 1 262 ? -13.128 78.700 1.861 1.00 140.84 261 PRO B N 1
ATOM 10858 C CA . PRO B 1 262 ? -12.805 79.767 0.904 1.00 144.35 261 PRO B CA 1
ATOM 10859 C C . PRO B 1 262 ? -13.005 81.203 1.399 1.00 140.23 261 PRO B C 1
ATOM 10860 O O . PRO B 1 262 ? -14.021 81.552 2.006 1.00 135.32 261 PRO B O 1
ATOM 10871 N N . GLU B 1 263 ? -12.005 82.043 1.097 1.00 141.89 262 GLU B N 1
ATOM 10872 C CA . GLU B 1 263 ? -11.997 83.503 1.244 1.00 139.13 262 GLU B CA 1
ATOM 10873 C C . GLU B 1 263 ? -11.826 83.948 2.700 1.00 133.87 262 GLU B C 1
ATOM 10874 O O . GLU B 1 263 ? -10.751 83.746 3.273 1.00 137.33 262 GLU B O 1
ATOM 10886 N N . CYS B 1 264 ? -12.848 84.564 3.312 1.00 125.47 263 CYS B N 1
ATOM 10887 C CA . CYS B 1 264 ? -12.627 85.269 4.575 1.00 121.24 263 CYS B CA 1
ATOM 10888 C C . CYS B 1 264 ? -12.072 84.336 5.643 1.00 118.77 263 CYS B C 1
ATOM 10889 O O . CYS B 1 264 ? -11.344 84.782 6.538 1.00 121.38 263 CYS B O 1
ATOM 10897 N N . LEU B 1 265 ? -12.383 83.038 5.562 1.00 114.05 264 LEU B N 1
ATOM 10898 C CA . LEU B 1 265 ? -11.819 82.089 6.517 1.00 113.80 264 LEU B CA 1
ATOM 10899 C C . LEU B 1 265 ? -10.343 81.831 6.238 1.00 122.23 264 LEU B C 1
ATOM 10900 O O . LEU B 1 265 ? -9.587 81.509 7.161 1.00 123.83 264 LEU B O 1
ATOM 10916 N N . LYS B 1 266 ? -9.914 81.958 4.978 1.00 128.16 265 LYS B N 1
ATOM 10917 C CA . LYS B 1 266 ? -8.487 81.894 4.678 1.00 137.53 265 LYS B CA 1
ATOM 10918 C C . LYS B 1 266 ? -7.743 83.091 5.257 1.00 142.81 265 LYS B C 1
ATOM 10919 O O . LYS B 1 266 ? -6.549 82.990 5.559 1.00 148.51 265 LYS B O 1
ATOM 10938 N N . TRP B 1 267 ? -8.428 84.226 5.418 1.00 140.74 266 TRP B N 1
ATOM 10939 C CA . TRP B 1 267 ? -7.779 85.415 5.960 1.00 144.25 266 TRP B CA 1
ATOM 10940 C C . TRP B 1 267 ? -7.387 85.210 7.418 1.00 144.94 266 TRP B C 1
ATOM 10941 O O . TRP B 1 267 ? -6.225 85.407 7.792 1.00 151.88 266 TRP B O 1
ATOM 10962 N N . LEU B 1 268 ? -8.342 84.813 8.258 1.00 138.96 267 LEU B N 1
ATOM 10963 C CA . LEU B 1 268 ? -8.070 84.580 9.671 1.00 138.85 267 LEU B CA 1
ATOM 10964 C C . LEU B 1 268 ? -7.368 83.250 9.923 1.00 139.79 267 LEU B C 1
ATOM 10965 O O . LEU B 1 268 ? -7.166 82.881 11.086 1.00 138.68 267 LEU B O 1
ATOM 10981 N N . ASP B 1 269 ? -6.994 82.527 8.865 1.00 141.71 268 ASP B N 1
ATOM 10982 C CA . ASP B 1 269 ? -6.073 81.405 9.022 1.00 144.86 268 ASP B CA 1
ATOM 10983 C C . ASP B 1 269 ? -4.670 81.899 9.347 1.00 153.05 268 ASP B C 1
ATOM 10984 O O . ASP B 1 269 ? -3.985 81.329 10.204 1.00 154.97 268 ASP B O 1
ATOM 10993 N N . GLN B 1 270 ? -4.231 82.960 8.674 1.00 158.32 269 GLN B N 1
ATOM 10994 C CA . GLN B 1 270 ? -2.896 83.527 8.859 1.00 167.67 269 GLN B CA 1
ATOM 10995 C C . GLN B 1 270 ? -2.823 84.501 10.026 1.00 168.15 269 GLN B C 1
ATOM 10996 O O . GLN B 1 270 ? -2.188 85.552 9.913 1.00 173.89 269 GLN B O 1
ATOM 11010 N N . GLN B 1 271 ? -3.455 84.188 11.152 1.00 162.66 270 GLN B N 1
ATOM 11011 C CA . GLN B 1 271 ? -3.528 85.127 12.259 1.00 163.15 270 GLN B CA 1
ATOM 11012 C C . GLN B 1 271 ? -3.383 84.393 13.584 1.00 158.42 270 GLN B C 1
ATOM 11013 O O . GLN B 1 271 ? -3.703 83.202 13.678 1.00 148.80 270 GLN B O 1
ATOM 11027 N N . PRO B 1 272 ? -2.907 85.081 14.622 1.00 161.53 271 PRO B N 1
ATOM 11028 C CA . PRO B 1 272 ? -2.791 84.442 15.938 1.00 160.10 271 PRO B CA 1
ATOM 11029 C C . PRO B 1 272 ? -4.136 83.914 16.408 1.00 150.19 271 PRO B C 1
ATOM 11030 O O . PRO B 1 272 ? -5.198 84.384 15.996 1.00 145.69 271 PRO B O 1
ATOM 11041 N N . ARG B 1 273 ? -4.081 82.920 17.290 1.00 148.36 272 ARG B N 1
ATOM 11042 C CA . ARG B 1 273 ? -5.301 82.383 17.872 1.00 141.08 272 ARG B CA 1
ATOM 11043 C C . ARG B 1 273 ? -5.920 83.428 18.795 1.00 137.62 272 ARG B C 1
ATOM 11044 O O . ARG B 1 273 ? -5.222 84.054 19.598 1.00 140.24 272 ARG B O 1
ATOM 11065 N N . GLY B 1 274 ? -7.229 83.620 18.672 1.00 129.91 273 GLY B N 1
ATOM 11066 C CA . GLY B 1 274 ? -7.930 84.591 19.501 1.00 126.82 273 GLY B CA 1
ATOM 11067 C C . GLY B 1 274 ? -7.425 86.010 19.350 1.00 132.11 273 GLY B C 1
ATOM 11068 O O . GLY B 1 274 ? -7.284 86.724 20.350 1.00 132.64 273 GLY B O 1
ATOM 11072 N N . SER B 1 275 ? -7.158 86.440 18.116 1.00 89.74 274 SER B N 1
ATOM 11073 C CA . SER B 1 275 ? -6.645 87.777 17.853 1.00 93.18 274 SER B CA 1
ATOM 11074 C C . SER B 1 275 ? -7.540 88.604 16.940 1.00 92.60 274 SER B C 1
ATOM 11075 O O . SER B 1 275 ? -7.185 89.745 16.623 1.00 92.38 274 SER B O 1
ATOM 11083 N N . VAL B 1 276 ? -8.681 88.073 16.505 1.00 92.80 275 VAL B N 1
ATOM 11084 C CA . VAL B 1 276 ? -9.592 88.778 15.610 1.00 94.74 275 VAL B CA 1
ATOM 11085 C C . VAL B 1 276 ? -10.863 89.108 16.378 1.00 98.25 275 VAL B C 1
ATOM 11086 O O . VAL B 1 276 ? -11.429 88.243 17.056 1.00 95.62 275 VAL B O 1
ATOM 11099 N N . LEU B 1 277 ? -11.306 90.358 16.271 1.00 104.40 276 LEU B N 1
ATOM 11100 C CA . LEU B 1 277 ? -12.570 90.799 16.848 1.00 110.25 276 LEU B CA 1
ATOM 11101 C C . LEU B 1 277 ? -13.616 90.797 15.740 1.00 112.77 276 LEU B C 1
ATOM 11102 O O . LEU B 1 277 ? -13.608 91.673 14.869 1.00 113.21 276 LEU B O 1
ATOM 11118 N N . PHE B 1 278 ? -14.511 89.814 15.770 1.00 114.89 277 PHE B N 1
ATOM 11119 C CA . PHE B 1 278 ? -15.573 89.729 14.777 1.00 115.17 277 PHE B CA 1
ATOM 11120 C C . PHE B 1 278 ? -16.663 90.736 15.123 1.00 112.43 277 PHE B C 1
ATOM 11121 O O . PHE B 1 278 ? -17.207 90.716 16.232 1.00 106.44 277 PHE B O 1
ATOM 11138 N N . VAL B 1 279 ? -16.975 91.617 14.177 1.00 118.74 278 VAL B N 1
ATOM 11139 C CA . VAL B 1 279 ? -17.970 92.667 14.363 1.00 128.21 278 VAL B CA 1
ATOM 11140 C C . VAL B 1 279 ? -19.100 92.413 13.378 1.00 130.68 278 VAL B C 1
ATOM 11141 O O . VAL B 1 279 ? -18.883 92.428 12.159 1.00 128.39 278 VAL B O 1
ATOM 11154 N N . ASN B 1 280 ? -20.301 92.181 13.901 1.00 138.11 279 ASN B N 1
ATOM 11155 C CA . ASN B 1 280 ? -21.460 91.926 13.051 1.00 144.83 279 ASN B CA 1
ATOM 11156 C C . ASN B 1 280 ? -22.719 92.240 13.840 1.00 141.45 279 ASN B C 1
ATOM 11157 O O . ASN B 1 280 ? -22.979 91.605 14.867 1.00 143.70 279 ASN B O 1
ATOM 11168 N N . PHE B 1 281 ? -23.494 93.212 13.366 1.00 134.90 280 PHE B N 1
ATOM 11169 C CA . PHE B 1 281 ? -24.772 93.557 13.971 1.00 127.97 280 PHE B CA 1
ATOM 11170 C C . PHE B 1 281 ? -25.936 92.792 13.355 1.00 122.33 280 PHE B C 1
ATOM 11171 O O . PHE B 1 281 ? -27.088 93.047 13.720 1.00 123.26 280 PHE B O 1
ATOM 11188 N N . GLY B 1 282 ? -25.667 91.866 12.436 1.00 117.86 281 GLY B N 1
ATOM 11189 C CA . GLY B 1 282 ? -26.720 91.119 11.778 1.00 114.61 281 GLY B CA 1
ATOM 11190 C C . GLY B 1 282 ? -27.582 91.989 10.887 1.00 115.09 281 GLY B C 1
ATOM 11191 O O . GLY B 1 282 ? -27.646 93.207 11.077 1.00 115.56 281 GLY B O 1
ATOM 11195 N N . SER B 1 283 ? -28.245 91.379 9.906 1.00 119.00 282 SER B N 1
ATOM 11196 C CA . SER B 1 283 ? -29.162 92.123 9.055 1.00 126.02 282 SER B CA 1
ATOM 11197 C C . SER B 1 283 ? -30.187 92.852 9.912 1.00 129.76 282 SER B C 1
ATOM 11198 O O . SER B 1 283 ? -30.675 92.322 10.913 1.00 132.88 282 SER B O 1
ATOM 11206 N N . GLY B 1 284 ? -30.510 94.081 9.512 1.00 128.98 283 GLY B N 1
ATOM 11207 C CA . GLY B 1 284 ? -31.305 94.965 10.332 1.00 127.98 283 GLY B CA 1
ATOM 11208 C C . GLY B 1 284 ? -30.520 95.719 11.381 1.00 124.89 283 GLY B C 1
ATOM 11209 O O . GLY B 1 284 ? -31.014 96.728 11.899 1.00 127.46 283 GLY B O 1
ATOM 11213 N N . GLY B 1 285 ? -29.315 95.263 11.716 1.00 118.54 284 GLY B N 1
ATOM 11214 C CA . GLY B 1 285 ? -28.452 95.984 12.628 1.00 113.73 284 GLY B CA 1
ATOM 11215 C C . GLY B 1 285 ? -27.723 97.108 11.925 1.00 108.83 284 GLY B C 1
ATOM 11216 O O . GLY B 1 285 ? -26.516 97.023 11.680 1.00 108.99 284 GLY B O 1
ATOM 11220 N N . VAL B 1 286 ? -28.453 98.166 11.589 1.00 103.15 285 VAL B N 1
ATOM 11221 C CA . VAL B 1 286 ? -27.912 99.295 10.845 1.00 97.65 285 VAL B CA 1
ATOM 11222 C C . VAL B 1 286 ? -27.483 100.373 11.827 1.00 94.63 285 VAL B C 1
ATOM 11223 O O . VAL B 1 286 ? -28.132 100.589 12.859 1.00 93.25 285 VAL B O 1
ATOM 11236 N N . LEU B 1 287 ? -26.384 101.048 11.509 1.00 92.51 286 LEU B N 1
ATOM 11237 C CA . LEU B 1 287 ? -25.884 102.159 12.302 1.00 93.10 286 LEU B CA 1
ATOM 11238 C C . LEU B 1 287 ? -26.190 103.480 11.603 1.00 95.24 286 LEU B C 1
ATOM 11239 O O . LEU B 1 287 ? -26.621 103.520 10.448 1.00 95.06 286 LEU B O 1
ATOM 11255 N N . SER B 1 288 ? -25.969 104.572 12.325 1.00 96.68 287 SER B N 1
ATOM 11256 C CA . SER B 1 288 ? -25.987 105.896 11.725 1.00 99.22 287 SER B CA 1
ATOM 11257 C C . SER B 1 288 ? -24.591 106.236 11.221 1.00 101.96 287 SER B C 1
ATOM 11258 O O . SER B 1 288 ? -23.586 105.769 11.763 1.00 102.07 287 SER B O 1
ATOM 11266 N N . THR B 1 289 ? -24.536 107.048 10.162 1.00 104.12 288 THR B N 1
ATOM 11267 C CA . THR B 1 289 ? -23.248 107.410 9.578 1.00 103.91 288 THR B CA 1
ATOM 11268 C C . THR B 1 289 ? -22.290 107.928 10.642 1.00 105.00 288 THR B C 1
ATOM 11269 O O . THR B 1 289 ? -21.087 107.643 10.600 1.00 104.58 288 THR B O 1
ATOM 11280 N N . GLU B 1 290 ? -22.808 108.682 11.613 1.00 105.86 289 GLU B N 1
ATOM 11281 C CA . GLU B 1 290 ? -21.969 109.164 12.705 1.00 107.02 289 GLU B CA 1
ATOM 11282 C C . GLU B 1 290 ? -21.556 108.018 13.620 1.00 102.63 289 GLU B C 1
ATOM 11283 O O . GLU B 1 290 ? -20.383 107.895 13.991 1.00 102.14 289 GLU B O 1
ATOM 11295 N N . GLN B 1 291 ? -22.512 107.165 13.995 1.00 100.41 290 GLN B N 1
ATOM 11296 C CA . GLN B 1 291 ? -22.192 106.011 14.829 1.00 98.33 290 GLN B CA 1
ATOM 11297 C C . GLN B 1 291 ? -21.183 105.101 14.140 1.00 95.00 290 GLN B C 1
ATOM 11298 O O . GLN B 1 291 ? -20.280 104.557 14.787 1.00 94.52 290 GLN B O 1
ATOM 11312 N N . GLN B 1 292 ? -21.321 104.927 12.824 1.00 93.09 291 GLN B N 1
ATOM 11313 C CA . GLN B 1 292 ? -20.413 104.057 12.084 1.00 91.18 291 GLN B CA 1
ATOM 11314 C C . GLN B 1 292 ? -18.995 104.615 12.072 1.00 94.02 291 GLN B C 1
ATOM 11315 O O . GLN B 1 292 ? -18.029 103.873 12.289 1.00 91.74 291 GLN B O 1
ATOM 11329 N N . ASN B 1 293 ? -18.850 105.919 11.823 1.00 96.16 292 ASN B N 1
ATOM 11330 C CA . ASN B 1 293 ? -17.527 106.512 11.655 1.00 99.54 292 ASN B CA 1
ATOM 11331 C C . ASN B 1 293 ? -16.728 106.547 12.950 1.00 101.49 292 ASN B C 1
ATOM 11332 O O . ASN B 1 293 ? -15.497 106.650 12.898 1.00 103.08 292 ASN B O 1
ATOM 11343 N N . GLU B 1 294 ? -17.389 106.476 14.107 1.00 100.53 293 GLU B N 1
ATOM 11344 C CA . GLU B 1 294 ? -16.661 106.413 15.370 1.00 102.28 293 GLU B CA 1
ATOM 11345 C C . GLU B 1 294 ? -16.047 105.033 15.574 1.00 98.53 293 GLU B C 1
ATOM 11346 O O . GLU B 1 294 ? -14.861 104.913 15.905 1.00 99.36 293 GLU B O 1
ATOM 11358 N N . LEU B 1 295 ? -16.842 103.977 15.386 1.00 94.99 294 LEU B N 1
ATOM 11359 C CA . LEU B 1 295 ? -16.293 102.625 15.416 1.00 91.34 294 LEU B CA 1
ATOM 11360 C C . LEU B 1 295 ? -15.212 102.461 14.357 1.00 90.38 294 LEU B C 1
ATOM 11361 O O . LEU B 1 295 ? -14.121 101.951 14.637 1.00 90.22 294 LEU B O 1
ATOM 11377 N N . ALA B 1 296 ? -15.498 102.896 13.127 1.00 91.01 295 ALA B N 1
ATOM 11378 C CA . ALA B 1 296 ? -14.486 102.867 12.078 1.00 93.01 295 ALA B CA 1
ATOM 11379 C C . ALA B 1 296 ? -13.246 103.654 12.481 1.00 96.93 295 ALA B C 1
ATOM 11380 O O . ALA B 1 296 ? -12.133 103.316 12.063 1.00 97.11 295 ALA B O 1
ATOM 11387 N N . GLY B 1 297 ? -13.413 104.699 13.293 1.00 99.18 296 GLY B N 1
ATOM 11388 C CA . GLY B 1 297 ? -12.265 105.476 13.731 1.00 104.36 296 GLY B CA 1
ATOM 11389 C C . GLY B 1 297 ? -11.365 104.704 14.677 1.00 104.07 296 GLY B C 1
ATOM 11390 O O . GLY B 1 297 ? -10.137 104.785 14.584 1.00 105.99 296 GLY B O 1
ATOM 11394 N N . VAL B 1 298 ? -11.960 103.946 15.601 1.00 101.39 297 VAL B N 1
ATOM 11395 C CA . VAL B 1 298 ? -11.166 103.149 16.530 1.00 102.04 297 VAL B CA 1
ATOM 11396 C C . VAL B 1 298 ? -10.446 102.031 15.789 1.00 99.17 297 VAL B C 1
ATOM 11397 O O . VAL B 1 298 ? -9.259 101.775 16.023 1.00 100.49 297 VAL B O 1
ATOM 11410 N N . LEU B 1 299 ? -11.148 101.348 14.882 1.00 95.78 298 LEU B N 1
ATOM 11411 C CA . LEU B 1 299 ? -10.536 100.269 14.117 1.00 93.88 298 LEU B CA 1
ATOM 11412 C C . LEU B 1 299 ? -9.429 100.769 13.199 1.00 96.40 298 LEU B C 1
ATOM 11413 O O . LEU B 1 299 ? -8.599 99.968 12.755 1.00 96.32 298 LEU B O 1
ATOM 11429 N N . ALA B 1 300 ? -9.391 102.071 12.908 1.00 100.98 299 ALA B N 1
ATOM 11430 C CA . ALA B 1 300 ? -8.404 102.601 11.974 1.00 104.29 299 ALA B CA 1
ATOM 11431 C C . ALA B 1 300 ? -7.045 102.821 12.626 1.00 108.52 299 ALA B C 1
ATOM 11432 O O . ALA B 1 300 ? -6.016 102.695 11.953 1.00 110.13 299 ALA B O 1
ATOM 11439 N N . HIS B 1 301 ? -7.016 103.145 13.919 1.00 111.04 300 HIS B N 1
ATOM 11440 C CA . HIS B 1 301 ? -5.774 103.456 14.614 1.00 117.66 300 HIS B CA 1
ATOM 11441 C C . HIS B 1 301 ? -5.297 102.335 15.526 1.00 116.39 300 HIS B C 1
ATOM 11442 O O . HIS B 1 301 ? -4.185 102.423 16.057 1.00 119.64 300 HIS B O 1
ATOM 11456 N N . SER B 1 302 ? -6.099 101.293 15.721 1.00 112.68 301 SER B N 1
ATOM 11457 C CA . SER B 1 302 ? -5.736 100.226 16.637 1.00 113.54 301 SER B CA 1
ATOM 11458 C C . SER B 1 302 ? -4.576 99.403 16.084 1.00 113.17 301 SER B C 1
ATOM 11459 O O . SER B 1 302 ? -4.238 99.463 14.898 1.00 111.36 301 SER B O 1
ATOM 11467 N N . GLN B 1 303 ? -3.956 98.633 16.975 1.00 115.42 302 GLN B N 1
ATOM 11468 C CA . GLN B 1 303 ? -3.045 97.554 16.601 1.00 116.08 302 GLN B CA 1
ATOM 11469 C C . GLN B 1 303 ? -3.742 96.206 16.703 1.00 112.25 302 GLN B C 1
ATOM 11470 O O . GLN B 1 303 ? -3.145 95.205 17.112 1.00 113.56 302 GLN B O 1
ATOM 11484 N N . GLN B 1 304 ? -5.019 96.168 16.335 1.00 107.85 303 GLN B N 1
ATOM 11485 C CA . GLN B 1 304 ? -5.864 94.998 16.508 1.00 104.76 303 GLN B CA 1
ATOM 11486 C C . GLN B 1 304 ? -6.388 94.524 15.161 1.00 99.00 303 GLN B C 1
ATOM 11487 O O . GLN B 1 304 ? -6.647 95.324 14.256 1.00 97.38 303 GLN B O 1
ATOM 11501 N N . ARG B 1 305 ? -6.546 93.210 15.041 1.00 96.97 304 ARG B N 1
ATOM 11502 C CA . ARG B 1 305 ? -7.145 92.604 13.863 1.00 94.66 304 ARG B CA 1
ATOM 11503 C C . ARG B 1 305 ? -8.645 92.462 14.079 1.00 90.20 304 ARG B C 1
ATOM 11504 O O . ARG B 1 305 ? -9.094 92.064 15.157 1.00 90.87 304 ARG B O 1
ATOM 11525 N N . PHE B 1 306 ? -9.419 92.800 13.050 1.00 87.12 305 PHE B N 1
ATOM 11526 C CA . PHE B 1 306 ? -10.870 92.802 13.152 1.00 84.59 305 PHE B CA 1
ATOM 11527 C C . PHE B 1 306 ? -11.479 92.268 11.866 1.00 81.63 305 PHE B C 1
ATOM 11528 O O . PHE B 1 306 ? -10.906 92.408 10.782 1.00 80.82 305 PHE B O 1
ATOM 11545 N N . LEU B 1 307 ? -12.655 91.659 12.002 1.00 80.46 306 LEU B N 1
ATOM 11546 C CA . LEU B 1 307 ? -13.472 91.230 10.872 1.00 79.25 306 LEU B CA 1
ATOM 11547 C C . LEU B 1 307 ? -14.831 91.900 11.021 1.00 76.54 306 LEU B C 1
ATOM 11548 O O . LEU B 1 307 ? -15.617 91.529 11.900 1.00 75.94 306 LEU B O 1
ATOM 11564 N N . TRP B 1 308 ? -15.106 92.882 10.168 1.00 78.14 307 TRP B N 1
ATOM 11565 C CA . TRP B 1 308 ? -16.258 93.763 10.321 1.00 78.32 307 TRP B CA 1
ATOM 11566 C C . TRP B 1 308 ? -17.220 93.542 9.163 1.00 79.42 307 TRP B C 1
ATOM 11567 O O . TRP B 1 308 ? -16.852 93.740 8.000 1.00 81.18 307 TRP B O 1
ATOM 11588 N N . VAL B 1 309 ? -18.444 93.131 9.481 1.00 78.22 308 VAL B N 1
ATOM 11589 C CA . VAL B 1 309 ? -19.523 93.068 8.502 1.00 79.08 308 VAL B CA 1
ATOM 11590 C C . VAL B 1 309 ? -20.197 94.435 8.490 1.00 79.39 308 VAL B C 1
ATOM 11591 O O . VAL B 1 309 ? -20.815 94.842 9.477 1.00 77.72 308 VAL B O 1
ATOM 11604 N N . VAL B 1 310 ? -20.078 95.146 7.372 1.00 82.11 309 VAL B N 1
ATOM 11605 C CA . VAL B 1 310 ? -20.523 96.531 7.273 1.00 84.73 309 VAL B CA 1
ATOM 11606 C C . VAL B 1 310 ? -21.786 96.597 6.427 1.00 85.04 309 VAL B C 1
ATOM 11607 O O . VAL B 1 310 ? -21.975 95.815 5.488 1.00 84.66 309 VAL B O 1
ATOM 11620 N N . ARG B 1 311 ? -22.650 97.546 6.763 1.00 85.53 310 ARG B N 1
ATOM 11621 C CA . ARG B 1 311 ? -23.911 97.760 6.072 1.00 85.93 310 ARG B CA 1
ATOM 11622 C C . ARG B 1 311 ? -24.110 99.253 5.864 1.00 87.43 310 ARG B C 1
ATOM 11623 O O . ARG B 1 311 ? -23.523 100.069 6.583 1.00 86.59 310 ARG B O 1
ATOM 11644 N N . PRO B 1 312 ? -24.932 99.641 4.893 1.00 88.71 311 PRO B N 1
ATOM 11645 C CA . PRO B 1 312 ? -25.195 101.068 4.674 1.00 89.37 311 PRO B CA 1
ATOM 11646 C C . PRO B 1 312 ? -25.856 101.688 5.891 1.00 86.45 311 PRO B C 1
ATOM 11647 O O . PRO B 1 312 ? -26.748 101.077 6.498 1.00 84.57 311 PRO B O 1
ATOM 11658 N N . PRO B 1 313 ? -25.453 102.894 6.285 1.00 86.49 312 PRO B N 1
ATOM 11659 C CA . PRO B 1 313 ? -26.089 103.539 7.439 1.00 86.84 312 PRO B CA 1
ATOM 11660 C C . PRO B 1 313 ? -27.538 103.895 7.144 1.00 85.60 312 PRO B C 1
ATOM 11661 O O . PRO B 1 313 ? -27.995 103.895 6.000 1.00 86.10 312 PRO B O 1
ATOM 11672 N N . ASN B 1 314 ? -28.270 104.207 8.216 1.00 85.83 313 ASN B N 1
ATOM 11673 C CA . ASN B 1 314 ? -29.681 104.565 8.121 1.00 93.00 313 ASN B CA 1
ATOM 11674 C C . ASN B 1 314 ? -29.894 106.055 7.878 1.00 95.54 313 ASN B C 1
ATOM 11675 O O . ASN B 1 314 ? -30.940 106.600 8.256 1.00 93.95 313 ASN B O 1
ATOM 11686 N N . ASP B 1 315 ? -28.926 106.730 7.257 1.00 96.11 314 ASP B N 1
ATOM 11687 C CA . ASP B 1 315 ? -29.043 108.154 6.971 1.00 99.48 314 ASP B CA 1
ATOM 11688 C C . ASP B 1 315 ? -27.974 108.584 5.974 1.00 99.41 314 ASP B C 1
ATOM 11689 O O . ASP B 1 315 ? -27.369 109.650 6.125 1.00 101.63 314 ASP B O 1
ATOM 11698 N N . GLY B 1 316 ? -27.741 107.763 4.952 1.00 98.20 315 GLY B N 1
ATOM 11699 C CA . GLY B 1 316 ? -26.683 108.021 3.995 1.00 99.89 315 GLY B CA 1
ATOM 11700 C C . GLY B 1 316 ? -27.179 108.339 2.599 1.00 102.45 315 GLY B C 1
ATOM 11701 O O . GLY B 1 316 ? -26.459 108.124 1.619 1.00 103.81 315 GLY B O 1
ATOM 11705 N N . ILE B 1 317 ? -28.406 108.857 2.486 1.00 102.79 316 ILE B N 1
ATOM 11706 C CA . ILE B 1 317 ? -28.942 109.224 1.179 1.00 104.46 316 ILE B CA 1
ATOM 11707 C C . ILE B 1 317 ? -28.197 110.390 0.552 1.00 108.44 316 ILE B C 1
ATOM 11708 O O . ILE B 1 317 ? -28.464 110.732 -0.606 1.00 110.87 316 ILE B O 1
ATOM 11724 N N . ALA B 1 318 ? -27.271 111.013 1.285 1.00 109.42 317 ALA B N 1
ATOM 11725 C CA . ALA B 1 318 ? -26.383 112.001 0.686 1.00 113.74 317 ALA B CA 1
ATOM 11726 C C . ALA B 1 318 ? -25.325 111.353 -0.196 1.00 111.04 317 ALA B C 1
ATOM 11727 O O . ALA B 1 318 ? -24.728 112.039 -1.033 1.00 114.37 317 ALA B O 1
ATOM 11734 N N . ASN B 1 319 ? -25.085 110.054 -0.028 1.00 106.78 318 ASN B N 1
ATOM 11735 C CA . ASN B 1 319 ? -24.068 109.342 -0.793 1.00 106.92 318 ASN B CA 1
ATOM 11736 C C . ASN B 1 319 ? -24.701 108.289 -1.696 1.00 104.74 318 ASN B C 1
ATOM 11737 O O . ASN B 1 319 ? -24.553 108.333 -2.918 1.00 107.20 318 ASN B O 1
ATOM 11748 N N . ASP B 1 330 ? -21.951 99.378 -2.973 1.00 121.26 329 ASP B N 1
ATOM 11749 C CA . ASP B 1 330 ? -21.634 98.538 -1.824 1.00 118.52 329 ASP B CA 1
ATOM 11750 C C . ASP B 1 330 ? -21.321 99.396 -0.599 1.00 116.32 329 ASP B C 1
ATOM 11751 O O . ASP B 1 330 ? -20.966 100.567 -0.735 1.00 117.13 329 ASP B O 1
ATOM 11759 N N . PRO B 1 331 ? -21.453 98.817 0.600 1.00 113.14 330 PRO B N 1
ATOM 11760 C CA . PRO B 1 331 ? -21.195 99.595 1.823 1.00 111.54 330 PRO B CA 1
ATOM 11761 C C . PRO B 1 331 ? -19.722 99.874 2.087 1.00 111.36 330 PRO B C 1
ATOM 11762 O O . PRO B 1 331 ? -19.418 100.609 3.036 1.00 111.73 330 PRO B O 1
ATOM 11773 N N . LEU B 1 332 ? -18.801 99.322 1.294 1.00 110.85 331 LEU B N 1
ATOM 11774 C CA . LEU B 1 332 ? -17.387 99.630 1.487 1.00 111.83 331 LEU B CA 1
ATOM 11775 C C . LEU B 1 332 ? -17.102 101.092 1.166 1.00 113.16 331 LEU B C 1
ATOM 11776 O O . LEU B 1 332 ? -16.404 101.781 1.919 1.00 113.97 331 LEU B O 1
ATOM 11792 N N . LYS B 1 333 ? -17.638 101.583 0.045 1.00 113.95 332 LYS B N 1
ATOM 11793 C CA . LYS B 1 333 ? -17.429 102.977 -0.329 1.00 116.02 332 LYS B CA 1
ATOM 11794 C C . LYS B 1 333 ? -17.977 103.930 0.726 1.00 114.69 332 LYS B C 1
ATOM 11795 O O . LYS B 1 333 ? -17.452 105.037 0.893 1.00 117.79 332 LYS B O 1
ATOM 11814 N N . LEU B 1 334 ? -19.025 103.524 1.446 1.00 111.35 333 LEU B N 1
ATOM 11815 C CA . LEU B 1 334 ? -19.593 104.360 2.499 1.00 111.72 333 LEU B CA 1
ATOM 11816 C C . LEU B 1 334 ? -18.676 104.504 3.707 1.00 109.78 333 LEU B C 1
ATOM 11817 O O . LEU B 1 334 ? -19.024 105.244 4.635 1.00 110.19 333 LEU B O 1
ATOM 11833 N N . LEU B 1 335 ? -17.531 103.828 3.729 1.00 108.01 334 LEU B N 1
ATOM 11834 C CA . LEU B 1 335 ? -16.612 103.941 4.847 1.00 106.84 334 LEU B CA 1
ATOM 11835 C C . LEU B 1 335 ? -15.776 105.212 4.730 1.00 108.67 334 LEU B C 1
ATOM 11836 O O . LEU B 1 335 ? -15.603 105.755 3.637 1.00 111.74 334 LEU B O 1
ATOM 11852 N N . PRO B 1 336 ? -15.245 105.712 5.855 1.00 107.34 335 PRO B N 1
ATOM 11853 C CA . PRO B 1 336 ? -14.404 106.917 5.803 1.00 111.20 335 PRO B CA 1
ATOM 11854 C C . PRO B 1 336 ? -13.279 106.808 4.788 1.00 112.57 335 PRO B C 1
ATOM 11855 O O . PRO B 1 336 ? -12.927 105.705 4.357 1.00 111.42 335 PRO B O 1
ATOM 11866 N N . GLU B 1 337 ? -12.705 107.946 4.402 1.00 116.84 336 GLU B N 1
ATOM 11867 C CA . GLU B 1 337 ? -11.635 107.938 3.415 1.00 117.87 336 GLU B CA 1
ATOM 11868 C C . GLU B 1 337 ? -10.428 107.175 3.943 1.00 115.20 336 GLU B C 1
ATOM 11869 O O . GLU B 1 337 ? -10.033 107.323 5.102 1.00 116.08 336 GLU B O 1
ATOM 11881 N N . GLY B 1 338 ? -9.846 106.349 3.079 1.00 112.09 337 GLY B N 1
ATOM 11882 C CA . GLY B 1 338 ? -8.622 105.648 3.405 1.00 112.12 337 GLY B CA 1
ATOM 11883 C C . GLY B 1 338 ? -8.735 104.700 4.580 1.00 107.61 337 GLY B C 1
ATOM 11884 O O . GLY B 1 338 ? -7.715 104.240 5.101 1.00 106.99 337 GLY B O 1
ATOM 11888 N N . PHE B 1 339 ? -9.961 104.396 5.017 1.00 105.18 338 PHE B N 1
ATOM 11889 C CA . PHE B 1 339 ? -10.126 103.407 6.077 1.00 103.12 338 PHE B CA 1
ATOM 11890 C C . PHE B 1 339 ? -9.652 102.035 5.626 1.00 100.20 338 PHE B C 1
ATOM 11891 O O . PHE B 1 339 ? -9.157 101.251 6.444 1.00 99.28 338 PHE B O 1
ATOM 11908 N N . LEU B 1 340 ? -9.805 101.721 4.338 1.00 101.00 339 LEU B N 1
ATOM 11909 C CA . LEU B 1 340 ? -9.291 100.470 3.800 1.00 100.57 339 LEU B CA 1
ATOM 11910 C C . LEU B 1 340 ? -7.795 100.534 3.525 1.00 101.24 339 LEU B C 1
ATOM 11911 O O . LEU B 1 340 ? -7.136 99.488 3.512 1.00 99.55 339 LEU B O 1
ATOM 11927 N N . GLU B 1 341 ? -7.247 101.732 3.305 1.00 103.66 340 GLU B N 1
ATOM 11928 C CA . GLU B 1 341 ? -5.798 101.892 3.273 1.00 105.12 340 GLU B CA 1
ATOM 11929 C C . GLU B 1 341 ? -5.196 101.480 4.609 1.00 102.61 340 GLU B C 1
ATOM 11930 O O . GLU B 1 341 ? -4.374 100.559 4.683 1.00 101.08 340 GLU B O 1
ATOM 11942 N N . GLN B 1 342 ? -5.597 102.157 5.681 1.00 102.33 341 GLN B N 1
ATOM 11943 C CA . GLN B 1 342 ? -5.377 101.625 7.012 1.00 102.07 341 GLN B CA 1
ATOM 11944 C C . GLN B 1 342 ? -6.155 100.318 7.157 1.00 98.43 341 GLN B C 1
ATOM 11945 O O . GLN B 1 342 ? -6.994 99.966 6.324 1.00 97.07 341 GLN B O 1
ATOM 11959 N N . THR B 1 343 ? -5.859 99.582 8.224 1.00 98.39 342 THR B N 1
ATOM 11960 C CA . THR B 1 343 ? -6.566 98.336 8.498 1.00 93.00 342 THR B CA 1
ATOM 11961 C C . THR B 1 343 ? -6.363 97.301 7.394 1.00 91.54 342 THR B C 1
ATOM 11962 O O . THR B 1 343 ? -6.911 96.197 7.473 1.00 89.41 342 THR B O 1
ATOM 11973 N N . ALA B 1 344 ? -5.580 97.637 6.367 1.00 93.14 343 ALA B N 1
ATOM 11974 C CA . ALA B 1 344 ? -5.518 96.805 5.170 1.00 93.76 343 ALA B CA 1
ATOM 11975 C C . ALA B 1 344 ? -5.054 95.392 5.505 1.00 93.96 343 ALA B C 1
ATOM 11976 O O . ALA B 1 344 ? -5.798 94.421 5.330 1.00 93.83 343 ALA B O 1
ATOM 11983 N N . GLY B 1 345 ? -3.819 95.258 5.991 1.00 95.82 344 GLY B N 1
ATOM 11984 C CA . GLY B 1 345 ? -3.297 93.946 6.324 1.00 95.78 344 GLY B CA 1
ATOM 11985 C C . GLY B 1 345 ? -3.825 93.369 7.619 1.00 92.85 344 GLY B C 1
ATOM 11986 O O . GLY B 1 345 ? -3.768 92.150 7.808 1.00 92.12 344 GLY B O 1
ATOM 11990 N N . ARG B 1 346 ? -4.350 94.213 8.508 1.00 92.32 345 ARG B N 1
ATOM 11991 C CA . ARG B 1 346 ? -4.780 93.767 9.827 1.00 91.97 345 ARG B CA 1
ATOM 11992 C C . ARG B 1 346 ? -6.285 93.562 9.936 1.00 89.26 345 ARG B C 1
ATOM 11993 O O . ARG B 1 346 ? -6.724 92.790 10.795 1.00 86.62 345 ARG B O 1
ATOM 12014 N N . GLY B 1 347 ? -7.076 94.210 9.091 1.00 89.32 346 GLY B N 1
ATOM 12015 C CA . GLY B 1 347 ? -8.518 94.094 9.161 1.00 86.40 346 GLY B CA 1
ATOM 12016 C C . GLY B 1 347 ? -9.117 93.762 7.811 1.00 85.00 346 GLY B C 1
ATOM 12017 O O . GLY B 1 347 ? -8.581 94.116 6.761 1.00 85.25 346 GLY B O 1
ATOM 12021 N N . LEU B 1 348 ? -10.249 93.062 7.858 1.00 83.49 347 LEU B N 1
ATOM 12022 C CA . LEU B 1 348 ? -11.013 92.710 6.669 1.00 84.45 347 LEU B CA 1
ATOM 12023 C C . LEU B 1 348 ? -12.448 93.178 6.854 1.00 84.19 347 LEU B C 1
ATOM 12024 O O . LEU B 1 348 ? -13.056 92.925 7.898 1.00 83.38 347 LEU B O 1
ATOM 12040 N N . VAL B 1 349 ? -12.983 93.858 5.844 1.00 86.10 348 VAL B N 1
ATOM 12041 C CA . VAL B 1 349 ? -14.357 94.346 5.858 1.00 88.35 348 VAL B CA 1
ATOM 12042 C C . VAL B 1 349 ? -15.183 93.469 4.930 1.00 88.81 348 VAL B C 1
ATOM 12043 O O . VAL B 1 349 ? -14.802 93.243 3.775 1.00 89.94 348 VAL B O 1
ATOM 12056 N N . LEU B 1 350 ? -16.311 92.976 5.437 1.00 87.97 349 LEU B N 1
ATOM 12057 C CA . LEU B 1 350 ? -17.228 92.164 4.656 1.00 87.40 349 LEU B CA 1
ATOM 12058 C C . LEU B 1 350 ? -18.507 92.942 4.398 1.00 88.28 349 LEU B C 1
ATOM 12059 O O . LEU B 1 350 ? -19.127 93.427 5.353 1.00 86.26 349 LEU B O 1
ATOM 12075 N N . PRO B 1 351 ? -18.933 93.102 3.143 1.00 91.43 350 PRO B N 1
ATOM 12076 C CA . PRO B 1 351 ? -20.174 93.840 2.872 1.00 93.36 350 PRO B CA 1
ATOM 12077 C C . PRO B 1 351 ? -21.402 92.966 3.079 1.00 90.56 350 PRO B C 1
ATOM 12078 O O . PRO B 1 351 ? -21.599 91.967 2.380 1.00 90.19 350 PRO B O 1
ATOM 12089 N N . MET B 1 352 ? -22.218 93.330 4.071 1.00 88.18 351 MET B N 1
ATOM 12090 C CA . MET B 1 352 ? -23.555 92.778 4.272 1.00 86.59 351 MET B CA 1
ATOM 12091 C C . MET B 1 352 ? -23.555 91.415 4.957 1.00 83.33 351 MET B C 1
ATOM 12092 O O . MET B 1 352 ? -24.224 91.242 5.981 1.00 81.20 351 MET B O 1
ATOM 12106 N N . TRP B 1 353 ? -22.825 90.440 4.414 1.00 82.51 352 TRP B N 1
ATOM 12107 C CA . TRP B 1 353 ? -22.969 89.055 4.838 1.00 82.21 352 TRP B CA 1
ATOM 12108 C C . TRP B 1 35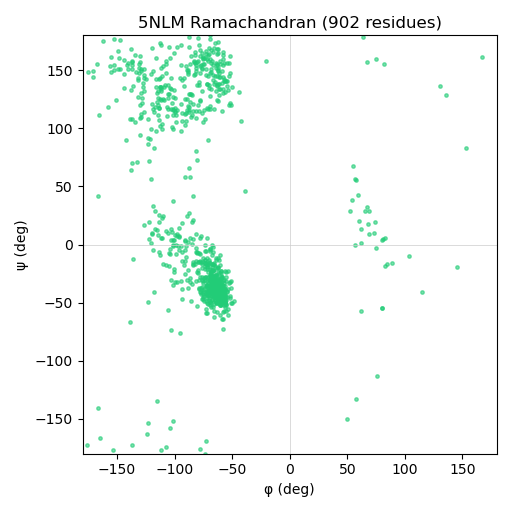3 ? -21.618 88.443 5.180 1.00 80.45 352 TRP B C 1
ATOM 12109 O O . TRP B 1 353 ? -20.586 88.803 4.606 1.00 83.29 352 TRP B O 1
ATOM 12130 N N . ALA B 1 354 ? -21.646 87.504 6.123 1.00 79.44 353 ALA B N 1
ATOM 12131 C CA . ALA B 1 354 ? -20.480 86.733 6.528 1.00 77.87 353 ALA B CA 1
ATOM 12132 C C . ALA B 1 354 ? -20.957 85.393 7.064 1.00 77.72 353 ALA B C 1
ATOM 12133 O O . ALA B 1 354 ? -22.099 85.289 7.526 1.00 77.02 353 ALA B O 1
ATOM 12140 N N . PRO B 1 355 ? -20.116 84.349 7.014 1.00 77.74 354 PRO B N 1
ATOM 12141 C CA . PRO B 1 355 ? -20.492 83.050 7.616 1.00 77.76 354 PRO B CA 1
ATOM 12142 C C . PRO B 1 355 ? -20.254 83.044 9.124 1.00 75.76 354 PRO B C 1
ATOM 12143 O O . PRO B 1 355 ? -19.264 82.531 9.646 1.00 76.53 354 PRO B O 1
ATOM 12154 N N . GLN B 1 356 ? -21.211 83.633 9.847 1.00 77.33 355 GLN B N 1
ATOM 12155 C CA . GLN B 1 356 ? -21.012 83.922 11.265 1.00 77.18 355 GLN B CA 1
ATOM 12156 C C . GLN B 1 356 ? -20.645 82.671 12.053 1.00 76.61 355 GLN B C 1
ATOM 12157 O O . GLN B 1 356 ? -19.732 82.702 12.887 1.00 77.13 355 GLN B O 1
ATOM 12171 N N . ILE B 1 357 ? -21.344 81.560 11.810 1.00 76.25 356 ILE B N 1
ATOM 12172 C CA . ILE B 1 357 ? -21.111 80.356 12.602 1.00 77.32 356 ILE B CA 1
ATOM 12173 C C . ILE B 1 357 ? -19.670 79.886 12.440 1.00 82.33 356 ILE B C 1
ATOM 12174 O O . ILE B 1 357 ? -19.004 79.528 13.420 1.00 82.89 356 ILE B O 1
ATOM 12190 N N . ASP B 1 358 ? -19.158 79.897 11.207 1.00 82.51 357 ASP B N 1
ATOM 12191 C CA . ASP B 1 358 ? -17.796 79.431 10.967 1.00 85.85 357 ASP B CA 1
ATOM 12192 C C . ASP B 1 358 ? -16.774 80.356 11.616 1.00 86.71 357 ASP B C 1
ATOM 12193 O O . ASP B 1 358 ? -15.766 79.890 12.162 1.00 88.77 357 ASP B O 1
ATOM 12202 N N . VAL B 1 359 ? -17.014 81.667 11.569 1.00 84.67 358 VAL B N 1
ATOM 12203 C CA . VAL B 1 359 ? -16.110 82.614 12.217 1.00 86.13 358 VAL B CA 1
ATOM 12204 C C . VAL B 1 359 ? -16.021 82.323 13.710 1.00 85.93 358 VAL B C 1
ATOM 12205 O O . VAL B 1 359 ? -14.928 82.187 14.272 1.00 87.63 358 VAL B O 1
ATOM 12218 N N . LEU B 1 360 ? -17.175 82.218 14.373 1.00 84.27 359 LEU B N 1
ATOM 12219 C CA . LEU B 1 360 ? -17.196 82.005 15.815 1.00 86.74 359 LEU B CA 1
ATOM 12220 C C . LEU B 1 360 ? -16.547 80.688 16.219 1.00 88.71 359 LEU B C 1
ATOM 12221 O O . LEU B 1 360 ? -16.166 80.532 17.384 1.00 90.38 359 LEU B O 1
ATOM 12237 N N . SER B 1 361 ? -16.410 79.739 15.292 1.00 88.66 360 SER B N 1
ATOM 12238 C CA . SER B 1 361 ? -15.802 78.452 15.607 1.00 93.48 360 SER B CA 1
ATOM 12239 C C . SER B 1 361 ? -14.300 78.423 15.361 1.00 98.92 360 SER B C 1
ATOM 12240 O O . SER B 1 361 ? -13.620 77.533 15.885 1.00 102.06 360 SER B O 1
ATOM 12248 N N . HIS B 1 362 ? -13.766 79.367 14.591 1.00 101.06 361 HIS B N 1
ATOM 12249 C CA . HIS B 1 362 ? -12.343 79.362 14.284 1.00 107.27 361 HIS B CA 1
ATOM 12250 C C . HIS B 1 362 ? -11.532 79.832 15.488 1.00 109.29 361 HIS B C 1
ATOM 12251 O O . HIS B 1 362 ? -12.020 80.570 16.349 1.00 106.30 361 HIS B O 1
ATOM 12265 N N . GLU B 1 363 ? -10.271 79.397 15.536 1.00 115.86 362 GLU B N 1
ATOM 12266 C CA . GLU B 1 363 ? -9.433 79.664 16.700 1.00 119.96 362 GLU B CA 1
ATOM 12267 C C . GLU B 1 363 ? -8.969 81.115 16.751 1.00 118.20 362 GLU B C 1
ATOM 12268 O O . GLU B 1 363 ? -8.735 81.648 17.842 1.00 118.54 362 GLU B O 1
ATOM 12280 N N . SER B 1 364 ? -8.829 81.767 15.594 1.00 116.49 363 SER B N 1
ATOM 12281 C CA . SER B 1 364 ? -8.330 83.138 15.569 1.00 116.22 363 SER B CA 1
ATOM 12282 C C . SER B 1 364 ? -9.325 84.114 16.182 1.00 108.94 363 SER B C 1
ATOM 12283 O O . SER B 1 364 ? -8.924 85.172 16.682 1.00 105.41 363 SER B O 1
ATOM 12291 N N . THR B 1 365 ? -10.615 83.785 16.155 1.00 104.58 364 THR B N 1
ATOM 12292 C CA . THR B 1 365 ? -11.635 84.674 16.699 1.00 98.51 364 THR B CA 1
ATOM 12293 C C . THR B 1 365 ? -11.595 84.634 18.222 1.00 98.34 364 THR B C 1
ATOM 12294 O O . THR B 1 365 ? -11.859 83.591 18.831 1.00 97.12 364 THR B O 1
ATOM 12305 N N . GLY B 1 366 ? -11.270 85.770 18.835 1.00 97.64 365 GLY B N 1
ATOM 12306 C CA . GLY B 1 366 ? -11.195 85.863 20.280 1.00 97.52 365 GLY B CA 1
ATOM 12307 C C . GLY B 1 366 ? -12.271 86.744 20.880 1.00 94.68 365 GLY B C 1
ATOM 12308 O O . GLY B 1 366 ? -12.438 86.779 22.103 1.00 96.03 365 GLY B O 1
ATOM 12312 N N . GLY B 1 367 ? -13.005 87.458 20.038 1.00 92.31 366 GLY B N 1
ATOM 12313 C CA . GLY B 1 367 ? -14.049 88.350 20.515 1.00 90.42 366 GLY B CA 1
ATOM 12314 C C . GLY B 1 367 ? -15.133 88.514 19.475 1.00 87.46 366 GLY B C 1
ATOM 12315 O O . GLY B 1 367 ? -14.879 88.438 18.269 1.00 86.60 366 GLY B O 1
ATOM 12319 N N . PHE B 1 368 ? -16.354 88.749 19.951 1.00 85.95 367 PHE B N 1
ATOM 12320 C CA . PHE B 1 368 ? -17.519 88.911 19.087 1.00 84.55 367 PHE B CA 1
ATOM 12321 C C . PHE B 1 368 ? -18.232 90.198 19.479 1.00 83.11 367 PHE B C 1
ATOM 12322 O O . PHE B 1 368 ? -18.824 90.280 20.560 1.00 83.16 367 PHE B O 1
ATOM 12339 N N . LEU B 1 369 ? -18.167 91.201 18.607 1.00 81.57 368 LEU B N 1
ATOM 12340 C CA . LEU B 1 369 ? -18.907 92.445 18.792 1.00 82.94 368 LEU B CA 1
ATOM 12341 C C . LEU B 1 369 ? -20.260 92.282 18.111 1.00 79.89 368 LEU B C 1
ATOM 12342 O O . LEU B 1 369 ? -20.349 92.300 16.879 1.00 78.55 368 LEU B O 1
ATOM 12358 N N . THR B 1 370 ? -21.315 92.125 18.909 1.00 79.75 369 THR B N 1
ATOM 12359 C CA . THR B 1 370 ? -22.605 91.690 18.399 1.00 77.91 369 THR B CA 1
ATOM 12360 C C . THR B 1 370 ? -23.724 92.595 18.892 1.00 76.59 369 THR B C 1
ATOM 12361 O O . THR B 1 370 ? -23.624 93.248 19.934 1.00 77.88 369 THR B O 1
ATOM 12372 N N . HIS B 1 371 ? -24.801 92.614 18.103 1.00 75.91 370 HIS B N 1
ATOM 12373 C CA . HIS B 1 371 ? -26.052 93.273 18.456 1.00 75.88 370 HIS B CA 1
ATOM 12374 C C . HIS B 1 371 ? -26.797 92.569 19.582 1.00 73.90 370 HIS B C 1
ATOM 12375 O O . HIS B 1 371 ? -27.827 93.083 20.031 1.00 73.15 370 HIS B O 1
ATOM 12389 N N . CYS B 1 372 ? -26.319 91.407 20.029 1.00 72.91 371 CYS B N 1
ATOM 12390 C CA . CYS B 1 372 ? -26.937 90.647 21.114 1.00 72.23 371 CYS B CA 1
ATOM 12391 C C . CYS B 1 372 ? -28.284 90.054 20.713 1.00 70.42 371 CYS B C 1
ATOM 12392 O O . CYS B 1 372 ? -29.162 89.871 21.558 1.00 69.51 371 CYS B O 1
ATOM 12400 N N . GLY B 1 373 ? -28.467 89.754 19.429 1.00 70.90 372 GLY B N 1
ATOM 12401 C CA . GLY B 1 373 ? -29.573 88.901 19.037 1.00 70.15 372 GLY B CA 1
ATOM 12402 C C . GLY B 1 373 ? -29.429 87.518 19.640 1.00 66.43 372 GLY B C 1
ATOM 12403 O O . GLY B 1 373 ? -28.323 86.994 19.788 1.00 67.30 372 GLY B O 1
ATOM 12407 N N . TRP B 1 374 ? -30.566 86.916 19.996 1.00 65.81 373 TRP B N 1
ATOM 12408 C CA . TRP B 1 374 ? -30.518 85.693 20.791 1.00 65.06 373 TRP B CA 1
ATOM 12409 C C . TRP B 1 374 ? -29.846 84.557 20.028 1.00 63.18 373 TRP B C 1
ATOM 12410 O O . TRP B 1 374 ? -29.080 83.781 20.610 1.00 62.95 373 TRP B O 1
ATOM 12431 N N . ASN B 1 375 ? -30.114 84.442 18.726 1.00 63.95 374 ASN B N 1
ATOM 12432 C CA . ASN B 1 375 ? -29.444 83.417 17.930 1.00 67.32 374 ASN B CA 1
ATOM 12433 C C . ASN B 1 375 ? -27.936 83.646 17.908 1.00 70.53 374 ASN B C 1
ATOM 12434 O O . ASN B 1 375 ? -27.152 82.716 18.128 1.00 69.59 374 ASN B O 1
ATOM 12445 N N . SER B 1 376 ? -27.510 84.885 17.644 1.00 72.56 375 SER B N 1
ATOM 12446 C CA . SER B 1 376 ? -26.085 85.201 17.683 1.00 74.01 375 SER B CA 1
ATOM 12447 C C . SER B 1 376 ? -25.499 84.933 19.064 1.00 72.54 375 SER B C 1
ATOM 12448 O O . SER B 1 376 ? -24.374 84.434 19.184 1.00 74.79 375 SER B O 1
ATOM 12456 N N . THR B 1 377 ? -26.249 85.257 20.119 1.00 70.11 376 THR B N 1
ATOM 12457 C CA . THR B 1 377 ? -25.767 85.018 21.476 1.00 70.68 376 THR B CA 1
ATOM 12458 C C . THR B 1 377 ? -25.553 83.530 21.728 1.00 71.26 376 THR B C 1
ATOM 12459 O O . THR B 1 377 ? -24.518 83.124 22.269 1.00 72.87 376 THR B O 1
ATOM 12470 N N . LEU B 1 378 ? -26.525 82.700 21.343 1.00 68.90 377 LEU B N 1
ATOM 12471 C CA . LEU B 1 378 ? -26.400 81.261 21.555 1.00 69.09 377 LEU B CA 1
ATOM 12472 C C . LEU B 1 378 ? -25.214 80.696 20.783 1.00 71.88 377 LEU B C 1
ATOM 12473 O O . LEU B 1 378 ? -24.415 79.924 21.326 1.00 73.81 377 LEU B O 1
ATOM 12489 N N . GLU B 1 379 ? -25.087 81.065 19.506 1.00 73.41 378 GLU B N 1
ATOM 12490 C CA . GLU B 1 379 ? -23.966 80.584 18.704 1.00 79.37 378 GLU B CA 1
ATOM 12491 C C . GLU B 1 379 ? -22.634 80.963 19.339 1.00 83.42 378 GLU B C 1
ATOM 12492 O O . GLU B 1 379 ? -21.682 80.175 19.321 1.00 85.66 378 GLU B O 1
ATOM 12504 N N . SER B 1 380 ? -22.548 82.169 19.904 1.00 83.14 379 SER B N 1
ATOM 12505 C CA . SER B 1 380 ? -21.303 82.610 20.522 1.00 86.37 379 SER B CA 1
ATOM 12506 C C . SER B 1 380 ? -21.048 81.872 21.830 1.00 87.44 379 SER B C 1
ATOM 12507 O O . SER B 1 380 ? -19.896 81.574 22.167 1.00 90.91 379 SER B O 1
ATOM 12515 N N . VAL B 1 381 ? -22.109 81.565 22.579 1.00 83.20 380 VAL B N 1
ATOM 12516 C CA . VAL B 1 381 ? -21.955 80.797 23.811 1.00 83.34 380 VAL B CA 1
ATOM 12517 C C . VAL B 1 381 ? -21.466 79.389 23.497 1.00 84.29 380 VAL B C 1
ATOM 12518 O O . VAL B 1 381 ? -20.488 78.906 24.079 1.00 85.97 380 VAL B O 1
ATOM 12531 N N . PHE B 1 382 ? -22.144 78.709 22.569 1.00 81.88 381 PHE B N 1
ATOM 12532 C CA . PHE B 1 382 ? -21.803 77.323 22.264 1.00 83.53 381 PHE B CA 1
ATOM 12533 C C . PHE B 1 382 ? -20.365 77.188 21.779 1.00 87.89 381 PHE B C 1
ATOM 12534 O O . PHE B 1 382 ? -19.711 76.177 22.057 1.00 89.47 381 PHE B O 1
ATOM 12551 N N . HIS B 1 383 ? -19.856 78.187 21.058 1.00 89.01 382 HIS B N 1
ATOM 12552 C CA . HIS B 1 383 ? -18.491 78.164 20.550 1.00 93.10 382 HIS B CA 1
ATOM 12553 C C . HIS B 1 383 ? -17.515 78.908 21.455 1.00 93.77 382 HIS B C 1
ATOM 12554 O O . HIS B 1 383 ? -16.347 79.067 21.088 1.00 95.88 382 HIS B O 1
ATOM 12568 N N . GLY B 1 384 ? -17.965 79.361 22.623 1.00 92.64 383 GLY B N 1
ATOM 12569 C CA . GLY B 1 384 ? -17.099 80.017 23.584 1.00 93.79 383 GLY B CA 1
ATOM 12570 C C . GLY B 1 384 ? -16.334 81.198 23.024 1.00 94.33 383 GLY B C 1
ATOM 12571 O O . GLY B 1 384 ? -15.107 81.148 22.897 1.00 96.18 383 GLY B O 1
ATOM 12575 N N . VAL B 1 385 ? -17.049 82.268 22.690 1.00 91.23 384 VAL B N 1
ATOM 12576 C CA . VAL B 1 385 ? -16.426 83.499 22.214 1.00 92.15 384 VAL B CA 1
ATOM 12577 C C . VAL B 1 385 ? -16.930 84.647 23.081 1.00 92.32 384 VAL B C 1
ATOM 12578 O O . VAL B 1 385 ? -18.128 84.962 23.040 1.00 90.00 384 VAL B O 1
ATOM 12591 N N . PRO B 1 386 ? -16.079 85.295 23.878 1.00 93.59 385 PRO B N 1
ATOM 12592 C CA . PRO B 1 386 ? -16.561 86.408 24.703 1.00 93.32 385 PRO B CA 1
ATOM 12593 C C . PRO B 1 386 ? -17.123 87.523 23.835 1.00 91.29 385 PRO B C 1
ATOM 12594 O O . PRO B 1 386 ? -16.769 87.679 22.665 1.00 90.30 385 PRO B O 1
ATOM 12605 N N . LEU B 1 387 ? -18.014 88.308 24.430 1.00 89.72 386 LEU B N 1
ATOM 12606 C CA . LEU B 1 387 ? -18.841 89.241 23.684 1.00 87.77 386 LEU B CA 1
ATOM 12607 C C . LEU B 1 387 ? -18.479 90.687 23.992 1.00 89.54 386 LEU B C 1
ATOM 12608 O O . LEU B 1 387 ? -17.984 91.013 25.075 1.00 90.77 386 LEU B O 1
ATOM 12624 N N . ILE B 1 388 ? -18.725 91.548 23.012 1.00 88.00 387 ILE B N 1
ATOM 12625 C CA . ILE B 1 388 ? -18.863 92.982 23.226 1.00 89.53 387 ILE B CA 1
ATOM 12626 C C . ILE B 1 388 ? -20.307 93.314 22.879 1.00 87.22 387 ILE B C 1
ATOM 12627 O O . ILE B 1 388 ? -20.713 93.226 21.713 1.00 85.54 387 ILE B O 1
ATOM 12643 N N . THR B 1 389 ? -21.090 93.671 23.892 1.00 87.53 388 THR B N 1
ATOM 12644 C CA . THR B 1 389 ? -22.534 93.798 23.750 1.00 84.27 388 THR B CA 1
ATOM 12645 C C . THR B 1 389 ? -22.887 95.200 23.266 1.00 84.62 388 THR B C 1
ATOM 12646 O O . THR B 1 389 ? -22.603 96.189 23.951 1.00 86.83 388 THR B O 1
ATOM 12657 N N . TRP B 1 390 ? -23.512 95.278 22.093 1.00 83.31 389 TRP B N 1
ATOM 12658 C CA . TRP B 1 390 ? -23.924 96.543 21.484 1.00 85.82 389 TRP B CA 1
ATOM 12659 C C . TRP B 1 390 ? -25.365 96.396 21.006 1.00 83.37 389 TRP B C 1
ATOM 12660 O O . TRP B 1 390 ? -25.634 96.337 19.800 1.00 82.48 389 TRP B O 1
ATOM 12681 N N . PRO B 1 391 ? -26.322 96.341 21.934 1.00 83.27 390 PRO B N 1
ATOM 12682 C CA . PRO B 1 391 ? -27.717 96.087 21.550 1.00 81.48 390 PRO B CA 1
ATOM 12683 C C . PRO B 1 391 ? -28.280 97.194 20.670 1.00 83.28 390 PRO B C 1
ATOM 12684 O O . PRO B 1 391 ? -27.738 98.298 20.588 1.00 85.11 390 PRO B O 1
ATOM 12695 N N . LEU B 1 392 ? -29.399 96.885 20.007 1.00 83.61 391 LEU B N 1
ATOM 12696 C CA . LEU B 1 392 ? -30.002 97.820 19.063 1.00 84.37 391 LEU B CA 1
ATOM 12697 C C . LEU B 1 392 ? -31.525 97.870 19.172 1.00 84.83 391 LEU B C 1
ATOM 12698 O O . LEU B 1 392 ? -32.081 98.899 19.567 1.00 87.61 391 LEU B O 1
ATOM 12714 N N . TYR B 1 393 ? -32.212 96.781 18.833 1.00 84.29 392 TYR B N 1
ATOM 12715 C CA . TYR B 1 393 ? -33.660 96.816 18.672 1.00 86.39 392 TYR B CA 1
ATOM 12716 C C . TYR B 1 393 ? -34.254 95.574 19.329 1.00 86.01 392 TYR B C 1
ATOM 12717 O O . TYR B 1 393 ? -33.560 94.813 20.010 1.00 84.74 392 TYR B O 1
ATOM 12735 N N . ALA B 1 394 ? -35.553 95.392 19.132 1.00 86.44 393 ALA B N 1
ATOM 12736 C CA . ALA B 1 394 ? -36.305 94.241 19.641 1.00 86.05 393 ALA B CA 1
ATOM 12737 C C . ALA B 1 394 ? -36.000 94.071 21.132 1.00 86.55 393 ALA B C 1
ATOM 12738 O O . ALA B 1 394 ? -35.719 95.046 21.837 1.00 88.65 393 ALA B O 1
ATOM 12745 N N . GLU B 1 395 ? -36.056 92.840 21.634 1.00 84.44 394 GLU B N 1
ATOM 12746 C CA . GLU B 1 395 ? -35.743 92.596 23.033 1.00 85.48 394 GLU B CA 1
ATOM 12747 C C . GLU B 1 395 ? -34.239 92.507 23.281 1.00 85.19 394 GLU B C 1
ATOM 12748 O O . GLU B 1 395 ? -33.832 92.174 24.400 1.00 85.43 394 GLU B O 1
ATOM 12760 N N . GLN B 1 396 ? -33.414 92.840 22.280 1.00 85.96 395 GLN B N 1
ATOM 12761 C CA . GLN B 1 396 ? -31.972 92.893 22.504 1.00 86.66 395 GLN B CA 1
ATOM 12762 C C . GLN B 1 396 ? -31.653 93.782 23.693 1.00 89.27 395 GLN B C 1
ATOM 12763 O O . GLN B 1 396 ? -30.686 93.530 24.422 1.00 89.36 395 GLN B O 1
ATOM 12777 N N . LYS B 1 397 ? -32.457 94.823 23.897 1.00 93.47 396 LYS B N 1
ATOM 12778 C CA . LYS B 1 397 ? -32.445 95.549 25.156 1.00 95.38 396 LYS B CA 1
ATOM 12779 C C . LYS B 1 397 ? -32.771 94.563 26.267 1.00 95.71 396 LYS B C 1
ATOM 12780 O O . LYS B 1 397 ? -33.866 94.000 26.275 1.00 95.05 396 LYS B O 1
ATOM 12799 N N . MET B 1 398 ? -31.803 94.319 27.164 1.00 94.52 397 MET B N 1
ATOM 12800 C CA . MET B 1 398 ? -31.920 93.401 28.306 1.00 95.37 397 MET B CA 1
ATOM 12801 C C . MET B 1 398 ? -30.960 92.225 28.151 1.00 93.23 397 MET B C 1
ATOM 12802 O O . MET B 1 398 ? -30.339 91.792 29.129 1.00 94.00 397 MET B O 1
ATOM 12816 N N . ASN B 1 399 ? -30.839 91.701 26.928 1.00 89.68 398 ASN B N 1
ATOM 12817 C CA . ASN B 1 399 ? -29.930 90.585 26.682 1.00 88.05 398 ASN B CA 1
ATOM 12818 C C . ASN B 1 399 ? -28.512 90.944 27.101 1.00 90.07 398 ASN B C 1
ATOM 12819 O O . ASN B 1 399 ? -27.801 90.121 27.692 1.00 90.38 398 ASN B O 1
ATOM 12830 N N . ALA B 1 400 ? -28.087 92.173 26.804 1.00 89.55 399 ALA B N 1
ATOM 12831 C CA . ALA B 1 400 ? -26.773 92.634 27.236 1.00 90.31 399 ALA B CA 1
ATOM 12832 C C . ALA B 1 400 ? -26.692 92.720 28.755 1.00 92.80 399 ALA B C 1
ATOM 12833 O O . ALA B 1 400 ? -25.654 92.406 29.347 1.00 94.07 399 ALA B O 1
ATOM 12840 N N . VAL B 1 401 ? -27.782 93.137 29.403 1.00 94.07 400 VAL B N 1
ATOM 12841 C CA . VAL B 1 401 ? -27.800 93.216 30.862 1.00 98.75 400 VAL B CA 1
ATOM 12842 C C . VAL B 1 401 ? -27.449 91.864 31.470 1.00 98.48 400 VAL B C 1
ATOM 12843 O O . VAL B 1 401 ? -26.686 91.781 32.441 1.00 102.41 400 VAL B O 1
ATOM 12856 N N . MET B 1 402 ? -28.001 90.786 30.913 1.00 94.45 401 MET B N 1
ATOM 12857 C CA . MET B 1 402 ? -27.721 89.450 31.430 1.00 94.13 401 MET B CA 1
ATOM 12858 C C . MET B 1 402 ? -26.280 89.044 31.146 1.00 93.67 401 MET B C 1
ATOM 12859 O O . MET B 1 402 ? -25.547 88.636 32.055 1.00 96.65 401 MET B O 1
ATOM 12873 N N . LEU B 1 403 ? -25.860 89.146 29.884 1.00 90.08 402 LEU B N 1
ATOM 12874 C CA . LEU B 1 403 ? -24.550 88.650 29.481 1.00 90.06 402 LEU B CA 1
ATOM 12875 C C . LEU B 1 403 ? -23.405 89.362 30.191 1.00 94.79 402 LEU B C 1
ATOM 12876 O O . LEU B 1 403 ? -22.313 88.794 30.301 1.00 96.05 402 LEU B O 1
ATOM 12892 N N . THR B 1 404 ? -23.623 90.585 30.675 1.00 97.33 403 THR B N 1
ATOM 12893 C CA . THR B 1 404 ? -22.570 91.370 31.307 1.00 101.25 403 THR B CA 1
ATOM 12894 C C . THR B 1 404 ? -22.725 91.426 32.823 1.00 107.59 403 THR B C 1
ATOM 12895 O O . THR B 1 404 ? -21.798 91.062 33.551 1.00 111.00 403 THR B O 1
ATOM 12906 N N . GLU B 1 405 ? -23.874 91.882 33.324 1.00 109.88 404 GLU B N 1
ATOM 12907 C CA . GLU B 1 405 ? -24.084 91.932 34.768 1.00 116.33 404 GLU B CA 1
ATOM 12908 C C . GLU B 1 405 ? -24.356 90.544 35.336 1.00 116.18 404 GLU B C 1
ATOM 12909 O O . GLU B 1 405 ? -23.800 90.169 36.374 1.00 120.46 404 GLU B O 1
ATOM 12921 N N . GLY B 1 406 ? -25.212 89.771 34.672 1.00 111.33 405 GLY B N 1
ATOM 12922 C CA . GLY B 1 406 ? -25.615 88.474 35.179 1.00 110.86 405 GLY B CA 1
ATOM 12923 C C . GLY B 1 406 ? -24.544 87.407 35.079 1.00 110.69 405 GLY B C 1
ATOM 12924 O O . GLY B 1 406 ? -24.185 86.788 36.085 1.00 114.63 405 GLY B O 1
ATOM 12928 N N . LEU B 1 407 ? -24.023 87.181 33.870 1.00 106.84 406 LEU B N 1
ATOM 12929 C CA . LEU B 1 407 ? -23.089 86.090 33.626 1.00 107.25 406 LEU B CA 1
ATOM 12930 C C . LEU B 1 407 ? -21.652 86.544 33.411 1.00 107.81 406 LEU B C 1
ATOM 12931 O O . LEU B 1 407 ? -20.743 85.715 33.517 1.00 108.67 406 LEU B O 1
ATOM 12947 N N . ARG B 1 408 ? -21.424 87.822 33.112 1.00 106.92 407 ARG B N 1
ATOM 12948 C CA . ARG B 1 408 ? -20.076 88.371 32.975 1.00 108.36 407 ARG B CA 1
ATOM 12949 C C . ARG B 1 408 ? -19.272 87.602 31.925 1.00 105.58 407 ARG B C 1
ATOM 12950 O O . ARG B 1 408 ? -18.190 87.073 32.189 1.00 107.51 407 ARG B O 1
ATOM 12971 N N . VAL B 1 409 ? -19.827 87.551 30.716 1.00 101.75 408 VAL B N 1
ATOM 12972 C CA . VAL B 1 409 ? -19.162 86.942 29.572 1.00 100.71 408 VAL B CA 1
ATOM 12973 C C . VAL B 1 409 ? -18.999 87.942 28.429 1.00 97.35 408 VAL B C 1
ATOM 12974 O O . VAL B 1 409 ? -18.798 87.551 27.284 1.00 94.98 408 VAL B O 1
ATOM 12987 N N . GLY B 1 410 ? -19.083 89.233 28.731 1.00 97.93 409 GLY B N 1
ATOM 12988 C CA . GLY B 1 410 ? -18.909 90.253 27.725 1.00 94.93 409 GLY B CA 1
ATOM 12989 C C . GLY B 1 410 ? -18.686 91.611 28.354 1.00 96.33 409 GLY B C 1
ATOM 12990 O O . GLY B 1 410 ? -18.424 91.726 29.553 1.00 99.69 409 GLY B O 1
ATOM 12994 N N . LEU B 1 411 ? -18.797 92.645 27.522 1.00 95.04 410 LEU B N 1
ATOM 12995 C CA . LEU B 1 411 ? -18.620 94.024 27.961 1.00 98.48 410 LEU B CA 1
ATOM 12996 C C . LEU B 1 411 ? -19.583 94.916 27.193 1.00 97.48 410 LEU B C 1
ATOM 12997 O O . LEU B 1 411 ? -19.708 94.789 25.972 1.00 95.91 410 LEU B O 1
ATOM 13013 N N . ARG B 1 412 ? -20.251 95.818 27.909 1.00 99.78 411 ARG B N 1
ATOM 13014 C CA . ARG B 1 412 ? -21.298 96.650 27.325 1.00 98.81 411 ARG B CA 1
ATOM 13015 C C . ARG B 1 412 ? -20.871 98.110 27.318 1.00 103.08 411 ARG B C 1
ATOM 13016 O O . ARG B 1 412 ? -20.837 98.742 28.386 1.00 107.58 411 ARG B O 1
ATOM 13037 N N . PRO B 1 413 ? -20.537 98.691 26.166 1.00 104.42 412 PRO B N 1
ATOM 13038 C CA . PRO B 1 413 ? -20.294 100.137 26.123 1.00 107.39 412 PRO B CA 1
ATOM 13039 C C . PRO B 1 413 ? -21.535 100.916 26.530 1.00 108.22 412 PRO B C 1
ATOM 13040 O O . PRO B 1 413 ? -22.665 100.525 26.230 1.00 105.76 412 PRO B O 1
ATOM 13051 N N . SER B 1 414 ? -21.312 102.029 27.221 1.00 113.47 413 SER B N 1
ATOM 13052 C CA . SER B 1 414 ? -22.396 102.908 27.630 1.00 116.33 413 SER B CA 1
ATOM 13053 C C . SER B 1 414 ? -22.659 103.953 26.553 1.00 117.24 413 SER B C 1
ATOM 13054 O O . SER B 1 414 ? -21.772 104.306 25.770 1.00 116.38 413 SER B O 1
ATOM 13062 N N . VAL B 1 415 ? -23.893 104.447 26.523 1.00 118.60 414 VAL B N 1
ATOM 13063 C CA . VAL B 1 415 ? -24.337 105.416 25.527 1.00 120.02 414 VAL B CA 1
ATOM 13064 C C . VAL B 1 415 ? -24.531 106.754 26.226 1.00 126.52 414 VAL B C 1
ATOM 13065 O O . VAL B 1 415 ? -25.268 106.846 27.216 1.00 129.10 414 VAL B O 1
ATOM 13078 N N . GLY B 1 416 ? -23.864 107.786 25.720 1.00 129.42 415 GLY B N 1
ATOM 13079 C CA . GLY B 1 416 ? -24.008 109.117 26.263 1.00 134.96 415 GLY B CA 1
ATOM 13080 C C . GLY B 1 416 ? -25.386 109.689 25.984 1.00 136.64 415 GLY B C 1
ATOM 13081 O O . GLY B 1 416 ? -26.233 109.085 25.324 1.00 133.24 415 GLY B O 1
ATOM 13085 N N . LYS B 1 417 ? -25.610 110.896 26.508 1.00 142.93 416 LYS B N 1
ATOM 13086 C CA . LYS B 1 417 ? -26.885 111.570 26.292 1.00 144.69 416 LYS B CA 1
ATOM 13087 C C . LYS B 1 417 ? -27.166 111.801 24.814 1.00 141.41 416 LYS B C 1
ATOM 13088 O O . LYS B 1 417 ? -28.331 111.955 24.432 1.00 141.26 416 LYS B O 1
ATOM 13107 N N . ASP B 1 418 ? -26.130 111.826 23.977 1.00 139.56 417 ASP B N 1
ATOM 13108 C CA . ASP B 1 418 ? -26.287 112.019 22.541 1.00 138.66 417 ASP B CA 1
ATOM 13109 C C . ASP B 1 418 ? -26.775 110.766 21.822 1.00 131.57 417 ASP B C 1
ATOM 13110 O O . ASP B 1 418 ? -26.812 110.757 20.586 1.00 130.48 417 ASP B O 1
ATOM 13119 N N . GLY B 1 419 ? -27.146 109.718 22.554 1.00 127.91 418 GLY B N 1
ATOM 13120 C CA . GLY B 1 419 ? -27.593 108.491 21.925 1.00 122.12 418 GLY B CA 1
ATOM 13121 C C . GLY B 1 419 ? -26.563 107.844 21.030 1.00 118.64 418 GLY B C 1
ATOM 13122 O O . GLY B 1 419 ? -26.922 107.035 20.170 1.00 114.74 418 GLY B O 1
ATOM 13126 N N . ILE B 1 420 ? -25.286 108.174 21.209 1.00 120.19 419 ILE B N 1
ATOM 13127 C CA . ILE B 1 420 ? -24.209 107.663 20.373 1.00 116.71 419 ILE B CA 1
ATOM 13128 C C . ILE B 1 420 ? -23.093 107.152 21.271 1.00 114.60 419 ILE B C 1
ATOM 13129 O O . ILE B 1 420 ? -22.788 107.756 22.306 1.00 118.00 419 ILE B O 1
ATOM 13145 N N . ILE B 1 421 ? -22.482 106.041 20.870 1.00 109.09 420 ILE B N 1
ATOM 13146 C CA . ILE B 1 421 ? -21.359 105.459 21.596 1.00 107.52 420 ILE B CA 1
ATOM 13147 C C . ILE B 1 421 ? -20.076 105.993 20.967 1.00 109.14 420 ILE B C 1
ATOM 13148 O O . ILE B 1 421 ? -19.756 105.673 19.819 1.00 107.49 420 ILE B O 1
ATOM 13164 N N . ARG B 1 422 ? -19.339 106.803 21.719 1.00 113.64 421 ARG B N 1
ATOM 13165 C CA . ARG B 1 422 ? -18.121 107.406 21.204 1.00 117.25 421 ARG B CA 1
ATOM 13166 C C . ARG B 1 422 ? -16.989 106.383 21.158 1.00 115.09 421 ARG B C 1
ATOM 13167 O O . ARG B 1 422 ? -17.031 105.334 21.806 1.00 111.86 421 ARG B O 1
ATOM 13188 N N . GLY B 1 423 ? -15.963 106.706 20.367 1.00 118.00 422 GLY B N 1
ATOM 13189 C CA . GLY B 1 423 ? -14.827 105.816 20.215 1.00 117.45 422 GLY B CA 1
ATOM 13190 C C . GLY B 1 423 ? -14.108 105.513 21.512 1.00 119.86 422 GLY B C 1
ATOM 13191 O O . GLY B 1 423 ? -13.447 104.474 21.616 1.00 118.24 422 GLY B O 1
ATOM 13195 N N . ALA B 1 424 ? -14.217 106.398 22.506 1.00 124.77 423 ALA B N 1
ATOM 13196 C CA . ALA B 1 424 ? -13.575 106.154 23.794 1.00 128.30 423 ALA B CA 1
ATOM 13197 C C . ALA B 1 424 ? -14.030 104.825 24.384 1.00 124.96 423 ALA B C 1
ATOM 13198 O O . ALA B 1 424 ? -13.205 103.972 24.734 1.00 125.25 423 ALA B O 1
ATOM 13205 N N . GLU B 1 425 ? -15.345 104.634 24.507 1.00 123.29 424 GLU B N 1
ATOM 13206 C CA . GLU B 1 425 ? -15.870 103.353 24.968 1.00 120.21 424 GLU B CA 1
ATOM 13207 C C . GLU B 1 425 ? -15.424 102.220 24.054 1.00 117.23 424 GLU B C 1
ATOM 13208 O O . GLU B 1 425 ? -14.930 101.186 24.519 1.00 116.70 424 GLU B O 1
ATOM 13220 N N . ILE B 1 426 ? -15.595 102.400 22.742 1.00 116.54 425 ILE B N 1
ATOM 13221 C CA . ILE B 1 426 ? -15.249 101.351 21.784 1.00 114.41 425 ILE B CA 1
ATOM 13222 C C . ILE B 1 426 ? -13.801 100.917 21.974 1.00 115.77 425 ILE B C 1
ATOM 13223 O O . ILE B 1 426 ? -13.487 99.721 21.991 1.00 113.56 425 ILE B O 1
ATOM 13239 N N . ALA B 1 427 ? -12.896 101.887 22.120 1.00 120.01 426 ALA B N 1
ATOM 13240 C CA . ALA B 1 427 ? -11.491 101.556 22.323 1.00 121.88 426 ALA B CA 1
ATOM 13241 C C . ALA B 1 427 ? -11.264 100.862 23.659 1.00 120.49 426 ALA B C 1
ATOM 13242 O O . ALA B 1 427 ? -10.369 100.016 23.772 1.00 121.31 426 ALA B O 1
ATOM 13249 N N . ARG B 1 428 ? -12.059 101.198 24.676 1.00 118.58 427 ARG B N 1
ATOM 13250 C CA . ARG B 1 428 ? -11.862 100.619 26.000 1.00 118.35 427 ARG B CA 1
ATOM 13251 C C . ARG B 1 428 ? -12.276 99.152 26.024 1.00 114.81 427 ARG B C 1
ATOM 13252 O O . ARG B 1 428 ? -11.468 98.270 26.336 1.00 115.46 427 ARG B O 1
ATOM 13273 N N . VAL B 1 429 ? -13.540 98.872 25.697 1.00 111.63 428 VAL B N 1
ATOM 13274 C CA . VAL B 1 429 ? -14.046 97.504 25.789 1.00 108.17 428 VAL B CA 1
ATOM 13275 C C . VAL B 1 429 ? -13.242 96.575 24.890 1.00 107.24 428 VAL B C 1
ATOM 13276 O O . VAL B 1 429 ? -12.906 95.449 25.279 1.00 107.39 428 VAL B O 1
ATOM 13289 N N . ILE B 1 430 ? -12.918 97.025 23.676 1.00 105.71 429 ILE B N 1
ATOM 13290 C CA . ILE B 1 430 ? -12.136 96.194 22.765 1.00 105.57 429 ILE B CA 1
ATOM 13291 C C . ILE B 1 430 ? -10.774 95.889 23.371 1.00 109.51 429 ILE B C 1
ATOM 13292 O O . ILE B 1 430 ? -10.252 94.775 23.238 1.00 105.86 429 ILE B O 1
ATOM 13308 N N . GLY B 1 431 ? -10.181 96.867 24.050 1.00 115.22 430 GLY B N 1
ATOM 13309 C CA . GLY B 1 431 ? -8.880 96.689 24.661 1.00 120.13 430 GLY B CA 1
ATOM 13310 C C . GLY B 1 431 ? -8.879 95.670 25.780 1.00 121.10 430 GLY B C 1
ATOM 13311 O O . GLY B 1 431 ? -8.206 94.639 25.686 1.00 122.54 430 GLY B O 1
ATOM 13315 N N . GLU B 1 432 ? -9.637 95.941 26.846 1.00 121.06 431 GLU B N 1
ATOM 13316 C CA . GLU B 1 432 ? -9.607 95.067 28.014 1.00 123.83 431 GLU B CA 1
ATOM 13317 C C . GLU B 1 432 ? -10.119 93.669 27.691 1.00 118.66 431 GLU B C 1
ATOM 13318 O O . GLU B 1 432 ? -9.731 92.700 28.353 1.00 120.09 431 GLU B O 1
ATOM 13330 N N . LEU B 1 433 ? -10.983 93.537 26.683 1.00 112.38 432 LEU B N 1
ATOM 13331 C CA . LEU B 1 433 ? -11.499 92.221 26.321 1.00 110.04 432 LEU B CA 1
ATOM 13332 C C . LEU B 1 433 ? -10.426 91.386 25.633 1.00 110.81 432 LEU B C 1
ATOM 13333 O O . LEU B 1 433 ? -10.070 90.298 26.100 1.00 110.42 432 LEU B O 1
ATOM 13349 N N . MET B 1 434 ? -9.895 91.886 24.515 1.00 111.36 433 MET B N 1
ATOM 13350 C CA . MET B 1 434 ? -8.899 91.130 23.765 1.00 114.69 433 MET B CA 1
ATOM 13351 C C . MET B 1 434 ? -7.570 91.062 24.507 1.00 122.10 433 MET B C 1
ATOM 13352 O O . MET B 1 434 ? -6.857 90.057 24.404 1.00 124.93 433 MET B O 1
ATOM 13366 N N . GLU B 1 435 ? -7.223 92.108 25.257 1.00 127.03 434 GLU B N 1
ATOM 13367 C CA . GLU B 1 435 ? -5.980 92.145 26.025 1.00 134.76 434 GLU B CA 1
ATOM 13368 C C . GLU B 1 435 ? -6.294 92.725 27.397 1.00 136.29 434 GLU B C 1
ATOM 13369 O O . GLU B 1 435 ? -6.548 93.927 27.519 1.00 136.43 434 GLU B O 1
ATOM 13381 N N . GLY B 1 436 ? -6.278 91.881 28.425 1.00 138.70 435 GLY B N 1
ATOM 13382 C CA . GLY B 1 436 ? -6.561 92.346 29.768 1.00 141.01 435 GLY B CA 1
ATOM 13383 C C . GLY B 1 436 ? -6.814 91.224 30.753 1.00 142.42 435 GLY B C 1
ATOM 13384 O O . GLY B 1 436 ? -7.118 90.095 30.355 1.00 139.71 435 GLY B O 1
ATOM 13388 N N . GLU B 1 437 ? -6.693 91.526 32.047 1.00 146.03 436 GLU B N 1
ATOM 13389 C CA . GLU B 1 437 ? -6.911 90.508 33.069 1.00 147.63 436 GLU B CA 1
ATOM 13390 C C . GLU B 1 437 ? -8.395 90.202 33.235 1.00 140.79 436 GLU B C 1
ATOM 13391 O O . GLU B 1 437 ? -8.784 89.032 33.331 1.00 139.32 436 GLU B O 1
ATOM 13403 N N . GLU B 1 438 ? -9.240 91.234 33.272 1.00 136.69 437 GLU B N 1
ATOM 13404 C CA . GLU B 1 438 ? -10.678 90.996 33.274 1.00 130.84 437 GLU B CA 1
ATOM 13405 C C . GLU B 1 438 ? -11.148 90.384 31.962 1.00 123.11 437 GLU B C 1
ATOM 13406 O O . GLU B 1 438 ? -12.216 89.764 31.927 1.00 119.23 437 GLU B O 1
ATOM 13418 N N . GLY B 1 439 ? -10.377 90.549 30.884 1.00 122.61 438 GLY B N 1
ATOM 13419 C CA . GLY B 1 439 ? -10.650 89.804 29.668 1.00 118.41 438 GLY B CA 1
ATOM 13420 C C . GLY B 1 439 ? -10.397 88.320 29.831 1.00 118.74 438 GLY B C 1
ATOM 13421 O O . GLY B 1 439 ? -11.026 87.502 29.154 1.00 112.20 438 GLY B O 1
ATOM 13425 N N . LYS B 1 440 ? -9.475 87.952 30.725 1.00 125.76 439 LYS B N 1
ATOM 13426 C CA . LYS B 1 440 ? -9.274 86.548 31.063 1.00 128.22 439 LYS B CA 1
ATOM 13427 C C . LYS B 1 440 ? -10.368 86.050 31.998 1.00 125.99 439 LYS B C 1
ATOM 13428 O O . LYS B 1 440 ? -10.810 84.901 31.886 1.00 132.95 439 LYS B O 1
ATOM 13447 N N . ARG B 1 441 ? -10.813 86.900 32.927 1.00 125.15 440 ARG B N 1
ATOM 13448 C CA . ARG B 1 441 ? -11.961 86.557 33.758 1.00 124.18 440 ARG B CA 1
ATOM 13449 C C . ARG B 1 441 ? -13.204 86.351 32.904 1.00 117.99 440 ARG B C 1
ATOM 13450 O O . ARG B 1 441 ? -13.999 85.438 33.156 1.00 115.97 440 ARG B O 1
ATOM 13471 N N . ILE B 1 442 ? -13.384 87.193 31.886 1.00 115.48 441 ILE B N 1
ATOM 13472 C CA . ILE B 1 442 ? -14.548 87.078 31.014 1.00 110.53 441 ILE B CA 1
ATOM 13473 C C . ILE B 1 442 ? -14.440 85.838 30.137 1.00 108.85 441 ILE B C 1
ATOM 13474 O O . ILE B 1 442 ? -15.416 85.100 29.962 1.00 107.20 441 ILE B O 1
ATOM 13490 N N . ARG B 1 443 ? -13.257 85.589 29.570 1.00 110.04 442 ARG B N 1
ATOM 13491 C CA . ARG B 1 443 ? -13.094 84.434 28.694 1.00 108.85 442 ARG B CA 1
ATOM 13492 C C . ARG B 1 443 ? -13.165 83.126 29.470 1.00 109.27 442 ARG B C 1
ATOM 13493 O O . ARG B 1 443 ? -13.688 82.132 28.955 1.00 106.90 442 ARG B O 1
ATOM 13514 N N . SER B 1 444 ? -12.653 83.103 30.703 1.00 111.85 443 SER B N 1
ATOM 13515 C CA . SER B 1 444 ? -12.708 81.883 31.503 1.00 113.84 443 SER B CA 1
ATOM 13516 C C . SER B 1 444 ? -14.144 81.529 31.868 1.00 110.76 443 SER B C 1
ATOM 13517 O O . SER B 1 444 ? -14.535 80.357 31.809 1.00 110.25 443 SER B O 1
ATOM 13525 N N . LYS B 1 445 ? -14.946 82.527 32.247 1.00 110.17 444 LYS B N 1
ATOM 13526 C CA . LYS B 1 445 ? -16.344 82.273 32.577 1.00 108.70 444 LYS B CA 1
ATOM 13527 C C . LYS B 1 445 ? -17.135 81.832 31.352 1.00 104.38 444 LYS B C 1
ATOM 13528 O O . LYS B 1 445 ? -18.086 81.052 31.478 1.00 102.17 444 LYS B O 1
ATOM 13547 N N . MET B 1 446 ? -16.763 82.315 30.164 1.00 103.54 445 MET B N 1
ATOM 13548 C CA . MET B 1 446 ? -17.454 81.902 28.949 1.00 100.15 445 MET B CA 1
ATOM 13549 C C . MET B 1 446 ? -17.196 80.440 28.612 1.00 100.64 445 MET B C 1
ATOM 13550 O O . MET B 1 446 ? -18.020 79.821 27.931 1.00 97.53 445 MET B O 1
ATOM 13564 N N . GLN B 1 447 ? -16.074 79.875 29.068 1.00 105.71 446 GLN B N 1
ATOM 13565 C CA . GLN B 1 447 ? -15.824 78.455 28.849 1.00 106.96 446 GLN B CA 1
ATOM 13566 C C . GLN B 1 447 ? -16.732 77.593 29.715 1.00 107.21 446 GLN B C 1
ATOM 13567 O O . GLN B 1 447 ? -17.144 76.507 29.290 1.00 105.23 446 GLN B O 1
ATOM 13581 N N . GLU B 1 448 ? -17.049 78.052 30.927 1.00 109.97 447 GLU B N 1
ATOM 13582 C CA . GLU B 1 448 ? -18.020 77.341 31.752 1.00 111.84 447 GLU B CA 1
ATOM 13583 C C . GLU B 1 448 ? -19.355 77.214 31.030 1.00 105.83 447 GLU B C 1
ATOM 13584 O O . GLU B 1 448 ? -20.016 76.172 31.111 1.00 105.40 447 GLU B O 1
ATOM 13596 N N . LEU B 1 449 ? -19.766 78.263 30.315 1.00 101.13 448 LEU B N 1
ATOM 13597 C CA . LEU B 1 449 ? -21.014 78.205 29.562 1.00 95.85 448 LEU B CA 1
ATOM 13598 C C . LEU B 1 449 ? -20.858 77.389 28.285 1.00 93.39 448 LEU B C 1
ATOM 13599 O O . LEU B 1 449 ? -21.784 76.673 27.889 1.00 90.25 448 LEU B O 1
ATOM 13615 N N . LYS B 1 450 ? -19.702 77.485 27.623 1.00 96.47 449 LYS B N 1
ATOM 13616 C CA . LYS B 1 450 ? -19.449 76.641 26.459 1.00 96.15 449 LYS B CA 1
ATOM 13617 C C . LYS B 1 450 ? -19.591 75.170 26.823 1.00 95.48 449 LYS B C 1
ATOM 13618 O O . LYS B 1 450 ? -20.279 74.409 26.133 1.00 92.94 449 LYS B O 1
ATOM 13637 N N . ARG B 1 451 ? -18.944 74.753 27.911 1.00 97.90 450 ARG B N 1
ATOM 13638 C CA . ARG B 1 451 ? -19.080 73.377 28.375 1.00 98.10 450 ARG B CA 1
ATOM 13639 C C . ARG B 1 451 ? -20.487 73.117 28.898 1.00 93.46 450 ARG B C 1
ATOM 13640 O O . ARG B 1 451 ? -21.096 72.088 28.584 1.00 93.07 450 ARG B O 1
ATOM 13661 N N . ALA B 1 452 ? -21.021 74.045 29.695 1.00 90.78 451 ALA B N 1
ATOM 13662 C CA . ALA B 1 452 ? -22.388 73.901 30.184 1.00 88.40 451 ALA B CA 1
ATOM 13663 C C . ALA B 1 452 ? -23.359 73.723 29.026 1.00 83.85 451 ALA B C 1
ATOM 13664 O O . ALA B 1 452 ? -24.203 72.822 29.041 1.00 81.97 451 ALA B O 1
ATOM 13671 N N . ALA B 1 453 ? -23.242 74.571 28.003 1.00 82.23 452 ALA B N 1
ATOM 13672 C CA . ALA B 1 453 ? -24.117 74.466 26.840 1.00 78.50 452 ALA B CA 1
ATOM 13673 C C . ALA B 1 453 ? -24.047 73.071 26.228 1.00 81.66 452 ALA B C 1
ATOM 13674 O O . ALA B 1 453 ? -25.067 72.385 26.091 1.00 79.42 452 ALA B O 1
ATOM 13681 N N . SER B 1 454 ? -22.843 72.632 25.849 1.00 85.18 453 SER B N 1
ATOM 13682 C CA . SER B 1 454 ? -22.691 71.298 25.277 1.00 89.29 453 SER B CA 1
ATOM 13683 C C . SER B 1 454 ? -23.157 70.217 26.243 1.00 92.67 453 SER B C 1
ATOM 13684 O O . SER B 1 454 ? -23.603 69.148 25.809 1.00 92.41 453 SER B O 1
ATOM 13692 N N . ALA B 1 455 ? -23.064 70.471 27.551 1.00 96.94 454 ALA B N 1
ATOM 13693 C CA . ALA B 1 455 ? -23.548 69.512 28.537 1.00 100.95 454 ALA B CA 1
ATOM 13694 C C . ALA B 1 455 ? -25.065 69.394 28.531 1.00 97.82 454 ALA B C 1
ATOM 13695 O O . ALA B 1 455 ? -25.600 68.431 29.092 1.00 99.65 454 ALA B O 1
ATOM 13702 N N . VAL B 1 456 ? -25.765 70.345 27.913 1.00 93.03 455 VAL B N 1
ATOM 13703 C CA . VAL B 1 456 ? -27.221 70.340 27.867 1.00 89.64 455 VAL B CA 1
ATOM 13704 C C . VAL B 1 456 ? -27.746 69.764 26.550 1.00 85.67 455 VAL B C 1
ATOM 13705 O O . VAL B 1 456 ? -28.951 69.806 26.297 1.00 83.63 455 VAL B O 1
ATOM 13718 N N . LEU B 1 457 ? -26.871 69.210 25.707 1.00 86.76 456 LEU B N 1
ATOM 13719 C CA . LEU B 1 457 ? -27.304 68.687 24.414 1.00 85.04 456 LEU B CA 1
ATOM 13720 C C . LEU B 1 457 ? -26.867 67.243 24.204 1.00 88.54 456 LEU B C 1
ATOM 13721 O O . LEU B 1 457 ? -26.865 66.761 23.066 1.00 87.69 456 LEU B O 1
ATOM 13737 N N . SER B 1 458 ? -26.493 66.551 25.269 1.00 94.13 457 SER B N 1
ATOM 13738 C CA . SER B 1 458 ? -26.258 65.122 25.227 1.00 99.78 457 SER B CA 1
ATOM 13739 C C . SER B 1 458 ? -27.445 64.410 25.885 1.00 98.94 457 SER B C 1
ATOM 13740 O O . SER B 1 458 ? -28.552 64.956 25.957 1.00 93.97 457 SER B O 1
ATOM 13748 N N . LYS B 1 459 ? -27.227 63.184 26.353 1.00 105.64 458 LYS B N 1
ATOM 13749 C CA . LYS B 1 459 ? -28.207 62.438 27.134 1.00 106.42 458 LYS B CA 1
ATOM 13750 C C . LYS B 1 459 ? -27.585 62.169 28.499 1.00 115.62 458 LYS B C 1
ATOM 13751 O O . LYS B 1 459 ? -26.580 61.457 28.585 1.00 122.41 458 LYS B O 1
ATOM 13770 N N . ASP B 1 460 ? -28.171 62.713 29.567 1.00 116.83 459 ASP B N 1
ATOM 13771 C CA . ASP B 1 460 ? -29.493 63.337 29.581 1.00 111.70 459 ASP B CA 1
ATOM 13772 C C . ASP B 1 460 ? -29.573 64.698 28.886 1.00 105.52 459 ASP B C 1
ATOM 13773 O O . ASP B 1 460 ? -30.587 65.025 28.269 1.00 102.14 459 ASP B O 1
ATOM 13782 N N . GLY B 1 461 ? -28.510 65.488 28.993 1.00 103.62 460 GLY B N 1
ATOM 13783 C CA . GLY B 1 461 ? -28.482 66.813 28.399 1.00 95.67 460 GLY B CA 1
ATOM 13784 C C . GLY B 1 461 ? -29.586 67.767 28.827 1.00 90.46 460 GLY B C 1
ATOM 13785 O O . GLY B 1 461 ? -29.632 68.898 28.345 1.00 85.08 460 GLY B O 1
ATOM 13789 N N . SER B 1 462 ? -30.499 67.332 29.698 1.00 88.35 461 SER B N 1
ATOM 13790 C CA . SER B 1 462 ? -31.546 68.202 30.235 1.00 87.22 461 SER B CA 1
ATOM 13791 C C . SER B 1 462 ? -32.461 68.736 29.133 1.00 79.62 461 SER B C 1
ATOM 13792 O O . SER B 1 462 ? -33.678 68.545 29.191 1.00 78.59 461 SER B O 1
ATOM 13800 N N . SER B 1 463 ? -31.888 69.428 28.138 1.00 75.11 462 SER B N 1
ATOM 13801 C CA . SER B 1 463 ? -32.668 69.890 26.987 1.00 73.62 462 SER B CA 1
ATOM 13802 C C . SER B 1 463 ? -33.104 68.715 26.123 1.00 73.98 462 SER B C 1
ATOM 13803 O O . SER B 1 463 ? -34.283 68.591 25.768 1.00 75.00 462 SER B O 1
ATOM 13811 N N . THR B 1 464 ? -32.163 67.834 25.783 1.00 75.96 463 THR B N 1
ATOM 13812 C CA . THR B 1 464 ? -32.497 66.661 24.984 1.00 76.16 463 THR B CA 1
ATOM 13813 C C . THR B 1 464 ? -33.602 65.836 25.630 1.00 77.14 463 THR B C 1
ATOM 13814 O O . THR B 1 464 ? -34.400 65.209 24.923 1.00 76.96 463 THR B O 1
ATOM 13825 N N . ARG B 1 465 ? -33.675 65.828 26.963 1.00 78.54 464 ARG B N 1
ATOM 13826 C CA . ARG B 1 465 ? -34.783 65.151 27.629 1.00 79.95 464 ARG B CA 1
ATOM 13827 C C . ARG B 1 465 ? -36.081 65.928 27.465 1.00 75.69 464 ARG B C 1
ATOM 13828 O O . ARG B 1 465 ? -37.138 65.336 27.221 1.00 74.17 464 ARG B O 1
ATOM 13849 N N . ALA B 1 466 ? -36.025 67.254 27.613 1.00 73.89 465 ALA B N 1
ATOM 13850 C CA . ALA B 1 466 ? -37.211 68.074 27.397 1.00 70.67 465 ALA B CA 1
ATOM 13851 C C . ALA B 1 466 ? -37.832 67.767 26.042 1.00 69.69 465 ALA B C 1
ATOM 13852 O O . ALA B 1 466 ? -39.049 67.579 25.928 1.00 69.34 465 ALA B O 1
ATOM 13859 N N . LEU B 1 467 ? -37.001 67.702 24.999 1.00 70.14 466 LEU B N 1
ATOM 13860 C CA . LEU B 1 467 ? -37.482 67.275 23.689 1.00 71.18 466 LEU B CA 1
ATOM 13861 C C . LEU B 1 467 ? -38.138 65.904 23.774 1.00 74.31 466 LEU B C 1
ATOM 13862 O O . LEU B 1 467 ? -39.260 65.707 23.296 1.00 75.08 466 LEU B O 1
ATOM 13878 N N . GLU B 1 468 ? -37.442 64.940 24.382 1.00 77.10 467 GLU B N 1
ATOM 13879 C CA . GLU B 1 468 ? -37.991 63.596 24.522 1.00 80.91 467 GLU B CA 1
ATOM 13880 C C . GLU B 1 468 ? -39.364 63.630 25.179 1.00 80.84 467 GLU B C 1
ATOM 13881 O O . GLU B 1 468 ? -40.263 62.873 24.798 1.00 82.38 467 GLU B O 1
ATOM 13893 N N . GLU B 1 469 ? -39.547 64.509 26.167 1.00 81.10 468 GLU B N 1
ATOM 13894 C CA . GLU B 1 469 ? -40.841 64.613 26.833 1.00 82.85 468 GLU B CA 1
ATOM 13895 C C . GLU B 1 469 ? -41.886 65.231 25.913 1.00 78.54 468 GLU B C 1
ATOM 13896 O O . GLU B 1 469 ? -43.027 64.758 25.857 1.00 79.89 468 GLU B O 1
ATOM 13908 N N . VAL B 1 470 ? -41.520 66.291 25.188 1.00 74.92 469 VAL B N 1
ATOM 13909 C CA . VAL B 1 470 ? -42.440 66.876 24.217 1.00 71.72 469 VAL B CA 1
ATOM 13910 C C . VAL B 1 470 ? -42.878 65.825 23.206 1.00 70.45 469 VAL B C 1
ATOM 13911 O O . VAL B 1 470 ? -44.061 65.734 22.854 1.00 69.49 469 VAL B O 1
ATOM 13924 N N . ALA B 1 471 ? -41.935 65.014 22.724 1.00 70.86 470 ALA B N 1
ATOM 13925 C CA . ALA B 1 471 ? -42.277 63.975 21.760 1.00 71.55 470 ALA B CA 1
ATOM 13926 C C . ALA B 1 471 ? -43.234 62.958 22.366 1.00 72.04 470 ALA B C 1
ATOM 13927 O O . ALA B 1 471 ? -44.213 62.558 21.725 1.00 71.89 470 ALA B O 1
ATOM 13934 N N . LYS B 1 472 ? -42.968 62.527 23.602 1.00 73.00 471 LYS B N 1
ATOM 13935 C CA . LYS B 1 472 ? -43.872 61.596 24.269 1.00 77.36 471 LYS B CA 1
ATOM 13936 C C . LYS B 1 472 ? -45.280 62.168 24.359 1.00 75.11 471 LYS B C 1
ATOM 13937 O O . LYS B 1 472 ? -46.267 61.436 24.218 1.00 75.36 471 LYS B O 1
ATOM 13956 N N . ILE B 1 473 ? -45.393 63.475 24.590 1.00 72.41 472 ILE B N 1
ATOM 13957 C CA . ILE B 1 473 ? -46.707 64.107 24.665 1.00 72.53 472 ILE B CA 1
ATOM 13958 C C . ILE B 1 473 ? -47.375 64.100 23.297 1.00 71.32 472 ILE B C 1
ATOM 13959 O O . ILE B 1 473 ? -48.534 63.693 23.155 1.00 71.03 472 ILE B O 1
ATOM 13975 N N . TRP B 1 474 ? -46.654 64.552 22.268 1.00 67.64 473 TRP B N 1
ATOM 13976 C CA . TRP B 1 474 ? -47.212 64.563 20.920 1.00 67.66 473 TRP B CA 1
ATOM 13977 C C . TRP B 1 474 ? -47.606 63.163 20.465 1.00 69.81 473 TRP B C 1
ATOM 13978 O O . TRP B 1 474 ? -48.562 63.007 19.697 1.00 69.29 473 TRP B O 1
ATOM 13999 N N . GLU B 1 475 ? -46.883 62.138 20.917 1.00 70.85 474 GLU B N 1
ATOM 14000 C CA . GLU B 1 475 ? -47.181 60.762 20.538 1.00 74.32 474 GLU B CA 1
ATOM 14001 C C . GLU B 1 475 ? -48.315 60.152 21.350 1.00 75.26 474 GLU B C 1
ATOM 14002 O O . GLU B 1 475 ? -48.841 59.106 20.956 1.00 76.26 474 GLU B O 1
ATOM 14014 N N . SER B 1 476 ? -48.701 60.768 22.463 1.00 77.23 475 SER B N 1
ATOM 14015 C CA . SER B 1 476 ? -49.825 60.275 23.244 1.00 81.55 475 SER B CA 1
ATOM 14016 C C . SER B 1 476 ? -51.142 60.558 22.529 1.00 84.25 475 SER B C 1
ATOM 14017 O O . SER B 1 476 ? -51.304 61.580 21.855 1.00 82.59 475 SER B O 1
ATOM 14025 N N . LYS B 1 477 ? -52.091 59.639 22.687 1.00 89.05 476 LYS B N 1
ATOM 14026 C CA . LYS B 1 477 ? -53.409 59.778 22.075 1.00 91.79 476 LYS B CA 1
ATOM 14027 C C . LYS B 1 477 ? -53.302 60.031 20.576 1.00 89.93 476 LYS B C 1
ATOM 14028 O O . LYS B 1 477 ? -54.270 59.850 19.837 1.00 92.13 476 LYS B O 1
#

Foldseek 3Di:
DDDAAEEEEEEFDDPLTVFLVLLLVVLCPPNHAYEDAYQAQDPDDPVVVVVQVPGDPSYHYDYQPHDHDPPPPPPADSLLVRLVRLVRRLVSVLVVVCVQVVVPHHHLAYEYEQLNLVNLVVCVVVVHAYEYEYAFDLQVLQCLLCVVVVPVVDDDQQQPDPFFDDGQQDDTHGSVLAADLSRDCVHVSVVSSNVSSQRNLSHQEYEYAADCLQRVRSVVRLCPDDPSHHHYFHQDDRADAAPPVPPCPPPVSVLLVPADFLQEEEEDADVVSAAALVQVQQVLVLLLPDQGAYEYEHEAHPNPPDDPGHHDRVVSHDDCSCVSCVSRYHYHYDDDRLLSQLQRRSHNEYEYQQSPNSVRSNLLNLHAYAHNHDHGNSSVSVCCLCVNLNLAHYFDADPVRHRGNVRVNVRVCCQSHNDSVVVSSVSSVVSNVLRVQQVPCPHSSSVSSVVVSVSSVPD/DDDFDAAEEEEEEFDDPLGVFLVLLLCVLCVVGYQYEYAYFAQDDDDVVVVVVQVPRDPSYYYDYADHDHCPPPDPPADSLRVRLCSQVRRLVRVLVVVVVCPVVRHHHLEYEYELLNLVNLVVCVVVVHAYEYEYAFDLQVLLCLLCVVVCVPVPPDQQLQFDDRQQDDTDGSVLFADLRRCCPHVSVVSSNVSSLSNLSHQEYEYAADCLQRVRSVVVLCPDDPSRHHYAHQHDRADACDPDPSVLLVPADFQQEEEEDAAVVNAAALVQQQQLLVLLQPDPGAYEHAHEAHPPVPVHLCVVSYDPCSCVGSVSRYDYHRRDDPLLVLLQDRNHQEYEYLLGRRSVRSNLLNQHAYEHDHDHGRSSVSVCCLPVNQNQAHYQDADPVRHGGNVSVNVRVDCLSPHDSVVVNSVSSVVSNVLRVCLPDVVSSSSVSSVVVSVSSPDD

Secondary structure (DSSP, 8-state):
-PPPPEEEEEPPSSHHHHHHHHHHHHTTTTT-EEEEEE--SSSPPHHHHHHHHTS-TTEEEEEPPPPP-TTS-TT--HHHHHHHHHHTTHHHHHHHHHHHHHTT--EEEEEE-TT-GGGHHHHHHTT-EEEEEE-S-HHHHHHHHHHHHHHHH--S-GGG-SSPBP-TTS--B-GGGS-GGGS-TTSHHHHHHHHHHTTGGGSSEEEES--TTT-HHHHHHHHS--TT---EEE--------STTT---SHHHHHHHHSPTT-EEEEE--TT----HHHHHHHHHHHHH---EEEEEE------B-SSSSB-GGGSS-TTHHHHTTTTEEEEES---HHHHHHSTTEEEEEE---HHHHHHHHHTT--EEE---STTHHHHHHIIIIII--EE-PPPPTTS---HHHHHHHHHHHHSSHHHHHHHHHHHHHHHHHHHHSSTT-HHHHHHHHHHHHHH--/---SPPPEEEEE--SSHHHHHHHHHHHHHTTTT-EEEEEE--SSSPPHHHHHHHHTS-TTEEEEEPPP---TTS-TT--HHHHHHHHHHHHHHHHHHHHHHTTTSS--EEEEEE-TT-GGGHHHHHHTTPPEEEEE-S-HHHHHHHHHHHHHHHH--S-TT--B--TTS--B-GGGS-GGGT-TTSHHHHHHHHHHHTGGGSSEEEES--TTT-HHHHHHHHS--TTSPEEEE---------TTHHHHGGGS-TT-EEEEE--TT----HHHHHHHHHHHHH-S-EEEEEE---TT-TT--TTTTSPTTTTTTTTTTEEEEES---HHHHHHSTTEEEEEE---HHHHHHHHHTT--EEE---STTHHHHHHIIIIIS--EE-----TTS---HHHHHHHHHHHHSSHHHHHHHHHHHHHHHHHHHTSSSSTTHHHHHHHHHHHHH--

Sequence (907 aa):
TAPPPHVIIVPSAGMGHLIPLAEFAKRLLPRFTFTFAVPTSGPPSSSQRDFLSSLPASIDTSFLPEVDLSDAPSDAQIETLMSLMVVRSLPSLRRDLIASYSASGRRVAALVVDLFATDAIDVALELGIRPFIFFPSTAMTLSFFLHLEKLDETVSCEFAELSDPVQIPGCIPVHGKDLIDPVQDRKNDAYKWLLHHSKRYKLAEGVIVNSFEGLEGGPIRELLHPEPGKPRVYPVGPLIQAGSCEKGARPECLKWLDQQPRGSVLFVNFGSGGVLSTEQQNELAGVLAHSQQRFLWVVRPPNDYFSVDGEIDPLKLLPEGFLEQTAGRGLVLPMWAPQIDVLSHESTGGFLTHCGWNSTLESVFHGVPLITWPLYAEQKMNAVMLTEGLRVGLRPSVGKDGIIRGAEIARVIGELMEGEEGKRIRSKMQELKRAASAVLSKDGSSTRALEEVAKIWESKPTTAPPPHVIIVPSAGMGHLIPLAEFAKRLLPRFTFTFAVPTSGPPSSSQRDFLSSLPASIDTSFLPEVDLSDAPSDAQIETLMSLMVVRSLPSLRDLIASYSASGRRVAALVVDLFATDAIDVALELGIRPFIFFPSTAMTLSFFLHLEKLDETVSCEFAEPVQIPGCIPVHGKDLIDPVQDRKNDAYKWLLHHSKRYKLAEGVIVNSFEGLEGGPIRELLHPEPGKPRVYPVGPLIQAARPECLKWLDQQPRGSVLFVNFGSGGVLSTEQQNELAGVLAHSQQRFLWVVRPPNDGIANDPLKLLPEGFLEQTAGRGLVLPMWAPQIDVLSHESTGGFLTHCGWNSTLESVFHGVPLITWPLYAEQKMNAVMLTEGLRVGLRPSVGKDGIIRGAEIARVIGELMEGEEGKRIRSKMQELKRAASAVLSKDGSSTRALEEVAKIWESK

Radius of gyration: 31.37 Å; Cα contacts (8 Å, |Δi|>4): 1712; chains: 2; bounding box: 72×90×62 Å

CATH classification: 3.40.50.2000 (+1 more: 3.40.50.2000)

B-factor: mean 80.91, std 31.96, range [26.44, 228.49]